Protein AF-A0A498II61-F1 (afdb_monomer_lite)

pLDDT: mean 88.47, std 18.96, range [22.67, 98.94]

InterPro domains:
  IPR001764 Glycoside hydrolase, family 3, N-terminal [PF00933] (286-382)
  IPR001764 Glycoside hydrolase, family 3, N-terminal [PF00933] (383-585)
  IPR001764 Glycoside hydrolase, family 3, N-terminal [PR00133] (347-363)
  IPR001764 Glycoside hydrolase, family 3, N-terminal [PR00133] (434-450)
  IPR001764 Glycoside hydrolase, family 3, N-terminal [PR00133] (504-522)
  IPR002772 Glycoside hydrolase family 3 C-terminal domain [PF01915] (20-229)
  IPR002772 Glycoside hydrolase family 3 C-terminal domain [PF01915] (623-844)
  IPR017853 Glycoside hydrolase superfamily [SSF51445] (266-621)
  IPR036881 Glycoside hydrolase family 3 C-terminal domain superfamily [G3DSA:3.40.50.1700] (6-231)
  IPR036881 Glycoside hydrolase family 3 C-terminal domain superfamily [G3DSA:3.40.50.1700] (607-846)
  IPR036881 Glycoside hydrolase family 3 C-terminal domain superfamily [SSF52279] (20-229)
  IPR036881 Glycoside hydrolase family 3 C-terminal domain superfamily [SSF52279] (622-844)
  IPR036962 Glycoside hydrolase, family 3, N-terminal domain superfamily [G3DSA:3.20.20.300] (260-382)
  IPR036962 Glycoside hydrolase, family 3, N-terminal domain superfamily [G3DSA:3.20.20.300] (383-603)
  IPR051915 Cellulose Degradation Glycosyl Hydrolase 3 [PTHR30620] (382-849)

Sequence (886 aa):
MKTFTYTHRDLAREAVRKSLVLLKNGENADSPVLPLSKKAKKILVAGTHANNLGYQCGGWSLTWQGLTGNNNTAGTTILSAITAAVDPSTEIMFSENPDADFVKSNNFSYAIVAVGEPPYAETNGDSLNLTIAEPGPSTITNVCGGVKCVVIVVSGRPVVIEPYVSSIDALVAAWLPGTEGQGVSDVLFGDYGFTGKLPRTWFKTVDQLPMNVGDAHYDPLFPFGFGLTTDPVDQMIKPSSSVLLVGLFCLCCWTEMTKGEEEDMKYKNPKYSINDRVEDLLARMTLEEKIGQMAQVDRGNITAEVMKEYNIGSILSGGESVPRTQATTQDWVDMINKFQNWSLATRLGIPMIYGIDAVHGHNNVFKATIFPHNVGLGATRQVCRDPRWGRCYESYSEDPSIVKQMSELVIGLQGEIPAGSPKGVPYVGGPDKVAASAKHFVGDGGTTNGINENNTVIDWQGLFEIHMPGYIESIAKGVSTVMVSYSSWNGVKMHANYELITKYLKDTLNFKGVVISDWLGVDKISNPPMTNYSNSLLLSIQAGLDMIMIPHNYTFFVKFLTNHVNENRIPMSRIDDAVRRILSLKFMMGLFEKPMASYEYIPWLGCQAHRDLGREAVRKSLVLLKNGKTPNDAPMLPLPRTAKRILVAGTHANNLGYQCGGWSLTWQGVSGNNHTVVGNKMFTFVFETGTTILGAITKAVNETTEIFYSVNPDLELVTLGKFDYAVVAVGELPYAETKGDDSNLTMIEPVPSVIKNICGAVKCVVIVVSGRPIVMEPYISSIDALVAAWLPGTEGQGIADVLYGDYGFTGKLARTWFKRVDQLPMNVGDKDYDPLFPYGFGLTTKPNANSTSANSAGAAAPRSSQASWSSVLLSLSLGALLWLSH

Organism: Malus domestica (NCBI:txid3750)

Foldseek 3Di:
DDDDDPPVLVVLLVVQLAAKFWQAAAPDPVDGCPQDALAWQEEEEEAQQQQWLQLLQAAPVVHRQTDTGDPPAAAAGLNRLSVVQHDPNYHYDYYRADALCVQQVVPHQAYEYEFEDHHGHDPRPDDLFQATDPPRVNRLCSNLVRGAYEYEYRYCDAGADQVRPVSHNIYMYGNSSHRYSNSVNCPNNQVAKRNHFAQFFHANGSVVPPAGPPPPPHDTPAGGRDGDIDGGDDDDDDDDDDDDDDDDDDDDDDPDPPPDDPPPQVLLPLVDDLLVNLVSVLVVDDPQLLLQLQEEAELVADDLCCCQRRLHQAYEHDFLSDLDFQDAPVSVQVSLQVRQVSNCPHPSRRGHYYDYCCLQFPFLHALFFGFFFQQLLAEAQEQALFQLAQCLSNHRFVAVVRNQPVLVVQCVQANDDPPPDDFQAAARDALSHDQAERDEPWCQNQADNNFGLEEREDDPVCRCRGTNNNVLSNRRVRHQEYEYGSYHYVNHGRLLALCCQPVNNCNVSVHLHAYEYDALSLQSSDVVGPPPSLVSLLSNLNSQHQHYNDHDPSVVSSVSVVVCPVVVSDDVVSSSSSSSNSSSSCVNHVCSVPVRRDPVCSCVRNHVVVLVVSLVSQLQSKFWPFFFLDPPDDGCPQPALDDQEEEEEAQQQQWQQLLSAASHSGRQTDTGAFDDDDPPDGGTGHSPRFAGNNNLSVVRHDPNYHYHYYRADALVCLQVVPHQEYEYEYEDHHGHGNRSNHLFLEGDPPRVVRLCSNLVRGAYEYEYAYSDAGACLVRSNSHNIYMDSYSSHRYSNSVSCGNNQLAKRNHFRSFFHANGSVCPSAGPPDPVHDTPAHGRDGDMDHHDPPSPPDDDDDDDDDDDDDDDPPPPVPPPPPPPPDDDDD

Secondary structure (DSSP, 8-state):
----SSHHHHHHHHHHHHH-EEEEESSSTTS--PSPPTT-SEEEEESTTTT-HHHHH-TTSSSTT---SSSSS-SB-HHHHHHHHS-TT-EEEEESS--HHHHHHTT-S-EEEEEEPPP--GGGG--SS-BPPTTHHHHHHHHHTTS-EEEEEEESS--B-GGGTTT-SEEEEEE--TTBTHHHHHHHTTSS------SSPBPSSGGG-S--TT-TT---SB-TT--B------------------------S---S--------GGG-TTS-HHHHHHHHHHH--HHHHHHHTEEEETTS--HHHHHHH---EEEE-TT--SSTT--HHHHHHHHHHHHHHHHTSTT-PPPEEEE--BTBSTTSTT---PPPHHHH--SS-B-S-TTSTTTTTS-BS-HHHHHHGGGHHHHHH-PPPTTPPTT------TT----EEEEETTGGG-GGG-TT-EE---HHHIIIIISHHHHHHHHTT-SEEEEPS-EETTEEGGG-HIIIIIIIIIIS---SEEEE-TTTTGGGSSSTTTTHHHHHHHHHHHT--BEE-SS-HHHHHHHHHHHHHTTSS-HHHHHHHHHHHHHHHHHTTTTT--SPPGGGGGGTT-HHHHHHHHHHHHHH-EEEEE-SSTTSPP--SPPS--SEEEEESTTTT-HHHHH-SSBSBTT---SSB---BTTB----B-TT-B-HHHHHHTTS-TTSEEEEESS--HHHHHHHT-SEEEEEEEPPP--GGGG--SS--PPTTHHHHHHHHHTTS-EEEEEE-SS----TTTTTT-SEEEEEE--TTBTHHHHHHHTTSS------SS-B-SSGGG-S--TT-TT---SB-TT--B--PPPTTGGGS--S---PPP-S---TTSSTTTSSSSSS-----

Radius of gyration: 34.94 Å; chains: 1; bounding box: 78×106×106 Å

Structure (mmCIF, N/CA/C/O backbone):
data_AF-A0A498II61-F1
#
_entry.id   AF-A0A498II61-F1
#
loop_
_atom_site.group_PDB
_atom_site.id
_atom_site.type_symbol
_atom_site.label_atom_id
_atom_site.label_alt_id
_atom_site.label_comp_id
_atom_site.label_asym_id
_atom_site.label_entity_id
_atom_site.label_seq_id
_atom_site.pdbx_PDB_ins_code
_atom_site.Cartn_x
_atom_site.Cartn_y
_atom_site.Cartn_z
_atom_site.occupancy
_atom_site.B_iso_or_equiv
_atom_site.auth_seq_id
_atom_site.auth_comp_id
_atom_site.auth_asym_id
_atom_site.auth_atom_id
_atom_site.pdbx_PDB_model_num
ATOM 1 N N . MET A 1 1 ? -8.911 18.177 -6.875 1.00 34.53 1 MET A N 1
ATOM 2 C CA . MET A 1 1 ? -8.915 19.635 -7.169 1.00 34.53 1 MET A CA 1
ATOM 3 C C . MET A 1 1 ? -8.671 19.811 -8.664 1.00 34.53 1 MET A C 1
ATOM 5 O O . MET A 1 1 ? -8.156 18.880 -9.264 1.00 34.53 1 MET A O 1
ATOM 9 N N . LYS A 1 2 ? -9.071 20.926 -9.289 1.00 31.88 2 LYS A N 1
ATOM 10 C CA . LYS A 1 2 ? -8.822 21.145 -10.729 1.00 31.88 2 LYS A CA 1
ATOM 11 C C . LYS A 1 2 ? -7.389 21.649 -10.971 1.00 31.88 2 LYS A C 1
ATOM 13 O O . LYS A 1 2 ? -6.872 22.388 -10.141 1.00 31.88 2 LYS A O 1
ATOM 18 N N . THR A 1 3 ? -6.822 21.296 -12.129 1.00 30.83 3 THR A N 1
ATOM 19 C CA . THR A 1 3 ? -5.764 22.041 -12.854 1.00 30.83 3 THR A CA 1
ATOM 20 C C . THR A 1 3 ? -4.570 22.551 -12.028 1.00 30.83 3 THR A C 1
ATOM 22 O O . THR A 1 3 ? -4.540 23.707 -11.611 1.00 30.83 3 THR A O 1
ATOM 25 N N . PHE A 1 4 ? -3.528 21.724 -11.883 1.00 43.22 4 PHE A N 1
ATOM 26 C CA . PHE A 1 4 ? -2.221 22.113 -11.323 1.00 43.22 4 PHE A CA 1
ATOM 27 C C . PHE A 1 4 ? -1.047 21.564 -12.165 1.00 43.22 4 PHE A C 1
ATOM 29 O O . PHE A 1 4 ? -0.177 20.854 -11.676 1.00 43.22 4 PHE A O 1
ATOM 36 N N . THR A 1 5 ? -1.026 21.891 -13.462 1.00 49.34 5 THR A N 1
ATOM 37 C CA . THR A 1 5 ? 0.087 21.540 -14.376 1.00 49.34 5 THR A CA 1
ATOM 38 C C . THR A 1 5 ? 0.526 22.716 -15.246 1.00 49.34 5 THR A C 1
ATOM 40 O O . THR A 1 5 ? 1.704 23.056 -15.233 1.00 49.34 5 THR A O 1
ATOM 43 N N . TYR A 1 6 ? -0.415 23.375 -15.929 1.00 49.38 6 TYR A N 1
ATOM 44 C CA . TYR A 1 6 ? -0.153 24.585 -16.722 1.00 49.38 6 TYR A CA 1
ATOM 45 C C . TYR A 1 6 ? -0.515 25.859 -15.954 1.00 49.38 6 TYR A C 1
ATOM 47 O O . TYR A 1 6 ? 0.380 26.525 -15.445 1.00 49.38 6 TYR A O 1
ATOM 55 N N . THR A 1 7 ? -1.810 26.114 -15.722 1.00 61.81 7 THR A N 1
ATOM 56 C CA . THR A 1 7 ? -2.352 27.385 -15.183 1.00 61.81 7 THR A CA 1
ATOM 57 C C . THR A 1 7 ? -1.609 27.997 -13.992 1.00 61.81 7 THR A C 1
ATOM 59 O O . THR A 1 7 ? -1.560 29.215 -13.876 1.00 61.81 7 THR A O 1
ATOM 62 N N . HIS A 1 8 ? -1.043 27.186 -13.095 1.00 80.06 8 HIS A N 1
ATOM 63 C CA . HIS A 1 8 ? -0.320 27.671 -11.916 1.00 80.06 8 HIS A CA 1
ATOM 64 C C . HIS A 1 8 ? 1.188 27.881 -12.139 1.00 80.06 8 HIS A C 1
ATOM 66 O O . HIS A 1 8 ? 1.757 28.757 -11.495 1.00 80.06 8 HIS A O 1
ATOM 72 N N . ARG A 1 9 ? 1.822 27.171 -13.086 1.00 84.31 9 ARG A N 1
ATOM 73 C CA . ARG A 1 9 ? 3.166 27.535 -13.577 1.00 84.31 9 ARG A CA 1
ATOM 74 C C . ARG A 1 9 ? 3.091 28.745 -14.507 1.00 84.31 9 ARG A C 1
ATOM 76 O O . ARG A 1 9 ? 3.930 29.629 -14.405 1.00 84.31 9 ARG A O 1
ATOM 83 N N . ASP A 1 10 ? 2.031 28.860 -15.306 1.00 86.50 10 ASP A N 1
ATOM 84 C CA . ASP A 1 10 ? 1.732 30.064 -16.089 1.00 86.50 10 ASP A CA 1
ATOM 85 C C . ASP A 1 10 ? 1.469 31.279 -15.180 1.00 86.50 10 ASP A C 1
ATOM 87 O O . ASP A 1 10 ? 1.988 32.362 -15.440 1.00 86.50 10 ASP A O 1
ATOM 91 N N . LEU A 1 11 ? 0.739 31.102 -14.069 1.00 91.94 11 LEU A N 1
ATOM 92 C CA . LEU A 1 11 ? 0.538 32.152 -13.063 1.00 91.94 11 LEU A CA 1
ATOM 93 C C . LEU A 1 11 ? 1.830 32.506 -12.311 1.00 91.94 11 LEU A C 1
ATOM 95 O O . LEU A 1 11 ? 2.058 33.679 -12.029 1.00 91.94 11 LEU A O 1
ATOM 99 N N . ALA A 1 12 ? 2.693 31.534 -12.003 1.00 92.31 12 ALA A N 1
ATOM 100 C CA . ALA A 1 12 ? 3.991 31.803 -11.384 1.00 92.31 12 ALA A CA 1
ATOM 101 C C . ALA A 1 12 ? 4.946 32.525 -12.357 1.00 92.31 12 ALA A C 1
ATOM 103 O O . ALA A 1 12 ? 5.537 33.536 -11.987 1.00 92.31 12 ALA A O 1
ATOM 104 N N . ARG A 1 13 ? 5.005 32.110 -13.629 1.00 95.00 13 ARG A N 1
ATOM 105 C CA . ARG A 1 13 ? 5.681 32.829 -14.726 1.00 95.00 13 ARG A CA 1
ATOM 106 C C . ARG A 1 13 ? 5.139 34.251 -14.879 1.00 95.00 13 ARG A C 1
ATOM 108 O O . ARG A 1 13 ? 5.915 35.188 -15.061 1.00 95.00 13 ARG A O 1
ATOM 115 N N . GLU A 1 14 ? 3.822 34.430 -14.753 1.00 95.50 14 GLU A N 1
ATOM 116 C CA . GLU A 1 14 ? 3.193 35.749 -14.744 1.00 95.50 14 GLU A CA 1
ATOM 117 C C . GLU A 1 14 ? 3.592 36.593 -13.522 1.00 95.50 14 GLU A C 1
ATOM 119 O O . GLU A 1 14 ? 3.877 37.783 -13.667 1.00 95.50 14 GLU A O 1
ATOM 124 N N . ALA A 1 15 ? 3.650 35.995 -12.332 1.00 96.19 15 ALA A N 1
ATOM 125 C CA . ALA A 1 15 ? 4.102 36.673 -11.123 1.00 96.19 15 ALA A CA 1
ATOM 126 C C . ALA A 1 15 ? 5.576 37.099 -11.237 1.00 96.19 15 ALA A C 1
ATOM 128 O O . ALA A 1 15 ? 5.916 38.212 -10.839 1.00 96.19 15 ALA A O 1
ATOM 129 N N . VAL A 1 16 ? 6.435 36.278 -11.854 1.00 97.44 16 VAL A N 1
ATOM 130 C CA . VAL A 1 16 ? 7.835 36.628 -12.147 1.00 97.44 16 VAL A CA 1
ATOM 131 C C . VAL A 1 16 ? 7.908 37.820 -13.105 1.00 97.44 16 VAL A C 1
ATOM 133 O O . VAL A 1 16 ? 8.403 38.872 -12.705 1.00 97.44 16 VAL A O 1
ATOM 136 N N . ARG A 1 17 ? 7.347 37.731 -14.323 1.00 94.69 17 ARG A N 1
ATOM 137 C CA . ARG A 1 17 ? 7.438 38.833 -15.310 1.00 94.69 17 ARG A CA 1
ATOM 138 C C . ARG A 1 17 ? 6.864 40.163 -14.800 1.00 94.69 17 ARG A C 1
ATOM 140 O O . ARG A 1 17 ? 7.359 41.221 -15.172 1.00 94.69 17 ARG A O 1
ATOM 147 N N . LYS A 1 18 ? 5.854 40.119 -13.918 1.00 95.88 18 LYS A N 1
ATOM 148 C CA . LYS A 1 18 ? 5.248 41.315 -13.302 1.00 95.88 18 LYS A CA 1
ATOM 149 C C . LYS A 1 18 ? 6.008 41.865 -12.087 1.00 95.88 18 LYS A C 1
ATOM 151 O O . LYS A 1 18 ? 5.834 43.044 -11.781 1.00 95.88 18 LYS A O 1
ATOM 156 N N . SER A 1 19 ? 6.806 41.051 -11.390 1.00 96.50 19 SER A N 1
ATOM 157 C CA . SER A 1 19 ? 7.549 41.453 -10.177 1.00 96.50 19 SER A CA 1
ATOM 158 C C . SER A 1 19 ? 8.989 41.899 -10.441 1.00 96.50 19 SER A C 1
ATOM 160 O O . SER A 1 19 ? 9.547 42.633 -9.624 1.00 96.50 19 SER A O 1
ATOM 162 N N . LEU A 1 20 ? 9.575 41.509 -11.578 1.00 98.06 20 LEU A N 1
ATOM 163 C CA . LEU A 1 20 ? 10.892 41.973 -12.021 1.00 98.06 20 LEU A CA 1
ATOM 164 C C . LEU A 1 20 ? 10.913 43.496 -12.208 1.00 98.06 20 LEU A C 1
ATOM 166 O O . LEU A 1 20 ? 10.054 44.064 -12.887 1.00 98.06 20 LEU A O 1
ATOM 170 N N . VAL A 1 21 ? 11.921 44.154 -11.629 1.00 98.50 21 VAL A N 1
ATOM 171 C CA . VAL A 1 21 ? 12.059 45.618 -11.662 1.00 98.50 21 VAL A CA 1
ATOM 172 C C . VAL A 1 21 ? 13.276 46.007 -12.494 1.00 98.50 21 VAL A C 1
ATOM 174 O O . VAL A 1 21 ? 14.403 45.645 -12.159 1.00 98.50 21 VAL A O 1
ATOM 177 N N . LEU A 1 22 ? 13.057 46.770 -13.564 1.00 98.38 22 LEU A N 1
ATOM 178 C CA . LEU A 1 22 ? 14.121 47.314 -14.406 1.00 98.38 22 LEU A CA 1
ATOM 179 C C . LEU A 1 22 ? 14.655 48.615 -13.787 1.00 98.38 22 LEU A C 1
ATOM 181 O O . LEU A 1 22 ? 13.910 49.578 -13.627 1.00 98.38 22 LEU A O 1
ATOM 185 N N . LEU A 1 23 ? 15.932 48.642 -13.412 1.00 97.88 23 LEU A N 1
ATOM 186 C CA . LEU A 1 23 ? 16.571 49.753 -12.694 1.00 97.88 23 LEU A CA 1
ATOM 187 C C . LEU A 1 23 ? 17.436 50.638 -13.604 1.00 97.88 23 LEU A C 1
ATOM 189 O O . LEU A 1 23 ? 17.497 51.848 -13.409 1.00 97.88 23 LEU A O 1
ATOM 193 N N . LYS A 1 24 ? 18.058 50.051 -14.630 1.00 97.44 24 LYS A N 1
ATOM 194 C CA . LYS A 1 24 ? 18.789 50.760 -15.694 1.00 97.44 24 LYS A CA 1
ATOM 195 C C . LYS A 1 24 ? 18.516 50.066 -17.026 1.00 97.44 24 LYS A C 1
ATOM 197 O O . LYS A 1 24 ? 18.388 48.843 -17.042 1.00 97.44 24 LYS A O 1
ATOM 202 N N . ASN A 1 25 ? 18.431 50.823 -18.117 1.00 96.56 25 ASN A N 1
ATOM 203 C CA . ASN A 1 25 ? 18.293 50.283 -19.468 1.00 96.56 25 ASN A CA 1
ATOM 204 C C . ASN A 1 25 ? 18.959 51.220 -20.491 1.00 96.56 25 ASN A C 1
ATOM 206 O O . ASN A 1 25 ? 18.304 52.116 -21.014 1.00 96.56 25 ASN A O 1
ATOM 210 N N . GLY A 1 26 ? 20.254 51.023 -20.740 1.00 92.19 26 GLY A N 1
ATOM 211 C CA . GLY A 1 26 ? 21.085 51.926 -21.539 1.00 92.19 26 GLY A CA 1
ATOM 212 C C . GLY A 1 26 ? 21.710 53.066 -20.726 1.00 92.19 26 GLY A C 1
ATOM 213 O O . GLY A 1 26 ? 21.541 53.166 -19.508 1.00 92.19 26 GLY A O 1
ATOM 214 N N . GLU A 1 27 ? 22.456 53.935 -21.412 1.00 81.94 27 GLU A N 1
ATOM 215 C CA . GLU A 1 27 ? 23.034 55.161 -20.830 1.00 81.94 27 GLU A CA 1
ATOM 216 C C . GLU A 1 27 ? 21.976 56.249 -20.589 1.00 81.94 27 GLU A C 1
ATOM 218 O O . GLU A 1 27 ? 22.102 57.061 -19.674 1.00 81.94 27 GLU A O 1
ATOM 223 N N . ASN A 1 28 ? 20.938 56.274 -21.425 1.00 78.31 28 ASN A N 1
ATOM 224 C CA . ASN A 1 28 ? 19.845 57.240 -21.419 1.00 78.31 28 ASN A CA 1
ATOM 225 C C . ASN A 1 28 ? 18.581 56.606 -22.038 1.00 78.31 28 ASN A C 1
ATOM 227 O O . ASN A 1 28 ? 18.647 55.537 -22.648 1.00 78.31 28 ASN A O 1
ATOM 231 N N . ALA A 1 29 ? 17.431 57.268 -21.884 1.00 74.00 29 ALA A N 1
ATOM 232 C CA . ALA A 1 29 ? 16.135 56.743 -22.325 1.00 74.00 29 ALA A CA 1
ATOM 233 C C . ALA A 1 29 ? 16.007 56.567 -23.853 1.00 74.00 29 ALA A C 1
ATOM 235 O O . ALA A 1 29 ? 15.224 55.732 -24.300 1.00 74.00 29 ALA A O 1
ATOM 236 N N . ASP A 1 30 ? 16.792 57.307 -24.641 1.00 77.69 30 ASP A N 1
ATOM 237 C CA . ASP A 1 30 ? 16.774 57.277 -26.108 1.00 77.69 30 ASP A CA 1
ATOM 238 C C . ASP A 1 30 ? 17.684 56.177 -26.696 1.00 77.69 30 ASP A C 1
ATOM 240 O O . ASP A 1 30 ? 17.796 56.031 -27.913 1.00 77.69 30 ASP A O 1
ATOM 244 N N . SER A 1 31 ? 18.374 55.396 -25.854 1.00 85.62 31 SER A N 1
ATOM 245 C CA . SER A 1 31 ? 19.275 54.308 -26.270 1.00 85.62 31 SER A CA 1
ATOM 246 C C . SER A 1 31 ? 19.168 53.061 -25.369 1.00 85.62 31 SER A C 1
ATOM 248 O O . SER A 1 31 ? 20.159 52.663 -24.748 1.00 85.62 31 SER A O 1
ATOM 250 N N . PRO A 1 32 ? 17.982 52.422 -25.291 1.00 90.69 32 PRO A N 1
ATOM 251 C CA . PRO A 1 32 ? 17.763 51.220 -24.489 1.00 90.69 32 PRO A CA 1
ATOM 252 C C . PRO A 1 32 ? 18.523 49.993 -25.022 1.00 90.69 32 PRO A C 1
ATOM 254 O O . PRO A 1 32 ? 18.868 49.900 -26.201 1.00 90.69 32 PRO A O 1
ATOM 257 N N . VAL A 1 33 ? 18.749 49.019 -24.137 1.00 93.31 33 VAL A N 1
ATOM 258 C CA . VAL A 1 33 ? 19.458 47.753 -24.415 1.00 93.31 33 VAL A CA 1
ATOM 259 C C . VAL A 1 33 ? 18.540 46.530 -24.290 1.00 93.31 33 VAL A C 1
ATOM 261 O O . VAL A 1 33 ? 18.731 45.545 -24.999 1.00 93.31 33 VAL A O 1
ATOM 264 N N . LEU A 1 34 ? 17.510 46.609 -23.447 1.00 95.50 34 LEU A N 1
ATOM 265 C CA . LEU A 1 34 ? 16.363 45.704 -23.435 1.00 95.50 34 LEU A CA 1
ATOM 266 C C . LEU A 1 34 ? 15.210 46.310 -24.255 1.00 95.50 34 LEU A C 1
ATOM 268 O O . LEU A 1 34 ? 14.936 47.504 -24.083 1.00 95.50 34 LEU A O 1
ATOM 272 N N . PRO A 1 35 ? 14.487 45.512 -25.065 1.00 95.31 35 PRO A N 1
ATOM 273 C CA . PRO A 1 35 ? 14.610 44.057 -25.199 1.00 95.31 35 PRO A CA 1
ATOM 274 C C . PRO A 1 35 ? 15.792 43.602 -26.074 1.00 95.31 35 PRO A C 1
ATOM 276 O O . PRO A 1 35 ? 16.116 44.209 -27.094 1.00 95.31 35 PRO A O 1
ATOM 279 N N . LEU A 1 36 ? 16.413 42.487 -25.686 1.00 95.94 36 LEU A N 1
ATOM 280 C CA . LEU A 1 36 ? 17.521 41.860 -26.406 1.00 95.94 36 LEU A CA 1
ATOM 281 C C . LEU A 1 36 ? 17.046 41.190 -27.702 1.00 95.94 36 LEU A C 1
ATOM 283 O O . LEU A 1 36 ? 15.962 40.610 -27.772 1.00 95.94 36 LEU A O 1
ATOM 287 N N . SER A 1 37 ? 17.908 41.171 -28.722 1.00 93.19 37 SER A N 1
ATOM 288 C CA . SER A 1 37 ? 17.630 40.417 -29.947 1.00 93.19 37 SER A CA 1
ATOM 289 C C . SER A 1 37 ? 17.729 38.910 -29.705 1.00 93.19 37 SER A C 1
ATOM 291 O O . SER A 1 37 ? 18.815 38.388 -29.434 1.00 93.19 37 SER A O 1
ATOM 293 N N . LYS A 1 38 ? 16.614 38.200 -29.917 1.00 93.69 38 LYS A N 1
ATOM 294 C CA . LYS A 1 38 ? 16.555 36.727 -29.962 1.00 93.69 38 LYS A CA 1
ATOM 295 C C . LYS A 1 38 ? 17.432 36.109 -31.059 1.00 93.69 38 LYS A C 1
ATOM 297 O O . LYS A 1 38 ? 17.708 34.923 -30.991 1.00 93.69 38 LYS A O 1
ATOM 302 N N . LYS A 1 39 ? 17.867 36.890 -32.059 1.00 94.00 39 LYS A N 1
ATOM 303 C CA . LYS A 1 39 ? 18.646 36.437 -33.231 1.00 94.00 39 LYS A CA 1
ATOM 304 C C . LYS A 1 39 ? 20.115 36.870 -33.186 1.00 94.00 39 LYS A C 1
ATOM 306 O O . LYS A 1 39 ? 20.723 37.159 -34.215 1.00 94.00 39 LYS A O 1
ATOM 311 N N . ALA A 1 40 ? 20.683 36.972 -31.987 1.00 94.12 40 ALA A N 1
ATOM 312 C CA . ALA A 1 40 ? 22.118 37.166 -31.819 1.00 94.12 40 ALA A CA 1
ATOM 313 C C . ALA A 1 40 ? 22.892 35.942 -32.337 1.00 94.12 40 ALA A C 1
ATOM 315 O O . ALA A 1 40 ? 22.441 34.811 -32.175 1.00 94.12 40 ALA A O 1
ATOM 316 N N . LYS A 1 41 ? 24.075 36.142 -32.931 1.00 93.88 41 LYS A N 1
ATOM 317 C CA . LYS A 1 41 ? 24.877 35.012 -33.436 1.00 93.88 41 LYS A CA 1
ATOM 318 C C . LYS A 1 41 ? 25.462 34.177 -32.294 1.00 93.88 41 LYS A C 1
ATOM 320 O O . LYS A 1 41 ? 25.472 32.954 -32.372 1.00 93.88 41 LYS A O 1
ATOM 325 N N . LYS A 1 42 ? 25.977 34.850 -31.264 1.00 97.31 42 LYS A N 1
ATOM 326 C CA . LYS A 1 42 ? 26.651 34.232 -30.120 1.00 97.31 42 LYS A CA 1
ATOM 327 C C . LYS A 1 42 ? 26.449 35.079 -28.867 1.00 97.31 42 LYS A C 1
ATOM 329 O O . LYS A 1 42 ? 26.652 36.293 -28.929 1.00 97.31 42 LYS A O 1
ATOM 334 N N . ILE A 1 43 ? 26.065 34.464 -27.750 1.00 98.12 43 ILE A N 1
ATOM 335 C CA . ILE A 1 43 ? 25.765 35.146 -26.481 1.00 98.12 43 ILE A CA 1
ATOM 336 C C . ILE A 1 43 ? 26.456 34.465 -25.298 1.00 98.12 43 ILE A C 1
ATOM 338 O O . ILE A 1 43 ? 26.721 33.260 -25.323 1.00 98.12 43 ILE A O 1
ATOM 342 N N . LEU A 1 44 ? 26.726 35.249 -24.257 1.00 98.38 44 LEU A N 1
ATOM 343 C CA . LEU A 1 44 ? 27.244 34.760 -22.982 1.00 98.38 44 LEU A CA 1
ATOM 344 C C . LEU A 1 44 ? 26.140 34.807 -21.925 1.00 98.38 44 LEU A C 1
ATOM 346 O O . LEU A 1 44 ? 25.502 35.839 -21.730 1.00 98.38 44 LEU A O 1
ATOM 350 N N . VAL A 1 45 ? 25.956 33.713 -21.197 1.00 98.56 45 VAL A N 1
ATOM 351 C CA . VAL A 1 45 ? 25.228 33.699 -19.927 1.00 98.56 45 VAL A CA 1
ATOM 352 C C . VAL A 1 45 ? 26.243 33.422 -18.820 1.00 98.56 45 VAL A C 1
ATOM 354 O O . VAL A 1 45 ? 27.053 32.505 -18.941 1.00 98.56 45 VAL A O 1
ATOM 357 N N . ALA A 1 46 ? 26.243 34.218 -17.755 1.00 98.06 46 ALA A N 1
ATOM 358 C CA . ALA A 1 46 ? 27.263 34.130 -16.716 1.00 98.06 46 ALA A CA 1
ATOM 359 C C . ALA A 1 46 ? 26.724 34.343 -15.298 1.00 98.06 46 ALA A C 1
ATOM 361 O O . ALA A 1 46 ? 25.586 34.771 -15.109 1.00 98.06 46 ALA A O 1
ATOM 362 N N . GLY A 1 47 ? 27.560 34.057 -14.300 1.00 97.94 47 GLY A N 1
ATOM 363 C CA . GLY A 1 47 ? 27.230 34.210 -12.885 1.00 97.94 47 GLY A CA 1
ATOM 364 C C . GLY A 1 47 ? 26.603 32.965 -12.251 1.00 97.94 47 GLY A C 1
ATOM 365 O O . GLY A 1 47 ? 25.898 32.179 -12.888 1.00 97.94 47 GLY A O 1
ATOM 366 N N . THR A 1 48 ? 26.856 32.800 -10.953 1.00 97.12 48 THR A N 1
ATOM 367 C CA . THR A 1 48 ? 26.488 31.621 -10.143 1.00 97.12 48 THR A CA 1
ATOM 368 C C . THR A 1 48 ? 24.983 31.384 -9.986 1.00 97.12 48 THR A C 1
ATOM 370 O O . THR A 1 48 ? 24.574 30.294 -9.592 1.00 97.12 48 THR A O 1
ATOM 373 N N . HIS A 1 49 ? 24.142 32.382 -10.276 1.00 97.69 49 HIS A N 1
ATOM 374 C CA . HIS A 1 49 ? 22.686 32.269 -10.139 1.00 97.69 49 HIS A CA 1
ATOM 375 C C . HIS A 1 49 ? 22.003 31.920 -11.470 1.00 97.69 49 HIS A C 1
ATOM 377 O O . HIS A 1 49 ? 20.830 31.552 -11.475 1.00 97.69 49 HIS A O 1
ATOM 383 N N . ALA A 1 50 ? 22.719 31.975 -12.601 1.00 97.75 50 ALA A N 1
ATOM 384 C CA . ALA A 1 50 ? 22.123 31.731 -13.913 1.00 97.75 50 ALA A CA 1
ATOM 385 C C . ALA A 1 50 ? 21.610 30.294 -14.080 1.00 97.75 50 ALA A C 1
ATOM 387 O O . ALA A 1 50 ? 20.580 30.087 -14.718 1.00 97.75 50 ALA A O 1
ATOM 388 N N . ASN A 1 51 ? 22.293 29.301 -13.500 1.00 97.69 51 ASN A N 1
ATOM 389 C CA . ASN A 1 51 ? 21.922 27.890 -13.630 1.00 97.69 51 ASN A CA 1
ATOM 390 C C . ASN A 1 51 ? 21.712 27.176 -12.285 1.00 97.69 51 ASN A C 1
ATOM 392 O O . ASN A 1 51 ? 22.099 26.018 -12.136 1.00 97.69 51 ASN A O 1
ATOM 396 N N . ASN A 1 52 ? 21.110 27.860 -11.306 1.00 96.81 52 ASN A N 1
ATOM 397 C CA . ASN A 1 52 ? 20.930 27.338 -9.950 1.00 96.81 52 ASN A CA 1
ATOM 398 C C . ASN A 1 52 ? 19.514 27.631 -9.412 1.00 96.81 52 ASN A C 1
ATOM 400 O O . ASN A 1 52 ? 19.258 28.705 -8.873 1.00 96.81 52 ASN A O 1
ATOM 404 N N . LEU A 1 53 ? 18.588 26.671 -9.546 1.00 95.25 53 LEU A N 1
ATOM 405 C CA . LEU A 1 53 ? 17.203 26.783 -9.057 1.00 95.25 53 LEU A CA 1
ATOM 406 C C . LEU A 1 53 ? 17.122 27.000 -7.547 1.00 95.25 53 LEU A C 1
ATOM 408 O O . LEU A 1 53 ? 16.245 27.728 -7.089 1.00 95.25 53 LEU A O 1
ATOM 412 N N . GLY A 1 54 ? 18.026 26.392 -6.779 1.00 94.81 54 GLY A N 1
ATOM 413 C CA . GLY A 1 54 ? 18.132 26.627 -5.345 1.00 94.81 54 GLY A CA 1
ATOM 414 C C . GLY A 1 54 ? 18.343 28.109 -5.018 1.00 94.81 54 GLY A C 1
ATOM 415 O O . GLY A 1 54 ? 17.577 28.694 -4.254 1.00 94.81 54 GLY A O 1
ATOM 416 N N . TYR A 1 55 ? 19.305 28.748 -5.690 1.00 96.06 55 TYR A N 1
ATOM 417 C CA . TYR A 1 55 ? 19.571 30.186 -5.557 1.00 96.06 55 TYR A CA 1
ATOM 418 C C . TYR A 1 55 ? 18.441 31.049 -6.147 1.00 96.06 55 TYR A C 1
ATOM 420 O O . TYR A 1 55 ? 18.123 32.105 -5.612 1.00 96.06 55 TYR A O 1
ATOM 428 N N . GLN A 1 56 ? 17.784 30.582 -7.213 1.00 96.81 56 GLN A N 1
ATOM 429 C CA . GLN A 1 56 ? 16.635 31.250 -7.834 1.00 96.81 56 GLN A CA 1
ATOM 430 C C . GLN A 1 56 ? 15.399 31.307 -6.911 1.00 96.81 56 GLN A C 1
ATOM 432 O O . GLN A 1 56 ? 14.609 32.246 -7.009 1.00 96.81 56 GLN A O 1
ATOM 437 N N . CYS A 1 57 ? 15.236 30.325 -6.015 1.00 95.38 57 CYS A N 1
ATOM 438 C CA . CYS A 1 57 ? 14.115 30.240 -5.070 1.00 95.38 57 CYS A CA 1
ATOM 439 C C . CYS A 1 57 ? 14.438 30.787 -3.665 1.00 95.38 57 CYS A C 1
ATOM 441 O O . CYS A 1 57 ? 13.536 31.269 -2.983 1.00 95.38 57 CYS A O 1
ATOM 443 N N . GLY A 1 58 ? 15.698 30.726 -3.222 1.00 94.31 58 GLY A N 1
ATOM 444 C CA . GLY A 1 58 ? 16.125 31.236 -1.915 1.00 94.31 58 GLY A CA 1
ATOM 445 C C . GLY A 1 58 ? 15.706 30.372 -0.715 1.00 94.31 58 GLY A C 1
ATOM 446 O O . GLY A 1 58 ? 15.474 29.166 -0.835 1.00 94.31 58 GLY A O 1
ATOM 447 N N . GLY A 1 59 ? 15.660 30.992 0.469 1.00 91.00 59 GLY A N 1
ATOM 448 C CA . GLY A 1 59 ? 15.288 30.337 1.729 1.00 91.00 59 GLY A CA 1
ATOM 449 C C . GLY A 1 59 ? 13.842 29.837 1.769 1.00 91.00 59 GLY A C 1
ATOM 450 O O . GLY A 1 59 ? 13.038 30.135 0.888 1.00 91.00 59 GLY A O 1
ATOM 451 N N . TRP A 1 60 ? 13.516 29.031 2.784 1.00 90.06 60 TRP A N 1
ATOM 452 C CA . TRP A 1 60 ? 12.246 28.302 2.961 1.00 90.06 60 TRP A CA 1
ATOM 453 C C . TRP A 1 60 ? 11.840 27.342 1.823 1.00 90.06 60 TRP A C 1
ATOM 455 O O . TRP A 1 60 ? 10.899 26.559 1.975 1.00 90.06 60 TRP A O 1
ATOM 465 N N . SER A 1 61 ? 12.564 27.338 0.705 1.00 88.62 61 SER A N 1
ATOM 466 C CA . SER A 1 61 ? 12.344 26.446 -0.428 1.00 88.62 61 SER A CA 1
ATOM 467 C C . SER A 1 61 ? 12.934 25.064 -0.142 1.00 88.62 61 SER A C 1
ATOM 469 O O . SER A 1 61 ? 14.148 24.874 -0.182 1.00 88.62 61 SER A O 1
ATOM 471 N N . LEU A 1 62 ? 12.056 24.091 0.136 1.00 83.12 62 LEU A N 1
ATOM 472 C CA . LEU A 1 62 ? 12.337 22.690 0.521 1.00 83.12 62 LEU A CA 1
ATOM 473 C C . LEU A 1 62 ? 13.013 22.499 1.890 1.00 83.12 62 LEU A C 1
ATOM 475 O O . LEU A 1 62 ? 12.693 21.547 2.602 1.00 83.12 62 LEU A O 1
ATOM 479 N N . THR A 1 63 ? 13.911 23.396 2.283 1.00 87.69 63 THR A N 1
ATOM 480 C CA . THR A 1 63 ? 14.553 23.447 3.602 1.00 87.69 63 THR A CA 1
ATOM 481 C C . THR A 1 63 ? 14.475 24.865 4.164 1.00 87.69 63 THR A C 1
ATOM 483 O O . THR A 1 63 ? 14.278 25.828 3.428 1.00 87.69 63 THR A O 1
ATOM 486 N N . TRP A 1 64 ? 14.663 25.003 5.480 1.00 89.12 64 TRP A N 1
ATOM 487 C CA . TRP A 1 64 ? 14.652 26.293 6.182 1.00 89.12 64 TRP A CA 1
ATOM 488 C C . TRP A 1 64 ? 15.568 27.331 5.518 1.00 89.12 64 TRP A C 1
ATOM 490 O O . TRP A 1 64 ? 15.099 28.372 5.079 1.00 89.12 64 TRP A O 1
ATOM 500 N N . GLN A 1 65 ? 16.848 26.999 5.340 1.00 92.00 65 GLN A N 1
ATOM 501 C CA . GLN A 1 65 ? 17.841 27.879 4.712 1.00 92.00 65 GLN A CA 1
ATOM 502 C C . GLN A 1 65 ? 17.842 27.826 3.173 1.00 92.00 65 GLN A C 1
ATOM 504 O O . GLN A 1 65 ? 18.628 28.520 2.542 1.00 92.00 65 GLN A O 1
ATOM 509 N N . GLY A 1 66 ? 16.975 27.022 2.550 1.00 89.81 66 GLY A N 1
ATOM 510 C CA . GLY A 1 66 ? 17.057 26.704 1.124 1.00 89.81 66 GLY A CA 1
ATOM 511 C C . GLY A 1 66 ? 18.198 25.733 0.782 1.00 89.81 66 GLY A C 1
ATOM 512 O O . GLY A 1 66 ? 18.886 25.185 1.651 1.00 89.81 66 GLY A O 1
ATOM 513 N N . LEU A 1 67 ? 18.369 25.473 -0.515 1.00 88.12 67 LEU A N 1
ATOM 514 C CA . LEU A 1 67 ? 19.342 24.523 -1.068 1.00 88.12 67 LEU A CA 1
ATOM 515 C C . LEU A 1 67 ? 20.109 25.156 -2.235 1.00 88.12 67 LEU A C 1
ATOM 517 O O . LEU A 1 67 ? 19.697 26.175 -2.773 1.00 88.12 67 LEU A O 1
ATOM 521 N N . THR A 1 68 ? 21.199 24.521 -2.664 1.00 91.06 68 THR A N 1
ATOM 522 C CA . THR A 1 68 ? 21.924 24.874 -3.895 1.00 91.06 68 THR A CA 1
ATOM 523 C C . THR A 1 68 ? 21.733 23.802 -4.973 1.00 91.06 68 THR A C 1
ATOM 525 O O . THR A 1 68 ? 21.486 22.632 -4.663 1.00 91.06 68 THR A O 1
ATOM 528 N N . GLY A 1 69 ? 21.852 24.196 -6.240 1.00 90.88 69 GLY A N 1
ATOM 529 C CA . GLY A 1 69 ? 21.750 23.323 -7.407 1.00 90.88 69 GLY A CA 1
ATOM 530 C C . GLY A 1 69 ? 20.318 23.090 -7.900 1.00 90.88 69 GLY A C 1
ATOM 531 O O . GLY A 1 69 ? 19.351 23.668 -7.403 1.00 90.88 69 GLY A O 1
ATOM 532 N N . ASN A 1 70 ? 20.194 22.229 -8.915 1.00 91.94 70 ASN A N 1
ATOM 533 C CA . ASN A 1 70 ? 18.950 22.027 -9.673 1.00 91.94 70 ASN A CA 1
ATOM 534 C C . ASN A 1 70 ? 18.202 20.732 -9.319 1.00 91.94 70 ASN A C 1
ATOM 536 O O . ASN A 1 70 ? 17.032 20.591 -9.648 1.00 91.94 70 ASN A O 1
ATOM 540 N N . ASN A 1 71 ? 18.854 19.791 -8.633 1.00 81.50 71 ASN A N 1
ATOM 541 C CA . ASN A 1 71 ? 18.374 18.406 -8.518 1.00 81.50 71 ASN A CA 1
ATOM 542 C C . ASN A 1 71 ? 17.177 18.230 -7.563 1.00 81.50 71 ASN A C 1
ATOM 544 O O . ASN A 1 71 ? 16.537 17.183 -7.572 1.00 81.50 71 ASN A O 1
ATOM 548 N N . ASN A 1 72 ? 16.901 19.227 -6.715 1.00 76.31 72 ASN A N 1
ATOM 549 C CA . ASN A 1 72 ? 15.919 19.129 -5.629 1.00 76.31 72 ASN A CA 1
ATOM 550 C C . ASN A 1 72 ? 14.598 19.854 -5.944 1.00 76.31 72 ASN A C 1
ATOM 552 O O . ASN A 1 72 ? 13.541 19.440 -5.471 1.00 76.31 72 ASN A O 1
ATOM 556 N N . THR A 1 73 ? 14.650 20.919 -6.750 1.00 81.75 73 THR A N 1
ATOM 557 C CA . THR A 1 73 ? 13.509 21.792 -7.058 1.00 81.75 73 THR A CA 1
ATOM 558 C C . THR A 1 73 ? 13.107 21.612 -8.517 1.00 81.75 73 THR A C 1
ATOM 560 O O . THR A 1 73 ? 13.928 21.802 -9.406 1.00 81.75 73 THR A O 1
ATOM 563 N N . ALA A 1 74 ? 11.841 21.292 -8.792 1.00 88.00 74 ALA A N 1
ATOM 564 C CA . ALA A 1 74 ? 11.339 21.254 -10.164 1.00 88.00 74 ALA A CA 1
ATOM 565 C C . ALA A 1 74 ? 11.032 22.679 -10.662 1.00 88.00 74 ALA A C 1
ATOM 567 O O . ALA A 1 74 ? 10.208 23.374 -10.074 1.00 88.00 74 ALA A O 1
ATOM 568 N N . GLY A 1 75 ? 11.672 23.103 -11.752 1.00 90.62 75 GLY A N 1
ATOM 569 C CA . GLY A 1 75 ? 11.525 24.443 -12.323 1.00 90.62 75 GLY A CA 1
ATOM 570 C C . GLY A 1 75 ? 12.367 24.625 -13.587 1.00 90.62 75 GLY A C 1
ATOM 571 O O . GLY A 1 75 ? 12.889 23.654 -14.134 1.00 90.62 75 GLY A O 1
ATOM 572 N N . THR A 1 76 ? 12.520 25.869 -14.030 1.00 95.69 76 THR A N 1
ATOM 573 C CA . THR A 1 76 ? 13.412 26.278 -15.124 1.00 95.69 76 THR A CA 1
ATOM 574 C C . THR A 1 76 ? 14.427 27.299 -14.611 1.00 95.69 76 THR A C 1
ATOM 576 O O . THR A 1 76 ? 14.026 28.316 -14.041 1.00 95.69 76 THR A O 1
ATOM 579 N N . THR A 1 77 ? 15.726 27.066 -14.830 1.00 98.06 77 THR A N 1
ATOM 580 C CA . THR A 1 77 ? 16.776 28.057 -14.528 1.00 98.06 77 THR A CA 1
ATOM 581 C C . THR A 1 77 ? 16.740 29.243 -15.493 1.00 98.06 77 THR A C 1
ATOM 583 O O . THR A 1 77 ? 16.301 29.093 -16.634 1.00 98.06 77 THR A O 1
ATOM 586 N N . ILE A 1 78 ? 17.260 30.405 -15.085 1.00 98.25 78 ILE A N 1
ATOM 587 C CA . ILE A 1 78 ? 17.467 31.570 -15.969 1.00 98.25 78 ILE A CA 1
ATOM 588 C C . ILE A 1 78 ? 18.217 31.168 -17.258 1.00 98.25 78 ILE A C 1
ATOM 590 O O . ILE A 1 78 ? 17.775 31.520 -18.350 1.00 98.25 78 ILE A O 1
ATOM 594 N N . LEU A 1 79 ? 19.276 30.354 -17.167 1.00 98.19 79 LEU A N 1
ATOM 595 C CA . LEU A 1 79 ? 20.011 29.812 -18.319 1.00 98.19 79 LEU A CA 1
ATOM 596 C C . LEU A 1 79 ? 19.117 28.964 -19.236 1.00 98.19 79 LEU A C 1
ATOM 598 O O . LEU A 1 79 ? 19.123 29.161 -20.451 1.00 98.19 79 LEU A O 1
ATOM 602 N N . SER A 1 80 ? 18.344 28.031 -18.675 1.00 97.31 80 SER A N 1
ATOM 603 C CA . SER A 1 80 ? 17.448 27.168 -19.461 1.00 97.31 80 SER A CA 1
ATOM 604 C C . SER A 1 80 ? 16.320 27.970 -20.121 1.00 97.31 80 SER A C 1
ATOM 606 O O . SER A 1 80 ? 15.909 27.661 -21.236 1.00 97.31 80 SER A O 1
ATOM 608 N N . ALA A 1 81 ? 15.849 29.030 -19.462 1.00 97.56 81 ALA A N 1
ATOM 609 C CA . ALA A 1 81 ? 14.846 29.944 -19.992 1.00 97.56 81 ALA A CA 1
ATOM 610 C C . ALA A 1 81 ? 15.387 30.799 -21.147 1.00 97.56 81 ALA A C 1
ATOM 612 O O . ALA A 1 81 ? 14.756 30.860 -22.198 1.00 97.56 81 ALA A O 1
ATOM 613 N N . ILE A 1 82 ? 16.584 31.381 -20.996 1.00 97.81 82 ILE A N 1
ATOM 614 C CA . ILE A 1 82 ? 17.297 32.086 -22.074 1.00 97.81 82 ILE A CA 1
ATOM 615 C C . ILE A 1 82 ? 17.525 31.145 -23.265 1.00 97.81 82 ILE A C 1
ATOM 617 O O . ILE A 1 82 ? 17.222 31.507 -24.399 1.00 97.81 82 ILE A O 1
ATOM 621 N N . THR A 1 83 ? 17.972 29.914 -22.999 1.00 96.69 83 THR A N 1
ATOM 622 C CA . THR A 1 83 ? 18.208 28.878 -24.022 1.00 96.69 83 THR A CA 1
ATOM 623 C C . THR A 1 83 ? 16.940 28.512 -24.797 1.00 96.69 83 THR A C 1
ATOM 625 O O . THR A 1 83 ? 17.011 28.242 -25.990 1.00 96.69 83 THR A O 1
ATOM 628 N N . ALA A 1 84 ? 15.772 28.547 -24.151 1.00 95.12 84 ALA A N 1
ATOM 629 C CA . ALA A 1 84 ? 14.479 28.303 -24.791 1.00 95.12 84 ALA A CA 1
ATOM 630 C C . ALA A 1 84 ? 13.862 29.544 -25.476 1.00 95.12 84 ALA A C 1
ATOM 632 O O . ALA A 1 84 ? 12.840 29.407 -26.148 1.00 95.12 84 ALA A O 1
ATOM 633 N N . ALA A 1 85 ? 14.425 30.742 -25.279 1.00 95.25 85 ALA A N 1
ATOM 634 C CA . ALA A 1 85 ? 13.850 32.009 -25.743 1.00 95.25 85 ALA A CA 1
ATOM 635 C C . ALA A 1 85 ? 14.549 32.614 -26.973 1.00 95.25 85 ALA A C 1
ATOM 637 O O . ALA A 1 85 ? 13.936 33.434 -27.661 1.00 95.25 85 ALA A O 1
ATOM 638 N N . VAL A 1 86 ? 15.803 32.240 -27.245 1.00 95.44 86 VAL A N 1
ATOM 639 C CA . VAL A 1 86 ? 16.565 32.687 -28.425 1.00 95.44 86 VAL A CA 1
ATOM 640 C C . VAL A 1 86 ? 16.325 31.796 -29.650 1.00 95.44 86 VAL A C 1
ATOM 642 O O . VAL A 1 86 ? 15.699 30.740 -29.571 1.00 95.44 86 VAL A O 1
ATOM 645 N N . ASP A 1 87 ? 16.790 32.248 -30.812 1.00 94.06 87 ASP A N 1
ATOM 646 C CA . ASP A 1 87 ? 16.736 31.502 -32.067 1.00 94.06 87 ASP A CA 1
ATOM 647 C C . ASP A 1 87 ? 17.613 30.231 -31.979 1.00 94.06 87 ASP A C 1
ATOM 649 O O . ASP A 1 87 ? 18.734 30.311 -31.474 1.00 94.06 87 ASP A O 1
ATOM 653 N N . PRO A 1 88 ? 17.174 29.059 -32.485 1.00 90.94 88 PRO A N 1
ATOM 654 C CA . PRO A 1 88 ? 17.972 27.826 -32.445 1.00 90.94 88 PRO A CA 1
ATOM 655 C C . PRO A 1 88 ? 19.336 27.894 -33.157 1.00 90.94 88 PRO A C 1
ATOM 657 O O . PRO A 1 88 ? 20.140 26.976 -33.011 1.00 90.94 88 PRO A O 1
ATOM 660 N N . SER A 1 89 ? 19.600 28.947 -33.938 1.00 94.12 89 SER A N 1
ATOM 661 C CA . SER A 1 89 ? 20.909 29.225 -34.546 1.00 94.12 89 SER A CA 1
ATOM 662 C C . SER A 1 89 ? 21.864 30.064 -33.675 1.00 94.12 89 SER A C 1
ATOM 664 O O . SER A 1 89 ? 23.021 30.248 -34.055 1.00 94.12 89 SER A O 1
ATOM 666 N N . THR A 1 90 ? 21.421 30.556 -32.512 1.00 95.94 90 THR A N 1
ATOM 667 C CA . THR A 1 90 ? 22.243 31.311 -31.554 1.00 95.94 90 THR A CA 1
ATOM 668 C C . THR A 1 90 ? 23.184 30.389 -30.770 1.00 95.94 90 THR A C 1
ATOM 670 O O . THR A 1 90 ? 22.745 29.511 -30.030 1.00 95.94 90 THR A O 1
ATOM 673 N N . GLU A 1 91 ? 24.494 30.629 -30.856 1.00 96.75 91 GLU A N 1
ATOM 674 C CA . GLU A 1 91 ? 25.483 29.956 -30.006 1.00 96.75 91 GLU A CA 1
ATOM 675 C C . GLU A 1 91 ? 25.428 30.523 -28.575 1.00 96.75 91 GLU A C 1
ATOM 677 O O . GLU A 1 91 ? 25.654 31.715 -28.360 1.00 96.75 91 GLU A O 1
ATOM 682 N N . ILE A 1 92 ? 25.151 29.681 -27.578 1.00 97.00 92 ILE A N 1
ATOM 683 C CA . ILE A 1 92 ? 25.103 30.083 -26.165 1.00 97.00 92 ILE A CA 1
ATOM 684 C C . ILE A 1 92 ? 26.306 29.489 -25.439 1.00 97.00 92 ILE A C 1
ATOM 686 O O . ILE A 1 92 ? 26.474 28.271 -25.408 1.00 97.00 92 ILE A O 1
ATOM 690 N N . MET A 1 93 ? 27.114 30.338 -24.804 1.00 97.31 93 MET A N 1
ATOM 691 C CA . MET A 1 93 ? 28.128 29.896 -23.845 1.00 97.31 93 MET A CA 1
ATOM 692 C C . MET A 1 93 ? 27.682 30.215 -22.420 1.00 97.31 93 MET A C 1
ATOM 694 O O . MET A 1 93 ? 27.175 31.304 -22.157 1.00 97.31 93 MET A O 1
ATOM 698 N N . PHE A 1 94 ? 27.911 29.279 -21.499 1.00 97.75 94 PHE A N 1
ATOM 699 C CA . PHE A 1 94 ? 27.690 29.464 -20.067 1.00 97.75 94 PHE A CA 1
ATOM 700 C C . PHE A 1 94 ? 29.018 29.387 -19.302 1.00 97.75 94 PHE A C 1
ATOM 702 O O . PHE A 1 94 ? 29.814 28.481 -19.549 1.00 97.75 94 PHE A O 1
ATOM 709 N N . SER A 1 95 ? 29.256 30.319 -18.374 1.00 96.50 95 SER A N 1
ATOM 710 C CA . SER A 1 95 ? 30.386 30.276 -17.434 1.00 96.50 95 SER A CA 1
ATOM 711 C C . SER A 1 95 ? 30.044 31.009 -16.135 1.00 96.50 95 SER A C 1
ATOM 713 O O . SER A 1 95 ? 29.633 32.164 -16.170 1.00 96.50 95 SER A O 1
ATOM 715 N N . GLU A 1 96 ? 30.218 30.374 -14.974 1.00 93.94 96 GLU A N 1
ATOM 716 C CA . GLU A 1 96 ? 29.841 30.987 -13.687 1.00 93.94 96 GLU A CA 1
ATOM 717 C C . GLU A 1 96 ? 30.715 32.186 -13.292 1.00 93.94 96 GLU A C 1
ATOM 719 O O . GLU A 1 96 ? 30.211 33.099 -12.644 1.00 93.94 96 GLU A O 1
ATOM 724 N N . ASN A 1 97 ? 31.989 32.200 -13.698 1.00 95.94 97 ASN A N 1
ATOM 725 C CA . ASN A 1 97 ? 32.938 33.292 -13.455 1.00 95.94 97 ASN A CA 1
ATOM 726 C C . ASN A 1 97 ? 33.993 33.356 -14.582 1.00 95.94 97 ASN A C 1
ATOM 728 O O . ASN A 1 97 ? 35.103 32.847 -14.413 1.00 95.94 97 ASN A O 1
ATOM 732 N N . PRO A 1 98 ? 33.656 33.909 -15.759 1.00 95.69 98 PRO A N 1
ATOM 733 C CA . PRO A 1 98 ? 34.621 34.133 -16.829 1.00 95.69 98 PRO A CA 1
ATOM 734 C C . PRO A 1 98 ? 35.592 35.273 -16.486 1.00 95.69 98 PRO A C 1
ATOM 736 O O . PRO A 1 98 ? 35.214 36.287 -15.894 1.00 95.69 98 PRO A O 1
ATOM 739 N N . ASP A 1 99 ? 36.842 35.133 -16.922 1.00 94.12 99 ASP A N 1
ATOM 740 C CA . ASP A 1 99 ? 37.806 36.231 -16.948 1.00 94.12 99 ASP A CA 1
ATOM 741 C C . ASP A 1 99 ? 37.555 37.193 -18.129 1.00 94.12 99 ASP A C 1
ATOM 743 O O . ASP A 1 99 ? 36.810 36.902 -19.072 1.00 94.12 99 ASP A O 1
ATOM 747 N N . ALA A 1 100 ? 38.177 38.372 -18.077 1.00 93.31 100 ALA A N 1
ATOM 748 C CA . ALA A 1 100 ? 37.973 39.419 -19.075 1.00 93.31 100 ALA A CA 1
ATOM 749 C C . ALA A 1 100 ? 38.548 39.081 -20.468 1.00 93.31 100 ALA A C 1
ATOM 751 O O . ALA A 1 100 ? 38.112 39.677 -21.457 1.00 93.31 100 ALA A O 1
ATOM 752 N N . ASP A 1 101 ? 39.499 38.149 -20.578 1.00 93.69 101 ASP A N 1
ATOM 753 C CA . ASP A 1 101 ? 40.110 37.770 -21.855 1.00 93.69 101 ASP A CA 1
ATOM 754 C C . ASP A 1 101 ? 39.278 36.693 -22.562 1.00 93.69 101 ASP A C 1
ATOM 756 O O . ASP A 1 101 ? 39.083 36.771 -23.779 1.00 93.69 101 ASP A O 1
ATOM 760 N N . PHE A 1 102 ? 38.662 35.767 -21.818 1.00 94.62 102 PHE A N 1
ATOM 761 C CA . PHE A 1 102 ? 37.603 34.883 -22.314 1.00 94.62 102 PHE A CA 1
ATOM 762 C C . PHE A 1 102 ? 36.443 35.682 -22.928 1.00 94.62 102 PHE A C 1
ATOM 764 O O . PHE A 1 102 ? 35.989 35.360 -24.030 1.00 94.62 102 PHE A O 1
ATOM 771 N N . VAL A 1 103 ? 35.986 36.745 -22.250 1.00 94.62 103 VAL A N 1
ATOM 772 C CA . VAL A 1 103 ? 34.881 37.599 -22.726 1.00 94.62 103 VAL A CA 1
ATOM 773 C C . VAL A 1 103 ? 35.249 38.295 -24.040 1.00 94.62 103 VAL A C 1
ATOM 775 O O . VAL A 1 103 ? 34.491 38.219 -25.009 1.00 94.62 103 VAL A O 1
ATOM 778 N N . LYS A 1 104 ? 36.432 38.921 -24.109 1.00 92.19 104 LYS A N 1
ATOM 779 C CA . LYS A 1 104 ? 36.893 39.664 -25.297 1.00 92.19 104 LYS A CA 1
ATOM 780 C C . LYS A 1 104 ? 37.216 38.755 -26.487 1.00 92.19 104 LYS A C 1
ATOM 782 O O . LYS A 1 104 ? 36.910 39.105 -27.623 1.00 92.19 104 LYS A O 1
ATOM 787 N N . SER A 1 105 ? 37.816 37.588 -26.247 1.00 91.19 105 SER A N 1
ATOM 788 C CA . SER A 1 105 ? 38.249 36.664 -27.311 1.00 91.19 105 SER A CA 1
ATOM 789 C C . SER A 1 105 ? 37.101 35.931 -28.015 1.00 91.19 105 SER A C 1
ATOM 791 O O . SER A 1 105 ? 37.263 35.507 -29.158 1.00 91.19 105 SER A O 1
ATOM 793 N N . ASN A 1 106 ? 35.933 35.805 -27.376 1.00 90.81 106 ASN A N 1
ATOM 794 C CA . ASN A 1 106 ? 34.804 35.032 -27.906 1.00 90.81 106 ASN A CA 1
ATOM 795 C C . ASN A 1 106 ? 33.799 35.827 -28.759 1.00 90.81 106 ASN A C 1
ATOM 797 O O . ASN A 1 106 ? 32.896 35.212 -29.327 1.00 90.81 106 ASN A O 1
ATOM 801 N N . ASN A 1 107 ? 33.959 37.152 -28.889 1.00 92.06 107 ASN A N 1
ATOM 802 C CA . ASN A 1 107 ? 33.140 38.022 -29.751 1.00 92.06 107 ASN A CA 1
ATOM 803 C C . ASN A 1 107 ? 31.615 37.857 -29.535 1.00 92.06 107 ASN A C 1
ATOM 805 O O . ASN A 1 107 ? 30.847 37.596 -30.467 1.00 92.06 107 ASN A O 1
ATOM 809 N N . PHE A 1 108 ? 31.186 37.958 -28.275 1.00 97.38 108 PHE A N 1
ATOM 810 C CA . PHE A 1 108 ? 29.778 37.886 -27.884 1.00 97.38 108 PHE A CA 1
ATOM 811 C C . PHE A 1 108 ? 28.980 39.104 -28.383 1.00 97.38 108 PHE A C 1
ATOM 813 O O . PHE A 1 108 ? 29.469 40.229 -28.381 1.00 97.38 108 PHE A O 1
ATOM 820 N N . SER A 1 109 ? 27.721 38.890 -28.777 1.00 96.38 109 SER A N 1
ATOM 821 C CA . SER A 1 109 ? 26.807 39.962 -29.216 1.00 96.38 109 SER A CA 1
ATOM 822 C C . SER A 1 109 ? 26.268 40.786 -28.035 1.00 96.38 109 SER A C 1
ATOM 824 O O . SER A 1 109 ? 26.036 41.985 -28.164 1.00 96.38 109 SER A O 1
ATOM 826 N N . TYR A 1 110 ? 26.061 40.118 -26.899 1.00 97.50 110 TYR A N 1
ATOM 827 C CA . TYR A 1 110 ? 25.783 40.665 -25.570 1.00 97.50 110 TYR A CA 1
ATOM 828 C C . TYR A 1 110 ? 26.012 39.557 -24.527 1.00 97.50 110 TYR A C 1
ATOM 830 O O . TYR A 1 110 ? 26.157 38.377 -24.880 1.00 97.50 110 TYR A O 1
ATOM 838 N N . ALA A 1 111 ? 26.004 39.927 -23.248 1.00 98.25 111 ALA A N 1
ATOM 839 C CA . ALA A 1 111 ? 26.034 39.008 -22.120 1.00 98.25 111 ALA A CA 1
ATOM 840 C C . ALA A 1 111 ? 24.878 39.244 -21.135 1.00 98.25 111 ALA A C 1
ATOM 842 O O . ALA A 1 111 ? 24.411 40.370 -20.956 1.00 98.25 111 ALA A O 1
ATOM 843 N N . ILE A 1 112 ? 24.449 38.171 -20.469 1.00 98.75 112 ILE A N 1
ATOM 844 C CA . ILE A 1 112 ? 23.457 38.184 -19.390 1.00 98.75 112 ILE A CA 1
ATOM 845 C C . ILE A 1 112 ? 24.104 37.569 -18.143 1.00 98.75 112 ILE A C 1
ATOM 847 O O . ILE A 1 112 ? 24.436 36.385 -18.128 1.00 98.75 112 ILE A O 1
ATOM 851 N N . VAL A 1 113 ? 24.294 38.368 -17.097 1.00 98.75 113 VAL A N 1
ATOM 852 C CA . VAL A 1 113 ? 24.950 37.988 -15.839 1.00 98.75 113 VAL A CA 1
ATOM 853 C C . VAL A 1 113 ? 23.891 37.848 -14.746 1.00 98.75 113 VAL A C 1
ATOM 855 O O . VAL A 1 113 ? 23.234 38.828 -14.413 1.00 98.75 113 VAL A O 1
ATOM 858 N N . ALA A 1 114 ? 23.734 36.667 -14.150 1.00 98.62 114 ALA A N 1
ATOM 859 C CA . ALA A 1 114 ? 22.853 36.451 -13.002 1.00 98.62 114 ALA A CA 1
ATOM 860 C C . ALA A 1 114 ? 23.672 36.128 -11.743 1.00 98.62 114 ALA A C 1
ATOM 862 O O . ALA A 1 114 ? 24.316 35.080 -11.636 1.00 98.62 114 ALA A O 1
ATOM 863 N N . VAL A 1 115 ? 23.633 37.048 -10.781 1.00 98.44 115 VAL A N 1
ATOM 864 C CA . VAL A 1 115 ? 24.398 37.026 -9.523 1.00 98.44 115 VAL A CA 1
ATOM 865 C C . VAL A 1 115 ? 23.512 37.511 -8.375 1.00 98.44 115 VAL A C 1
ATOM 867 O O . VAL A 1 115 ? 22.444 38.070 -8.618 1.00 98.44 115 VAL A O 1
ATOM 870 N N . GLY A 1 116 ? 23.908 37.290 -7.124 1.00 96.50 116 GLY A N 1
ATOM 871 C CA . GLY A 1 116 ? 22.969 37.480 -6.025 1.00 96.50 116 GLY A CA 1
ATOM 872 C C . GLY A 1 116 ? 23.441 37.011 -4.657 1.00 96.50 116 GLY A C 1
ATOM 873 O O . GLY A 1 116 ? 24.628 36.758 -4.438 1.00 96.50 116 GLY A O 1
ATOM 874 N N . GLU A 1 117 ? 22.480 36.906 -3.743 1.00 95.44 117 GLU A N 1
ATOM 875 C CA . GLU A 1 117 ? 22.670 36.333 -2.411 1.00 95.44 117 GLU A CA 1
ATOM 876 C C . GLU A 1 117 ? 22.421 34.813 -2.439 1.00 95.44 117 GLU A C 1
ATOM 878 O O . GLU A 1 117 ? 21.416 34.375 -3.005 1.00 95.44 117 GLU A O 1
ATOM 883 N N . PRO A 1 118 ? 23.264 33.988 -1.786 1.00 94.12 118 PRO A N 1
ATOM 884 C CA . PRO A 1 118 ? 22.930 32.583 -1.578 1.00 94.12 118 PRO A CA 1
ATOM 885 C C . PRO A 1 118 ? 21.665 32.457 -0.701 1.00 94.12 118 PRO A C 1
ATOM 887 O O . PRO A 1 118 ? 21.385 33.358 0.089 1.00 94.12 118 PRO A O 1
ATOM 890 N N . PRO A 1 119 ? 20.918 31.343 -0.778 1.00 94.19 119 PRO A N 1
ATOM 891 C CA . PRO A 1 119 ? 19.751 31.092 0.061 1.00 94.19 119 PRO A CA 1
ATOM 892 C C . PRO A 1 119 ? 20.017 31.273 1.561 1.00 94.19 119 PRO A C 1
ATOM 894 O O . PRO A 1 119 ? 21.000 30.764 2.100 1.00 94.19 119 PRO A O 1
ATOM 897 N N . TYR A 1 120 ? 19.109 31.995 2.220 1.00 93.94 120 TYR A N 1
ATOM 898 C CA . TYR A 1 120 ? 19.107 32.236 3.659 1.00 93.94 120 TYR A CA 1
ATOM 899 C C . TYR A 1 120 ? 17.672 32.367 4.185 1.00 93.94 120 TYR A C 1
ATOM 901 O O . TYR A 1 120 ? 16.759 32.764 3.457 1.00 93.94 120 TYR A O 1
ATOM 909 N N . ALA A 1 121 ? 17.483 32.102 5.475 1.00 92.00 121 ALA A N 1
ATOM 910 C CA . ALA A 1 121 ? 16.276 32.416 6.229 1.00 92.00 121 ALA A CA 1
ATOM 911 C C . ALA A 1 121 ? 16.617 32.862 7.657 1.00 92.00 121 ALA A C 1
ATOM 913 O O . ALA A 1 121 ? 17.533 32.328 8.287 1.00 92.00 121 ALA A O 1
ATOM 914 N N . GLU A 1 122 ? 15.832 33.813 8.171 1.00 90.31 122 GLU A N 1
ATOM 915 C CA . GLU A 1 122 ? 15.914 34.312 9.552 1.00 90.31 122 GLU A CA 1
ATOM 916 C C . GLU A 1 122 ? 17.355 34.710 9.934 1.00 90.31 122 GLU A C 1
ATOM 918 O O . GLU A 1 122 ? 18.011 35.396 9.153 1.00 90.31 122 GLU A O 1
ATOM 923 N N . THR A 1 123 ? 17.862 34.291 11.098 1.00 90.19 123 THR A N 1
ATOM 924 C CA . THR A 1 123 ? 19.152 34.734 11.664 1.00 90.19 123 THR A CA 1
ATOM 925 C C . THR A 1 123 ? 20.363 34.477 10.761 1.00 90.19 123 THR A C 1
ATOM 927 O O . THR A 1 123 ? 21.337 35.221 10.792 1.00 90.19 123 THR A O 1
ATOM 930 N N . ASN A 1 124 ? 20.318 33.451 9.909 1.00 86.88 124 ASN A N 1
ATOM 931 C CA . ASN A 1 124 ? 21.373 33.183 8.925 1.00 86.88 124 ASN A CA 1
ATOM 932 C C . ASN A 1 124 ? 21.402 34.200 7.771 1.00 86.88 124 ASN A C 1
ATOM 934 O O . ASN A 1 124 ? 22.391 34.267 7.045 1.00 86.88 124 ASN A O 1
ATOM 938 N N . GLY A 1 125 ? 20.328 34.973 7.596 1.00 87.06 125 GLY A N 1
ATOM 939 C CA . GLY A 1 125 ? 20.259 36.093 6.668 1.00 87.06 125 GLY A CA 1
ATOM 940 C C . GLY A 1 125 ? 20.771 37.412 7.241 1.00 87.06 125 GLY A C 1
ATOM 941 O O . GLY A 1 125 ? 20.972 38.346 6.463 1.00 87.06 125 GLY A O 1
ATOM 942 N N . ASP A 1 126 ? 20.978 37.535 8.554 1.00 91.56 126 ASP A N 1
ATOM 943 C CA . ASP A 1 126 ? 21.387 38.800 9.170 1.00 91.56 126 ASP A CA 1
ATOM 944 C C . ASP A 1 126 ? 22.796 39.207 8.704 1.00 91.56 126 ASP A C 1
ATOM 946 O O . ASP A 1 126 ? 23.765 38.458 8.819 1.00 91.56 126 ASP A O 1
ATOM 950 N N . SER A 1 127 ? 22.911 40.409 8.132 1.00 90.94 127 SER A N 1
ATOM 951 C CA . SER A 1 127 ? 24.149 40.910 7.531 1.00 90.94 127 SER A CA 1
ATOM 952 C C . SER A 1 127 ? 24.249 42.421 7.689 1.00 90.94 127 SER A C 1
ATOM 954 O O . SER A 1 127 ? 23.332 43.153 7.322 1.00 90.94 127 SER A O 1
ATOM 956 N N . LEU A 1 128 ? 25.390 42.878 8.210 1.00 90.50 128 LEU A N 1
ATOM 957 C C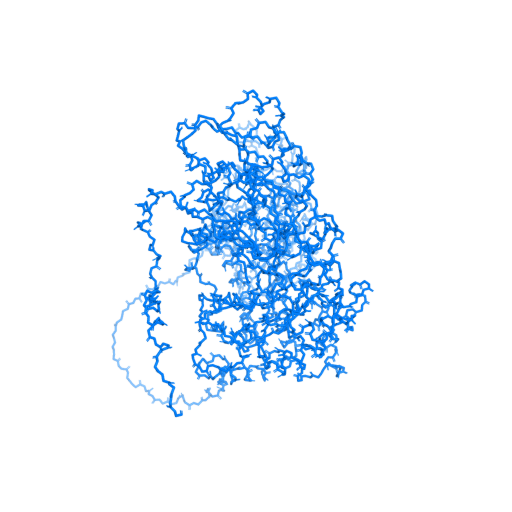A . LEU A 1 128 ? 25.724 44.299 8.352 1.00 90.50 128 LEU A CA 1
ATOM 958 C C . LEU A 1 128 ? 26.306 44.908 7.064 1.00 90.50 128 LEU A C 1
ATOM 960 O O . LEU A 1 128 ? 26.453 46.121 6.988 1.00 90.50 128 LEU A O 1
ATOM 964 N N . ASN A 1 129 ? 26.634 44.077 6.065 1.00 88.75 129 ASN A N 1
ATOM 965 C CA . ASN A 1 129 ? 27.367 44.501 4.866 1.00 88.75 129 ASN A CA 1
ATOM 966 C C . ASN A 1 129 ? 26.480 44.550 3.611 1.00 88.75 129 ASN A C 1
ATOM 968 O O . ASN A 1 129 ? 26.715 45.375 2.735 1.00 88.75 129 ASN A O 1
ATOM 972 N N . LEU A 1 130 ? 25.479 43.663 3.508 1.00 93.56 130 LEU A N 1
ATOM 973 C CA . LEU A 1 130 ? 24.531 43.587 2.382 1.00 93.56 130 LEU A CA 1
ATOM 974 C C . LEU A 1 130 ? 25.193 43.627 0.982 1.00 93.56 130 LEU A C 1
ATOM 976 O O . LEU A 1 130 ? 24.679 44.248 0.053 1.00 93.56 130 LEU A O 1
ATOM 980 N N . THR A 1 131 ? 26.350 42.981 0.825 1.00 92.38 131 THR A N 1
ATOM 981 C CA . THR A 1 131 ? 27.101 42.880 -0.436 1.00 92.38 131 THR A CA 1
ATOM 982 C C . THR A 1 131 ? 26.804 41.578 -1.180 1.00 92.38 131 THR A C 1
ATOM 984 O O . THR A 1 131 ? 26.536 40.547 -0.564 1.00 92.38 131 THR A O 1
ATOM 987 N N . ILE A 1 132 ? 26.939 41.593 -2.510 1.00 94.12 132 ILE A N 1
ATOM 988 C CA . ILE A 1 132 ? 27.001 40.365 -3.319 1.00 94.12 132 ILE A CA 1
ATOM 989 C C . ILE A 1 132 ? 28.344 39.669 -3.042 1.00 94.12 132 ILE A C 1
ATOM 991 O O . ILE A 1 132 ? 29.390 40.318 -3.043 1.00 94.12 132 ILE A O 1
ATOM 995 N N . ALA A 1 133 ? 28.327 38.358 -2.794 1.00 91.19 133 ALA A N 1
ATOM 996 C CA . ALA A 1 133 ? 29.541 37.578 -2.542 1.00 91.19 133 ALA A CA 1
ATOM 997 C C . ALA A 1 133 ? 30.327 37.283 -3.835 1.00 91.19 133 ALA A C 1
ATOM 999 O O . ALA A 1 133 ? 29.745 37.163 -4.916 1.00 91.19 133 ALA A O 1
ATOM 1000 N N . GLU A 1 134 ? 31.647 37.100 -3.727 1.00 92.50 134 GLU A N 1
ATOM 1001 C CA . GLU A 1 134 ? 32.454 36.580 -4.841 1.00 92.50 134 GLU A CA 1
ATOM 1002 C C . GLU A 1 134 ? 31.970 35.179 -5.270 1.00 92.50 134 GLU A C 1
ATOM 1004 O O . GLU A 1 134 ? 31.573 34.381 -4.417 1.00 92.50 134 GLU A O 1
ATOM 1009 N N . PRO A 1 135 ? 31.978 34.854 -6.578 1.00 95.06 135 PRO A N 1
ATOM 1010 C CA . PRO A 1 135 ? 32.595 35.600 -7.682 1.00 95.06 135 PRO A CA 1
ATOM 1011 C C . PRO A 1 135 ? 31.720 36.715 -8.296 1.00 95.06 135 PRO A C 1
ATOM 1013 O O . PRO A 1 135 ? 32.016 37.182 -9.394 1.00 95.06 135 PRO A O 1
ATOM 1016 N N . GLY A 1 136 ? 30.611 37.116 -7.662 1.00 96.19 136 GLY A N 1
ATOM 1017 C CA . GLY A 1 136 ? 29.630 38.048 -8.231 1.00 96.19 136 GLY A CA 1
ATOM 1018 C C . GLY A 1 136 ? 30.214 39.387 -8.714 1.00 96.19 136 GLY A C 1
ATOM 1019 O O . GLY A 1 136 ? 30.079 39.686 -9.903 1.00 96.19 136 GLY A O 1
ATOM 1020 N N . PRO A 1 137 ? 30.890 40.175 -7.855 1.00 96.38 137 PRO A N 1
ATOM 1021 C CA . PRO A 1 137 ? 31.536 41.428 -8.255 1.00 96.38 137 PRO A CA 1
ATOM 1022 C C . PRO A 1 137 ? 32.592 41.257 -9.356 1.00 96.38 137 PRO A C 1
ATOM 1024 O O . PRO A 1 137 ? 32.601 42.024 -10.327 1.00 96.38 137 PRO A O 1
ATOM 1027 N N . SER A 1 138 ? 33.436 40.223 -9.253 1.00 96.38 138 SER A N 1
ATOM 1028 C CA . SER A 1 138 ? 34.419 39.879 -10.291 1.00 96.38 138 SER A CA 1
ATOM 1029 C C . SER A 1 138 ? 33.746 39.568 -11.632 1.00 96.38 138 SER A C 1
ATOM 1031 O O . SER A 1 138 ? 34.168 40.075 -12.669 1.00 96.38 138 SER A O 1
ATOM 1033 N N . THR A 1 139 ? 32.649 38.805 -11.611 1.00 98.06 139 THR A N 1
ATOM 1034 C CA . THR A 1 139 ? 31.880 38.427 -12.807 1.00 98.06 139 THR A CA 1
ATOM 1035 C C . THR A 1 139 ? 31.261 39.649 -13.484 1.00 98.06 139 THR A C 1
ATOM 1037 O O . THR A 1 139 ? 31.397 39.799 -14.696 1.00 98.06 139 THR A O 1
ATOM 1040 N N . ILE A 1 140 ? 30.622 40.549 -12.722 1.00 98.12 140 ILE A N 1
ATOM 1041 C CA . ILE A 1 140 ? 30.077 41.804 -13.270 1.00 98.12 140 ILE A CA 1
ATOM 1042 C C . ILE A 1 140 ? 31.202 42.614 -13.931 1.00 98.12 140 ILE A C 1
ATOM 1044 O O . ILE A 1 140 ? 31.064 43.050 -15.072 1.00 98.12 140 ILE A O 1
ATOM 1048 N N . THR A 1 141 ? 32.333 42.777 -13.242 1.00 97.19 141 THR A N 1
ATOM 1049 C CA . THR A 1 141 ? 33.457 43.596 -13.719 1.00 97.19 141 THR A CA 1
ATOM 1050 C C . THR A 1 141 ? 34.091 43.022 -14.992 1.00 97.19 141 THR A C 1
ATOM 1052 O O . THR A 1 141 ? 34.282 43.751 -15.965 1.00 97.19 141 THR A O 1
ATOM 1055 N N . ASN A 1 142 ? 34.365 41.714 -15.022 1.00 96.75 142 ASN A N 1
ATOM 1056 C CA . ASN A 1 142 ? 34.989 41.035 -16.162 1.00 96.75 142 ASN A CA 1
ATOM 1057 C C . ASN A 1 142 ? 34.086 41.001 -17.399 1.00 96.75 142 ASN A C 1
ATOM 1059 O O . ASN A 1 142 ? 34.566 41.196 -18.517 1.00 96.75 142 ASN A O 1
ATOM 1063 N N . VAL A 1 143 ? 32.787 40.742 -17.209 1.00 98.00 143 VAL A N 1
ATOM 1064 C CA . VAL A 1 143 ? 31.830 40.616 -18.314 1.00 98.00 143 VAL A CA 1
ATOM 1065 C C . VAL A 1 143 ? 31.418 41.988 -18.833 1.00 98.00 143 VAL A C 1
ATOM 1067 O O . VAL A 1 143 ? 31.584 42.260 -20.022 1.00 98.00 143 VAL A O 1
ATOM 1070 N N . CYS A 1 144 ? 30.941 42.876 -17.959 1.00 97.06 144 CYS A N 1
ATOM 1071 C CA . CYS A 1 144 ? 30.432 44.177 -18.386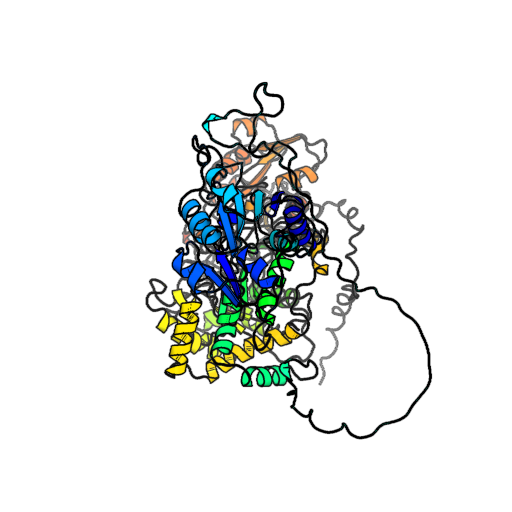 1.00 97.06 144 CYS A CA 1
ATOM 1072 C C . CYS A 1 144 ? 31.547 45.148 -18.816 1.00 97.06 144 CYS A C 1
ATOM 1074 O O . CYS A 1 144 ? 31.310 46.048 -19.613 1.00 97.06 144 CYS A O 1
ATOM 1076 N N . GLY A 1 145 ? 32.792 44.927 -18.376 1.00 93.25 145 GLY A N 1
ATOM 1077 C CA . GLY A 1 145 ? 33.973 45.608 -18.919 1.00 93.25 145 GLY A CA 1
ATOM 1078 C C . GLY A 1 145 ? 34.467 45.071 -20.275 1.00 93.25 145 GLY A C 1
ATOM 1079 O O . GLY A 1 145 ? 35.466 45.574 -20.791 1.00 93.25 145 GLY A O 1
ATOM 1080 N N . GLY A 1 146 ? 33.828 44.036 -20.839 1.00 92.31 146 GLY A N 1
ATOM 1081 C CA . GLY A 1 146 ? 34.248 43.378 -22.085 1.00 92.31 146 GLY A CA 1
ATOM 1082 C C . GLY A 1 146 ? 33.184 43.298 -23.186 1.00 92.31 146 GLY A C 1
ATOM 1083 O O . GLY A 1 146 ? 33.548 43.213 -24.358 1.00 92.31 146 GLY A O 1
ATOM 1084 N N . VAL A 1 147 ? 31.891 43.329 -22.847 1.00 95.38 147 VAL A N 1
ATOM 1085 C CA . VAL A 1 147 ? 30.768 43.267 -23.800 1.00 95.38 147 VAL A CA 1
ATOM 1086 C C . VAL A 1 147 ? 29.509 43.904 -23.198 1.00 95.38 147 VAL A C 1
ATOM 1088 O O . VAL A 1 147 ? 29.372 43.939 -21.978 1.00 95.38 147 VAL A O 1
ATOM 1091 N N . LYS A 1 148 ? 28.567 44.357 -24.043 1.00 95.12 148 LYS A N 1
ATOM 1092 C CA . LYS A 1 148 ? 27.253 44.862 -23.602 1.00 95.12 148 LYS A CA 1
ATOM 1093 C C . LYS A 1 148 ? 26.552 43.878 -22.662 1.00 95.12 148 LYS A C 1
ATOM 1095 O O . LYS A 1 148 ? 26.412 42.701 -23.002 1.00 95.12 148 LYS A O 1
ATOM 1100 N N . CYS A 1 149 ? 26.099 44.366 -21.513 1.00 95.50 149 CYS A N 1
ATOM 1101 C CA . CYS A 1 149 ? 25.901 43.554 -20.319 1.00 95.50 149 CYS A CA 1
ATOM 1102 C C . CYS A 1 149 ? 24.567 43.817 -19.613 1.00 95.50 149 CYS A C 1
ATOM 1104 O O . CYS A 1 149 ? 24.284 44.931 -19.166 1.00 95.50 149 CYS A O 1
ATOM 1106 N N . VAL A 1 150 ? 23.773 42.764 -19.432 1.00 98.62 150 VAL A N 1
ATOM 1107 C CA . VAL A 1 150 ? 22.558 42.801 -18.613 1.00 98.62 150 VAL A CA 1
ATOM 1108 C C . VAL A 1 150 ? 22.819 42.075 -17.298 1.00 98.62 150 VAL A C 1
ATOM 1110 O O . VAL A 1 150 ? 23.070 40.872 -17.314 1.00 98.62 150 VAL A O 1
ATOM 1113 N N . VAL A 1 151 ? 22.736 42.770 -16.162 1.00 98.75 151 VAL A N 1
ATOM 1114 C CA . VAL A 1 151 ? 22.871 42.157 -14.831 1.00 98.75 151 VAL A CA 1
ATOM 1115 C C . VAL A 1 151 ? 21.500 41.925 -14.205 1.00 98.75 151 VAL A C 1
ATOM 1117 O O . VAL A 1 151 ? 20.690 42.842 -14.082 1.00 98.75 151 VAL A O 1
ATOM 1120 N N . ILE A 1 152 ? 21.267 40.692 -13.766 1.00 98.75 152 ILE A N 1
ATOM 1121 C CA . ILE A 1 152 ? 20.100 40.245 -13.012 1.00 98.75 152 ILE A CA 1
ATOM 1122 C C . ILE A 1 152 ? 20.563 39.992 -11.574 1.00 98.75 152 ILE A C 1
ATOM 1124 O O . ILE A 1 152 ? 21.331 39.061 -11.324 1.00 98.75 152 ILE A O 1
ATOM 1128 N N . VAL A 1 153 ? 20.100 40.815 -10.633 1.00 98.56 153 VAL A N 1
ATOM 1129 C CA . VAL A 1 153 ? 20.403 40.673 -9.202 1.00 98.56 153 VAL A CA 1
ATOM 1130 C C . VAL A 1 153 ? 19.319 39.826 -8.542 1.00 98.56 153 VAL A C 1
ATOM 1132 O O . VAL A 1 153 ? 18.198 40.294 -8.336 1.00 98.56 153 VAL A O 1
ATOM 1135 N N . VAL A 1 154 ? 19.652 38.578 -8.213 1.00 98.31 154 VAL A N 1
ATOM 1136 C CA . VAL A 1 154 ? 18.767 37.619 -7.536 1.00 98.31 154 VAL A CA 1
ATOM 1137 C C . VAL A 1 154 ? 18.969 37.741 -6.023 1.00 98.31 154 VAL A C 1
ATOM 1139 O O . VAL A 1 154 ? 19.978 37.302 -5.484 1.00 98.31 154 VAL A O 1
ATOM 1142 N N . SER A 1 155 ? 18.046 38.397 -5.325 1.00 96.75 155 SER A N 1
ATOM 1143 C CA . SER A 1 155 ? 18.217 38.727 -3.898 1.00 96.75 155 SER A CA 1
ATOM 1144 C C . SER A 1 155 ? 16.879 38.792 -3.169 1.00 96.75 155 SER A C 1
ATOM 1146 O O . SER A 1 155 ? 15.833 38.971 -3.796 1.00 96.75 155 SER A O 1
ATOM 1148 N N . GLY A 1 156 ? 16.902 38.657 -1.840 1.00 94.00 156 GLY A N 1
ATOM 1149 C CA . GLY A 1 156 ? 15.707 38.842 -1.006 1.00 94.00 156 GLY A CA 1
ATOM 1150 C C . GLY A 1 156 ? 15.474 40.303 -0.595 1.00 94.00 156 GLY A C 1
ATOM 1151 O O . GLY A 1 156 ? 14.440 40.627 -0.012 1.00 94.00 156 GLY A O 1
ATOM 1152 N N . ARG A 1 157 ? 16.448 41.182 -0.857 1.00 94.69 157 ARG A N 1
ATOM 1153 C CA . ARG A 1 157 ? 16.522 42.574 -0.387 1.00 94.69 157 ARG A CA 1
ATOM 1154 C C . ARG A 1 157 ? 17.502 43.391 -1.246 1.00 94.69 157 ARG A C 1
ATOM 1156 O O . ARG A 1 157 ? 18.342 42.800 -1.914 1.00 94.69 157 ARG A O 1
ATOM 1163 N N . PRO A 1 158 ? 17.438 44.733 -1.221 1.00 96.62 158 PRO A N 1
ATOM 1164 C CA . PRO A 1 158 ? 18.468 45.570 -1.829 1.00 96.62 158 PRO A CA 1
ATOM 1165 C C . PRO A 1 158 ? 19.870 45.244 -1.291 1.00 96.62 158 PRO A C 1
ATOM 1167 O O . PRO A 1 158 ? 20.045 45.059 -0.085 1.00 96.62 158 PRO A O 1
ATOM 1170 N N . VAL A 1 159 ? 20.852 45.216 -2.191 1.00 96.88 159 VAL A N 1
ATOM 1171 C CA . VAL A 1 159 ? 22.273 44.934 -1.915 1.00 96.88 159 VAL A CA 1
ATOM 1172 C C . VAL A 1 159 ? 23.170 46.004 -2.543 1.00 96.88 159 VAL A C 1
ATOM 1174 O O . VAL A 1 159 ? 22.756 46.684 -3.485 1.00 96.88 159 VAL A O 1
ATOM 1177 N N . VAL A 1 160 ? 24.405 46.156 -2.055 1.00 96.44 160 VAL A N 1
ATOM 1178 C CA . VAL A 1 160 ? 25.393 47.084 -2.635 1.00 96.44 160 VAL A CA 1
ATOM 1179 C C . VAL A 1 160 ? 25.627 46.736 -4.108 1.00 96.44 160 VAL A C 1
ATOM 1181 O O . VAL A 1 160 ? 26.178 45.683 -4.427 1.00 96.44 160 VAL A O 1
ATOM 1184 N N . ILE A 1 161 ? 25.211 47.639 -4.999 1.00 97.25 161 ILE A N 1
ATOM 1185 C CA . ILE A 1 161 ? 25.379 47.516 -6.456 1.00 97.25 161 ILE A CA 1
ATOM 1186 C C . ILE A 1 161 ? 25.979 48.781 -7.092 1.00 97.25 161 ILE A C 1
ATOM 1188 O O . ILE A 1 161 ? 26.504 48.706 -8.199 1.00 97.25 161 ILE A O 1
ATOM 1192 N N . GLU A 1 162 ? 25.941 49.925 -6.393 1.00 96.81 162 GLU A N 1
ATOM 1193 C CA . GLU A 1 162 ? 26.353 51.246 -6.902 1.00 96.81 162 GLU A CA 1
ATOM 1194 C C . GLU A 1 162 ? 27.725 51.259 -7.607 1.00 96.81 162 GLU A C 1
ATOM 1196 O O . GLU A 1 162 ? 27.753 51.727 -8.750 1.00 96.81 162 GLU A O 1
ATOM 1201 N N . PRO A 1 163 ? 28.800 50.635 -7.066 1.00 96.56 163 PRO A N 1
ATOM 1202 C CA . PRO A 1 163 ? 30.129 50.666 -7.689 1.00 96.56 163 PRO A CA 1
ATOM 1203 C C . PRO A 1 163 ? 30.200 50.050 -9.094 1.00 96.56 163 PRO A C 1
ATOM 1205 O O . PRO A 1 163 ? 31.176 50.265 -9.812 1.00 96.56 163 PRO A O 1
ATOM 1208 N N . TYR A 1 164 ? 29.181 49.280 -9.490 1.00 96.56 164 TYR A N 1
ATOM 1209 C CA . TYR A 1 164 ? 29.102 48.590 -10.777 1.00 96.56 164 TYR A CA 1
ATOM 1210 C C . TYR A 1 164 ? 28.047 49.198 -11.725 1.00 96.56 164 TYR A C 1
ATOM 1212 O O . TYR A 1 164 ? 28.032 48.876 -12.909 1.00 96.56 164 TYR A O 1
ATOM 1220 N N . VAL A 1 165 ? 27.167 50.100 -11.261 1.00 96.00 165 VAL A N 1
ATOM 1221 C CA . VAL A 1 165 ? 26.059 50.655 -12.080 1.00 96.00 165 VAL A CA 1
ATOM 1222 C C . VAL A 1 165 ? 26.562 51.428 -13.309 1.00 96.00 165 VAL A C 1
ATOM 1224 O O . VAL A 1 165 ? 25.857 51.529 -14.316 1.00 96.00 165 VAL A O 1
ATOM 1227 N N . SER A 1 166 ? 27.790 51.944 -13.260 1.00 93.88 166 SER A N 1
ATOM 1228 C CA . SER A 1 166 ? 28.453 52.603 -14.388 1.00 93.88 166 SER A CA 1
ATOM 1229 C C . SER A 1 166 ? 28.747 51.643 -15.550 1.00 93.88 166 SER A C 1
ATOM 1231 O O . SER A 1 166 ? 28.465 52.004 -16.691 1.00 93.88 166 SER A O 1
ATOM 1233 N N . SER A 1 167 ? 29.238 50.426 -15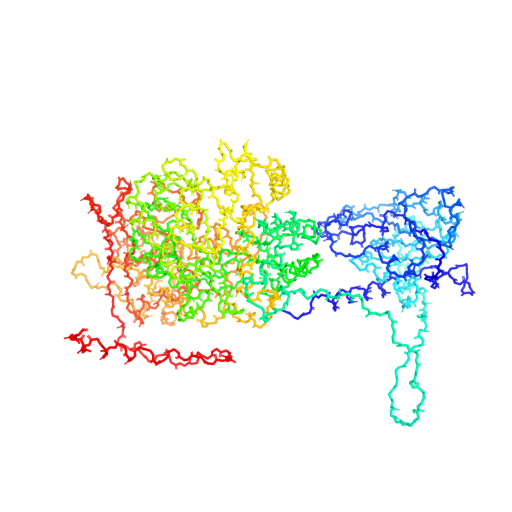.282 1.00 94.75 167 SER A N 1
ATOM 1234 C CA . SER A 1 167 ? 29.624 49.442 -16.309 1.00 94.75 167 SER A CA 1
ATOM 1235 C C . SER A 1 167 ? 28.477 48.557 -16.804 1.00 94.75 167 SER A C 1
ATOM 1237 O O . SER A 1 167 ? 28.570 47.989 -17.885 1.00 94.75 167 SER A O 1
ATOM 1239 N N . ILE A 1 168 ? 27.390 48.433 -16.042 1.00 98.00 168 ILE A N 1
ATOM 1240 C CA . ILE A 1 168 ? 26.226 47.610 -16.400 1.00 98.00 168 ILE A CA 1
ATOM 1241 C C . ILE A 1 168 ? 25.345 48.353 -17.417 1.00 98.00 168 ILE A C 1
ATOM 1243 O O . ILE A 1 168 ? 24.800 49.399 -17.072 1.00 98.00 168 ILE A O 1
ATOM 1247 N N . ASP A 1 169 ? 25.125 47.838 -18.632 1.00 97.69 169 ASP A N 1
ATOM 1248 C CA . ASP A 1 169 ? 24.215 48.476 -19.603 1.00 97.69 169 ASP A CA 1
ATOM 1249 C C . ASP A 1 169 ? 22.751 48.450 -19.135 1.00 97.69 169 ASP A C 1
ATOM 1251 O O . ASP A 1 169 ? 22.054 49.463 -19.213 1.00 97.69 169 ASP A O 1
ATOM 1255 N N . ALA A 1 170 ? 22.273 47.304 -18.638 1.00 98.31 170 ALA A N 1
ATOM 1256 C CA . ALA A 1 170 ? 20.925 47.169 -18.087 1.00 98.31 170 ALA A CA 1
ATOM 1257 C C . ALA A 1 170 ? 20.918 46.364 -16.781 1.00 98.31 170 ALA A C 1
ATOM 1259 O O . ALA A 1 170 ? 21.565 45.324 -16.674 1.00 98.31 170 ALA A O 1
ATOM 1260 N N . LEU A 1 171 ? 20.172 46.844 -15.785 1.00 98.56 171 LEU A N 1
ATOM 1261 C CA . LEU A 1 171 ? 20.137 46.286 -14.431 1.00 98.56 171 LEU A CA 1
ATOM 1262 C C . LEU A 1 171 ? 18.707 45.879 -14.071 1.00 98.56 171 LEU A C 1
ATOM 1264 O O . LEU A 1 171 ? 17.808 46.717 -14.093 1.00 98.56 171 LEU A O 1
ATOM 1268 N N . VAL A 1 172 ? 18.510 44.615 -13.703 1.00 98.69 172 VAL A N 1
ATOM 1269 C CA . VAL A 1 172 ? 17.218 44.033 -13.314 1.00 98.69 172 VAL A CA 1
ATOM 1270 C C . VAL A 1 172 ? 17.304 43.500 -11.886 1.00 98.69 172 VAL A C 1
ATOM 1272 O O . VAL A 1 172 ? 18.174 42.688 -11.577 1.00 98.69 172 VAL A O 1
ATOM 1275 N N . ALA A 1 173 ? 16.375 43.903 -11.021 1.00 98.44 173 ALA A N 1
ATOM 1276 C CA . ALA A 1 173 ? 16.182 43.282 -9.715 1.00 98.44 173 ALA A CA 1
ATOM 1277 C C . ALA A 1 173 ? 15.184 42.119 -9.814 1.00 98.44 173 ALA A C 1
ATOM 1279 O O . ALA A 1 173 ? 14.062 42.289 -10.305 1.00 98.44 173 ALA A O 1
ATOM 1280 N N . ALA A 1 174 ? 15.597 40.950 -9.323 1.00 97.94 174 ALA A N 1
ATOM 1281 C CA . ALA A 1 174 ? 14.822 39.719 -9.301 1.00 97.94 174 ALA A CA 1
ATOM 1282 C C . ALA A 1 174 ? 14.631 39.232 -7.858 1.00 97.94 174 ALA A C 1
ATOM 1284 O O . ALA A 1 174 ? 15.518 38.626 -7.255 1.00 97.94 174 ALA A O 1
ATOM 1285 N N . TRP A 1 175 ? 13.445 39.504 -7.313 1.00 94.88 175 TRP A N 1
ATOM 1286 C CA . TRP A 1 175 ? 13.051 39.172 -5.943 1.00 94.88 175 TRP A CA 1
ATOM 1287 C C . TRP A 1 175 ? 12.775 37.672 -5.772 1.00 94.88 175 TRP A C 1
ATOM 1289 O O . TRP A 1 175 ? 11.618 37.269 -5.715 1.00 94.88 175 TRP A O 1
ATOM 1299 N N . LEU A 1 176 ? 13.841 36.861 -5.743 1.00 95.38 176 LEU A N 1
ATOM 1300 C CA . LEU A 1 176 ? 13.812 35.392 -5.637 1.00 95.38 176 LEU A CA 1
ATOM 1301 C C . LEU A 1 176 ? 12.731 34.760 -6.548 1.00 95.38 176 LEU A C 1
ATOM 1303 O O . LEU A 1 176 ? 11.719 34.264 -6.051 1.00 95.38 176 LEU A O 1
ATOM 1307 N N . PRO A 1 177 ? 12.902 34.794 -7.890 1.00 95.62 177 PRO A N 1
ATOM 1308 C CA . PRO A 1 177 ? 11.843 34.498 -8.865 1.00 95.62 177 PRO A CA 1
ATOM 1309 C C . PRO A 1 177 ? 11.363 33.029 -8.911 1.00 95.62 177 PRO A C 1
ATOM 1311 O O . PRO A 1 177 ? 10.627 32.643 -9.819 1.00 95.62 177 PRO A O 1
ATOM 1314 N N . GLY A 1 178 ? 11.738 32.192 -7.944 1.00 93.81 178 GLY A N 1
ATOM 1315 C CA . GLY A 1 178 ? 11.142 30.877 -7.741 1.00 93.81 178 GLY A CA 1
ATOM 1316 C C . GLY A 1 178 ? 11.422 29.912 -8.893 1.00 93.81 178 GLY A C 1
ATOM 1317 O O . GLY A 1 178 ? 12.513 29.884 -9.461 1.00 93.81 178 GLY A O 1
ATOM 1318 N N . THR A 1 179 ? 10.433 29.093 -9.247 1.00 94.12 179 THR A N 1
ATOM 1319 C CA . THR A 1 179 ? 10.607 27.983 -10.197 1.00 94.12 179 THR A CA 1
ATOM 1320 C C . THR A 1 179 ? 10.552 28.387 -11.671 1.00 94.12 179 THR A C 1
ATOM 1322 O O . THR A 1 179 ? 10.917 27.577 -12.520 1.00 94.12 179 THR A O 1
ATOM 1325 N N . GLU A 1 180 ? 10.117 29.602 -12.019 1.00 95.50 180 GLU A N 1
ATOM 1326 C CA . GLU A 1 180 ? 9.719 29.945 -13.394 1.00 95.50 180 GLU A CA 1
ATOM 1327 C C . GLU A 1 180 ? 10.664 30.935 -14.085 1.00 95.50 180 GLU A C 1
ATOM 1329 O O . GLU A 1 180 ? 10.284 32.058 -14.423 1.00 95.50 180 GLU A O 1
ATOM 1334 N N . GLY A 1 181 ? 11.890 30.486 -14.379 1.00 96.31 181 GLY A N 1
ATOM 1335 C CA . GLY A 1 181 ? 12.888 31.270 -15.117 1.00 96.31 181 GLY A CA 1
ATOM 1336 C C . GLY A 1 181 ? 12.389 31.835 -16.457 1.00 96.31 181 GLY A C 1
ATOM 1337 O O . GLY A 1 181 ? 12.869 32.888 -16.876 1.00 96.31 181 GLY A O 1
ATOM 1338 N N . GLN A 1 182 ? 11.384 31.217 -17.103 1.00 95.94 182 GLN A N 1
ATOM 1339 C CA . GLN A 1 182 ? 10.740 31.789 -18.296 1.00 95.94 182 GLN A CA 1
ATOM 1340 C C . GLN A 1 182 ? 10.196 33.205 -18.069 1.00 95.94 182 GLN A C 1
ATOM 1342 O O . GLN A 1 182 ? 10.270 34.025 -18.977 1.00 95.94 182 GLN A O 1
ATOM 1347 N N . GLY A 1 183 ? 9.701 33.534 -16.871 1.00 96.69 183 GLY A N 1
ATOM 1348 C CA . GLY A 1 183 ? 9.208 34.884 -16.580 1.00 96.69 183 GLY A CA 1
ATOM 1349 C C . GLY A 1 183 ? 10.311 35.948 -16.616 1.00 96.69 183 GLY A C 1
ATOM 1350 O O . GLY A 1 183 ? 10.013 37.128 -16.772 1.00 96.69 183 GLY A O 1
ATOM 1351 N N . VAL A 1 184 ? 11.581 35.534 -16.514 1.00 98.00 184 VAL A N 1
ATOM 1352 C CA . VAL A 1 184 ? 12.755 36.398 -16.683 1.00 98.00 184 VAL A CA 1
ATOM 1353 C C . VAL A 1 184 ? 13.077 36.583 -18.167 1.00 98.00 184 VAL A C 1
ATOM 1355 O O . VAL A 1 184 ? 13.238 37.714 -18.619 1.00 98.00 184 VAL A O 1
ATOM 1358 N N . SER A 1 185 ? 13.099 35.505 -18.961 1.00 97.38 185 SER A N 1
ATOM 1359 C CA . SER A 1 185 ? 13.315 35.614 -20.413 1.00 97.38 185 SER A CA 1
ATOM 1360 C C . SER A 1 185 ? 12.195 36.383 -21.129 1.00 97.38 185 SER A C 1
ATOM 1362 O O . SER A 1 185 ? 12.491 37.147 -22.044 1.00 97.38 185 SER A O 1
ATOM 1364 N N . ASP A 1 186 ? 10.941 36.236 -20.678 1.00 97.00 186 ASP A N 1
ATOM 1365 C CA . ASP A 1 186 ? 9.751 36.911 -21.225 1.00 97.00 186 ASP A CA 1
ATOM 1366 C C . ASP A 1 186 ? 9.963 38.429 -21.384 1.00 97.00 186 ASP A C 1
ATOM 1368 O O . ASP A 1 186 ? 9.612 39.002 -22.415 1.00 97.00 186 ASP A O 1
ATOM 1372 N N . VAL A 1 187 ? 10.560 39.076 -20.377 1.00 96.88 187 VAL A N 1
ATOM 1373 C CA . VAL A 1 187 ? 10.788 40.532 -20.358 1.00 96.88 187 VAL A CA 1
ATOM 1374 C C . VAL A 1 187 ? 12.155 40.941 -20.907 1.00 96.88 187 VAL A C 1
ATOM 1376 O O . VAL A 1 187 ? 12.278 42.001 -21.516 1.00 96.88 187 VAL A O 1
ATOM 1379 N N . LEU A 1 188 ? 13.180 40.090 -20.777 1.00 97.75 188 LEU A N 1
ATOM 1380 C CA . LEU A 1 188 ? 14.503 40.348 -21.361 1.00 97.75 188 LEU A CA 1
ATOM 1381 C C . LEU A 1 188 ? 14.480 40.371 -22.894 1.00 97.75 188 LEU A C 1
ATOM 1383 O O . LEU A 1 188 ? 15.214 41.152 -23.495 1.00 97.75 188 LEU A O 1
ATOM 1387 N N . PHE A 1 189 ? 13.642 39.540 -23.520 1.00 96.56 189 PHE A N 1
ATOM 1388 C CA . PHE A 1 189 ? 13.516 39.444 -24.978 1.00 96.56 189 PHE A CA 1
ATOM 1389 C C . PHE A 1 189 ? 12.258 40.120 -25.548 1.00 96.56 189 PHE A C 1
ATOM 1391 O O . PHE A 1 189 ? 12.001 40.015 -26.747 1.00 96.56 189 PHE A O 1
ATOM 1398 N N . GLY A 1 190 ? 11.488 40.827 -24.714 1.00 93.44 190 GLY A N 1
ATOM 1399 C CA . GLY A 1 190 ? 10.375 41.669 -25.160 1.00 93.44 190 GLY A CA 1
ATOM 1400 C C . GLY A 1 190 ? 9.105 40.931 -25.587 1.00 93.44 190 GLY A C 1
ATOM 1401 O O . GLY A 1 190 ? 8.259 41.543 -26.233 1.00 93.44 190 GLY A O 1
ATOM 1402 N N . ASP A 1 191 ? 8.929 39.658 -25.215 1.00 92.88 191 ASP A N 1
ATOM 1403 C CA . ASP A 1 191 ? 7.617 38.997 -25.334 1.00 92.88 191 ASP A CA 1
ATOM 1404 C C . ASP A 1 191 ? 6.590 39.660 -24.392 1.00 92.88 191 ASP A C 1
ATOM 1406 O O . ASP A 1 191 ? 5.391 39.668 -24.667 1.00 92.88 191 ASP A O 1
ATOM 1410 N N . TYR A 1 192 ? 7.074 40.243 -23.288 1.00 95.31 192 TYR A N 1
ATOM 1411 C CA . TYR A 1 192 ? 6.326 41.084 -22.357 1.00 95.31 192 TYR A CA 1
ATOM 1412 C C . TYR A 1 192 ? 7.133 42.331 -21.972 1.00 95.31 192 TYR A C 1
ATOM 1414 O O . TYR A 1 192 ? 8.360 42.352 -22.042 1.00 95.31 192 TYR A O 1
ATOM 1422 N N . GLY A 1 193 ? 6.428 43.373 -21.537 1.00 94.88 193 GLY A N 1
ATOM 1423 C CA . GLY A 1 193 ? 7.019 44.595 -20.999 1.00 94.88 193 GLY A CA 1
ATOM 1424 C C . GLY A 1 193 ? 7.366 44.488 -19.511 1.00 94.88 193 GLY A C 1
ATOM 1425 O O . GLY A 1 193 ? 6.682 43.786 -18.763 1.00 94.88 193 GLY A O 1
ATOM 1426 N N . PHE A 1 194 ? 8.392 45.212 -19.054 1.00 97.56 194 PHE A N 1
ATOM 1427 C CA . PHE A 1 194 ? 8.661 45.369 -17.621 1.00 97.56 194 PHE A CA 1
ATOM 1428 C C . PHE A 1 194 ? 7.581 46.240 -16.966 1.00 97.56 194 PHE A C 1
ATOM 1430 O O . PHE A 1 194 ? 7.318 47.355 -17.418 1.00 97.56 194 PHE A O 1
ATOM 1437 N N . THR A 1 195 ? 6.992 45.758 -15.867 1.00 96.50 195 THR A N 1
ATOM 1438 C CA . THR A 1 195 ? 5.973 46.503 -15.097 1.00 96.50 195 THR A CA 1
ATOM 1439 C C . THR A 1 195 ? 6.302 46.678 -13.615 1.00 96.50 195 THR A C 1
ATOM 1441 O O . THR A 1 195 ? 5.636 47.468 -12.943 1.00 96.50 195 THR A O 1
ATOM 1444 N N . GLY A 1 196 ? 7.284 45.941 -13.085 1.00 96.62 196 GLY A N 1
ATOM 1445 C CA . GLY A 1 196 ? 7.602 45.929 -11.659 1.00 96.62 196 GLY A CA 1
ATOM 1446 C C . GLY A 1 196 ? 8.093 47.280 -11.132 1.00 96.62 196 GLY A C 1
ATOM 1447 O O . GLY A 1 196 ? 8.653 48.099 -11.863 1.00 96.62 196 GLY A O 1
ATOM 1448 N N . LYS A 1 197 ? 7.878 47.506 -9.833 1.00 97.50 197 LYS A N 1
ATOM 1449 C CA . LYS A 1 197 ? 8.288 48.709 -9.092 1.00 97.50 197 LYS A CA 1
ATOM 1450 C C . LYS A 1 197 ? 8.903 48.293 -7.756 1.00 97.50 197 LYS A C 1
ATOM 1452 O O . LYS A 1 197 ? 8.464 47.310 -7.163 1.00 97.50 197 LYS A O 1
ATOM 1457 N N . LEU A 1 198 ? 9.907 49.026 -7.278 1.00 97.50 198 LEU A N 1
ATOM 1458 C CA . LEU A 1 198 ? 10.653 48.704 -6.060 1.00 97.50 198 LEU A CA 1
ATOM 1459 C C . LEU A 1 198 ? 9.765 48.741 -4.796 1.00 97.50 198 LEU A C 1
ATOM 1461 O O . LEU A 1 198 ? 9.306 49.824 -4.426 1.00 97.50 198 LEU A O 1
ATOM 1465 N N . PRO A 1 199 ? 9.588 47.618 -4.067 1.00 93.94 199 PRO A N 1
ATOM 1466 C CA . PRO A 1 199 ? 8.860 47.590 -2.793 1.00 93.94 199 PRO A CA 1
ATOM 1467 C C . PRO A 1 199 ? 9.715 48.059 -1.598 1.00 93.94 199 PRO A C 1
ATOM 1469 O O . PRO A 1 199 ? 9.214 48.201 -0.483 1.00 93.94 199 PRO A O 1
ATOM 1472 N N . ARG A 1 200 ? 11.016 48.291 -1.806 1.00 94.44 200 ARG A N 1
ATOM 1473 C CA . ARG A 1 200 ? 11.970 48.831 -0.828 1.00 94.44 200 ARG A CA 1
ATOM 1474 C C . ARG A 1 200 ? 12.931 49.784 -1.535 1.00 94.44 200 ARG A C 1
ATOM 1476 O O . ARG A 1 200 ? 13.307 49.542 -2.676 1.00 94.44 200 ARG A O 1
ATOM 1483 N N . THR A 1 201 ? 13.338 50.838 -0.837 1.00 95.44 201 THR A N 1
ATOM 1484 C CA . THR A 1 201 ? 14.404 51.754 -1.263 1.00 95.44 201 THR A CA 1
ATOM 1485 C C . THR A 1 201 ? 15.704 50.999 -1.547 1.00 95.44 201 THR A C 1
ATOM 1487 O O . THR A 1 201 ? 16.133 50.216 -0.701 1.00 95.44 201 THR A O 1
ATOM 1490 N N . TRP A 1 202 ? 16.366 51.275 -2.673 1.00 97.31 202 TRP A N 1
ATOM 1491 C CA . TRP A 1 202 ? 17.724 50.794 -2.936 1.00 97.31 202 TRP A CA 1
ATOM 1492 C C . TRP A 1 202 ? 18.750 51.842 -2.491 1.00 97.31 202 TRP A C 1
ATOM 1494 O O . TRP A 1 202 ? 18.658 53.007 -2.880 1.00 97.31 202 TRP A O 1
ATOM 1504 N N . PHE A 1 203 ? 19.719 51.440 -1.670 1.00 96.50 203 PHE A N 1
ATOM 1505 C CA . PHE A 1 203 ? 20.765 52.312 -1.124 1.00 96.50 203 PHE A CA 1
ATOM 1506 C C . PHE A 1 203 ? 22.031 52.313 -1.998 1.00 96.50 203 PHE A C 1
ATOM 1508 O O . PHE A 1 203 ? 22.247 51.400 -2.796 1.00 96.50 203 PHE A O 1
ATOM 1515 N N . LYS A 1 204 ? 22.861 53.350 -1.852 1.00 94.38 204 LYS A N 1
ATOM 1516 C CA . LYS A 1 204 ? 24.158 53.504 -2.530 1.00 94.38 204 LYS A CA 1
ATOM 1517 C C . LYS A 1 204 ? 25.241 52.729 -1.774 1.00 94.38 204 LYS A C 1
ATOM 1519 O O . LYS A 1 204 ? 25.862 51.829 -2.331 1.00 94.38 204 LYS A O 1
ATOM 1524 N N . THR A 1 205 ? 25.387 53.018 -0.479 1.00 94.19 205 THR A N 1
ATOM 1525 C CA . THR A 1 205 ? 26.303 52.338 0.452 1.00 94.19 205 THR A CA 1
ATOM 1526 C C . THR A 1 205 ? 25.567 51.894 1.716 1.00 94.19 205 THR A C 1
ATOM 1528 O O . THR A 1 205 ? 24.500 52.419 2.042 1.00 94.19 205 THR A O 1
ATOM 1531 N N . VAL A 1 206 ? 26.123 50.913 2.433 1.00 93.62 206 VAL A N 1
ATOM 1532 C CA . VAL A 1 206 ? 25.521 50.378 3.670 1.00 93.62 206 VAL A CA 1
ATOM 1533 C C . VAL A 1 206 ? 25.464 51.424 4.788 1.00 93.62 206 VAL A C 1
ATOM 1535 O O . VAL A 1 206 ? 24.532 51.408 5.587 1.00 93.62 206 VAL A O 1
ATOM 1538 N N . ASP A 1 207 ? 26.393 52.384 4.790 1.00 92.56 207 ASP A N 1
ATOM 1539 C CA . ASP A 1 207 ? 26.462 53.487 5.761 1.00 92.56 207 ASP A CA 1
ATOM 1540 C C . ASP A 1 207 ? 25.262 54.451 5.686 1.00 92.56 207 ASP A C 1
ATOM 1542 O O . ASP A 1 207 ? 25.055 55.254 6.592 1.00 92.56 207 ASP A O 1
ATOM 1546 N N . GLN A 1 208 ? 24.451 54.377 4.621 1.00 92.44 208 GLN A N 1
ATOM 1547 C CA . GLN A 1 208 ? 23.185 55.112 4.524 1.00 92.44 208 GLN A CA 1
ATOM 1548 C C . GLN A 1 208 ? 22.047 54.482 5.347 1.00 92.44 208 GLN A C 1
ATOM 1550 O O . GLN A 1 208 ? 20.946 55.029 5.368 1.00 92.44 208 GLN A O 1
ATOM 1555 N N . LEU A 1 209 ? 22.244 53.309 5.959 1.00 91.94 209 LEU A N 1
ATOM 1556 C CA . LEU A 1 209 ? 21.175 52.578 6.640 1.00 91.94 209 LEU A CA 1
ATOM 1557 C C . LEU A 1 209 ? 21.091 52.917 8.142 1.00 91.94 209 LEU A C 1
ATOM 1559 O O . LEU A 1 209 ? 22.119 53.047 8.803 1.00 91.94 209 LEU A O 1
ATOM 1563 N N . PRO A 1 210 ? 19.874 52.993 8.721 1.00 91.69 210 PRO A N 1
ATOM 1564 C CA . PRO A 1 210 ? 18.573 52.739 8.094 1.00 91.69 210 PRO A CA 1
ATOM 1565 C C . PRO A 1 210 ? 18.072 53.909 7.226 1.00 91.69 210 PRO A C 1
ATOM 1567 O O . PRO A 1 210 ? 18.097 55.056 7.653 1.00 91.69 210 PRO A O 1
ATOM 1570 N N . MET A 1 211 ? 17.530 53.589 6.043 1.00 90.06 211 MET A N 1
ATOM 1571 C CA . MET A 1 211 ? 16.882 54.550 5.138 1.00 90.06 211 MET A CA 1
ATOM 1572 C C . MET A 1 211 ? 15.514 54.031 4.671 1.00 90.06 211 MET A C 1
ATOM 1574 O O . MET A 1 211 ? 15.397 52.961 4.066 1.00 90.06 211 MET A O 1
ATOM 1578 N N . ASN A 1 212 ? 14.471 54.818 4.919 1.00 91.88 212 ASN A N 1
ATOM 1579 C CA . ASN A 1 212 ? 13.067 54.529 4.641 1.00 91.88 212 ASN A CA 1
ATOM 1580 C C . ASN A 1 212 ? 12.378 55.733 3.978 1.00 91.88 212 ASN A C 1
ATOM 1582 O O . ASN A 1 212 ? 12.875 56.856 3.974 1.00 91.88 212 ASN A O 1
ATOM 1586 N N . VAL A 1 213 ? 11.214 55.485 3.379 1.00 90.31 213 VAL A N 1
ATOM 1587 C CA . VAL A 1 213 ? 10.438 56.522 2.687 1.00 90.31 213 VAL A CA 1
ATOM 1588 C C . VAL A 1 213 ? 9.881 57.516 3.705 1.00 90.31 213 VAL A C 1
ATOM 1590 O O . VAL A 1 213 ? 9.140 57.120 4.601 1.00 90.31 213 VAL A O 1
ATOM 1593 N N . GLY A 1 214 ? 10.206 58.798 3.534 1.00 88.62 214 GLY A N 1
ATOM 1594 C CA . GLY A 1 214 ? 9.800 59.874 4.445 1.00 88.62 214 GLY A CA 1
ATOM 1595 C C . GLY A 1 214 ? 10.868 60.291 5.461 1.00 88.62 214 GLY A C 1
ATOM 1596 O O . GLY A 1 214 ? 10.651 61.269 6.175 1.00 88.62 214 GLY A O 1
ATOM 1597 N N . ASP A 1 215 ? 12.022 59.616 5.504 1.00 91.38 215 ASP A N 1
ATOM 1598 C CA . ASP A 1 215 ? 13.157 60.052 6.322 1.00 91.38 215 ASP A CA 1
ATOM 1599 C C . ASP A 1 215 ? 13.714 61.397 5.813 1.00 91.38 215 ASP A C 1
ATOM 1601 O O . ASP A 1 215 ? 13.793 61.647 4.609 1.00 91.38 215 ASP A O 1
ATOM 1605 N N . ALA A 1 216 ? 14.141 62.274 6.728 1.00 86.62 216 ALA A N 1
ATOM 1606 C CA . ALA A 1 216 ? 14.524 63.657 6.404 1.00 86.62 216 ALA A CA 1
ATOM 1607 C C . ALA A 1 216 ? 15.752 63.798 5.473 1.00 86.62 216 ALA A C 1
ATOM 1609 O O . ALA A 1 216 ? 15.965 64.866 4.904 1.00 86.62 216 ALA A O 1
ATOM 1610 N N . HIS A 1 217 ? 16.543 62.734 5.311 1.00 85.88 217 HIS A N 1
ATOM 1611 C CA . HIS A 1 217 ? 17.747 62.683 4.472 1.00 85.88 217 HIS A CA 1
ATOM 1612 C C . HIS A 1 217 ? 17.669 61.528 3.454 1.00 85.88 217 HIS A C 1
ATOM 1614 O O . HIS A 1 217 ? 18.597 60.736 3.308 1.00 85.88 217 HIS A O 1
ATOM 1620 N N . TYR A 1 218 ? 16.522 61.397 2.781 1.00 94.19 218 TYR A N 1
ATOM 1621 C CA . TYR A 1 218 ? 16.253 60.340 1.804 1.00 94.19 218 TYR A CA 1
ATOM 1622 C C . TYR A 1 218 ? 17.024 60.540 0.482 1.00 94.19 218 TYR A C 1
ATOM 1624 O O . TYR A 1 218 ? 16.511 61.149 -0.457 1.00 94.19 218 TYR A O 1
ATOM 1632 N N . ASP A 1 219 ? 18.247 60.004 0.403 1.00 95.00 219 ASP A N 1
ATOM 1633 C CA . ASP A 1 219 ? 19.127 60.057 -0.780 1.00 95.00 219 ASP A CA 1
ATOM 1634 C C . ASP A 1 219 ? 19.460 58.648 -1.341 1.00 95.00 219 ASP A C 1
ATOM 1636 O O . ASP A 1 219 ? 20.572 58.135 -1.169 1.00 95.00 219 ASP A O 1
ATOM 1640 N N . PRO A 1 220 ? 18.498 57.969 -1.990 1.00 96.69 220 PRO A N 1
ATOM 1641 C CA . PRO A 1 220 ? 18.664 56.596 -2.458 1.00 96.69 220 PRO A CA 1
ATOM 1642 C C . PRO A 1 220 ? 19.444 56.478 -3.774 1.00 96.69 220 PRO A C 1
ATOM 1644 O O . PRO A 1 220 ? 19.587 57.438 -4.528 1.00 96.69 220 PRO A O 1
ATOM 1647 N N . LEU A 1 221 ? 19.890 55.259 -4.092 1.00 97.19 221 LEU A N 1
ATOM 1648 C CA . LEU A 1 221 ? 20.341 54.893 -5.440 1.00 97.19 221 LEU A CA 1
ATOM 1649 C C . LEU A 1 221 ? 19.140 54.757 -6.387 1.00 97.19 221 LEU A C 1
ATOM 1651 O O . LEU A 1 221 ? 19.131 55.317 -7.478 1.00 97.19 221 LEU A O 1
ATOM 1655 N N . PHE A 1 222 ? 18.104 54.050 -5.928 1.00 97.75 222 PHE A N 1
ATOM 1656 C CA . PHE A 1 222 ? 16.811 53.939 -6.600 1.00 97.75 222 PHE A CA 1
ATOM 1657 C C . PHE A 1 222 ? 15.696 54.086 -5.547 1.00 97.75 222 PHE A C 1
ATOM 1659 O O . PHE A 1 222 ? 15.666 53.306 -4.586 1.00 97.75 222 PHE A O 1
ATOM 1666 N N . PRO A 1 223 ? 14.793 55.078 -5.661 1.00 97.06 223 PRO A N 1
ATOM 1667 C CA . PRO A 1 223 ? 13.765 55.310 -4.651 1.00 97.06 223 PRO A CA 1
ATOM 1668 C C . PRO A 1 223 ? 12.711 54.193 -4.609 1.00 97.06 223 PRO A C 1
ATOM 1670 O O . PRO A 1 223 ? 12.533 53.419 -5.549 1.00 97.06 223 PRO A O 1
ATOM 1673 N N . PHE A 1 224 ? 11.964 54.124 -3.510 1.00 96.81 224 PHE A N 1
ATOM 1674 C CA . PHE A 1 224 ? 10.769 53.285 -3.415 1.00 96.81 224 PHE A CA 1
ATOM 1675 C C . PHE A 1 224 ? 9.779 53.625 -4.541 1.00 96.81 224 PHE A C 1
ATOM 1677 O O . PHE A 1 224 ? 9.591 54.790 -4.887 1.00 96.81 224 PHE A O 1
ATOM 1684 N N . GLY A 1 225 ? 9.152 52.604 -5.126 1.00 95.81 225 GLY A N 1
ATOM 1685 C CA . GLY A 1 225 ? 8.279 52.756 -6.290 1.00 95.81 225 GLY A CA 1
ATOM 1686 C C . GLY A 1 225 ? 9.011 53.010 -7.616 1.00 95.81 225 GLY A C 1
ATOM 1687 O O . GLY A 1 225 ? 8.350 53.078 -8.651 1.00 95.81 225 GLY A O 1
ATOM 1688 N N . PHE A 1 226 ? 10.346 53.114 -7.632 1.00 97.50 226 PHE A N 1
ATOM 1689 C CA . PHE A 1 226 ? 11.118 53.221 -8.872 1.00 97.50 226 PHE A CA 1
ATOM 1690 C C . PHE A 1 226 ? 11.056 51.929 -9.696 1.00 97.50 226 PHE A C 1
ATOM 1692 O O . PHE A 1 226 ? 10.890 50.835 -9.161 1.00 97.50 226 PHE A O 1
ATOM 1699 N N . GLY A 1 227 ? 11.210 52.060 -11.009 1.00 97.25 227 GLY A N 1
ATOM 1700 C CA . GLY A 1 227 ? 11.262 50.953 -11.955 1.00 97.25 227 GLY A CA 1
ATOM 1701 C C . GLY A 1 227 ? 10.893 51.452 -13.343 1.00 97.25 227 GLY A C 1
ATOM 1702 O O . GLY A 1 227 ? 9.825 52.045 -13.521 1.00 97.25 227 GLY A O 1
ATOM 1703 N N . LEU A 1 228 ? 11.772 51.246 -14.316 1.00 97.19 228 LEU A N 1
ATOM 1704 C CA . LEU A 1 228 ? 11.523 51.569 -15.715 1.00 97.19 228 LEU A CA 1
ATOM 1705 C C . LEU A 1 228 ? 10.471 50.610 -16.285 1.00 97.19 228 LEU A C 1
ATOM 1707 O O . LEU A 1 228 ? 10.423 49.434 -15.926 1.00 97.19 228 LEU A O 1
ATOM 1711 N N . THR A 1 229 ? 9.624 51.123 -17.170 1.00 94.81 229 THR A N 1
ATOM 1712 C CA . THR A 1 229 ? 8.619 50.340 -17.899 1.00 94.81 229 THR A CA 1
ATOM 1713 C C . THR A 1 229 ? 8.999 50.243 -19.364 1.00 94.81 229 THR A C 1
ATOM 1715 O O . THR A 1 229 ? 9.483 51.220 -19.934 1.00 94.81 229 THR A O 1
ATOM 1718 N N . THR A 1 230 ? 8.754 49.088 -19.973 1.00 93.44 230 THR A N 1
ATOM 1719 C CA . THR A 1 230 ? 8.907 48.864 -21.417 1.00 93.44 230 THR A CA 1
ATOM 1720 C C . THR A 1 230 ? 7.614 48.290 -21.978 1.00 93.44 230 THR A C 1
ATOM 1722 O O . THR A 1 230 ? 6.864 47.647 -21.245 1.00 93.44 230 THR A O 1
ATOM 1725 N N . ASP A 1 231 ? 7.367 48.486 -23.269 1.00 88.75 231 ASP A N 1
ATOM 1726 C CA . ASP A 1 231 ? 6.265 47.832 -23.979 1.00 88.75 231 ASP A CA 1
ATOM 1727 C C . ASP A 1 231 ? 6.712 46.479 -24.579 1.00 88.75 231 ASP A C 1
ATOM 1729 O O . ASP A 1 231 ? 7.907 46.290 -24.840 1.00 88.75 231 ASP A O 1
ATOM 1733 N N . PRO A 1 232 ? 5.792 45.519 -24.804 1.00 88.44 232 PRO A N 1
ATOM 1734 C CA . PRO A 1 232 ? 6.075 44.304 -25.571 1.00 88.44 232 PRO A CA 1
ATOM 1735 C C . PRO A 1 232 ? 6.393 44.605 -27.045 1.00 88.44 232 PRO A C 1
ATOM 1737 O O . PRO A 1 232 ? 5.898 45.575 -27.619 1.00 88.44 232 PRO A O 1
ATOM 1740 N N . VAL A 1 233 ? 7.160 43.728 -27.696 1.00 84.81 233 VAL A N 1
ATOM 1741 C CA . VAL A 1 233 ? 7.456 43.817 -29.134 1.00 84.81 233 VAL A CA 1
ATOM 1742 C C . VAL A 1 233 ? 6.302 43.208 -29.934 1.00 84.81 233 VAL A C 1
ATOM 1744 O O . VAL A 1 233 ? 6.102 41.994 -29.941 1.00 84.81 233 VAL A O 1
ATOM 1747 N N . ASP A 1 234 ? 5.539 44.065 -30.613 1.00 53.62 234 ASP A N 1
ATOM 1748 C CA . ASP A 1 234 ? 4.256 43.726 -31.240 1.00 53.62 234 ASP A CA 1
ATOM 1749 C C . ASP A 1 234 ? 4.399 42.744 -32.429 1.00 53.62 234 ASP A C 1
ATOM 1751 O O . ASP A 1 234 ? 4.763 43.118 -33.549 1.00 53.62 234 ASP A O 1
ATOM 1755 N N . GLN A 1 235 ? 4.118 41.454 -32.198 1.00 48.66 235 GLN A N 1
ATOM 1756 C CA . GLN A 1 235 ? 4.130 40.425 -33.245 1.00 48.66 235 GLN A CA 1
ATOM 1757 C C . GLN A 1 235 ? 2.790 40.386 -33.996 1.00 48.66 235 GLN A C 1
ATOM 1759 O O . GLN A 1 235 ? 1.829 39.745 -33.570 1.00 48.66 235 GLN A O 1
ATOM 1764 N N . MET A 1 236 ? 2.737 41.037 -35.162 1.00 34.75 236 MET A N 1
ATOM 1765 C CA . MET A 1 236 ? 1.545 41.065 -36.019 1.00 34.75 236 MET A CA 1
ATOM 1766 C C . MET A 1 236 ? 1.167 39.688 -36.601 1.00 34.75 236 MET A C 1
ATOM 1768 O O . MET A 1 236 ? 1.552 39.351 -37.720 1.00 34.75 236 MET A O 1
ATOM 1772 N N . ILE A 1 237 ? 0.303 38.938 -35.908 1.00 35.84 237 ILE A N 1
ATOM 1773 C CA . ILE A 1 237 ? -0.522 37.878 -36.512 1.00 35.84 237 ILE A CA 1
ATOM 1774 C C . ILE A 1 237 ? -1.972 38.029 -36.028 1.00 35.84 237 ILE A C 1
ATOM 1776 O O . ILE A 1 237 ? -2.273 37.846 -34.851 1.00 35.84 237 ILE A O 1
ATOM 1780 N N . LYS A 1 238 ? -2.894 38.339 -36.951 1.00 28.44 238 LYS A N 1
ATOM 1781 C CA . LYS A 1 238 ? -4.351 38.352 -36.711 1.00 28.44 238 LYS A CA 1
ATOM 1782 C C . LYS A 1 238 ? -5.042 37.250 -37.524 1.00 28.44 238 LYS A C 1
ATOM 1784 O O . LYS A 1 238 ? -4.702 37.087 -38.695 1.00 28.44 238 LYS A O 1
ATOM 1789 N N . PRO A 1 239 ? -6.041 36.545 -36.965 1.00 39.75 239 PRO A N 1
ATOM 1790 C CA . PRO A 1 239 ? -6.864 35.602 -37.714 1.00 39.75 239 PRO A CA 1
ATOM 1791 C C . PRO A 1 239 ? -8.071 36.291 -38.372 1.00 39.75 239 PRO A C 1
ATOM 1793 O O . PRO A 1 239 ? -8.696 37.171 -37.777 1.00 39.75 239 PRO A O 1
ATOM 1796 N N . SER A 1 240 ? -8.473 35.824 -39.554 1.00 26.39 240 SER A N 1
ATOM 1797 C CA . SER A 1 240 ? -9.838 36.001 -40.063 1.00 26.39 240 SER A CA 1
ATOM 1798 C C . SER A 1 240 ? -10.226 34.865 -41.015 1.00 26.39 240 SER A C 1
ATOM 1800 O O . SER A 1 240 ? -9.390 34.290 -41.709 1.00 26.39 240 SER A O 1
ATOM 1802 N N . SER A 1 241 ? -11.514 34.528 -41.025 1.00 29.38 241 SER A N 1
ATOM 1803 C CA . SER A 1 241 ? -12.109 33.518 -41.907 1.00 29.38 241 SER A CA 1
ATOM 1804 C C . SER A 1 241 ? -12.895 34.210 -43.021 1.00 29.38 241 SER A C 1
ATOM 1806 O O . SER A 1 241 ? -13.565 35.194 -42.707 1.00 29.38 241 SER A O 1
ATOM 1808 N N . SER A 1 242 ? -12.916 33.663 -44.251 1.00 26.42 242 SER A N 1
ATOM 1809 C CA . SER A 1 242 ? -14.152 33.401 -45.043 1.00 26.42 242 SER A CA 1
ATOM 1810 C C . SER A 1 242 ? -13.947 33.173 -46.561 1.00 26.42 242 SER A C 1
ATOM 1812 O O . SER A 1 242 ? -13.593 34.092 -47.284 1.00 26.42 242 SER A O 1
ATOM 1814 N N . VAL A 1 243 ? -14.348 31.979 -47.032 1.00 31.58 243 VAL A N 1
ATOM 1815 C CA . VAL A 1 243 ? -15.364 31.763 -48.100 1.00 31.58 243 VAL A CA 1
ATOM 1816 C C . VAL A 1 243 ? -15.077 32.129 -49.592 1.00 31.58 243 VAL A C 1
ATOM 1818 O O . VAL A 1 243 ? -15.110 33.284 -49.991 1.00 31.58 243 VAL A O 1
ATOM 1821 N N . LEU A 1 244 ? -15.053 31.060 -50.420 1.00 26.94 244 LEU A N 1
ATOM 1822 C CA . LEU A 1 244 ? -15.501 30.893 -51.836 1.00 26.94 244 LEU A CA 1
ATOM 1823 C C . LEU A 1 244 ? -14.632 31.245 -53.095 1.00 26.94 244 LEU A C 1
ATOM 1825 O O . LEU A 1 244 ? -14.551 32.388 -53.523 1.00 26.94 244 LEU A O 1
ATOM 1829 N N . LEU A 1 245 ? -14.279 30.161 -53.824 1.00 28.09 245 LEU A N 1
ATOM 1830 C CA . LEU A 1 245 ? -14.625 29.830 -55.242 1.00 28.09 245 LEU A CA 1
ATOM 1831 C C . LEU A 1 245 ? -13.701 30.144 -56.470 1.00 28.09 245 LEU A C 1
ATOM 1833 O O . LEU A 1 245 ? -13.296 31.270 -56.712 1.00 28.09 245 LEU A O 1
ATOM 1837 N N . VAL A 1 246 ? -13.614 29.116 -57.350 1.00 29.38 246 VAL A N 1
ATOM 1838 C CA . VAL A 1 246 ? -13.268 29.054 -58.809 1.00 29.38 246 VAL A CA 1
ATOM 1839 C C . VAL A 1 246 ? -11.788 29.004 -59.270 1.00 29.38 246 VAL A C 1
ATOM 1841 O O . VAL A 1 246 ? -11.001 29.890 -58.975 1.00 29.38 246 VAL A O 1
ATOM 1844 N N . GLY A 1 247 ? -11.483 28.017 -60.144 1.00 27.02 247 GLY A N 1
ATOM 1845 C CA . GLY A 1 247 ? -10.314 27.956 -61.057 1.00 27.02 247 GLY A CA 1
ATOM 1846 C C . GLY A 1 247 ? -9.103 27.190 -60.498 1.00 27.02 247 GLY A C 1
ATOM 1847 O O . GLY A 1 247 ? -8.305 27.778 -59.787 1.00 27.02 247 GLY A O 1
ATOM 1848 N N . LEU A 1 248 ? -8.931 25.867 -60.640 1.00 33.62 248 LEU A N 1
ATOM 1849 C CA . LEU A 1 248 ? -9.004 24.953 -61.803 1.00 33.62 248 LEU A CA 1
ATOM 1850 C C . LEU A 1 248 ? -7.848 25.137 -62.816 1.00 33.62 248 LEU A C 1
ATOM 1852 O O . LEU A 1 248 ? -7.666 26.229 -63.339 1.00 33.62 248 LEU A O 1
ATOM 1856 N N . PHE A 1 249 ? -7.167 24.021 -63.133 1.00 29.12 249 PHE A N 1
ATOM 1857 C CA . PHE A 1 249 ? -5.890 23.881 -63.869 1.00 29.12 249 PHE A CA 1
ATOM 1858 C C . PHE A 1 249 ? -4.643 24.396 -63.107 1.00 29.12 249 PHE A C 1
ATOM 1860 O O . PHE A 1 249 ? -4.688 25.446 -62.484 1.00 29.12 249 PHE A O 1
ATOM 1867 N N . CYS A 1 250 ? -3.500 23.695 -63.076 1.00 30.03 250 CYS A N 1
ATOM 1868 C CA . CYS A 1 250 ? -3.124 22.427 -63.729 1.00 30.03 250 CYS A CA 1
ATOM 1869 C C . CYS A 1 250 ? -2.730 21.334 -62.717 1.00 30.03 250 CYS A C 1
ATOM 1871 O O . CYS A 1 250 ? -1.902 21.572 -61.843 1.00 30.03 250 CYS A O 1
ATOM 1873 N N . LEU A 1 251 ? -3.208 20.100 -62.926 1.00 36.72 251 LEU A N 1
ATOM 1874 C CA . LEU A 1 251 ? -2.435 18.912 -62.548 1.00 36.72 251 LEU A CA 1
ATOM 1875 C C . LEU A 1 251 ? -1.396 18.656 -63.645 1.00 36.72 251 LEU A C 1
ATOM 1877 O O . LEU A 1 251 ? -1.782 18.496 -64.800 1.00 36.72 251 LEU A O 1
ATOM 1881 N N . CYS A 1 252 ? -0.119 18.582 -63.274 1.00 35.00 252 CYS A N 1
ATOM 1882 C CA . CYS A 1 252 ? 0.901 17.700 -63.855 1.00 35.00 252 CYS A CA 1
ATOM 1883 C C . CYS A 1 252 ? 2.215 17.871 -63.076 1.00 35.00 252 CYS A C 1
ATOM 1885 O O . CYS A 1 252 ? 2.470 18.940 -62.532 1.00 35.00 252 CYS A O 1
ATOM 1887 N N . CYS A 1 253 ? 3.053 16.831 -63.062 1.00 33.31 253 CYS A N 1
ATOM 1888 C CA . CYS A 1 253 ? 4.415 16.855 -62.512 1.00 33.31 253 CYS A CA 1
ATOM 1889 C C . CYS A 1 253 ? 4.545 17.213 -61.014 1.00 33.31 253 CYS A C 1
ATOM 1891 O O . CYS A 1 253 ? 5.135 18.234 -60.690 1.00 33.31 253 CYS A O 1
ATOM 1893 N N . TRP A 1 254 ? 4.099 16.318 -60.120 1.00 30.97 254 TRP A N 1
ATOM 1894 C CA . TRP A 1 254 ? 4.788 15.981 -58.851 1.00 30.97 254 TRP A CA 1
ATOM 1895 C C . TRP A 1 254 ? 4.193 14.694 -58.253 1.00 30.97 254 TRP A C 1
ATOM 1897 O O . TRP A 1 254 ? 3.409 14.707 -57.308 1.00 30.97 254 TRP A O 1
ATOM 1907 N N . THR A 1 255 ? 4.560 13.555 -58.846 1.00 36.97 255 THR A N 1
ATOM 1908 C CA . THR A 1 255 ? 4.223 12.212 -58.347 1.00 36.97 255 THR A CA 1
ATOM 1909 C C . THR A 1 255 ? 5.426 11.279 -58.458 1.00 36.97 255 THR A C 1
ATOM 1911 O O . THR A 1 255 ? 5.392 10.327 -59.227 1.00 36.97 255 THR A O 1
ATOM 1914 N N . GLU A 1 256 ? 6.490 11.559 -57.702 1.00 44.25 256 GLU A N 1
ATOM 1915 C CA . GLU A 1 256 ? 7.498 10.569 -57.292 1.00 44.25 256 GLU A CA 1
ATOM 1916 C C . GLU A 1 256 ? 8.353 11.131 -56.136 1.00 44.25 256 GLU A C 1
ATOM 1918 O O . GLU A 1 256 ? 8.552 12.339 -56.054 1.00 44.25 256 GLU A O 1
ATOM 1923 N N . MET A 1 257 ? 8.847 10.246 -55.257 1.00 40.59 257 MET A N 1
ATOM 1924 C CA . MET A 1 257 ? 9.653 10.518 -54.039 1.00 40.59 257 MET A CA 1
ATOM 1925 C C . MET A 1 257 ? 8.946 10.880 -52.709 1.00 40.59 257 MET A C 1
ATOM 1927 O O . MET A 1 257 ? 9.430 11.728 -51.969 1.00 40.59 257 MET A O 1
ATOM 1931 N N . THR A 1 258 ? 7.928 10.111 -52.301 1.00 37.50 258 THR A N 1
ATOM 1932 C CA . THR A 1 258 ? 7.716 9.754 -50.870 1.00 37.50 258 THR A CA 1
ATOM 1933 C C . THR A 1 258 ? 7.124 8.343 -50.719 1.00 37.50 258 THR A C 1
ATOM 1935 O O . THR A 1 258 ? 5.987 8.147 -50.302 1.00 37.50 258 THR A O 1
ATOM 1938 N N . LYS A 1 259 ? 7.932 7.323 -51.034 1.00 35.62 259 LYS A N 1
ATOM 1939 C CA . LYS A 1 259 ? 7.765 5.962 -50.492 1.00 35.62 259 LYS A CA 1
ATOM 1940 C C . LYS A 1 259 ? 8.973 5.607 -49.625 1.00 35.62 259 LYS A C 1
ATOM 1942 O O . LYS A 1 259 ? 9.818 4.811 -50.014 1.00 35.62 259 LYS A O 1
ATOM 1947 N N . GLY A 1 260 ? 9.052 6.254 -48.465 1.00 35.03 260 GLY A N 1
ATOM 1948 C CA . GLY A 1 260 ? 9.658 5.628 -47.293 1.00 35.03 260 GLY A CA 1
ATOM 1949 C C . GLY A 1 260 ? 8.574 4.792 -46.619 1.00 35.03 260 GLY A C 1
ATOM 1950 O O . GLY A 1 260 ? 7.433 5.243 -46.530 1.00 35.03 260 GLY A O 1
ATOM 1951 N N . GLU A 1 261 ? 8.894 3.569 -46.218 1.00 37.88 261 GLU A N 1
ATOM 1952 C CA . GLU A 1 261 ? 7.923 2.674 -45.592 1.00 37.88 261 GLU A CA 1
ATOM 1953 C C . GLU A 1 261 ? 7.725 3.071 -44.123 1.00 37.88 261 GLU A C 1
ATOM 1955 O O . GLU A 1 261 ? 8.634 2.932 -43.306 1.00 37.88 261 GLU A O 1
ATOM 1960 N N . GLU A 1 262 ? 6.527 3.544 -43.767 1.00 44.25 262 GLU A N 1
ATOM 1961 C CA . GLU A 1 262 ? 6.053 3.365 -42.395 1.00 44.25 262 GLU A CA 1
ATOM 1962 C C . GLU A 1 262 ? 5.827 1.863 -42.198 1.00 44.25 262 GLU A C 1
ATOM 1964 O O . GLU A 1 262 ? 4.881 1.295 -42.748 1.00 44.25 262 GLU A O 1
ATOM 1969 N N . GLU A 1 263 ? 6.708 1.199 -41.445 1.00 56.53 263 GLU A N 1
ATOM 1970 C CA . GLU A 1 263 ? 6.447 -0.173 -41.015 1.00 56.53 263 GLU A CA 1
ATOM 1971 C C . GLU A 1 263 ? 5.129 -0.224 -40.231 1.00 56.53 263 GLU A C 1
ATOM 1973 O O . GLU A 1 263 ? 4.960 0.488 -39.235 1.00 56.53 263 GLU A O 1
ATOM 1978 N N . ASP A 1 264 ? 4.222 -1.119 -40.632 1.00 74.56 264 ASP A N 1
ATOM 1979 C CA . ASP A 1 264 ? 3.022 -1.447 -39.860 1.00 74.56 264 ASP A CA 1
ATOM 1980 C C . ASP A 1 264 ? 3.436 -2.115 -38.539 1.00 74.56 264 ASP A C 1
ATOM 1982 O O . ASP A 1 264 ? 3.619 -3.331 -38.443 1.00 74.56 264 ASP A O 1
ATOM 1986 N N . MET A 1 265 ? 3.649 -1.279 -37.519 1.00 89.31 265 MET A N 1
ATOM 1987 C CA . MET A 1 265 ? 3.941 -1.664 -36.140 1.00 89.31 265 MET A CA 1
ATOM 1988 C C . MET A 1 265 ? 2.712 -2.347 -35.536 1.00 89.31 265 MET A C 1
ATOM 1990 O O . MET A 1 265 ? 1.952 -1.731 -34.780 1.00 89.31 265 MET A O 1
ATOM 1994 N N . LYS A 1 266 ? 2.524 -3.630 -35.861 1.00 95.38 266 LYS A N 1
ATOM 1995 C CA . LYS A 1 266 ? 1.390 -4.460 -35.431 1.00 95.38 266 LYS A CA 1
ATOM 1996 C C . LYS A 1 266 ? 1.125 -4.337 -33.936 1.00 95.38 266 LYS A C 1
ATOM 1998 O O . LYS A 1 266 ? -0.033 -4.246 -33.538 1.00 95.38 266 LYS A O 1
ATOM 2003 N N . TYR A 1 267 ? 2.170 -4.244 -33.107 1.00 97.62 267 TYR A N 1
ATOM 2004 C CA . TYR A 1 267 ? 2.032 -4.078 -31.659 1.00 97.62 267 TYR A CA 1
ATOM 2005 C C . TYR A 1 267 ? 1.227 -2.838 -31.234 1.00 97.62 267 TYR A C 1
ATOM 2007 O O . TYR A 1 267 ? 0.561 -2.878 -30.199 1.00 97.62 267 TYR A O 1
ATOM 2015 N N . LYS A 1 268 ? 1.202 -1.766 -32.035 1.00 95.44 268 LYS A N 1
ATOM 2016 C CA . LYS A 1 268 ? 0.389 -0.557 -31.793 1.00 95.44 268 LYS A CA 1
ATOM 2017 C C . LYS A 1 268 ? -1.053 -0.672 -32.304 1.00 95.44 268 LYS A C 1
ATOM 2019 O O . LYS A 1 268 ? -1.877 0.177 -31.981 1.00 95.44 268 LYS A O 1
ATOM 2024 N N . ASN A 1 269 ? -1.370 -1.695 -33.095 1.00 94.69 269 ASN A N 1
ATOM 2025 C CA . ASN A 1 269 ? -2.641 -1.837 -33.799 1.00 94.69 269 ASN A CA 1
ATOM 2026 C C . ASN A 1 269 ? -3.523 -2.915 -33.121 1.00 94.69 269 ASN A C 1
ATOM 2028 O O . ASN A 1 269 ? -3.278 -4.111 -33.299 1.00 94.69 269 ASN A O 1
ATOM 2032 N N . PRO A 1 270 ? -4.582 -2.536 -32.372 1.00 93.44 270 PRO A N 1
ATOM 2033 C CA . PRO A 1 270 ? -5.397 -3.468 -31.583 1.00 93.44 270 PRO A CA 1
ATOM 2034 C C . PRO A 1 270 ? -6.289 -4.414 -32.407 1.00 93.44 270 PRO A C 1
ATOM 2036 O O . PRO A 1 270 ? -7.089 -5.149 -31.835 1.00 93.44 270 PRO A O 1
ATOM 2039 N N . LYS A 1 271 ? -6.176 -4.412 -33.743 1.00 94.19 271 LYS A N 1
ATOM 2040 C CA . LYS A 1 271 ? -6.828 -5.400 -34.621 1.00 94.19 271 LYS A CA 1
ATOM 2041 C C . LYS A 1 271 ? -6.086 -6.742 -34.667 1.00 94.19 271 LYS A C 1
ATOM 2043 O O . LYS A 1 271 ? -6.693 -7.741 -35.043 1.00 94.19 271 LYS A O 1
ATOM 2048 N N . TYR A 1 272 ? -4.795 -6.763 -34.331 1.00 95.38 272 TYR A N 1
ATOM 2049 C CA . TYR A 1 272 ? -3.994 -7.987 -34.250 1.00 95.38 272 TYR A CA 1
ATOM 2050 C C . TYR A 1 272 ? -4.194 -8.698 -32.907 1.00 95.38 272 TYR A C 1
ATOM 2052 O O . TYR A 1 272 ? -4.534 -8.058 -31.909 1.00 95.38 272 TYR A O 1
ATOM 2060 N N . SER A 1 273 ? -3.976 -10.019 -32.860 1.00 95.94 273 SER A N 1
ATOM 2061 C CA . SER A 1 273 ? -4.112 -10.759 -31.602 1.00 95.94 273 SER A CA 1
ATOM 2062 C C . SER A 1 273 ? -3.037 -10.338 -30.597 1.00 95.94 273 SER A C 1
ATOM 2064 O O . SER A 1 273 ? -1.969 -9.859 -30.979 1.00 95.94 273 SER A O 1
ATOM 2066 N N . ILE A 1 274 ? -3.289 -10.553 -29.301 1.00 95.69 274 ILE A N 1
ATOM 2067 C CA . ILE A 1 274 ? -2.298 -10.268 -28.250 1.00 95.69 274 ILE A CA 1
ATOM 2068 C C . ILE A 1 274 ? -0.963 -10.962 -28.562 1.00 95.69 274 ILE A C 1
ATOM 2070 O O . ILE A 1 274 ? 0.080 -10.331 -28.447 1.00 95.69 274 ILE A O 1
ATOM 2074 N N . ASN A 1 275 ? -0.988 -12.205 -29.049 1.00 96.69 275 ASN A N 1
ATOM 2075 C CA . ASN A 1 275 ? 0.228 -12.940 -29.400 1.00 96.69 275 ASN A CA 1
ATOM 2076 C C . ASN A 1 275 ? 0.986 -12.275 -30.562 1.00 96.69 275 ASN A C 1
ATOM 2078 O O . ASN A 1 275 ? 2.183 -12.038 -30.437 1.00 96.69 275 ASN A O 1
ATOM 2082 N N . ASP A 1 276 ? 0.303 -11.903 -31.653 1.00 97.88 276 ASP A N 1
ATOM 2083 C CA . ASP A 1 276 ? 0.936 -11.212 -32.793 1.00 97.88 276 ASP A CA 1
ATOM 2084 C C . ASP A 1 276 ? 1.602 -9.896 -32.359 1.00 97.88 276 ASP A C 1
ATOM 2086 O O . ASP A 1 276 ? 2.694 -9.558 -32.816 1.00 97.88 276 ASP A O 1
ATOM 2090 N N . ARG A 1 277 ? 0.939 -9.158 -31.459 1.00 98.44 277 ARG A N 1
ATOM 2091 C CA . ARG A 1 277 ? 1.411 -7.880 -30.909 1.00 98.44 277 ARG A CA 1
ATOM 2092 C C . ARG A 1 277 ? 2.596 -8.058 -29.962 1.00 98.44 277 ARG A C 1
ATOM 2094 O O . ARG A 1 277 ? 3.496 -7.222 -29.963 1.00 98.44 277 ARG A O 1
ATOM 2101 N N . VAL A 1 278 ? 2.616 -9.139 -29.181 1.00 98.56 278 VAL A N 1
ATOM 2102 C CA . VAL A 1 278 ? 3.739 -9.488 -28.300 1.00 98.56 278 VAL A CA 1
ATOM 2103 C C . VAL A 1 278 ? 4.961 -9.904 -29.110 1.00 98.56 278 VAL A C 1
ATOM 2105 O O . VAL A 1 278 ? 6.037 -9.382 -28.838 1.00 98.56 278 VAL A O 1
ATOM 2108 N N . GLU A 1 279 ? 4.825 -10.775 -30.114 1.00 98.38 279 GLU A N 1
ATOM 2109 C CA . GLU A 1 279 ? 5.975 -11.205 -30.924 1.00 98.38 279 GLU A CA 1
ATOM 2110 C C . GLU A 1 279 ? 6.529 -10.065 -31.798 1.00 98.38 279 GLU A C 1
ATOM 2112 O O . GLU A 1 279 ? 7.746 -9.888 -31.856 1.00 98.38 279 GLU A O 1
ATOM 2117 N N . ASP A 1 280 ? 5.669 -9.238 -32.412 1.00 98.50 280 ASP A N 1
ATOM 2118 C CA . ASP A 1 280 ? 6.097 -8.047 -33.168 1.00 98.50 280 ASP A CA 1
ATOM 2119 C C . ASP A 1 280 ? 6.846 -7.041 -32.279 1.00 98.50 280 ASP A C 1
ATOM 2121 O O . ASP A 1 280 ? 7.875 -6.510 -32.688 1.00 98.50 280 ASP A O 1
ATOM 2125 N N . LEU A 1 281 ? 6.397 -6.815 -31.038 1.00 98.62 281 LEU A N 1
ATOM 2126 C CA . LEU A 1 281 ? 7.115 -5.957 -30.094 1.00 98.62 281 LEU A CA 1
ATOM 2127 C C . LEU A 1 281 ? 8.429 -6.597 -29.617 1.00 98.62 281 LEU A C 1
ATOM 2129 O O . LEU A 1 281 ? 9.474 -5.951 -29.646 1.00 98.62 281 LEU A O 1
ATOM 2133 N N . LEU A 1 282 ? 8.405 -7.871 -29.221 1.00 98.50 282 LEU A N 1
ATOM 2134 C CA . LEU A 1 282 ? 9.561 -8.590 -28.676 1.00 98.50 282 LEU A CA 1
ATOM 2135 C C . LEU A 1 282 ? 10.701 -8.746 -29.697 1.00 98.50 282 LEU A C 1
ATOM 2137 O O . LEU A 1 282 ? 11.873 -8.741 -29.309 1.00 98.50 282 LEU A O 1
ATOM 2141 N N . ALA A 1 283 ? 10.372 -8.845 -30.989 1.00 98.25 283 ALA A N 1
ATOM 2142 C CA . ALA A 1 283 ? 11.334 -8.841 -32.091 1.00 98.25 283 ALA A CA 1
ATOM 2143 C C . ALA A 1 283 ? 11.983 -7.461 -32.326 1.00 98.25 283 ALA A C 1
ATOM 2145 O O . ALA A 1 283 ? 13.095 -7.387 -32.844 1.00 98.25 283 ALA A O 1
ATOM 2146 N N . ARG A 1 284 ? 11.315 -6.369 -31.926 1.00 98.19 284 ARG A N 1
ATOM 2147 C CA . ARG A 1 284 ? 11.806 -4.985 -32.063 1.00 98.19 284 ARG A CA 1
ATOM 2148 C C . ARG A 1 284 ? 12.645 -4.511 -30.875 1.00 98.19 284 ARG A C 1
ATOM 2150 O O . ARG A 1 284 ? 13.277 -3.461 -30.994 1.00 98.19 284 ARG A O 1
ATOM 2157 N N . MET A 1 285 ? 12.623 -5.221 -29.745 1.00 98.69 285 MET A N 1
ATOM 2158 C CA . MET A 1 285 ? 13.263 -4.805 -28.488 1.00 98.69 285 MET A CA 1
ATOM 2159 C C . MET A 1 285 ? 14.749 -5.179 -28.391 1.00 98.69 285 MET A C 1
ATOM 2161 O O . MET A 1 285 ? 15.130 -6.311 -28.699 1.00 98.69 285 MET A O 1
ATOM 2165 N N . THR A 1 286 ? 15.570 -4.267 -27.862 1.00 98.62 286 THR A N 1
ATOM 2166 C CA . THR A 1 286 ? 16.963 -4.552 -27.471 1.00 98.62 286 THR A CA 1
ATOM 2167 C C . THR A 1 286 ? 17.036 -5.375 -26.176 1.00 98.62 286 THR A C 1
ATOM 2169 O O . THR A 1 286 ? 16.026 -5.594 -25.501 1.00 98.62 286 THR A O 1
ATOM 2172 N N . LEU A 1 287 ? 18.234 -5.837 -25.798 1.00 98.44 287 LEU A N 1
ATOM 2173 C CA . LEU A 1 287 ? 18.443 -6.532 -24.522 1.00 98.44 287 LEU A CA 1
ATOM 2174 C C . LEU A 1 287 ? 18.138 -5.618 -23.323 1.00 98.44 287 LEU A C 1
ATOM 2176 O O . LEU A 1 287 ? 17.522 -6.052 -22.354 1.00 98.44 287 LEU A O 1
ATOM 2180 N N . GLU A 1 288 ? 18.516 -4.346 -23.410 1.00 98.12 288 GLU A N 1
ATOM 2181 C CA . GLU A 1 288 ? 18.312 -3.330 -22.375 1.00 98.12 288 GLU A CA 1
ATOM 2182 C C . GLU A 1 288 ? 16.824 -3.020 -22.195 1.00 98.12 288 GLU A C 1
ATOM 2184 O O . GLU A 1 288 ? 16.342 -2.963 -21.068 1.00 98.12 288 GLU A O 1
ATOM 2189 N N . GLU A 1 289 ? 16.066 -2.897 -23.290 1.00 98.69 289 GLU A N 1
ATOM 2190 C CA . GLU A 1 289 ? 14.609 -2.728 -23.237 1.00 98.69 289 GLU A CA 1
ATOM 2191 C C . GLU A 1 289 ? 13.919 -3.974 -22.656 1.00 98.69 289 GLU A C 1
ATOM 2193 O O . GLU A 1 289 ? 12.979 -3.849 -21.870 1.00 98.69 289 GLU A O 1
ATOM 2198 N N . LYS A 1 290 ? 14.402 -5.182 -22.987 1.00 98.88 290 LYS A N 1
ATOM 2199 C CA . LYS A 1 290 ? 13.894 -6.450 -22.432 1.00 98.88 290 LYS A CA 1
ATOM 2200 C C . LYS A 1 290 ? 14.152 -6.559 -20.928 1.00 98.88 290 LYS A C 1
ATOM 2202 O O . LYS A 1 290 ? 13.223 -6.814 -20.165 1.00 98.88 290 LYS A O 1
ATOM 2207 N N . ILE A 1 291 ? 15.381 -6.295 -20.491 1.00 98.75 291 ILE A N 1
ATOM 2208 C CA . ILE A 1 291 ? 15.764 -6.264 -19.074 1.00 98.75 291 ILE A CA 1
ATOM 2209 C C . ILE A 1 291 ? 15.012 -5.156 -18.323 1.00 98.75 291 ILE A C 1
ATOM 2211 O O . ILE A 1 291 ? 14.543 -5.387 -17.209 1.00 98.75 291 ILE A O 1
ATOM 2215 N N . GLY A 1 292 ? 14.814 -3.994 -18.950 1.00 98.50 292 GLY A N 1
ATOM 2216 C CA . GLY A 1 292 ? 13.994 -2.906 -18.424 1.00 98.50 292 GLY A CA 1
ATOM 2217 C C . GLY A 1 292 ? 12.563 -3.345 -18.130 1.00 98.50 292 GLY A C 1
ATOM 2218 O O . GLY A 1 292 ? 12.056 -3.088 -17.038 1.00 98.50 292 GLY A O 1
ATOM 2219 N N . GLN A 1 293 ? 11.934 -4.111 -19.032 1.00 98.81 293 GLN A N 1
ATOM 2220 C CA . GLN A 1 293 ? 10.598 -4.664 -18.784 1.00 98.81 293 GLN A CA 1
ATOM 2221 C C . GLN A 1 293 ? 10.534 -5.613 -17.578 1.00 98.81 293 GLN A C 1
ATOM 2223 O O . GLN A 1 293 ? 9.497 -5.666 -16.919 1.00 98.81 293 GLN A O 1
ATOM 2228 N N . MET A 1 294 ? 11.627 -6.312 -17.258 1.00 98.81 294 MET A N 1
ATOM 2229 C CA . MET A 1 294 ? 11.736 -7.208 -16.099 1.00 98.81 294 MET A CA 1
ATOM 2230 C C . MET A 1 294 ? 11.978 -6.466 -14.766 1.00 98.81 294 MET A C 1
ATOM 2232 O O . MET A 1 294 ? 11.932 -7.093 -13.707 1.00 98.81 294 MET A O 1
ATOM 2236 N N . ALA A 1 295 ? 12.215 -5.150 -14.782 1.00 98.44 295 ALA A N 1
ATOM 2237 C CA . ALA A 1 295 ? 12.419 -4.343 -13.580 1.00 98.44 295 ALA A CA 1
ATOM 2238 C C . ALA A 1 295 ? 11.101 -3.776 -13.016 1.00 98.44 295 ALA A C 1
ATOM 2240 O O . ALA A 1 295 ? 10.336 -3.120 -13.732 1.00 98.44 295 ALA A O 1
ATOM 2241 N N . GLN A 1 296 ? 10.887 -3.947 -11.706 1.00 98.56 296 GLN A N 1
ATOM 2242 C CA . GLN A 1 296 ? 9.921 -3.176 -10.922 1.00 98.56 296 GLN A CA 1
ATOM 2243 C C . GLN A 1 296 ? 10.634 -2.370 -9.828 1.00 98.56 296 GLN A C 1
ATOM 2245 O O . GLN A 1 296 ? 11.299 -2.940 -8.964 1.00 98.56 296 GLN A O 1
ATOM 2250 N N . VAL A 1 297 ? 10.477 -1.044 -9.854 1.00 97.31 297 VAL A N 1
ATOM 2251 C CA . VAL A 1 297 ? 11.220 -0.094 -9.001 1.00 97.31 297 VAL A CA 1
ATOM 2252 C C . VAL A 1 297 ? 10.253 0.772 -8.188 1.00 97.31 297 VAL A C 1
ATOM 2254 O O . VAL A 1 297 ? 9.163 1.098 -8.654 1.00 97.31 297 VAL A O 1
ATOM 2257 N N . ASP A 1 298 ? 10.613 1.155 -6.961 1.00 95.75 298 ASP A N 1
ATOM 2258 C CA . ASP A 1 298 ? 9.739 1.971 -6.113 1.00 95.75 298 ASP A CA 1
ATOM 2259 C C . ASP A 1 298 ? 9.681 3.429 -6.608 1.00 95.75 298 ASP A C 1
ATOM 2261 O O . ASP A 1 298 ? 10.690 4.015 -7.014 1.00 95.75 298 ASP A O 1
ATOM 2265 N N . ARG A 1 299 ? 8.490 4.037 -6.531 1.00 94.25 299 ARG A N 1
ATOM 2266 C CA . ARG A 1 299 ? 8.188 5.417 -6.958 1.00 94.25 299 ARG A CA 1
ATOM 2267 C C . ARG A 1 299 ? 9.082 6.495 -6.331 1.00 94.25 299 ARG A C 1
ATOM 2269 O O . ARG A 1 299 ? 9.076 7.632 -6.812 1.00 94.25 299 ARG A O 1
ATOM 2276 N N . GLY A 1 300 ? 9.791 6.201 -5.243 1.00 92.12 300 GLY A N 1
ATOM 2277 C CA . GLY A 1 300 ? 10.822 7.047 -4.645 1.00 92.12 300 GLY A CA 1
ATOM 2278 C C . GLY A 1 300 ? 12.019 7.289 -5.566 1.00 92.12 300 GLY A C 1
ATOM 2279 O O . GLY A 1 300 ? 12.632 8.348 -5.486 1.00 92.12 300 GLY A O 1
ATOM 2280 N N . ASN A 1 301 ? 12.304 6.347 -6.470 1.00 93.62 301 ASN A N 1
ATOM 2281 C CA . ASN A 1 301 ? 13.548 6.275 -7.240 1.00 93.62 301 ASN A CA 1
ATOM 2282 C C . ASN A 1 301 ? 13.351 6.494 -8.756 1.00 93.62 301 ASN A C 1
ATOM 2284 O O . ASN A 1 301 ? 14.291 6.320 -9.528 1.00 93.62 301 ASN A O 1
ATOM 2288 N N . ILE A 1 302 ? 12.142 6.876 -9.191 1.00 94.44 302 ILE A N 1
ATOM 2289 C CA . ILE A 1 302 ? 11.800 7.100 -10.604 1.00 94.44 302 ILE A CA 1
ATOM 2290 C C . ILE A 1 302 ? 11.865 8.586 -10.975 1.00 94.44 302 ILE A C 1
ATOM 2292 O O . ILE A 1 302 ? 11.094 9.407 -10.468 1.00 94.44 302 ILE A O 1
ATOM 2296 N N . THR A 1 303 ? 12.708 8.896 -11.959 1.00 95.00 303 THR A N 1
ATOM 2297 C CA . THR A 1 303 ? 12.747 10.173 -12.687 1.00 95.00 303 THR A CA 1
ATOM 2298 C C . THR A 1 303 ? 12.492 9.950 -14.188 1.00 95.00 303 THR A C 1
ATOM 2300 O O . THR A 1 303 ? 12.329 8.808 -14.631 1.00 95.00 303 THR A O 1
ATOM 2303 N N . ALA A 1 304 ? 12.442 11.024 -14.984 1.00 92.31 304 ALA A N 1
ATOM 2304 C CA . ALA A 1 304 ? 12.299 10.916 -16.439 1.00 92.31 304 ALA A CA 1
ATOM 2305 C C . ALA A 1 304 ? 13.536 10.258 -17.079 1.00 92.31 304 ALA A C 1
ATOM 2307 O O . ALA A 1 304 ? 13.420 9.459 -18.006 1.00 92.31 304 ALA A O 1
ATOM 2308 N N . GLU A 1 305 ? 14.711 10.564 -16.533 1.00 94.62 305 GLU A N 1
ATOM 2309 C CA . GLU A 1 305 ? 16.015 10.045 -16.933 1.00 94.62 305 GLU A CA 1
ATOM 2310 C C . GLU A 1 305 ? 16.087 8.545 -16.638 1.00 94.62 305 GLU A C 1
ATOM 2312 O O . GLU A 1 305 ? 16.322 7.764 -17.554 1.00 94.62 305 GLU A O 1
ATOM 2317 N N . VAL A 1 306 ? 15.755 8.129 -15.407 1.00 94.88 306 VAL A N 1
ATOM 2318 C CA . VAL A 1 306 ? 15.729 6.710 -15.002 1.00 94.88 306 VAL A CA 1
ATOM 2319 C C . VAL A 1 306 ? 14.768 5.894 -15.871 1.00 94.88 306 VAL A C 1
ATOM 2321 O O . VAL A 1 306 ? 15.117 4.806 -16.326 1.00 94.88 306 VAL A O 1
ATOM 2324 N N . MET A 1 307 ? 13.571 6.421 -16.151 1.00 95.00 307 MET A N 1
ATOM 2325 C CA . MET A 1 307 ? 12.599 5.754 -17.024 1.00 95.00 307 MET A CA 1
ATOM 2326 C C . MET A 1 307 ? 13.122 5.603 -18.463 1.00 95.00 307 MET A C 1
ATOM 2328 O O . MET A 1 307 ? 12.953 4.543 -19.066 1.00 95.00 307 MET A O 1
ATOM 2332 N N . LYS A 1 308 ? 13.781 6.636 -19.004 1.00 90.81 308 LYS A N 1
ATOM 2333 C CA . LYS A 1 308 ? 14.322 6.657 -20.372 1.00 90.81 308 LYS A CA 1
ATOM 2334 C C . LYS A 1 308 ? 15.575 5.789 -20.545 1.00 90.81 308 LYS A C 1
ATOM 2336 O O . LYS A 1 308 ? 15.736 5.165 -21.588 1.00 90.81 308 LYS A O 1
ATOM 2341 N N . GLU A 1 309 ? 16.463 5.779 -19.555 1.00 93.75 309 GLU A N 1
ATOM 2342 C CA . GLU A 1 309 ? 17.731 5.039 -19.572 1.00 93.75 309 GLU A CA 1
ATOM 2343 C C . GLU A 1 309 ? 17.497 3.539 -19.345 1.00 93.75 309 GLU A C 1
ATOM 2345 O O . GLU A 1 309 ? 17.967 2.710 -20.124 1.00 93.75 309 GLU A O 1
ATOM 2350 N N . TYR A 1 310 ? 16.700 3.185 -18.331 1.00 96.69 310 TYR A N 1
ATOM 2351 C CA . TYR A 1 310 ? 16.506 1.796 -17.900 1.00 96.69 310 TYR A CA 1
ATOM 2352 C C . TYR A 1 310 ? 15.212 1.147 -18.420 1.00 96.69 310 TYR A C 1
ATOM 2354 O O . TYR A 1 310 ? 14.966 -0.015 -18.114 1.00 96.69 310 TYR A O 1
ATOM 2362 N N . ASN A 1 311 ? 14.395 1.859 -19.212 1.00 96.75 311 ASN A N 1
ATOM 2363 C CA . ASN A 1 311 ? 13.189 1.344 -19.890 1.00 96.75 311 ASN A CA 1
ATOM 2364 C C . ASN A 1 311 ? 12.235 0.567 -18.952 1.00 96.75 311 ASN A C 1
ATOM 2366 O O . ASN A 1 311 ? 11.718 -0.501 -19.296 1.00 96.75 311 ASN A O 1
ATOM 2370 N N . ILE A 1 312 ? 12.044 1.110 -17.743 1.00 98.00 312 ILE A N 1
ATOM 2371 C CA . ILE A 1 312 ? 11.446 0.435 -16.583 1.00 98.00 312 ILE A CA 1
ATOM 2372 C C . ILE A 1 312 ? 10.027 -0.083 -16.875 1.00 98.00 312 ILE A C 1
ATOM 2374 O O . ILE A 1 312 ? 9.102 0.676 -17.167 1.00 98.00 312 ILE A O 1
ATOM 2378 N N . GLY A 1 313 ? 9.844 -1.398 -16.744 1.00 97.75 313 GLY A N 1
ATOM 2379 C CA . GLY A 1 313 ? 8.595 -2.094 -17.038 1.00 97.75 313 GLY A CA 1
ATOM 2380 C C . GLY A 1 313 ? 7.487 -1.872 -16.020 1.00 97.75 313 GLY A C 1
ATOM 2381 O O . GLY A 1 313 ? 6.308 -1.909 -16.391 1.00 97.75 313 GLY A O 1
ATOM 2382 N N . SER A 1 314 ? 7.834 -1.653 -14.755 1.00 98.62 314 SER A N 1
ATOM 2383 C CA . SER A 1 314 ? 6.860 -1.464 -13.687 1.00 98.62 314 SER A CA 1
ATOM 2384 C C . SER A 1 314 ? 7.372 -0.537 -12.588 1.00 98.62 314 SER A C 1
ATOM 2386 O O . SER A 1 314 ? 8.565 -0.463 -12.300 1.00 98.62 314 SER A O 1
ATOM 2388 N N . ILE A 1 315 ? 6.442 0.164 -11.949 1.00 98.25 315 ILE A N 1
ATOM 2389 C CA . ILE A 1 315 ? 6.698 0.973 -10.758 1.00 98.25 315 ILE A CA 1
ATOM 2390 C C . ILE A 1 315 ? 5.814 0.429 -9.639 1.00 98.25 315 ILE A C 1
ATOM 2392 O O . ILE A 1 315 ? 4.707 -0.032 -9.918 1.00 98.25 315 ILE A O 1
ATOM 2396 N N . LEU A 1 316 ? 6.255 0.504 -8.385 1.00 97.00 316 LEU A N 1
ATOM 2397 C CA . LEU A 1 316 ? 5.365 0.286 -7.244 1.00 97.00 316 LEU A CA 1
ATOM 2398 C C . LEU A 1 316 ? 5.368 1.428 -6.225 1.00 97.00 316 LEU A C 1
ATOM 2400 O O . LEU A 1 316 ? 6.288 2.246 -6.176 1.00 97.00 316 LEU A O 1
ATOM 2404 N N . SER A 1 317 ? 4.345 1.413 -5.376 1.00 92.75 317 SER A N 1
ATOM 2405 C CA . SER A 1 317 ? 4.400 1.960 -4.021 1.00 92.75 317 SER A CA 1
ATOM 2406 C C . SER A 1 317 ? 4.512 0.807 -3.028 1.00 92.75 317 SER A C 1
ATOM 2408 O O . SER A 1 317 ? 3.548 0.058 -2.859 1.00 92.75 317 SER A O 1
ATOM 2410 N N . GLY A 1 318 ? 5.644 0.698 -2.327 1.00 81.12 318 GLY A N 1
ATOM 2411 C CA . GLY A 1 318 ? 5.696 -0.077 -1.082 1.00 81.12 318 GLY A CA 1
ATOM 2412 C C . GLY A 1 318 ? 4.809 0.532 0.017 1.00 81.12 318 GLY A C 1
ATOM 2413 O O . GLY A 1 318 ? 4.226 1.610 -0.155 1.00 81.12 318 GLY A O 1
ATOM 2414 N N . GLY A 1 319 ? 4.727 -0.125 1.178 1.00 71.56 319 GLY A N 1
ATOM 2415 C CA . GLY A 1 319 ? 4.126 0.483 2.372 1.00 71.56 319 GLY A CA 1
ATOM 2416 C C . GLY A 1 319 ? 4.771 1.843 2.681 1.00 71.56 319 GLY A C 1
ATOM 2417 O O . GLY A 1 319 ? 5.977 2.002 2.525 1.00 71.56 319 GLY A O 1
ATOM 2418 N N . GLU A 1 320 ? 3.963 2.842 3.052 1.00 72.44 320 GLU A N 1
ATOM 2419 C CA . GLU A 1 320 ? 4.377 4.250 3.278 1.00 72.44 320 GLU A CA 1
ATOM 2420 C C . GLU A 1 320 ? 4.854 5.030 2.031 1.00 72.44 320 GLU A C 1
ATOM 2422 O O . GLU A 1 320 ? 4.983 6.255 2.092 1.00 72.44 320 GLU A O 1
ATOM 2427 N N . SER A 1 321 ? 5.033 4.384 0.872 1.00 85.81 321 SER A N 1
ATOM 2428 C CA . SER A 1 321 ? 5.556 5.003 -0.357 1.00 85.81 321 SER A CA 1
ATOM 2429 C C . SER A 1 321 ? 4.494 5.809 -1.129 1.00 85.81 321 SER A C 1
ATOM 2431 O O . SER A 1 321 ? 4.111 5.499 -2.258 1.00 85.81 321 SER A O 1
ATOM 2433 N N . VAL A 1 322 ? 3.968 6.861 -0.501 1.00 86.88 322 VAL A N 1
ATOM 2434 C CA . VAL A 1 322 ? 2.887 7.717 -1.029 1.00 86.88 322 VAL A CA 1
ATOM 2435 C C . VAL A 1 322 ? 3.423 8.907 -1.857 1.00 86.88 322 VAL A C 1
ATOM 2437 O O . VAL A 1 322 ? 4.601 9.252 -1.730 1.00 86.88 322 VAL A O 1
ATOM 2440 N N . PRO A 1 323 ? 2.602 9.594 -2.687 1.00 88.25 323 PRO A N 1
ATOM 2441 C CA . PRO A 1 323 ? 3.024 10.805 -3.406 1.00 88.25 323 PRO A CA 1
ATOM 2442 C C . PRO A 1 323 ? 3.418 11.948 -2.459 1.00 88.25 323 PRO A C 1
ATOM 2444 O O . PRO A 1 323 ? 4.401 12.648 -2.692 1.00 88.25 323 PRO A O 1
ATOM 2447 N N . ARG A 1 324 ? 2.633 12.132 -1.388 1.00 84.75 324 ARG A N 1
ATOM 2448 C CA . ARG A 1 324 ? 2.843 13.082 -0.285 1.00 84.75 324 ARG A CA 1
ATOM 2449 C C . ARG A 1 324 ? 1.936 12.737 0.901 1.00 84.75 324 ARG A C 1
ATOM 2451 O O . ARG A 1 324 ? 0.949 12.016 0.744 1.00 84.75 324 ARG A O 1
ATOM 2458 N N . THR A 1 325 ? 2.209 13.327 2.063 1.00 80.00 325 THR A N 1
ATOM 2459 C CA . THR A 1 325 ? 1.300 13.337 3.221 1.00 80.00 325 THR A CA 1
ATOM 2460 C C . THR A 1 325 ? -0.097 13.811 2.799 1.00 80.00 325 THR A C 1
ATOM 2462 O O . THR A 1 325 ? -0.225 14.846 2.139 1.00 80.00 325 THR A O 1
ATOM 2465 N N . GLN A 1 326 ? -1.135 13.039 3.143 1.00 80.62 326 GLN A N 1
ATOM 2466 C CA . GLN A 1 326 ? -2.531 13.261 2.720 1.00 80.62 326 GLN A CA 1
ATOM 2467 C C . GLN A 1 326 ? -2.698 13.520 1.208 1.00 80.62 326 GLN A C 1
ATOM 2469 O O . GLN A 1 326 ? -3.442 14.414 0.791 1.00 80.62 326 GLN A O 1
ATOM 2474 N N . ALA A 1 327 ? -1.982 12.761 0.371 1.00 86.38 327 ALA A N 1
ATOM 2475 C CA . ALA A 1 327 ? -2.243 12.702 -1.064 1.00 86.38 327 ALA A CA 1
ATOM 2476 C C . ALA A 1 327 ? -3.717 12.340 -1.315 1.00 86.38 327 ALA A C 1
ATOM 2478 O O . ALA A 1 327 ? -4.207 11.319 -0.830 1.00 86.38 327 ALA A O 1
ATOM 2479 N N . THR A 1 328 ? -4.423 13.181 -2.067 1.00 89.75 328 THR A N 1
ATOM 2480 C CA . THR A 1 328 ? -5.781 12.885 -2.535 1.00 89.75 328 THR A CA 1
ATOM 2481 C C . THR A 1 328 ? -5.715 11.924 -3.722 1.00 89.75 328 THR A C 1
ATOM 2483 O O . THR A 1 328 ? -4.658 11.769 -4.336 1.00 89.75 328 THR A O 1
ATOM 2486 N N . THR A 1 329 ? -6.842 11.328 -4.122 1.00 90.06 329 THR A N 1
ATOM 2487 C CA . THR A 1 329 ? -6.924 10.518 -5.354 1.00 90.06 329 THR A CA 1
ATOM 2488 C C . THR A 1 329 ? -6.384 11.260 -6.582 1.00 90.06 329 THR A C 1
ATOM 2490 O O . THR A 1 329 ? -5.844 10.633 -7.486 1.00 90.06 329 THR A O 1
ATOM 2493 N N . GLN A 1 330 ? -6.489 12.595 -6.599 1.00 93.75 330 GLN A N 1
ATOM 2494 C CA . GLN A 1 330 ? -5.967 13.432 -7.676 1.00 93.75 330 GLN A CA 1
ATOM 2495 C C . GLN A 1 330 ? -4.433 13.387 -7.749 1.00 93.75 330 GLN A C 1
ATOM 2497 O O . GLN A 1 330 ? -3.882 13.162 -8.819 1.00 93.75 330 GLN A O 1
ATOM 2502 N N . ASP A 1 331 ? -3.747 13.519 -6.610 1.00 95.00 331 ASP A N 1
ATOM 2503 C CA . ASP A 1 331 ? -2.280 13.481 -6.542 1.00 95.00 331 ASP A CA 1
ATOM 2504 C C . ASP A 1 331 ? -1.721 12.118 -6.986 1.00 95.00 331 ASP A C 1
ATOM 2506 O O . ASP A 1 331 ? -0.663 12.052 -7.610 1.00 95.00 331 ASP A O 1
ATOM 2510 N N . TRP A 1 332 ? -2.445 11.029 -6.698 1.00 95.31 332 TRP A N 1
ATOM 2511 C CA . TRP A 1 332 ? -2.117 9.687 -7.190 1.00 95.31 332 TRP A CA 1
ATOM 2512 C C . TRP A 1 332 ? -2.298 9.569 -8.708 1.00 95.31 332 TRP A C 1
ATOM 2514 O O . TRP A 1 332 ? 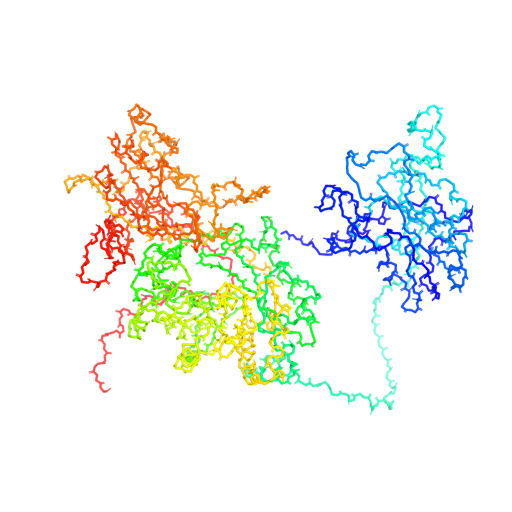-1.376 9.121 -9.387 1.00 95.31 332 TRP A O 1
ATOM 2524 N N . VAL A 1 333 ? -3.441 10.010 -9.251 1.00 95.88 333 VAL A N 1
ATOM 2525 C CA . VAL A 1 333 ? -3.709 10.017 -10.703 1.00 95.88 333 VAL A CA 1
ATOM 2526 C C . VAL A 1 333 ?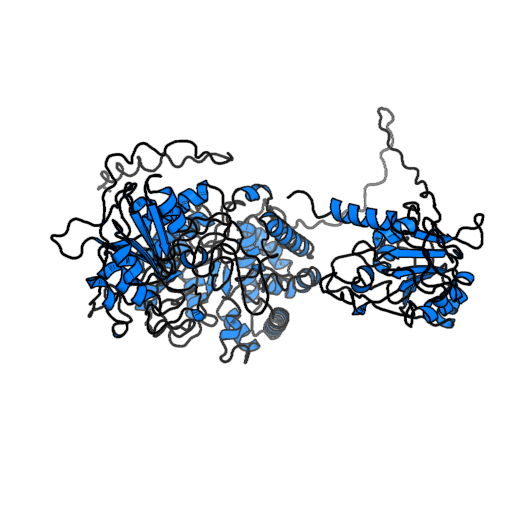 -2.663 10.848 -11.451 1.00 95.88 333 VAL A C 1
ATOM 2528 O O . VAL A 1 333 ? -2.092 10.368 -12.428 1.00 95.88 333 VAL A O 1
ATOM 2531 N N . ASP A 1 334 ? -2.346 12.053 -10.972 1.00 96.62 334 ASP A N 1
ATOM 2532 C CA . ASP A 1 334 ? -1.366 12.937 -11.612 1.00 96.62 334 ASP A CA 1
ATOM 2533 C C . ASP A 1 334 ? 0.068 12.380 -11.515 1.00 96.62 334 ASP A C 1
ATOM 2535 O O . ASP A 1 334 ? 0.829 12.466 -12.481 1.00 96.62 334 ASP A O 1
ATOM 2539 N N . MET A 1 335 ? 0.439 11.742 -10.396 1.00 97.62 335 MET A N 1
ATOM 2540 C CA . MET A 1 335 ? 1.731 11.056 -10.254 1.00 97.62 335 MET A CA 1
ATOM 2541 C C . MET A 1 335 ? 1.861 9.871 -11.223 1.00 97.62 335 MET A C 1
ATOM 2543 O O . MET A 1 335 ? 2.876 9.759 -11.915 1.00 97.62 335 MET A O 1
ATOM 2547 N N . ILE A 1 336 ? 0.846 9.004 -11.288 1.00 97.25 336 ILE A N 1
ATOM 2548 C CA . ILE A 1 336 ? 0.824 7.825 -12.166 1.00 97.25 336 ILE A CA 1
ATOM 2549 C C . ILE A 1 336 ? 0.862 8.264 -13.635 1.00 97.25 336 ILE A C 1
ATOM 2551 O O . ILE A 1 336 ? 1.683 7.758 -14.400 1.00 97.25 336 ILE A O 1
ATOM 2555 N N . ASN A 1 337 ? 0.069 9.271 -14.012 1.00 98.12 337 ASN A N 1
ATOM 2556 C CA . ASN A 1 337 ? 0.069 9.843 -15.360 1.00 98.12 337 ASN A CA 1
ATOM 2557 C C . ASN A 1 337 ? 1.417 10.487 -15.727 1.00 98.12 337 ASN A C 1
ATOM 2559 O O . ASN A 1 337 ? 1.883 10.327 -16.855 1.00 98.12 337 ASN A O 1
ATOM 2563 N N . LYS A 1 338 ? 2.100 11.155 -14.785 1.00 97.69 338 LYS A N 1
ATOM 2564 C CA . LYS A 1 338 ? 3.459 11.679 -15.006 1.00 97.69 338 LYS A CA 1
ATOM 2565 C C . LYS A 1 338 ? 4.455 10.556 -15.315 1.00 97.69 338 LYS A C 1
ATOM 2567 O O . LYS A 1 338 ? 5.194 10.660 -16.290 1.00 97.69 338 LYS A O 1
ATOM 2572 N N . PHE A 1 339 ? 4.461 9.484 -14.519 1.00 98.12 339 PHE A N 1
ATOM 2573 C CA . PHE A 1 339 ? 5.335 8.333 -14.763 1.00 98.12 339 PHE A CA 1
ATOM 2574 C C . PHE A 1 339 ? 5.004 7.616 -16.079 1.00 98.12 339 PHE A C 1
ATOM 2576 O O . PHE A 1 339 ? 5.914 7.220 -16.807 1.00 98.12 339 PHE A O 1
ATOM 2583 N N . GLN A 1 340 ? 3.716 7.486 -16.410 1.00 98.31 340 GLN A N 1
ATOM 2584 C CA . GLN A 1 340 ? 3.282 6.855 -17.651 1.00 98.31 340 GLN A CA 1
ATOM 2585 C C . GLN A 1 340 ? 3.726 7.660 -18.878 1.00 98.31 340 GLN A C 1
ATOM 2587 O O . GLN A 1 340 ? 4.274 7.083 -19.810 1.00 98.31 340 GLN A O 1
ATOM 2592 N N . ASN A 1 341 ? 3.602 8.992 -18.854 1.00 98.25 341 ASN A N 1
ATOM 2593 C CA . ASN A 1 341 ? 4.113 9.860 -19.921 1.00 98.25 341 ASN A CA 1
ATOM 2594 C C . ASN A 1 341 ? 5.623 9.677 -20.161 1.00 98.25 341 ASN A C 1
ATOM 2596 O O . ASN A 1 341 ? 6.064 9.705 -21.307 1.00 98.25 341 ASN A O 1
ATOM 2600 N N . TRP A 1 342 ? 6.420 9.458 -19.109 1.00 98.25 342 TRP A N 1
ATOM 2601 C CA . TRP A 1 342 ? 7.851 9.159 -19.253 1.00 98.25 342 TRP A CA 1
ATOM 2602 C C . TRP A 1 342 ? 8.098 7.778 -19.881 1.00 98.25 342 TRP A C 1
ATOM 2604 O O . TRP A 1 342 ? 9.012 7.631 -20.687 1.00 98.25 342 TRP A O 1
ATOM 2614 N N . SER A 1 343 ? 7.268 6.784 -19.557 1.00 97.88 343 SER A N 1
ATOM 2615 C CA . SER A 1 343 ? 7.342 5.428 -20.122 1.00 97.88 343 SER A CA 1
ATOM 2616 C C . SER A 1 343 ? 6.950 5.408 -21.609 1.00 97.88 343 SER A C 1
ATOM 2618 O O . SER A 1 343 ? 7.663 4.859 -22.449 1.00 97.88 343 SER A O 1
ATOM 2620 N N . LEU A 1 344 ? 5.886 6.133 -21.970 1.00 97.81 344 LEU A N 1
ATOM 2621 C CA . LEU A 1 344 ? 5.427 6.325 -23.350 1.00 97.81 344 LEU A CA 1
ATOM 2622 C C . LEU A 1 344 ? 6.399 7.152 -24.217 1.00 97.81 344 LEU A C 1
ATOM 2624 O O . LEU A 1 344 ? 6.344 7.058 -25.439 1.00 97.81 344 LEU A O 1
ATOM 2628 N N . ALA A 1 345 ? 7.299 7.932 -23.607 1.00 96.81 345 ALA A N 1
ATOM 2629 C CA . ALA A 1 345 ? 8.348 8.687 -24.300 1.00 96.81 345 ALA A CA 1
ATOM 2630 C C . ALA A 1 345 ? 9.613 7.856 -24.627 1.00 96.81 345 ALA A C 1
ATOM 2632 O O . ALA A 1 345 ? 10.570 8.387 -25.198 1.00 96.81 345 ALA A O 1
ATOM 2633 N N . THR A 1 346 ? 9.642 6.566 -24.272 1.00 96.88 346 THR A N 1
ATOM 2634 C CA . THR A 1 346 ? 10.688 5.621 -24.710 1.00 96.88 346 THR A CA 1
ATOM 2635 C C . THR A 1 346 ? 10.565 5.302 -26.207 1.00 96.88 346 THR A C 1
ATOM 2637 O O . THR A 1 346 ? 9.517 5.504 -26.817 1.00 96.88 346 THR A O 1
ATOM 2640 N N . ARG A 1 347 ? 11.628 4.754 -26.817 1.00 97.12 347 ARG A N 1
ATOM 2641 C CA . ARG A 1 347 ? 11.703 4.455 -28.265 1.00 97.12 347 ARG A CA 1
ATOM 2642 C C . ARG A 1 347 ? 10.525 3.618 -28.787 1.00 97.12 347 ARG A C 1
ATOM 2644 O O . ARG A 1 347 ? 10.062 3.835 -29.905 1.00 97.12 347 ARG A O 1
ATOM 2651 N N . LEU A 1 348 ? 10.061 2.659 -27.987 1.00 97.56 348 LEU A N 1
ATOM 2652 C CA . LEU A 1 348 ? 8.942 1.770 -28.314 1.00 97.56 348 LEU A CA 1
ATOM 2653 C C . LEU A 1 348 ? 7.616 2.188 -27.651 1.00 97.56 348 LEU A C 1
ATOM 2655 O O . LEU A 1 348 ? 6.583 1.588 -27.937 1.00 97.56 348 LEU A O 1
ATOM 2659 N N . GLY A 1 349 ? 7.622 3.207 -26.784 1.00 97.38 349 GLY A N 1
ATOM 2660 C CA . GLY A 1 349 ? 6.429 3.697 -26.090 1.00 97.38 349 GLY A CA 1
ATOM 2661 C C . GLY A 1 349 ? 5.699 2.622 -25.280 1.00 97.38 349 GLY A C 1
ATOM 2662 O O . GLY A 1 349 ? 4.470 2.605 -25.257 1.00 97.38 349 GLY A O 1
ATOM 2663 N N . ILE A 1 350 ? 6.435 1.689 -24.667 1.00 98.62 350 ILE A N 1
ATOM 2664 C CA . ILE A 1 350 ? 5.846 0.596 -23.883 1.00 98.62 350 ILE A CA 1
ATOM 2665 C C . ILE A 1 350 ? 5.346 1.176 -22.551 1.00 98.62 350 ILE A C 1
ATOM 2667 O O . ILE A 1 350 ? 6.167 1.701 -21.804 1.00 98.62 350 ILE A O 1
ATOM 2671 N N . PRO A 1 351 ? 4.049 1.076 -22.207 1.00 98.44 351 PRO A N 1
ATOM 2672 C CA . PRO A 1 351 ? 3.533 1.624 -20.956 1.00 98.44 351 PRO A CA 1
ATOM 2673 C C . PRO A 1 351 ? 4.020 0.819 -19.745 1.00 98.44 351 PRO A C 1
ATOM 2675 O O . PRO A 1 351 ? 4.113 -0.412 -19.798 1.00 98.44 351 PRO A O 1
ATOM 2678 N N . MET A 1 352 ? 4.276 1.487 -18.620 1.00 98.25 352 MET A N 1
ATOM 2679 C CA . MET A 1 352 ? 4.575 0.838 -17.341 1.00 98.25 352 MET A CA 1
ATOM 2680 C C . MET A 1 352 ? 3.287 0.394 -16.634 1.00 98.25 352 MET A C 1
ATOM 2682 O O . MET A 1 352 ? 2.237 1.029 -16.761 1.00 98.25 352 MET A O 1
ATOM 2686 N N . ILE A 1 353 ? 3.377 -0.705 -15.880 1.00 97.94 353 ILE A N 1
ATOM 2687 C CA . ILE A 1 353 ? 2.313 -1.174 -14.978 1.00 97.94 353 ILE A CA 1
ATOM 2688 C C . ILE A 1 353 ? 2.625 -0.733 -13.541 1.00 97.94 353 ILE A C 1
ATOM 2690 O O . ILE A 1 353 ? 3.762 -0.877 -13.088 1.00 97.94 353 ILE A O 1
ATOM 2694 N N . TYR A 1 354 ? 1.631 -0.198 -12.828 1.00 98.25 354 TYR A N 1
ATOM 2695 C CA . TYR A 1 354 ? 1.796 0.333 -11.471 1.00 98.25 354 TYR A CA 1
ATOM 2696 C C . TYR A 1 354 ? 1.259 -0.643 -10.409 1.00 98.25 354 TYR A C 1
ATOM 2698 O O . TYR A 1 354 ? 0.098 -1.042 -10.483 1.00 98.25 354 TYR A O 1
ATOM 2706 N N . GLY A 1 355 ? 2.086 -1.026 -9.432 1.00 96.38 355 GLY A N 1
ATOM 2707 C CA . GLY A 1 355 ? 1.741 -1.957 -8.347 1.00 96.38 355 GLY A CA 1
ATOM 2708 C C . GLY A 1 355 ? 1.582 -1.286 -6.976 1.00 96.38 355 GLY A C 1
ATOM 2709 O O . GLY A 1 355 ? 2.252 -0.298 -6.677 1.00 96.38 355 GLY A O 1
ATOM 2710 N N . ILE A 1 356 ? 0.702 -1.828 -6.126 1.00 95.31 356 ILE A N 1
ATOM 2711 C CA . ILE A 1 356 ? 0.534 -1.416 -4.720 1.00 95.31 356 ILE A CA 1
ATOM 2712 C C . ILE A 1 356 ? -0.194 -2.501 -3.904 1.00 95.31 356 ILE A C 1
ATOM 2714 O O . ILE A 1 356 ? -1.083 -3.178 -4.424 1.00 95.31 356 ILE A O 1
ATOM 2718 N N . ASP A 1 357 ? 0.138 -2.643 -2.619 1.00 92.62 357 ASP A N 1
ATOM 2719 C CA . ASP A 1 357 ? -0.425 -3.653 -1.704 1.00 92.62 357 ASP A CA 1
ATOM 2720 C C . ASP A 1 357 ? -1.835 -3.328 -1.171 1.00 92.62 357 ASP A C 1
ATOM 2722 O O . ASP A 1 357 ? -2.057 -3.200 0.033 1.00 92.62 357 ASP A O 1
ATOM 2726 N N . ALA A 1 358 ? -2.821 -3.245 -2.069 1.00 94.12 358 ALA A N 1
ATOM 2727 C CA . ALA A 1 358 ? -4.235 -3.013 -1.746 1.00 94.12 358 ALA A CA 1
ATOM 2728 C C . ALA A 1 358 ? -4.946 -4.245 -1.115 1.00 94.12 358 ALA A C 1
ATOM 2730 O O . ALA A 1 358 ? -5.966 -4.720 -1.619 1.00 94.12 358 ALA A O 1
ATOM 2731 N N . VAL A 1 359 ? -4.396 -4.798 -0.025 1.00 93.44 359 VAL A N 1
ATOM 2732 C CA . VAL A 1 359 ? -4.747 -6.135 0.514 1.00 93.44 359 VAL A CA 1
ATOM 2733 C C . VAL A 1 359 ? -6.060 -6.214 1.313 1.00 93.44 359 VAL A C 1
ATOM 2735 O O . VAL A 1 359 ? -6.611 -7.303 1.483 1.00 93.44 359 VAL A O 1
ATOM 2738 N N . HIS A 1 360 ? -6.601 -5.076 1.760 1.00 94.56 360 HIS A N 1
ATOM 2739 C CA . HIS A 1 360 ? -7.906 -4.977 2.441 1.00 94.56 360 HIS A CA 1
ATOM 2740 C C . HIS A 1 360 ? -8.634 -3.667 2.076 1.00 94.56 360 HIS A C 1
ATOM 2742 O O . HIS A 1 360 ? -9.133 -2.918 2.916 1.00 94.56 360 HIS A O 1
ATOM 2748 N N . GLY A 1 361 ? -8.658 -3.373 0.773 1.00 92.25 361 GLY A N 1
ATOM 2749 C CA . GLY A 1 361 ? -8.987 -2.059 0.215 1.00 92.25 361 GLY A CA 1
ATOM 2750 C C . GLY A 1 361 ? -7.722 -1.305 -0.203 1.00 92.25 361 GLY A C 1
ATOM 2751 O O . GLY A 1 361 ? -6.611 -1.805 -0.037 1.00 92.25 361 GLY A O 1
ATOM 2752 N N . HIS A 1 362 ? -7.868 -0.091 -0.744 1.00 91.69 362 HIS A N 1
ATOM 2753 C CA . HIS A 1 362 ? -6.744 0.734 -1.226 1.00 91.69 362 HIS A CA 1
ATOM 2754 C C . HIS A 1 362 ? -6.023 1.456 -0.064 1.00 91.69 362 HIS A C 1
ATOM 2756 O O . HIS A 1 362 ? -5.861 2.671 -0.034 1.00 91.69 362 HIS A O 1
ATOM 2762 N N . ASN A 1 363 ? -5.644 0.661 0.925 1.00 90.31 363 ASN A N 1
ATOM 2763 C CA . ASN A 1 363 ? -5.183 0.968 2.276 1.00 90.31 363 ASN A CA 1
ATOM 2764 C C . ASN A 1 363 ? -4.044 1.995 2.452 1.00 90.31 363 ASN A C 1
ATOM 2766 O O . ASN A 1 363 ? -4.070 2.759 3.416 1.00 90.31 363 ASN A O 1
ATOM 2770 N N . ASN A 1 364 ? -3.081 2.067 1.530 1.00 85.56 364 ASN A N 1
ATOM 2771 C CA . ASN A 1 364 ? -2.028 3.093 1.517 1.00 85.56 364 ASN A CA 1
ATOM 2772 C C . ASN A 1 364 ? -2.561 4.497 1.144 1.00 85.56 364 ASN A C 1
ATOM 2774 O O . ASN A 1 364 ? -1.831 5.485 1.241 1.00 85.56 364 ASN A O 1
ATOM 2778 N N . VAL A 1 365 ? -3.817 4.614 0.694 1.00 88.31 365 VAL A N 1
ATOM 2779 C CA . VAL A 1 365 ? -4.418 5.876 0.245 1.00 88.31 365 VAL A CA 1
ATOM 2780 C C . VAL A 1 365 ? -5.296 6.487 1.336 1.00 88.31 365 VAL A C 1
ATOM 2782 O O . VAL A 1 365 ? -6.275 5.908 1.808 1.00 88.31 365 VAL A O 1
ATOM 2785 N N . PHE A 1 366 ? -4.970 7.727 1.693 1.00 86.12 366 PHE A N 1
ATOM 2786 C CA . PHE A 1 366 ? -5.754 8.569 2.593 1.00 86.12 366 PHE A CA 1
ATOM 2787 C C . PHE A 1 366 ? -7.231 8.647 2.152 1.00 86.12 366 PHE A C 1
ATOM 2789 O O . PHE A 1 366 ? -7.521 8.896 0.984 1.00 86.12 366 PHE A O 1
ATOM 2796 N N . LYS A 1 367 ? -8.160 8.450 3.101 1.00 87.25 367 LYS A N 1
ATOM 2797 C CA . LYS A 1 367 ? -9.627 8.343 2.908 1.00 87.25 367 LYS A CA 1
ATOM 2798 C C . LYS A 1 367 ? -10.152 7.098 2.179 1.00 87.25 367 LYS A C 1
ATOM 2800 O O . LYS A 1 367 ? -11.365 7.012 1.978 1.00 87.25 367 LYS A O 1
ATOM 2805 N N . ALA A 1 368 ? -9.326 6.102 1.852 1.00 90.19 368 ALA A N 1
ATOM 2806 C CA . ALA A 1 368 ? -9.833 4.810 1.382 1.00 90.19 368 ALA A CA 1
ATOM 2807 C C . ALA A 1 368 ? -10.856 4.184 2.360 1.00 90.19 368 ALA A C 1
ATOM 2809 O O . ALA A 1 368 ? -10.895 4.496 3.555 1.00 90.19 368 ALA A O 1
ATOM 2810 N N . THR A 1 369 ? -11.705 3.290 1.850 1.00 91.38 369 THR A N 1
ATOM 2811 C CA . THR A 1 369 ? -12.417 2.336 2.712 1.00 91.38 369 THR A CA 1
ATOM 2812 C C . THR A 1 369 ? -11.434 1.241 3.098 1.00 91.38 369 THR A C 1
ATOM 2814 O O . THR A 1 369 ? -10.806 0.656 2.214 1.00 91.38 369 THR A O 1
ATOM 2817 N N . ILE A 1 370 ? -11.317 0.971 4.397 1.00 94.44 370 ILE A N 1
ATOM 2818 C CA . ILE A 1 370 ? -10.512 -0.126 4.929 1.00 94.44 370 ILE A CA 1
ATOM 2819 C C . ILE A 1 370 ? -11.476 -1.236 5.339 1.00 94.44 370 ILE A C 1
ATOM 2821 O O . ILE A 1 370 ? -12.296 -1.051 6.241 1.00 94.44 370 ILE A O 1
ATOM 2825 N N . PHE A 1 371 ? -11.399 -2.366 4.648 1.00 95.00 371 PHE A N 1
ATOM 2826 C CA . PHE A 1 371 ? -12.179 -3.562 4.953 1.00 95.00 371 PHE A CA 1
ATOM 2827 C C . PHE A 1 371 ? -11.535 -4.331 6.123 1.00 95.00 371 PHE A C 1
ATOM 2829 O O . PHE A 1 371 ? -10.364 -4.086 6.446 1.00 95.00 371 PHE A O 1
ATOM 2836 N N . PRO A 1 372 ? -12.257 -5.276 6.754 1.00 95.25 372 PRO A N 1
ATOM 2837 C CA . PRO A 1 372 ? -11.636 -6.217 7.674 1.00 95.25 372 PRO A CA 1
ATOM 2838 C C . PRO A 1 372 ? -10.440 -6.926 7.034 1.00 95.25 372 PRO A C 1
ATOM 2840 O O . PRO A 1 372 ? -10.477 -7.264 5.848 1.00 95.25 372 PRO A O 1
ATOM 2843 N N . HIS A 1 373 ? -9.397 -7.187 7.823 1.00 95.38 373 HIS A N 1
ATOM 2844 C CA . HIS A 1 373 ? -8.288 -8.028 7.371 1.00 95.38 373 HIS A CA 1
ATOM 2845 C C . HIS A 1 373 ? -8.736 -9.462 7.094 1.00 95.38 373 HIS A C 1
ATOM 2847 O O . HIS A 1 373 ? -9.791 -9.934 7.528 1.00 95.38 373 HIS A O 1
ATOM 2853 N N . ASN A 1 374 ? -7.893 -10.154 6.341 1.00 86.88 374 ASN A N 1
ATOM 2854 C CA . ASN A 1 374 ? -8.221 -11.379 5.634 1.00 86.88 374 ASN A CA 1
ATOM 2855 C C . ASN A 1 374 ? -8.655 -12.536 6.564 1.00 86.88 374 ASN A C 1
ATOM 2857 O O . ASN A 1 374 ? -9.589 -13.260 6.225 1.00 86.88 374 ASN A O 1
ATOM 2861 N N . VAL A 1 375 ? -8.091 -12.642 7.773 1.00 73.69 375 VAL A N 1
ATOM 2862 C CA . VAL A 1 375 ? -8.529 -13.590 8.823 1.00 73.69 375 VAL A CA 1
ATOM 2863 C C . VAL A 1 375 ? -9.991 -13.407 9.267 1.00 73.69 375 VAL A C 1
ATOM 2865 O O . VAL A 1 375 ? -10.642 -14.372 9.659 1.00 73.69 375 VAL A O 1
ATOM 2868 N N . GLY A 1 376 ? -10.525 -12.182 9.194 1.00 46.38 376 GLY A N 1
ATOM 2869 C CA . GLY A 1 376 ? -11.916 -11.881 9.542 1.00 46.38 376 GLY A CA 1
ATOM 2870 C C . GLY A 1 376 ? -12.889 -12.069 8.377 1.00 46.38 376 GLY A C 1
ATOM 2871 O O . GLY A 1 376 ? -14.046 -12.419 8.594 1.00 46.38 376 GLY A O 1
ATOM 2872 N N . LEU A 1 377 ? -12.435 -11.862 7.139 1.00 65.69 377 LEU A N 1
ATOM 2873 C CA . LEU A 1 377 ? -13.243 -12.119 5.941 1.00 65.69 377 LEU A CA 1
ATOM 2874 C C . LEU A 1 377 ? -13.384 -13.619 5.640 1.00 65.69 377 LEU A C 1
ATOM 2876 O O . LEU A 1 377 ? -14.392 -14.045 5.076 1.00 65.69 377 LEU A O 1
ATOM 2880 N N . GLY A 1 378 ? -12.358 -14.404 5.973 1.00 42.78 378 GLY A N 1
ATOM 2881 C CA . GLY A 1 378 ? -12.088 -15.660 5.283 1.00 42.78 378 GLY A CA 1
ATOM 2882 C C . GLY A 1 378 ? -11.422 -15.422 3.917 1.00 42.78 378 GLY A C 1
ATOM 2883 O O . GLY A 1 378 ? -11.047 -14.301 3.590 1.00 42.78 378 GLY A O 1
ATOM 2884 N N . ALA A 1 379 ? -11.253 -16.522 3.176 1.00 31.55 379 ALA A N 1
ATOM 2885 C CA . ALA A 1 379 ? -10.321 -16.791 2.060 1.00 31.55 379 ALA A CA 1
ATOM 2886 C C . ALA A 1 379 ? -9.407 -15.569 1.370 1.00 31.55 379 ALA A C 1
ATOM 2888 O O . ALA A 1 379 ? -10.458 -14.976 0.940 1.00 31.55 379 ALA A O 1
ATOM 2889 N N . THR A 1 380 ? -7.098 -15.201 1.128 1.00 32.72 380 THR A N 1
ATOM 2890 C CA . THR A 1 380 ? -5.921 -14.779 0.236 1.00 32.72 380 THR A CA 1
ATOM 2891 C C . THR A 1 380 ? -5.240 -16.018 -0.422 1.00 32.72 380 THR A C 1
ATOM 2893 O O . THR A 1 380 ? -5.867 -16.747 -1.174 1.00 32.72 380 THR A O 1
ATOM 2896 N N . ARG A 1 381 ? -3.946 -16.323 -0.256 1.00 46.09 381 ARG A N 1
ATOM 2897 C CA . ARG A 1 381 ? -3.343 -17.585 -0.772 1.00 46.09 381 ARG A CA 1
ATOM 2898 C C . ARG A 1 381 ? -2.442 -18.288 0.240 1.00 46.09 381 ARG A C 1
ATOM 2900 O O . ARG A 1 381 ? -1.860 -19.325 -0.062 1.00 46.09 381 ARG A O 1
ATOM 2907 N N . GLN A 1 382 ? -2.382 -17.731 1.442 1.00 74.88 382 GLN A N 1
ATOM 2908 C CA . GLN A 1 382 ? -1.567 -18.188 2.552 1.00 74.88 382 GLN A CA 1
ATOM 2909 C C . GLN A 1 382 ? -2.422 -19.087 3.443 1.00 74.88 382 GLN A C 1
ATOM 2911 O O . GLN A 1 382 ? -3.536 -18.703 3.818 1.00 74.88 382 GLN A O 1
ATOM 2916 N N . VAL A 1 383 ? -1.884 -20.236 3.844 1.00 93.06 383 VAL A N 1
ATOM 2917 C CA . VAL A 1 383 ? -2.490 -21.098 4.869 1.00 93.06 383 VAL A CA 1
ATOM 2918 C C . VAL A 1 383 ? -1.584 -21.062 6.089 1.00 93.06 383 VAL A C 1
ATOM 2920 O O . VAL A 1 383 ? -0.622 -21.820 6.169 1.00 93.06 383 VAL A O 1
ATOM 2923 N N . CYS A 1 384 ? -1.844 -20.121 6.997 1.00 96.44 384 CYS A N 1
ATOM 2924 C CA . CYS A 1 384 ? -1.115 -19.985 8.252 1.00 96.44 384 CYS A CA 1
ATOM 2925 C C . CYS A 1 384 ? -1.404 -21.219 9.122 1.00 96.44 384 CYS A C 1
ATOM 2927 O O . CYS A 1 384 ? -2.558 -21.466 9.484 1.00 96.44 384 CYS A O 1
ATOM 2929 N N . ARG A 1 385 ? -0.370 -21.994 9.458 1.00 97.75 385 ARG A N 1
ATOM 2930 C CA . ARG A 1 385 ? -0.453 -23.187 10.326 1.00 97.75 385 ARG A CA 1
ATOM 2931 C C . ARG A 1 385 ? 0.076 -22.942 11.746 1.00 97.75 385 ARG A C 1
ATOM 2933 O O . ARG A 1 385 ? 0.012 -23.836 12.586 1.00 97.75 385 ARG A O 1
ATOM 2940 N N . ASP A 1 386 ? 0.559 -21.730 12.021 1.00 98.31 386 ASP A N 1
ATOM 2941 C CA . ASP A 1 386 ? 1.042 -21.294 13.331 1.00 98.31 386 ASP A CA 1
ATOM 2942 C C . ASP A 1 386 ? 0.721 -19.798 13.549 1.00 98.31 386 ASP A C 1
ATOM 2944 O O . ASP A 1 386 ? 1.272 -18.951 12.839 1.00 98.31 386 ASP A O 1
ATOM 2948 N N . PRO A 1 387 ? -0.158 -19.428 14.504 1.00 97.81 387 PRO A N 1
ATOM 2949 C CA . PRO A 1 387 ? -0.541 -18.034 14.719 1.00 97.81 387 PRO A CA 1
ATOM 2950 C C . PRO A 1 387 ? 0.597 -17.154 15.259 1.00 97.81 387 PRO A C 1
ATOM 2952 O O . PRO A 1 387 ? 0.457 -15.932 15.239 1.00 97.81 387 PRO A O 1
ATOM 2955 N N . ARG A 1 388 ? 1.739 -17.717 15.681 1.00 98.56 388 ARG A N 1
ATOM 2956 C CA . ARG A 1 388 ? 2.926 -16.929 16.066 1.00 98.56 388 ARG A CA 1
ATOM 2957 C C . ARG A 1 388 ? 3.439 -16.027 14.934 1.00 98.56 388 ARG A C 1
ATOM 2959 O O . ARG A 1 388 ? 4.049 -15.001 15.222 1.00 98.56 388 ARG A O 1
ATOM 2966 N N . TRP A 1 389 ? 3.107 -16.343 13.678 1.00 98.50 389 TRP A N 1
ATOM 2967 C CA . TRP A 1 389 ? 3.480 -15.572 12.489 1.00 98.50 389 TRP A CA 1
ATOM 2968 C C . TRP A 1 389 ? 2.828 -14.189 12.399 1.00 98.50 389 TRP A C 1
ATOM 2970 O O . TRP A 1 389 ? 1.600 -14.052 12.394 1.00 98.50 389 TRP A O 1
ATOM 2980 N N . GLY A 1 390 ? 3.653 -13.158 12.209 1.00 97.56 390 GLY A N 1
ATOM 2981 C CA . GLY A 1 390 ? 3.250 -11.757 12.085 1.00 97.56 390 GLY A CA 1
ATOM 2982 C C . GLY A 1 390 ? 2.474 -11.383 10.819 1.00 97.56 390 GLY A C 1
ATOM 2983 O O . GLY A 1 390 ? 2.056 -10.233 10.687 1.00 97.56 390 GLY A O 1
ATOM 2984 N N . ARG A 1 391 ? 2.236 -12.333 9.903 1.00 97.44 391 ARG A N 1
ATOM 2985 C CA . ARG A 1 391 ? 1.319 -12.175 8.754 1.00 97.44 391 ARG A CA 1
ATOM 2986 C C . ARG A 1 391 ? 0.091 -13.086 8.837 1.00 97.44 391 ARG A C 1
ATOM 2988 O O . ARG A 1 391 ? -0.701 -13.128 7.904 1.00 97.44 391 ARG A O 1
ATOM 2995 N N . CYS A 1 392 ? -0.147 -13.777 9.958 1.00 96.69 392 CYS A N 1
ATOM 2996 C CA . CYS A 1 392 ? -1.284 -14.700 10.075 1.00 96.69 392 CYS A CA 1
ATOM 2997 C C . CYS A 1 392 ? -2.668 -14.018 9.928 1.00 96.69 392 CYS A C 1
ATOM 2999 O O . CYS A 1 392 ? -3.645 -14.709 9.650 1.00 96.69 392 CYS A O 1
ATOM 3001 N N . TYR A 1 393 ? -2.756 -12.681 10.023 1.00 96.50 393 TYR A N 1
ATOM 3002 C CA . TYR A 1 393 ? -3.970 -11.918 9.694 1.00 96.50 393 TYR A CA 1
ATOM 3003 C C . TYR A 1 393 ? -4.202 -11.704 8.192 1.00 96.50 393 TYR A C 1
ATOM 3005 O O . TYR A 1 393 ? -5.348 -11.517 7.778 1.00 96.50 393 TYR A O 1
ATOM 3013 N N . GLU A 1 394 ? -3.135 -11.730 7.382 1.00 95.56 394 GLU A N 1
ATOM 3014 C CA . GLU A 1 394 ? -3.202 -11.785 5.915 1.00 95.56 394 GLU A CA 1
ATOM 3015 C C . GLU A 1 394 ? -3.637 -13.187 5.456 1.00 95.56 394 GLU A C 1
ATOM 3017 O O . GLU A 1 394 ? -4.172 -13.359 4.357 1.00 95.56 394 GLU A O 1
ATOM 3022 N N . SER A 1 395 ? -3.458 -14.205 6.305 1.00 94.62 395 SER A N 1
ATOM 3023 C CA . SER A 1 395 ? -3.944 -15.554 6.047 1.00 94.62 395 SER A CA 1
ATOM 3024 C C . SER A 1 395 ? -5.440 -15.694 6.317 1.00 94.62 395 SER A C 1
ATOM 3026 O O . SER A 1 395 ? -5.972 -15.368 7.374 1.00 94.62 395 SER A O 1
ATOM 3028 N N . TYR A 1 396 ? -6.102 -16.279 5.327 1.00 89.56 396 TYR A N 1
ATOM 3029 C CA . TYR A 1 396 ? -7.517 -16.620 5.319 1.00 89.56 396 TYR A CA 1
ATOM 3030 C C . TYR A 1 396 ? -7.988 -17.550 6.440 1.00 89.56 396 TYR A C 1
ATOM 3032 O O . TYR A 1 396 ? -9.101 -17.405 6.940 1.00 89.56 396 TYR A O 1
ATOM 3040 N N . SER A 1 397 ? -7.210 -18.592 6.720 1.00 95.56 397 SER A N 1
ATOM 3041 C CA . SER A 1 397 ? -7.600 -19.732 7.546 1.00 95.56 397 SER A CA 1
ATOM 3042 C C . SER A 1 397 ? -6.389 -20.651 7.733 1.00 95.56 397 SER A C 1
ATOM 3044 O O . SER A 1 397 ? -5.377 -20.512 7.045 1.00 95.56 397 SER A O 1
ATOM 3046 N N . GLU A 1 398 ? -6.494 -21.614 8.641 1.00 95.88 398 GLU A N 1
ATOM 3047 C CA . GLU A 1 398 ? -5.630 -22.804 8.651 1.00 95.88 398 GLU A CA 1
ATOM 3048 C C . GLU A 1 398 ? -6.135 -23.939 7.746 1.00 95.88 398 GLU A C 1
ATOM 3050 O O . GLU A 1 398 ? -5.385 -24.881 7.486 1.00 95.88 398 GLU A O 1
ATOM 3055 N N . ASP A 1 399 ? -7.381 -23.856 7.271 1.00 95.31 399 ASP A N 1
ATOM 3056 C CA . ASP A 1 399 ? -8.003 -24.833 6.380 1.00 95.31 399 ASP A CA 1
ATOM 3057 C C . ASP A 1 399 ? -7.824 -24.421 4.902 1.00 95.31 399 ASP A C 1
ATOM 3059 O O . ASP A 1 399 ? -8.377 -23.395 4.474 1.00 95.31 399 ASP A O 1
ATOM 3063 N N . PRO A 1 400 ? -7.111 -25.219 4.079 1.00 94.50 400 PRO A N 1
ATOM 3064 C CA . PRO A 1 400 ? -6.981 -24.964 2.646 1.00 94.50 400 PRO A CA 1
ATOM 3065 C C . PRO A 1 400 ? -8.327 -24.943 1.905 1.00 94.50 400 PRO A C 1
ATOM 3067 O O . PRO A 1 400 ? -8.424 -24.309 0.852 1.00 94.50 400 PRO A O 1
ATOM 3070 N N . SER A 1 401 ? -9.374 -25.591 2.431 1.00 93.81 401 SER A N 1
ATOM 3071 C CA . SER A 1 401 ? -10.707 -25.624 1.822 1.00 93.81 401 SER A CA 1
ATOM 3072 C C . SER A 1 401 ? -11.388 -24.255 1.858 1.00 93.81 401 SER A C 1
ATOM 3074 O O . SER A 1 401 ? -11.941 -23.832 0.839 1.00 93.81 401 SER A O 1
ATOM 3076 N N . ILE A 1 402 ? -11.282 -23.515 2.974 1.00 90.94 402 ILE A N 1
ATOM 3077 C CA . ILE A 1 402 ? -11.663 -22.099 3.016 1.00 90.94 402 ILE A CA 1
ATOM 3078 C C . ILE A 1 402 ? -10.741 -21.328 2.087 1.00 90.94 402 ILE A C 1
ATOM 3080 O O . ILE A 1 402 ? -11.243 -20.599 1.237 1.00 90.94 402 ILE A O 1
ATOM 3084 N N . VAL A 1 403 ? -9.417 -21.511 2.195 1.00 89.00 403 VAL A N 1
ATOM 3085 C CA . VAL A 1 403 ? -8.449 -20.690 1.446 1.00 89.00 403 VAL A CA 1
ATOM 3086 C C . VAL A 1 403 ? -8.664 -20.778 -0.075 1.00 89.00 403 VAL A C 1
ATOM 3088 O O . VAL A 1 403 ? -8.473 -19.808 -0.810 1.00 89.00 403 VAL A O 1
ATOM 3091 N N . LYS A 1 404 ? -9.138 -21.925 -0.558 1.00 92.00 404 LYS A N 1
ATOM 3092 C CA . LYS A 1 404 ? -9.516 -22.134 -1.952 1.00 92.00 404 LYS A CA 1
ATOM 3093 C C . LYS A 1 404 ? -10.754 -21.327 -2.387 1.00 92.00 404 LYS A C 1
ATOM 3095 O O . LYS A 1 404 ? -10.790 -20.868 -3.527 1.00 92.00 404 LYS A O 1
ATOM 3100 N N . GLN A 1 405 ? -11.765 -21.155 -1.531 1.00 91.50 405 GLN A N 1
ATOM 3101 C CA . GLN A 1 405 ? -13.103 -20.673 -1.921 1.00 91.50 405 GLN A CA 1
ATOM 3102 C C . GLN A 1 405 ? -13.126 -19.206 -2.370 1.00 91.50 405 GLN A C 1
ATOM 3104 O O . GLN A 1 405 ? -13.244 -18.949 -3.566 1.00 91.50 405 GLN A O 1
ATOM 3109 N N . MET A 1 406 ? -12.908 -18.233 -1.474 1.00 89.69 406 MET A N 1
ATOM 3110 C CA . MET A 1 406 ? -12.834 -16.798 -1.846 1.00 89.69 406 MET A CA 1
ATOM 3111 C C . MET A 1 406 ? -11.504 -16.408 -2.532 1.00 89.69 406 MET A C 1
ATOM 3113 O O . MET A 1 406 ? -11.106 -15.246 -2.600 1.00 89.69 406 MET A O 1
ATOM 3117 N N . SER A 1 407 ? -10.909 -17.373 -3.247 1.00 88.88 407 SER A N 1
ATOM 3118 C CA . SER A 1 407 ? -10.202 -17.078 -4.495 1.00 88.88 407 SER A CA 1
ATOM 3119 C C . SER A 1 407 ? -11.015 -16.192 -5.452 1.00 88.88 407 SER A C 1
ATOM 3121 O O . SER A 1 407 ? -10.393 -15.510 -6.266 1.00 88.88 407 SER A O 1
ATOM 3123 N N . GLU A 1 408 ? -12.346 -16.112 -5.276 1.00 93.12 408 GLU A N 1
ATOM 3124 C CA . GLU A 1 408 ? -13.248 -15.093 -5.846 1.00 93.12 408 GLU A CA 1
ATOM 3125 C C . GLU A 1 408 ? -12.725 -13.651 -5.789 1.00 93.12 408 GLU A C 1
ATOM 3127 O O . GLU A 1 408 ? -13.079 -12.863 -6.662 1.00 93.12 408 GLU A O 1
ATOM 3132 N N . LEU A 1 409 ? -11.842 -13.280 -4.849 1.00 92.94 409 LEU A N 1
ATOM 3133 C CA . LEU A 1 409 ? -11.223 -11.947 -4.861 1.00 92.94 409 LEU A CA 1
ATOM 3134 C C . LEU A 1 409 ? -10.487 -11.650 -6.185 1.00 92.94 409 LEU A C 1
ATOM 3136 O O . LEU A 1 409 ? -10.432 -10.501 -6.608 1.00 92.94 409 LEU A O 1
ATOM 3140 N N . VAL A 1 410 ? -9.978 -12.672 -6.884 1.00 94.94 410 VAL A N 1
ATOM 3141 C CA . VAL A 1 410 ? -9.395 -12.508 -8.228 1.00 94.94 410 VAL A CA 1
ATOM 3142 C C . VAL A 1 410 ? -10.456 -12.117 -9.255 1.00 94.94 410 VAL A C 1
ATOM 3144 O O . VAL A 1 410 ? -10.205 -11.217 -10.046 1.00 94.94 410 VAL A O 1
ATOM 3147 N N . ILE A 1 411 ? -11.649 -12.712 -9.207 1.00 94.88 411 ILE A N 1
ATOM 3148 C CA . ILE A 1 411 ? -12.770 -12.341 -10.083 1.00 94.88 411 ILE A CA 1
ATOM 3149 C C . ILE A 1 411 ? -13.307 -10.948 -9.718 1.00 94.88 411 ILE A C 1
ATOM 3151 O O . ILE A 1 411 ? -13.588 -10.145 -10.603 1.00 94.88 411 ILE A O 1
ATOM 3155 N N . GLY A 1 412 ? -13.354 -10.598 -8.429 1.00 94.12 412 GLY A N 1
ATOM 3156 C CA . GLY A 1 412 ? -13.720 -9.251 -7.977 1.00 94.12 412 GLY A CA 1
ATOM 3157 C C . GLY A 1 412 ? -12.754 -8.156 -8.456 1.00 94.12 412 GLY A C 1
ATOM 3158 O O . GLY A 1 412 ? -13.196 -7.086 -8.874 1.00 94.12 412 GLY A O 1
ATOM 3159 N N . LEU A 1 413 ? -11.443 -8.425 -8.431 1.00 95.94 413 LEU A N 1
ATOM 3160 C CA . LEU A 1 413 ? -10.401 -7.485 -8.868 1.00 95.94 413 LEU A CA 1
ATOM 3161 C C . LEU A 1 413 ? -10.256 -7.412 -10.397 1.00 95.94 413 LEU A C 1
ATOM 3163 O O . LEU A 1 413 ? -10.122 -6.318 -10.944 1.00 95.94 413 LEU A O 1
ATOM 3167 N N . GLN A 1 414 ? -10.281 -8.561 -11.080 1.00 96.94 414 GLN A N 1
ATOM 3168 C CA . GLN A 1 414 ? -9.984 -8.673 -12.513 1.00 96.94 414 GLN A CA 1
ATOM 3169 C C . GLN A 1 414 ? -11.228 -8.665 -13.407 1.00 96.94 414 GLN A C 1
ATOM 3171 O O . GLN A 1 414 ? -11.127 -8.271 -14.564 1.00 96.94 414 GLN A O 1
ATOM 3176 N N . GLY A 1 415 ? -12.391 -9.066 -12.896 1.00 95.44 415 GLY A N 1
ATOM 3177 C CA . GLY A 1 415 ? -13.615 -9.284 -13.666 1.00 95.44 415 GLY A CA 1
ATOM 3178 C C . GLY A 1 415 ? -13.844 -10.753 -14.041 1.00 95.44 415 GLY A C 1
ATOM 3179 O O . GLY A 1 415 ? -12.948 -11.593 -13.946 1.00 95.44 415 GLY A O 1
ATOM 3180 N N . GLU A 1 416 ? -15.072 -11.047 -14.470 1.00 92.38 416 GLU A N 1
ATOM 3181 C CA . GLU A 1 416 ? -15.514 -12.382 -14.892 1.00 92.38 416 GLU A CA 1
ATOM 3182 C C . GLU A 1 416 ? -14.814 -12.845 -16.172 1.00 92.38 416 GLU A C 1
ATOM 3184 O O . GLU A 1 416 ? -14.782 -12.130 -17.174 1.00 92.38 416 GLU A O 1
ATOM 3189 N N . ILE A 1 417 ? -14.291 -14.070 -16.157 1.00 92.00 417 ILE A N 1
ATOM 3190 C CA . ILE A 1 417 ? -13.562 -14.644 -17.292 1.00 92.00 417 ILE A CA 1
ATOM 3191 C C . ILE A 1 417 ? -14.557 -15.101 -18.373 1.00 92.00 417 ILE A C 1
ATOM 3193 O O . ILE A 1 417 ? -15.491 -15.845 -18.060 1.00 92.00 417 ILE A O 1
ATOM 3197 N N . PRO A 1 418 ? -14.352 -14.754 -19.660 1.00 92.31 418 PRO A N 1
ATOM 3198 C CA . PRO A 1 418 ? -15.197 -15.226 -20.750 1.00 92.31 418 PRO A CA 1
ATOM 3199 C C . PRO A 1 418 ? -15.284 -16.756 -20.811 1.00 92.31 418 PRO A C 1
ATOM 3201 O O . PRO A 1 418 ? -14.268 -17.458 -20.748 1.00 92.31 418 PRO A O 1
ATOM 3204 N N . ALA A 1 419 ? -16.499 -17.280 -20.979 1.00 91.19 419 ALA A N 1
ATOM 3205 C CA . ALA A 1 419 ? -16.739 -18.717 -21.063 1.00 91.19 419 ALA A CA 1
ATOM 3206 C C . ALA A 1 419 ? -15.915 -19.358 -22.198 1.00 91.19 419 ALA A C 1
ATOM 3208 O O . ALA A 1 419 ? -15.914 -18.876 -23.328 1.00 91.19 419 ALA A O 1
ATOM 3209 N N . GLY A 1 420 ? -15.209 -20.449 -21.888 1.00 88.44 420 GLY A N 1
ATOM 3210 C CA . GLY A 1 420 ? -14.312 -21.131 -22.831 1.00 88.44 420 GLY A CA 1
ATOM 3211 C C . GLY A 1 420 ? -12.876 -20.590 -22.890 1.00 88.44 420 GLY A C 1
ATOM 3212 O O . GLY A 1 420 ? -12.073 -21.129 -23.648 1.00 88.44 420 GLY A O 1
ATOM 3213 N N . SER A 1 421 ? -12.519 -19.578 -22.088 1.00 89.50 421 SER A N 1
ATOM 3214 C CA . SER A 1 421 ? -11.131 -19.096 -21.977 1.00 89.50 421 SER A CA 1
ATOM 3215 C C . SER A 1 421 ? -10.146 -20.210 -21.567 1.00 89.50 421 SER A C 1
ATOM 3217 O O . SER A 1 421 ? -10.489 -21.041 -20.718 1.00 89.50 421 SER A O 1
ATOM 3219 N N . PRO A 1 422 ? -8.907 -20.240 -22.102 1.00 88.62 422 PRO A N 1
ATOM 3220 C CA . PRO A 1 422 ? -7.926 -21.263 -21.737 1.00 88.62 422 PRO A CA 1
ATOM 3221 C C . PRO A 1 422 ? -7.451 -21.137 -20.281 1.00 88.62 422 PRO A C 1
ATOM 3223 O O . PRO A 1 422 ? -7.076 -20.058 -19.823 1.00 88.62 422 PRO A O 1
ATOM 3226 N N . LYS A 1 423 ? -7.400 -22.260 -19.554 1.00 88.62 423 LYS A N 1
ATOM 3227 C CA . LYS A 1 423 ? -6.929 -22.291 -18.158 1.00 88.62 423 LYS A CA 1
ATOM 3228 C C . LYS A 1 423 ? -5.448 -21.905 -18.045 1.00 88.62 423 LYS A C 1
ATOM 3230 O O . LYS A 1 423 ? -4.614 -22.371 -18.825 1.00 88.62 423 LYS A O 1
ATOM 3235 N N . GLY A 1 424 ? -5.131 -21.094 -17.036 1.00 89.75 424 GLY A N 1
ATOM 3236 C CA . GLY A 1 424 ? -3.781 -20.595 -16.764 1.00 89.75 424 GLY A CA 1
ATOM 3237 C C . GLY A 1 424 ? -3.357 -19.367 -17.574 1.00 89.75 424 GLY A C 1
ATOM 3238 O O . GLY A 1 424 ? -2.270 -18.841 -17.332 1.00 89.75 424 GLY A O 1
ATOM 3239 N N . VAL A 1 425 ? -4.197 -18.876 -18.492 1.00 94.56 425 VAL A N 1
ATOM 3240 C CA . VAL A 1 425 ? -4.003 -17.580 -19.162 1.00 94.56 425 VAL A CA 1
ATOM 3241 C C . VAL A 1 425 ? -4.479 -16.453 -18.230 1.00 94.56 425 VAL A C 1
ATOM 3243 O O . VAL A 1 425 ? -5.554 -16.584 -17.641 1.00 94.56 425 VAL A O 1
ATOM 3246 N N . PRO A 1 426 ? -3.703 -15.364 -18.057 1.00 94.25 426 PRO A N 1
ATOM 3247 C CA . PRO A 1 426 ? -4.111 -14.225 -17.238 1.00 94.25 426 PRO A CA 1
ATOM 3248 C C . PRO A 1 426 ? -5.277 -13.465 -17.888 1.00 94.25 426 PRO A C 1
ATOM 3250 O O . PRO A 1 426 ? -5.336 -13.361 -19.112 1.00 94.25 426 PRO A O 1
ATOM 3253 N N . TYR A 1 427 ? -6.171 -12.889 -17.085 1.00 96.06 427 TYR A N 1
ATOM 3254 C CA . TYR A 1 427 ? -7.301 -12.087 -17.567 1.00 96.06 427 TYR A CA 1
ATOM 3255 C C . TYR A 1 427 ? -7.489 -10.808 -16.744 1.00 96.06 427 TYR A C 1
ATOM 3257 O O . TYR A 1 427 ? -7.346 -10.839 -15.525 1.00 96.06 427 TYR A O 1
ATOM 3265 N N . VAL A 1 428 ? -7.848 -9.701 -17.403 1.00 96.69 428 VAL A N 1
ATOM 3266 C CA . VAL A 1 428 ? -8.366 -8.466 -16.785 1.00 96.69 428 VAL A CA 1
ATOM 3267 C C . VAL A 1 428 ? -9.430 -7.893 -17.726 1.00 96.69 428 VAL A C 1
ATOM 3269 O O . VAL A 1 428 ? -9.162 -7.674 -18.902 1.00 96.69 428 VAL A O 1
ATOM 3272 N N . GLY A 1 429 ? -10.649 -7.685 -17.230 1.00 93.38 429 GLY A N 1
ATOM 3273 C CA . GLY A 1 429 ? -11.841 -7.456 -18.052 1.00 93.38 429 GLY A CA 1
ATOM 3274 C C . GLY A 1 429 ? -12.143 -6.011 -18.447 1.00 93.38 429 GLY A C 1
ATOM 3275 O O . GLY A 1 429 ? -13.137 -5.779 -19.133 1.00 93.38 429 GLY A O 1
ATOM 3276 N N . GLY A 1 430 ? -11.329 -5.035 -18.039 1.00 89.00 430 GLY A N 1
ATOM 3277 C CA . GLY A 1 430 ? -11.549 -3.635 -18.398 1.00 89.00 430 GLY A CA 1
ATOM 3278 C C . GLY A 1 430 ? -10.665 -2.630 -17.651 1.00 89.00 430 GLY A C 1
ATOM 3279 O O . GLY A 1 430 ? -9.929 -3.008 -16.741 1.00 89.00 430 GLY A O 1
ATOM 3280 N N . PRO A 1 431 ? -10.751 -1.334 -18.010 1.00 88.12 431 PRO A N 1
ATOM 3281 C CA . PRO A 1 431 ? -10.023 -0.242 -17.350 1.00 88.12 431 PRO A CA 1
ATOM 3282 C C . PRO A 1 431 ? -10.575 0.113 -15.954 1.00 88.12 431 PRO A C 1
ATOM 3284 O O . PRO A 1 431 ? -9.988 0.927 -15.248 1.00 88.12 431 PRO A O 1
ATOM 3287 N N . ASP A 1 432 ? -11.697 -0.490 -15.559 1.00 91.38 432 ASP A N 1
ATOM 3288 C CA . ASP A 1 432 ? -12.317 -0.452 -14.231 1.00 91.38 432 ASP A CA 1
ATOM 3289 C C . ASP A 1 432 ? -11.960 -1.699 -13.384 1.00 91.38 432 ASP A C 1
ATOM 3291 O O . ASP A 1 432 ? -12.643 -2.024 -12.405 1.00 91.38 432 ASP A O 1
ATOM 3295 N N . LYS A 1 433 ? -10.920 -2.437 -13.796 1.00 95.69 433 LYS A N 1
ATOM 3296 C CA . LYS A 1 433 ? -10.388 -3.652 -13.165 1.00 95.69 433 LYS A CA 1
ATOM 3297 C C . LYS A 1 433 ? -8.865 -3.573 -13.054 1.00 95.69 433 LYS A C 1
ATOM 3299 O O . LYS A 1 433 ? -8.221 -2.748 -13.698 1.00 95.69 433 LYS A O 1
ATOM 3304 N N . VAL A 1 434 ? -8.283 -4.419 -12.206 1.00 96.62 434 VAL A N 1
ATOM 3305 C CA . VAL A 1 434 ? -6.841 -4.432 -11.913 1.00 96.62 434 VAL A CA 1
ATOM 3306 C C . VAL A 1 434 ? -6.277 -5.845 -11.994 1.00 96.62 434 VAL A C 1
ATOM 3308 O O . VAL A 1 434 ? -6.956 -6.808 -11.653 1.00 96.62 434 VAL A O 1
ATOM 3311 N N . ALA A 1 435 ? -5.017 -5.973 -12.411 1.00 97.69 435 ALA A N 1
ATOM 3312 C CA . ALA A 1 435 ? -4.293 -7.240 -12.364 1.00 97.69 435 ALA A CA 1
ATOM 3313 C C . ALA A 1 435 ? -4.114 -7.701 -10.908 1.00 97.69 435 ALA A C 1
ATOM 3315 O O . ALA A 1 435 ? -3.547 -6.979 -10.089 1.00 97.69 435 ALA A O 1
ATOM 3316 N N . ALA A 1 436 ? -4.577 -8.910 -10.584 1.00 97.62 436 ALA A N 1
ATOM 3317 C CA . ALA A 1 436 ? -4.441 -9.476 -9.245 1.00 97.62 436 ALA A CA 1
ATOM 3318 C C . ALA A 1 436 ? -3.113 -10.237 -9.068 1.00 97.62 436 ALA A C 1
ATOM 3320 O O . ALA A 1 436 ? -2.484 -10.679 -10.039 1.00 97.62 436 ALA A O 1
ATOM 3321 N N . SER A 1 437 ? -2.708 -10.429 -7.809 1.00 97.88 437 SER A N 1
ATOM 3322 C CA . SER A 1 437 ? -1.542 -11.235 -7.438 1.00 97.88 437 SER A CA 1
ATOM 3323 C C . SER A 1 437 ? -1.905 -12.323 -6.435 1.00 97.88 437 SER A C 1
ATOM 3325 O O . SER A 1 437 ? -2.480 -12.048 -5.383 1.00 97.88 437 SER A O 1
ATOM 3327 N N . ALA A 1 438 ? -1.564 -13.568 -6.758 1.00 97.75 438 ALA A N 1
ATOM 3328 C CA . ALA A 1 438 ? -1.611 -14.677 -5.815 1.00 97.75 438 ALA A CA 1
ATOM 3329 C C . ALA A 1 438 ? -0.287 -14.717 -5.034 1.00 97.75 438 ALA A C 1
ATOM 3331 O O . ALA A 1 438 ? 0.763 -14.919 -5.651 1.00 97.75 438 ALA A O 1
ATOM 3332 N N . LYS A 1 439 ? -0.323 -14.505 -3.706 1.00 96.62 439 LYS A N 1
ATOM 3333 C CA . LYS A 1 439 ? 0.897 -14.370 -2.892 1.00 96.62 439 LYS A CA 1
ATOM 3334 C C . LYS A 1 439 ? 0.842 -15.027 -1.493 1.00 96.62 439 LYS A C 1
ATOM 3336 O O . LYS A 1 439 ? -0.221 -15.010 -0.873 1.00 96.62 439 LYS A O 1
ATOM 3341 N N . HIS A 1 440 ? 1.942 -15.578 -0.964 1.00 98.06 440 HIS A N 1
ATOM 3342 C CA . HIS A 1 440 ? 3.288 -15.679 -1.563 1.00 98.06 440 HIS A CA 1
ATOM 3343 C C . HIS A 1 440 ? 3.649 -17.148 -1.869 1.00 98.06 440 HIS A C 1
ATOM 3345 O O . HIS A 1 440 ? 3.504 -18.044 -1.037 1.00 98.06 440 HIS A O 1
ATOM 3351 N N . PHE A 1 441 ? 4.075 -17.420 -3.103 1.00 98.50 441 PHE A N 1
ATOM 3352 C CA . PHE A 1 441 ? 4.275 -18.765 -3.641 1.00 98.50 441 PHE A CA 1
ATOM 3353 C C . PHE A 1 441 ? 5.606 -19.358 -3.144 1.00 98.50 441 PHE A C 1
ATOM 3355 O O . PHE A 1 441 ? 6.667 -18.826 -3.463 1.00 98.50 441 PHE A O 1
ATOM 3362 N N . VAL A 1 442 ? 5.629 -20.446 -2.373 1.00 97.88 442 VAL A N 1
ATOM 3363 C CA . VAL A 1 442 ? 4.503 -21.182 -1.771 1.00 97.88 442 VAL A CA 1
ATOM 3364 C C . VAL A 1 442 ? 4.918 -21.711 -0.395 1.00 97.88 442 VAL A C 1
ATOM 3366 O O . VAL A 1 442 ? 6.104 -21.900 -0.131 1.00 97.88 442 VAL A O 1
ATOM 3369 N N . GLY A 1 443 ? 3.945 -21.938 0.490 1.00 97.69 443 GLY A N 1
ATOM 3370 C CA . GLY A 1 443 ? 4.200 -22.423 1.849 1.00 97.69 443 GLY A CA 1
ATOM 3371 C C . GLY A 1 443 ? 4.642 -21.339 2.831 1.00 97.69 443 GLY A C 1
ATOM 3372 O O . GLY A 1 443 ? 5.216 -21.675 3.861 1.00 97.69 443 GLY A O 1
ATOM 3373 N N . ASP A 1 444 ? 4.383 -20.062 2.537 1.00 97.56 444 ASP A N 1
ATOM 3374 C CA . ASP A 1 444 ? 4.696 -18.920 3.408 1.00 97.56 444 ASP A CA 1
ATOM 3375 C C . ASP A 1 444 ? 4.074 -19.039 4.812 1.00 97.56 444 ASP A C 1
ATOM 3377 O O . ASP A 1 444 ? 4.773 -18.879 5.805 1.00 97.56 444 ASP A O 1
ATOM 3381 N N . GLY A 1 445 ? 2.805 -19.440 4.909 1.00 97.31 445 GLY A N 1
ATOM 3382 C CA . GLY A 1 445 ? 2.134 -19.709 6.188 1.00 97.31 445 GLY A CA 1
ATOM 3383 C C . GLY A 1 445 ? 2.532 -21.015 6.898 1.00 97.31 445 GLY A C 1
ATOM 3384 O O . GLY A 1 445 ? 1.943 -21.343 7.928 1.00 97.31 445 GLY A O 1
ATOM 3385 N N . GLY A 1 446 ? 3.481 -21.786 6.354 1.00 98.12 446 GLY A N 1
ATOM 3386 C CA . GLY A 1 446 ? 3.927 -23.082 6.888 1.00 98.12 446 GLY A CA 1
ATOM 3387 C C . GLY A 1 446 ? 5.286 -23.060 7.600 1.00 98.12 446 GLY A C 1
ATOM 3388 O O . GLY A 1 446 ? 5.847 -24.126 7.857 1.00 98.12 446 GLY A O 1
ATOM 3389 N N . THR A 1 447 ? 5.860 -21.885 7.866 1.00 98.50 447 THR A N 1
ATOM 3390 C CA . THR A 1 447 ? 7.231 -21.774 8.383 1.00 98.50 447 THR A CA 1
ATOM 3391 C C . THR A 1 447 ? 7.389 -22.316 9.805 1.00 98.50 447 THR A C 1
ATOM 3393 O O . THR A 1 447 ? 6.486 -22.242 10.642 1.00 98.50 447 THR A O 1
ATOM 3396 N N . THR A 1 448 ? 8.578 -22.847 10.106 1.00 98.00 448 THR A N 1
ATOM 3397 C CA . THR A 1 448 ? 8.920 -23.383 11.432 1.00 98.00 448 THR A CA 1
ATOM 3398 C C . THR A 1 448 ? 8.669 -22.350 12.535 1.00 98.00 448 THR A C 1
ATOM 3400 O O . THR A 1 448 ? 9.224 -21.248 12.507 1.00 98.00 448 THR A O 1
ATOM 3403 N N . ASN A 1 449 ? 7.853 -22.732 13.524 1.00 96.88 449 ASN A N 1
ATOM 3404 C CA . ASN A 1 449 ? 7.388 -21.901 14.645 1.00 96.88 449 ASN A CA 1
ATOM 3405 C C . ASN A 1 449 ? 6.671 -20.597 14.229 1.00 96.88 449 ASN A C 1
ATOM 3407 O O . ASN A 1 449 ? 6.625 -19.651 15.016 1.00 96.88 449 ASN A O 1
ATOM 3411 N N . GLY A 1 450 ? 6.164 -20.516 12.994 1.00 97.31 450 GLY A N 1
ATOM 3412 C CA . GLY A 1 450 ? 5.549 -19.311 12.438 1.00 97.31 450 GLY A CA 1
ATOM 3413 C C . GLY A 1 450 ? 6.529 -18.166 12.168 1.00 97.31 450 GLY A C 1
ATOM 3414 O O . GLY A 1 450 ? 6.095 -17.041 11.973 1.00 97.31 450 GLY A O 1
ATOM 3415 N N . ILE A 1 451 ? 7.844 -18.394 12.168 1.00 98.38 451 ILE A N 1
ATOM 3416 C CA . ILE A 1 451 ? 8.818 -17.307 11.969 1.00 98.38 451 ILE A CA 1
ATOM 3417 C C . ILE A 1 451 ? 8.759 -16.824 10.510 1.00 98.38 451 ILE A C 1
ATOM 3419 O O . ILE A 1 451 ? 8.866 -17.631 9.579 1.00 98.38 451 ILE A O 1
ATOM 3423 N N . ASN A 1 452 ? 8.616 -15.517 10.296 1.00 97.88 452 ASN A N 1
ATOM 3424 C CA . ASN A 1 452 ? 8.509 -14.920 8.970 1.00 97.88 452 ASN A CA 1
ATOM 3425 C C . ASN A 1 452 ? 9.770 -15.177 8.120 1.00 97.88 452 ASN A C 1
ATOM 3427 O O . ASN A 1 452 ? 10.886 -15.250 8.633 1.00 97.88 452 ASN A O 1
ATOM 3431 N N . GLU A 1 453 ? 9.594 -15.327 6.803 1.00 97.38 453 GLU A N 1
ATOM 3432 C CA . GLU A 1 453 ? 10.666 -15.583 5.814 1.00 97.38 453 GLU A CA 1
ATOM 3433 C C . GLU A 1 453 ? 11.524 -16.857 6.018 1.00 97.38 453 GLU A C 1
ATOM 3435 O O . GLU A 1 453 ? 12.488 -17.092 5.275 1.00 97.38 453 GLU A O 1
ATOM 3440 N N . ASN A 1 454 ? 11.193 -17.678 7.018 1.00 97.94 454 ASN A N 1
ATOM 3441 C CA . ASN A 1 454 ? 11.982 -18.830 7.445 1.00 97.94 454 ASN A CA 1
ATOM 3442 C C . ASN A 1 454 ? 11.700 -20.078 6.575 1.00 97.94 454 ASN A C 1
ATOM 3444 O O . ASN A 1 454 ? 11.140 -19.999 5.480 1.00 97.94 454 ASN A O 1
ATOM 3448 N N . ASN A 1 455 ? 12.149 -21.246 7.025 1.00 98.62 455 ASN A N 1
ATOM 3449 C CA . ASN A 1 455 ? 12.001 -22.514 6.327 1.00 98.62 455 ASN A CA 1
ATOM 3450 C C . ASN A 1 455 ? 10.679 -23.212 6.682 1.00 98.62 455 ASN A C 1
ATOM 3452 O O . ASN A 1 455 ? 10.376 -23.410 7.857 1.00 98.62 455 ASN A O 1
ATOM 3456 N N . THR A 1 456 ? 9.946 -23.638 5.662 1.00 98.69 456 THR A N 1
ATOM 3457 C CA . THR A 1 456 ? 8.762 -24.495 5.734 1.00 98.69 456 THR A CA 1
ATOM 3458 C C . THR A 1 456 ? 9.209 -25.937 5.520 1.00 98.69 456 THR A C 1
ATOM 3460 O O . THR A 1 456 ? 9.664 -26.304 4.433 1.00 98.69 456 THR A O 1
ATOM 3463 N N . VAL A 1 457 ? 9.137 -26.744 6.581 1.00 98.56 457 VAL A N 1
ATOM 3464 C CA . VAL A 1 457 ? 9.605 -28.139 6.598 1.00 98.56 457 VAL A CA 1
ATOM 3465 C C . VAL A 1 457 ? 8.400 -29.066 6.486 1.00 98.56 457 VAL A C 1
ATOM 3467 O O . VAL A 1 457 ? 7.706 -29.319 7.467 1.00 98.56 457 VAL A O 1
ATOM 3470 N N . ILE A 1 458 ? 8.130 -29.534 5.269 1.00 98.12 458 ILE A N 1
ATOM 3471 C CA . ILE A 1 458 ? 6.963 -30.361 4.939 1.00 98.12 458 ILE A CA 1
ATOM 3472 C C . ILE A 1 458 ? 7.263 -31.188 3.687 1.00 98.12 458 ILE A C 1
ATOM 3474 O O . ILE A 1 458 ? 8.019 -30.746 2.819 1.00 98.12 458 ILE A O 1
ATOM 3478 N N . ASP A 1 459 ? 6.698 -32.387 3.569 1.00 97.94 459 ASP A N 1
ATOM 3479 C CA . ASP A 1 459 ? 6.861 -33.196 2.360 1.00 97.94 459 ASP A CA 1
ATOM 3480 C C . ASP A 1 459 ? 6.040 -32.653 1.170 1.00 97.94 459 ASP A C 1
ATOM 3482 O O . ASP A 1 459 ? 5.329 -31.648 1.263 1.00 97.94 459 ASP A O 1
ATOM 3486 N N . TRP A 1 460 ? 6.170 -33.310 0.014 1.00 96.88 460 TRP A N 1
ATOM 3487 C CA . TRP A 1 460 ? 5.410 -32.955 -1.187 1.00 96.88 460 TRP A CA 1
ATOM 3488 C C . TRP A 1 460 ? 3.893 -33.069 -0.988 1.00 96.88 460 TRP A C 1
ATOM 3490 O O . TRP A 1 460 ? 3.158 -32.248 -1.533 1.00 96.88 460 TRP A O 1
ATOM 3500 N N . GLN A 1 461 ? 3.419 -34.065 -0.231 1.00 97.38 461 GLN A N 1
ATOM 3501 C CA . GLN A 1 461 ? 1.988 -34.292 -0.037 1.00 97.38 461 GLN A CA 1
ATOM 3502 C C . GLN A 1 461 ? 1.384 -33.148 0.779 1.00 97.38 461 GLN A C 1
ATOM 3504 O O . GLN A 1 461 ? 0.468 -32.481 0.301 1.00 97.38 461 GLN A O 1
ATOM 3509 N N . GLY A 1 462 ? 1.960 -32.833 1.940 1.00 97.31 462 GLY A N 1
ATOM 3510 C CA . GLY A 1 462 ? 1.520 -31.715 2.768 1.00 97.31 462 GLY A CA 1
ATOM 3511 C C . GLY A 1 462 ? 1.654 -30.358 2.066 1.00 97.31 462 GLY A C 1
ATOM 3512 O O . GLY A 1 462 ? 0.768 -29.514 2.201 1.00 97.31 462 GLY A O 1
ATOM 3513 N N . LEU A 1 463 ? 2.694 -30.143 1.246 1.00 98.00 463 LEU A N 1
ATOM 3514 C CA . LEU A 1 463 ? 2.802 -28.919 0.440 1.00 98.00 463 LEU A CA 1
ATOM 3515 C C . LEU A 1 463 ? 1.639 -28.789 -0.562 1.00 98.00 463 LEU A C 1
ATOM 3517 O O . LEU A 1 463 ? 1.063 -27.705 -0.693 1.00 98.00 463 LEU A O 1
ATOM 3521 N N . PHE A 1 464 ? 1.278 -29.875 -1.254 1.00 96.69 464 PHE A N 1
ATOM 3522 C CA . PHE A 1 464 ? 0.204 -29.868 -2.250 1.00 96.69 464 PHE A CA 1
ATOM 3523 C C . PHE A 1 464 ? -1.207 -29.881 -1.650 1.00 96.69 464 PHE A C 1
ATOM 3525 O O . PHE A 1 464 ? -2.099 -29.256 -2.221 1.00 96.69 464 PHE A O 1
ATOM 3532 N N . GLU A 1 465 ? -1.417 -30.538 -0.510 1.00 96.62 465 GLU A N 1
ATOM 3533 C CA . GLU A 1 465 ? -2.715 -30.604 0.172 1.00 96.62 465 GLU A CA 1
ATOM 3534 C C . GLU A 1 465 ? -3.018 -29.336 0.983 1.00 96.62 465 GLU A C 1
ATOM 3536 O O . GLU A 1 465 ? -4.166 -28.896 1.009 1.00 96.62 465 GLU A O 1
ATOM 3541 N N . ILE A 1 466 ? -2.006 -28.712 1.601 1.00 97.12 466 ILE A N 1
ATOM 3542 C CA . ILE A 1 466 ? -2.188 -27.535 2.466 1.00 97.12 466 ILE A CA 1
ATOM 3543 C C . ILE A 1 466 ? -1.888 -26.230 1.721 1.00 97.12 466 ILE A C 1
ATOM 3545 O O . ILE A 1 466 ? -2.717 -25.327 1.704 1.00 97.12 466 ILE A O 1
ATOM 3549 N N . HIS A 1 467 ? -0.719 -26.085 1.095 1.00 97.88 467 HIS A N 1
ATOM 3550 C CA . HIS A 1 467 ? -0.246 -24.761 0.658 1.00 97.88 467 HIS A CA 1
ATOM 3551 C C . HIS A 1 467 ? -0.483 -24.449 -0.829 1.00 97.88 467 HIS A C 1
ATOM 3553 O O . HIS A 1 467 ? -0.500 -23.280 -1.215 1.00 97.88 467 HIS A O 1
ATOM 3559 N N . MET A 1 468 ? -0.708 -25.462 -1.669 1.00 97.44 468 MET A N 1
ATOM 3560 C CA . MET A 1 468 ? -0.958 -25.295 -3.107 1.00 97.44 468 MET A CA 1
ATOM 3561 C C . MET A 1 468 ? -2.423 -25.042 -3.549 1.00 97.44 468 MET A C 1
ATOM 3563 O O . MET A 1 468 ? -2.593 -24.364 -4.569 1.00 97.44 468 MET A O 1
ATOM 3567 N N . PRO A 1 469 ? -3.503 -25.508 -2.874 1.00 95.88 469 PRO A N 1
ATOM 3568 C CA . PRO A 1 469 ? -4.854 -25.491 -3.462 1.00 95.88 469 PRO A CA 1
ATOM 3569 C C . PRO A 1 469 ? -5.381 -24.102 -3.840 1.00 95.88 469 PRO A C 1
ATOM 3571 O O . PRO A 1 469 ? -6.073 -23.956 -4.851 1.00 95.88 469 PRO A O 1
ATOM 3574 N N . GLY A 1 470 ? -5.010 -23.072 -3.071 1.00 94.31 470 GLY A N 1
ATOM 3575 C CA . GLY A 1 470 ? -5.348 -21.681 -3.375 1.00 94.31 470 GLY A CA 1
ATOM 3576 C C . GLY A 1 470 ? -4.760 -21.199 -4.706 1.00 94.31 470 GLY A C 1
ATOM 3577 O O . GLY A 1 470 ? -5.433 -20.473 -5.434 1.00 94.31 470 GLY A O 1
ATOM 3578 N N . TYR A 1 471 ? -3.544 -21.627 -5.066 1.00 96.69 471 TYR A N 1
ATOM 3579 C CA . TYR A 1 471 ? -2.898 -21.261 -6.333 1.00 96.69 471 TYR A CA 1
ATOM 3580 C C . TYR A 1 471 ? -3.572 -21.927 -7.528 1.00 96.69 471 TYR A C 1
ATOM 3582 O O . TYR A 1 471 ? -3.866 -21.245 -8.506 1.00 96.69 471 TYR A O 1
ATOM 3590 N N . ILE A 1 472 ? -3.883 -23.223 -7.425 1.00 95.75 472 ILE A N 1
ATOM 3591 C CA . ILE A 1 472 ? -4.556 -23.987 -8.487 1.00 95.75 472 ILE A CA 1
ATOM 3592 C C . ILE A 1 472 ? -5.887 -23.321 -8.862 1.00 95.75 472 ILE A C 1
ATOM 3594 O O . ILE A 1 472 ? -6.148 -23.075 -10.040 1.00 95.75 472 ILE A O 1
ATOM 3598 N N . GLU A 1 473 ? -6.695 -22.952 -7.865 1.00 95.19 473 GLU A N 1
ATOM 3599 C CA . GLU A 1 473 ? -7.965 -22.258 -8.102 1.00 95.19 473 GLU A CA 1
ATOM 3600 C C . GLU A 1 473 ? -7.751 -20.830 -8.631 1.00 95.19 473 GLU A C 1
ATOM 3602 O O . GLU A 1 473 ? -8.448 -20.397 -9.543 1.00 95.19 473 GLU A O 1
ATOM 3607 N N . SER A 1 474 ? -6.730 -20.114 -8.148 1.00 95.31 474 SER A N 1
ATOM 3608 C CA . SER A 1 474 ? -6.364 -18.789 -8.667 1.00 95.31 474 SER A CA 1
ATOM 3609 C C . SER A 1 474 ? -5.974 -18.799 -10.149 1.00 95.31 474 SER A C 1
ATOM 3611 O O . SER A 1 474 ? -6.265 -17.848 -10.868 1.00 95.31 474 SER A O 1
ATOM 3613 N N . ILE A 1 475 ? -5.295 -19.855 -10.595 1.00 96.25 475 ILE A N 1
ATOM 3614 C CA . ILE A 1 475 ? -4.798 -20.034 -11.966 1.00 96.25 475 ILE A CA 1
ATOM 3615 C C . ILE A 1 475 ? -5.927 -20.530 -12.884 1.00 96.25 475 ILE A C 1
ATOM 3617 O O . ILE A 1 475 ? -6.009 -20.118 -14.042 1.00 96.25 475 ILE A O 1
ATOM 3621 N N . ALA A 1 476 ? -6.859 -21.334 -12.358 1.00 94.06 476 ALA A N 1
ATOM 3622 C CA . ALA A 1 476 ? -8.134 -21.615 -13.020 1.00 94.06 476 ALA A CA 1
ATOM 3623 C C . ALA A 1 476 ? -8.986 -20.340 -13.184 1.00 94.06 476 ALA A C 1
ATOM 3625 O O . ALA A 1 476 ? -9.603 -20.155 -14.230 1.00 94.06 476 ALA A O 1
ATOM 3626 N N . LYS A 1 477 ? -8.937 -19.435 -12.197 1.00 94.50 477 LYS A N 1
ATOM 3627 C CA . LYS A 1 477 ? -9.534 -18.089 -12.208 1.00 94.50 477 LYS A CA 1
ATOM 3628 C C . LYS A 1 477 ? -8.619 -17.013 -12.819 1.00 94.50 477 LYS A C 1
ATOM 3630 O O . LYS A 1 477 ? -8.764 -15.833 -12.513 1.00 94.50 477 LYS A O 1
ATOM 3635 N N . GLY A 1 478 ? -7.693 -17.400 -13.703 1.00 96.12 478 GLY A N 1
ATOM 3636 C CA . GLY A 1 478 ? -6.979 -16.476 -14.594 1.00 96.12 478 GLY A CA 1
ATOM 3637 C C . GLY A 1 478 ? -6.196 -15.357 -13.899 1.00 96.12 478 GLY A C 1
ATOM 3638 O O . GLY A 1 478 ? -6.098 -14.257 -14.447 1.00 96.12 478 GLY A O 1
ATOM 3639 N N . VAL A 1 479 ? -5.672 -15.588 -12.687 1.00 97.94 479 VAL A N 1
ATOM 3640 C CA . VAL A 1 479 ? -4.890 -14.582 -11.946 1.00 97.94 479 VAL A CA 1
ATOM 3641 C C . VAL A 1 479 ? -3.724 -14.053 -12.789 1.00 97.94 479 VAL A C 1
ATOM 3643 O O . VAL A 1 479 ? -3.008 -14.816 -13.432 1.00 97.94 479 VAL A O 1
ATOM 3646 N N . SER A 1 480 ? -3.536 -12.736 -12.796 1.00 98.31 480 SER A N 1
ATOM 3647 C CA . SER A 1 480 ? -2.564 -12.070 -13.667 1.00 98.31 480 SER A CA 1
ATOM 3648 C C . SER A 1 480 ? -1.112 -12.324 -13.271 1.00 98.31 480 SER A C 1
ATOM 3650 O O . SER A 1 480 ? -0.241 -12.467 -14.133 1.00 98.31 480 SER A O 1
ATOM 3652 N N . THR A 1 481 ? -0.843 -12.372 -11.964 1.00 98.75 481 THR A N 1
ATOM 3653 C CA . THR A 1 481 ? 0.511 -12.503 -11.418 1.00 98.75 481 THR A CA 1
ATOM 3654 C C . THR A 1 481 ? 0.572 -13.484 -10.244 1.00 98.75 481 THR A C 1
ATOM 3656 O O . THR A 1 481 ? -0.417 -13.704 -9.538 1.00 98.75 481 THR A O 1
ATOM 3659 N N . VAL A 1 482 ? 1.750 -14.064 -10.021 1.00 98.75 482 VAL A N 1
ATOM 3660 C CA . VAL A 1 482 ? 2.072 -14.878 -8.840 1.00 98.75 482 VAL A CA 1
ATOM 3661 C C . VAL A 1 482 ? 3.346 -14.316 -8.218 1.00 98.75 482 VAL A C 1
ATOM 3663 O O . VAL A 1 482 ? 4.374 -14.250 -8.889 1.00 98.75 482 VAL A O 1
ATOM 3666 N N . MET A 1 483 ? 3.286 -13.902 -6.953 1.00 98.81 483 MET A N 1
ATOM 3667 C CA . MET A 1 483 ? 4.443 -13.362 -6.232 1.00 98.81 483 MET A CA 1
ATOM 3668 C C . MET A 1 483 ? 5.133 -14.467 -5.433 1.00 98.81 483 MET A C 1
ATOM 3670 O O . MET A 1 483 ? 4.469 -15.201 -4.706 1.00 98.81 483 MET A O 1
ATOM 3674 N N . VAL A 1 484 ? 6.453 -14.594 -5.560 1.00 98.75 484 VAL A N 1
ATOM 3675 C CA . VAL A 1 484 ? 7.256 -15.644 -4.911 1.00 98.75 484 VAL A CA 1
ATOM 3676 C C . VAL A 1 484 ? 7.613 -15.261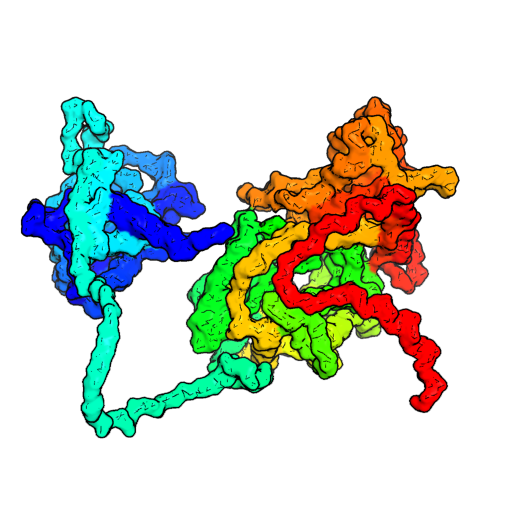 -3.472 1.00 98.75 484 VAL A C 1
ATOM 3678 O O . VAL A 1 484 ? 8.071 -14.148 -3.226 1.00 98.75 484 VAL A O 1
ATOM 3681 N N . SER A 1 485 ? 7.416 -16.201 -2.544 1.00 98.38 485 SER A N 1
ATOM 3682 C CA . SER A 1 485 ? 7.659 -16.060 -1.101 1.00 98.38 485 SER A CA 1
ATOM 3683 C C . SER A 1 485 ? 9.133 -15.901 -0.745 1.00 98.38 485 SER A C 1
ATOM 3685 O O . SER A 1 485 ? 9.982 -16.559 -1.336 1.00 98.38 485 SER A O 1
ATOM 3687 N N . TYR A 1 486 ? 9.437 -15.124 0.299 1.00 98.25 486 TYR A N 1
ATOM 3688 C CA . TYR A 1 486 ? 10.762 -15.125 0.931 1.00 98.25 486 TYR A CA 1
ATOM 3689 C C . TYR A 1 486 ? 11.146 -16.466 1.567 1.00 98.25 486 TYR A C 1
ATOM 3691 O O . TYR A 1 486 ? 12.328 -16.690 1.828 1.00 98.25 486 TYR A O 1
ATOM 3699 N N . SER A 1 487 ? 10.176 -17.322 1.902 1.00 98.19 487 SER A N 1
ATOM 3700 C CA . SER A 1 487 ? 10.418 -18.563 2.644 1.00 98.19 487 SER A CA 1
ATOM 3701 C C . SER A 1 487 ? 11.344 -19.528 1.896 1.00 98.19 487 SER A C 1
ATOM 3703 O O . SER A 1 487 ? 11.521 -19.468 0.676 1.00 98.19 487 SER A O 1
ATOM 3705 N N . SER A 1 488 ? 11.950 -20.446 2.643 1.00 98.75 488 SER A N 1
ATOM 3706 C CA . SER A 1 488 ? 12.492 -21.675 2.060 1.00 98.75 488 SER A CA 1
ATOM 3707 C C . SER A 1 488 ? 11.454 -22.790 2.150 1.00 98.75 488 SER A C 1
ATOM 3709 O O . SER A 1 488 ? 10.671 -22.823 3.094 1.00 98.75 488 SER A O 1
ATOM 3711 N N . TRP A 1 489 ? 11.487 -23.738 1.218 1.00 98.56 489 TRP A N 1
ATOM 3712 C CA . TRP A 1 489 ? 10.849 -25.044 1.385 1.00 98.56 489 TRP A CA 1
ATOM 3713 C C . TRP A 1 489 ? 11.939 -26.115 1.462 1.00 98.56 489 TRP A C 1
ATOM 3715 O O . TRP A 1 489 ? 12.795 -26.197 0.578 1.00 98.56 489 TRP A O 1
ATOM 3725 N N . ASN A 1 490 ? 11.956 -26.890 2.552 1.00 98.31 490 ASN A N 1
ATOM 3726 C CA . ASN A 1 490 ? 12.982 -27.901 2.850 1.00 98.31 490 ASN A CA 1
ATOM 3727 C C . ASN A 1 490 ? 14.436 -27.409 2.644 1.00 98.31 490 ASN A C 1
ATOM 3729 O O . ASN A 1 490 ? 15.309 -28.140 2.182 1.00 98.31 490 ASN A O 1
ATOM 3733 N N . GLY A 1 491 ? 14.699 -26.147 2.997 1.00 97.31 491 GLY A N 1
ATOM 3734 C CA . GLY A 1 491 ? 15.997 -25.473 2.889 1.00 97.31 491 GLY A CA 1
ATOM 3735 C C . GLY A 1 491 ? 16.195 -24.659 1.604 1.00 97.31 491 GLY A C 1
ATOM 3736 O O . GLY A 1 491 ? 16.941 -23.680 1.622 1.00 97.31 491 GLY A O 1
ATOM 3737 N N . VAL A 1 492 ? 15.486 -24.973 0.516 1.00 98.12 492 VAL A N 1
ATOM 3738 C CA . VAL A 1 492 ? 15.613 -24.269 -0.773 1.00 98.12 492 VAL A CA 1
ATOM 3739 C C . VAL A 1 492 ? 14.792 -22.978 -0.754 1.00 98.12 492 VAL A C 1
ATOM 3741 O O . VAL A 1 492 ? 13.566 -23.035 -0.669 1.00 98.12 492 VAL A O 1
ATOM 3744 N N . LYS A 1 493 ? 15.451 -21.813 -0.857 1.00 98.50 493 LYS A N 1
ATOM 3745 C CA . LYS A 1 493 ? 14.781 -20.500 -0.963 1.00 98.50 493 LYS A CA 1
ATOM 3746 C C . LYS A 1 493 ? 13.843 -20.471 -2.169 1.00 98.50 493 LYS A C 1
ATOM 3748 O O . LYS A 1 493 ? 14.262 -20.796 -3.281 1.00 98.50 493 LYS A O 1
ATOM 3753 N N . MET A 1 494 ? 12.597 -20.045 -1.965 1.00 98.81 494 MET A N 1
ATOM 3754 C CA . MET A 1 494 ? 11.572 -20.079 -3.009 1.00 98.81 494 MET A CA 1
ATOM 3755 C C . MET A 1 494 ? 11.946 -19.232 -4.232 1.00 98.81 494 MET A C 1
ATOM 3757 O O . MET A 1 494 ? 11.797 -19.728 -5.344 1.00 98.81 494 MET A O 1
ATOM 3761 N N . HIS A 1 495 ? 12.560 -18.051 -4.067 1.00 98.75 495 HIS A N 1
ATOM 3762 C CA . HIS A 1 495 ? 13.102 -17.238 -5.177 1.00 98.75 495 HIS A CA 1
ATOM 3763 C C . HIS A 1 495 ? 14.169 -17.926 -6.047 1.00 98.75 495 HIS A C 1
ATOM 3765 O O . HIS A 1 495 ? 14.484 -17.402 -7.111 1.00 98.75 495 HIS A O 1
ATOM 3771 N N . ALA A 1 496 ? 14.715 -19.075 -5.636 1.00 98.56 496 ALA A N 1
ATOM 3772 C CA . ALA A 1 496 ? 15.676 -19.878 -6.400 1.00 98.56 496 ALA A CA 1
ATOM 3773 C C . ALA A 1 496 ? 15.137 -21.279 -6.781 1.00 98.56 496 ALA A C 1
ATOM 3775 O O . ALA A 1 496 ? 15.882 -22.111 -7.302 1.00 98.56 496 ALA A O 1
ATOM 3776 N N . ASN A 1 497 ? 13.858 -21.576 -6.522 1.00 98.75 497 ASN A N 1
ATOM 3777 C CA . ASN A 1 497 ? 13.307 -22.927 -6.646 1.00 98.75 497 ASN A CA 1
ATOM 3778 C C . ASN A 1 497 ? 12.748 -23.220 -8.056 1.00 98.75 497 ASN A C 1
ATOM 3780 O O . ASN A 1 497 ? 11.554 -23.065 -8.318 1.00 98.75 497 ASN A O 1
ATOM 3784 N N . TYR A 1 498 ? 13.622 -23.679 -8.959 1.00 98.69 498 TYR A N 1
ATOM 3785 C CA . TYR A 1 498 ? 13.270 -24.051 -10.340 1.00 98.69 498 TYR A CA 1
ATOM 3786 C C . TYR A 1 498 ? 12.180 -25.134 -10.444 1.00 98.69 498 TYR A C 1
ATOM 3788 O O . TYR A 1 498 ? 11.313 -25.057 -11.318 1.00 98.69 498 TYR A O 1
ATOM 3796 N N . GLU A 1 499 ? 12.190 -26.120 -9.539 1.00 98.31 499 GLU A N 1
ATOM 3797 C CA . GLU A 1 499 ? 11.218 -27.221 -9.539 1.00 98.31 499 GLU A CA 1
ATOM 3798 C C . GLU A 1 499 ? 9.792 -26.716 -9.267 1.00 98.31 499 GLU A C 1
ATOM 3800 O O . GLU A 1 499 ? 8.848 -27.138 -9.934 1.00 98.31 499 GLU A O 1
ATOM 3805 N N . LEU A 1 500 ? 9.625 -25.773 -8.334 1.00 98.69 500 LEU A N 1
ATOM 3806 C CA . LEU A 1 500 ? 8.313 -25.204 -8.021 1.00 98.69 500 LEU A CA 1
ATOM 3807 C C . LEU A 1 500 ? 7.906 -24.065 -8.970 1.00 98.69 500 LEU A C 1
ATOM 3809 O O . LEU A 1 500 ? 6.745 -24.010 -9.371 1.00 98.69 500 LEU A O 1
ATOM 3813 N N . ILE A 1 501 ? 8.820 -23.168 -9.355 1.00 98.81 501 ILE A N 1
ATOM 3814 C CA . ILE A 1 501 ? 8.483 -21.996 -10.186 1.00 98.81 501 ILE A CA 1
ATOM 3815 C C . ILE A 1 501 ? 8.302 -22.362 -11.664 1.00 98.81 501 ILE A C 1
ATOM 3817 O O . ILE A 1 501 ? 7.321 -21.943 -12.279 1.00 98.81 501 ILE A O 1
ATOM 3821 N N . THR A 1 502 ? 9.225 -23.123 -12.255 1.00 98.81 502 THR A N 1
ATOM 3822 C CA . THR A 1 502 ? 9.125 -23.481 -13.677 1.00 98.81 502 THR A CA 1
ATOM 3823 C C . THR A 1 502 ? 8.339 -24.778 -13.842 1.00 98.81 502 THR A C 1
ATOM 3825 O O . THR A 1 502 ? 7.179 -24.735 -14.254 1.00 98.81 502 THR A O 1
ATOM 3828 N N . LYS A 1 503 ? 8.908 -25.916 -13.424 1.00 98.56 503 LYS A N 1
ATOM 3829 C CA . LYS A 1 503 ? 8.317 -27.241 -13.684 1.00 98.56 503 LYS A CA 1
ATOM 3830 C C . LYS A 1 503 ? 6.911 -27.405 -13.100 1.00 98.56 503 LYS A C 1
ATOM 3832 O O . LYS A 1 503 ? 6.041 -27.971 -13.762 1.00 98.56 503 LYS A O 1
ATOM 3837 N N . TYR A 1 504 ? 6.653 -26.913 -11.886 1.00 98.44 504 TYR A N 1
ATOM 3838 C CA . TYR A 1 504 ? 5.310 -26.994 -11.310 1.00 98.44 504 TYR A CA 1
ATOM 3839 C C . TYR A 1 504 ? 4.401 -25.838 -11.753 1.00 98.44 504 TYR A C 1
ATOM 3841 O O . TYR A 1 504 ? 3.410 -26.075 -12.440 1.00 98.44 504 TYR A O 1
ATOM 3849 N N . LEU A 1 505 ? 4.713 -24.586 -11.407 1.00 98.56 505 LEU A N 1
ATOM 3850 C CA . LEU A 1 505 ? 3.815 -23.455 -11.672 1.00 98.56 505 LEU A CA 1
ATOM 3851 C C . LEU A 1 505 ? 3.658 -23.135 -13.174 1.00 98.56 505 LEU A C 1
ATOM 3853 O O . LEU A 1 505 ? 2.528 -23.058 -13.662 1.00 98.56 505 LEU A O 1
ATOM 3857 N N . LYS A 1 506 ? 4.750 -22.949 -13.928 1.00 98.56 506 LYS A N 1
ATOM 3858 C CA . LYS A 1 506 ? 4.668 -22.569 -15.355 1.00 98.56 506 LYS A CA 1
ATOM 3859 C C . LYS A 1 506 ? 4.285 -23.726 -16.279 1.00 98.56 506 LYS A C 1
ATOM 3861 O O . LYS A 1 506 ? 3.496 -23.506 -17.206 1.00 98.56 506 LYS A O 1
ATOM 3866 N N . ASP A 1 507 ? 4.813 -24.921 -16.018 1.00 98.19 507 ASP A N 1
ATOM 3867 C CA . ASP A 1 507 ? 4.651 -26.075 -16.907 1.00 98.19 507 ASP A CA 1
ATOM 3868 C C . ASP A 1 507 ? 3.478 -26.969 -16.468 1.00 98.19 507 ASP A C 1
ATOM 3870 O O . ASP A 1 507 ? 2.522 -27.124 -17.227 1.00 98.19 507 ASP A O 1
ATOM 3874 N N . THR A 1 508 ? 3.477 -27.488 -15.231 1.00 97.06 508 THR A N 1
ATOM 3875 C CA . THR A 1 508 ? 2.420 -28.407 -14.743 1.00 97.06 508 THR A CA 1
ATOM 3876 C C . THR A 1 508 ? 1.067 -27.714 -14.537 1.00 97.06 508 THR A C 1
ATOM 3878 O O . THR A 1 508 ? 0.044 -28.231 -14.983 1.00 97.06 508 THR A O 1
ATOM 3881 N N . LEU A 1 509 ? 1.029 -26.531 -13.909 1.00 96.56 509 LEU A N 1
ATOM 3882 C CA . LEU A 1 509 ? -0.196 -25.721 -13.781 1.00 96.56 509 LEU A CA 1
ATOM 3883 C C . LEU A 1 509 ? -0.461 -24.835 -15.013 1.00 96.56 509 LEU A C 1
ATOM 3885 O O . LEU A 1 509 ? -1.438 -24.085 -15.036 1.00 96.56 509 LEU A O 1
ATOM 3889 N N . ASN A 1 510 ? 0.392 -24.919 -16.041 1.00 97.00 510 ASN A N 1
ATOM 3890 C CA . ASN A 1 510 ? 0.289 -24.175 -17.297 1.00 97.00 510 ASN A CA 1
ATOM 3891 C C . ASN A 1 510 ? 0.215 -22.635 -17.133 1.00 97.00 510 ASN A C 1
ATOM 3893 O O . ASN A 1 510 ? -0.292 -21.951 -18.021 1.00 97.00 510 ASN A O 1
ATOM 3897 N N . PHE A 1 511 ? 0.712 -22.059 -16.031 1.00 98.56 511 PHE A N 1
ATOM 3898 C CA . PHE A 1 511 ? 0.585 -20.622 -15.756 1.00 98.56 511 PHE A CA 1
ATOM 3899 C C . PHE A 1 511 ? 1.302 -19.765 -16.815 1.00 98.56 511 PHE A C 1
ATOM 3901 O O . PHE A 1 511 ? 2.516 -19.888 -17.014 1.00 98.56 511 PHE A O 1
ATOM 3908 N N . LYS A 1 512 ? 0.560 -18.869 -17.483 1.00 98.00 512 LYS A N 1
ATOM 3909 C CA . LYS A 1 512 ? 1.055 -17.936 -18.520 1.00 98.00 512 LYS A CA 1
ATOM 3910 C C . LYS A 1 512 ? 1.102 -16.471 -18.073 1.00 98.00 512 LYS A C 1
ATOM 3912 O O . LYS A 1 512 ? 1.511 -15.621 -18.857 1.00 98.00 512 LYS A O 1
ATOM 3917 N N . GLY A 1 513 ? 0.708 -16.174 -16.834 1.00 98.19 513 GLY A N 1
ATOM 3918 C CA . GLY A 1 513 ? 0.908 -14.858 -16.230 1.00 98.19 513 GLY A CA 1
ATOM 3919 C C . GLY A 1 513 ? 2.367 -14.602 -15.832 1.00 98.19 513 GLY A C 1
ATOM 3920 O O . GLY A 1 513 ? 3.273 -15.377 -16.165 1.00 98.19 513 GLY A O 1
ATOM 3921 N N . VAL A 1 514 ? 2.577 -13.502 -15.107 1.00 98.88 514 VAL A N 1
ATOM 3922 C CA . VAL A 1 514 ? 3.902 -13.023 -14.671 1.00 98.88 514 VAL A CA 1
ATOM 3923 C C . VAL A 1 514 ? 4.241 -13.576 -13.285 1.00 98.88 514 VAL A C 1
ATOM 3925 O O . VAL A 1 514 ? 3.476 -13.390 -12.336 1.00 98.88 514 VAL A O 1
ATOM 3928 N N . VAL A 1 515 ? 5.401 -14.219 -13.144 1.00 98.94 515 VAL A N 1
ATOM 3929 C CA . VAL A 1 515 ? 5.985 -14.565 -11.840 1.00 98.94 515 VAL A CA 1
ATOM 3930 C C . VAL A 1 515 ? 6.842 -13.393 -11.349 1.00 98.94 515 VAL A C 1
ATOM 3932 O O . VAL A 1 515 ? 7.819 -13.028 -12.003 1.00 98.94 515 VAL A O 1
ATOM 3935 N N . ILE A 1 516 ? 6.496 -12.799 -10.206 1.00 98.88 516 ILE A N 1
ATOM 3936 C CA . ILE A 1 516 ? 7.177 -11.621 -9.642 1.00 98.88 516 ILE A CA 1
ATOM 3937 C C . ILE A 1 516 ? 7.887 -11.951 -8.317 1.00 98.88 516 ILE A C 1
ATOM 3939 O O . ILE A 1 516 ? 7.423 -12.804 -7.561 1.00 98.88 516 ILE A O 1
ATOM 3943 N N . SER A 1 517 ? 9.015 -11.304 -8.005 1.00 98.75 517 SER A N 1
ATOM 3944 C CA . SER A 1 517 ? 9.604 -11.400 -6.658 1.00 98.75 517 SER A CA 1
ATOM 3945 C C . SER A 1 517 ? 8.836 -10.546 -5.645 1.00 98.75 517 SER A C 1
ATOM 3947 O O . SER A 1 517 ? 8.386 -9.454 -5.973 1.00 98.75 517 SER A O 1
ATOM 3949 N N . ASP A 1 518 ? 8.787 -10.980 -4.387 1.00 98.00 518 ASP A N 1
ATOM 3950 C CA . ASP A 1 518 ? 8.606 -10.062 -3.250 1.00 98.00 518 ASP A CA 1
ATOM 3951 C C . ASP A 1 518 ? 9.792 -9.057 -3.122 1.00 98.00 518 ASP A C 1
ATOM 3953 O O . ASP A 1 518 ? 10.829 -9.211 -3.788 1.00 98.00 518 ASP A O 1
ATOM 3957 N N . TRP A 1 519 ? 9.637 -8.024 -2.289 1.00 95.88 519 TRP A N 1
ATOM 3958 C CA . TRP A 1 519 ? 10.521 -6.855 -2.126 1.00 95.88 519 TRP A CA 1
ATOM 3959 C C . TRP A 1 519 ? 11.950 -7.237 -1.704 1.00 95.88 519 TRP A C 1
ATOM 3961 O O . TRP A 1 519 ? 12.189 -7.720 -0.597 1.00 95.88 519 TRP A O 1
ATOM 3971 N N . LEU A 1 520 ? 12.937 -7.009 -2.583 1.00 96.50 520 LEU A N 1
ATOM 3972 C CA . LEU A 1 520 ? 14.332 -7.450 -2.378 1.00 96.50 520 LEU A CA 1
ATOM 3973 C C . LEU A 1 520 ? 14.459 -8.978 -2.160 1.00 96.50 520 LEU A C 1
ATOM 3975 O O . LEU A 1 520 ? 15.435 -9.460 -1.588 1.00 96.50 520 LEU A O 1
ATOM 3979 N N . GLY A 1 521 ? 13.478 -9.778 -2.595 1.00 97.12 521 GLY A N 1
ATOM 3980 C CA . GLY A 1 521 ? 13.466 -11.225 -2.347 1.00 97.12 521 GLY A CA 1
ATOM 3981 C C . GLY A 1 521 ? 14.618 -11.983 -3.018 1.00 97.12 521 GLY A C 1
ATOM 3982 O O . GLY A 1 521 ? 15.094 -12.983 -2.483 1.00 97.12 521 GLY A O 1
ATOM 3983 N N . VAL A 1 522 ? 15.138 -11.460 -4.134 1.00 97.44 522 VAL A N 1
ATOM 3984 C CA . VAL A 1 522 ? 16.371 -11.955 -4.773 1.00 97.44 522 VAL A CA 1
ATOM 3985 C C . VAL A 1 522 ? 17.582 -11.721 -3.866 1.00 97.44 522 VAL A C 1
ATOM 3987 O O . VAL A 1 522 ? 18.378 -12.630 -3.650 1.00 97.44 522 VAL A O 1
ATOM 3990 N N . ASP A 1 523 ? 17.703 -10.533 -3.277 1.00 95.88 523 ASP A N 1
ATOM 3991 C CA . ASP A 1 523 ? 18.776 -10.145 -2.359 1.00 95.88 523 ASP A CA 1
ATOM 3992 C C . ASP A 1 523 ? 18.854 -11.097 -1.149 1.00 95.88 523 ASP A C 1
ATOM 3994 O O . ASP A 1 523 ? 19.952 -11.429 -0.690 1.00 95.88 523 ASP A O 1
ATOM 3998 N N . LYS A 1 524 ? 17.688 -11.570 -0.677 1.00 96.12 524 LYS A N 1
ATOM 3999 C CA . LYS A 1 524 ? 17.501 -12.503 0.450 1.00 96.12 524 LYS A CA 1
ATOM 4000 C C . LYS A 1 524 ? 17.675 -13.996 0.101 1.00 96.12 524 LYS A C 1
ATOM 4002 O O . LYS A 1 524 ? 17.474 -14.846 0.972 1.00 96.12 524 LYS A O 1
ATOM 4007 N N . ILE A 1 525 ? 18.065 -14.346 -1.133 1.00 97.12 525 ILE A N 1
ATOM 4008 C CA . ILE A 1 525 ? 18.549 -15.705 -1.459 1.00 97.12 525 ILE A CA 1
ATOM 4009 C C . ILE A 1 525 ? 19.876 -15.969 -0.730 1.00 97.12 525 ILE A C 1
ATOM 4011 O O . ILE A 1 525 ? 20.102 -17.065 -0.219 1.00 97.12 525 ILE A O 1
ATOM 4015 N N . SER A 1 526 ? 20.742 -14.953 -0.652 1.00 94.38 526 SER A N 1
ATOM 4016 C CA . SER A 1 526 ? 21.959 -14.971 0.164 1.00 94.38 526 SER A CA 1
ATOM 4017 C C . SER A 1 526 ? 21.688 -14.551 1.615 1.00 94.38 526 SER A C 1
ATOM 4019 O O . SER A 1 526 ? 20.849 -13.689 1.867 1.00 94.38 526 SER A O 1
ATOM 4021 N N . ASN A 1 527 ? 22.430 -15.130 2.566 1.00 89.94 527 ASN A N 1
ATOM 4022 C CA . ASN A 1 527 ? 22.420 -14.732 3.976 1.00 89.94 527 ASN A CA 1
ATOM 4023 C C . ASN A 1 527 ? 23.865 -14.470 4.463 1.00 89.94 527 ASN A C 1
ATOM 4025 O O . ASN A 1 527 ? 24.656 -15.416 4.460 1.00 89.94 527 ASN A O 1
ATOM 4029 N N . PRO A 1 528 ? 24.224 -13.245 4.901 1.00 93.44 528 PRO A N 1
ATOM 4030 C CA . PRO A 1 528 ? 23.408 -12.025 4.877 1.00 93.44 528 PRO A CA 1
ATOM 4031 C C . PRO A 1 528 ? 22.944 -11.617 3.463 1.00 93.44 528 PRO A C 1
ATOM 4033 O O . PRO A 1 528 ? 23.599 -11.996 2.485 1.00 93.44 528 PRO A O 1
ATOM 4036 N N . PRO A 1 529 ? 21.848 -10.844 3.331 1.00 92.38 529 PRO A N 1
ATOM 4037 C CA . PRO A 1 529 ? 21.369 -10.356 2.037 1.00 92.38 529 PRO A CA 1
ATOM 4038 C C . PRO A 1 529 ? 22.428 -9.579 1.245 1.00 92.38 529 PRO A C 1
ATOM 4040 O O . PRO A 1 529 ? 23.391 -9.067 1.815 1.00 92.38 529 PRO A O 1
ATOM 4043 N N . MET A 1 530 ? 22.251 -9.491 -0.077 1.00 90.00 530 MET A N 1
ATOM 4044 C CA . MET A 1 530 ? 23.176 -8.869 -1.049 1.00 90.00 530 MET A CA 1
ATOM 4045 C C . MET A 1 530 ? 24.583 -9.490 -1.172 1.00 90.00 530 MET A C 1
ATOM 4047 O O . MET A 1 530 ? 25.239 -9.261 -2.191 1.00 90.00 530 MET A O 1
ATOM 4051 N N . THR A 1 531 ? 25.059 -10.294 -0.212 1.00 92.38 531 THR A N 1
ATOM 4052 C CA . THR A 1 531 ? 26.457 -10.784 -0.165 1.00 92.38 531 THR A CA 1
ATOM 4053 C C . THR A 1 531 ? 26.899 -11.575 -1.396 1.00 92.38 531 THR A C 1
ATOM 4055 O O . THR A 1 531 ? 28.085 -11.580 -1.721 1.00 92.38 531 THR A O 1
ATOM 4058 N N . ASN A 1 532 ? 25.965 -12.190 -2.127 1.00 92.12 532 ASN A N 1
ATOM 4059 C CA . ASN A 1 532 ? 26.225 -12.741 -3.456 1.00 92.12 532 ASN A CA 1
ATOM 4060 C C . ASN A 1 532 ? 25.085 -12.402 -4.435 1.00 92.12 532 ASN A C 1
ATOM 4062 O O . ASN A 1 532 ? 24.467 -13.286 -5.038 1.00 92.12 532 ASN A O 1
ATOM 4066 N N . TYR A 1 533 ? 24.769 -11.108 -4.569 1.00 95.25 533 TYR A N 1
ATOM 4067 C CA . TYR A 1 533 ? 23.649 -10.634 -5.391 1.00 95.25 533 TYR A CA 1
ATOM 4068 C C . TYR A 1 533 ? 23.728 -11.088 -6.858 1.00 95.25 533 TYR A C 1
ATOM 4070 O O . TYR A 1 533 ? 22.726 -11.523 -7.415 1.00 95.25 533 TYR A O 1
ATOM 4078 N N . SER A 1 534 ? 24.918 -11.076 -7.473 1.00 96.69 534 SER A N 1
ATOM 4079 C CA . SER A 1 534 ? 25.095 -11.531 -8.862 1.00 96.69 534 SER A CA 1
ATOM 4080 C C . SER A 1 534 ? 24.668 -12.995 -9.044 1.00 96.69 534 SER A C 1
ATOM 4082 O O . SER A 1 534 ? 23.901 -13.296 -9.959 1.00 96.69 534 SER A O 1
ATOM 4084 N N . ASN A 1 535 ? 25.073 -13.904 -8.148 1.00 97.62 535 ASN A N 1
ATOM 4085 C CA . ASN A 1 535 ? 24.632 -15.301 -8.200 1.00 97.62 535 ASN A CA 1
ATOM 4086 C C . ASN A 1 535 ? 23.154 -15.469 -7.813 1.00 97.62 535 ASN A C 1
ATOM 4088 O O . ASN A 1 535 ? 22.461 -16.306 -8.378 1.00 97.62 535 ASN A O 1
ATOM 4092 N N . SER A 1 536 ? 22.655 -14.662 -6.877 1.00 97.81 536 SER A N 1
ATOM 4093 C CA . SER A 1 536 ? 21.242 -14.677 -6.473 1.00 97.81 536 SER A CA 1
ATOM 4094 C C . SER A 1 536 ? 20.324 -14.294 -7.642 1.00 97.81 536 SER A C 1
ATOM 4096 O O . SER A 1 536 ? 19.328 -14.965 -7.916 1.00 97.81 536 SER A O 1
ATOM 4098 N N . LEU A 1 537 ? 20.718 -13.276 -8.411 1.00 98.00 537 LEU A N 1
ATOM 4099 C CA . LEU A 1 537 ? 20.040 -12.869 -9.637 1.00 98.00 537 LEU A CA 1
ATOM 4100 C C . LEU A 1 537 ? 20.106 -13.960 -10.717 1.00 98.00 537 LEU A C 1
ATOM 4102 O O . LEU A 1 537 ? 19.081 -14.273 -11.317 1.00 98.00 537 LEU A O 1
ATOM 4106 N N . LEU A 1 538 ? 21.268 -14.599 -10.903 1.00 98.56 538 LEU A N 1
ATOM 4107 C CA . LEU A 1 538 ? 21.419 -15.740 -11.813 1.00 98.56 538 LEU A CA 1
ATOM 4108 C C . LEU A 1 538 ? 20.443 -16.874 -11.467 1.00 98.56 538 LEU A C 1
ATOM 4110 O O . LEU A 1 538 ? 19.664 -17.297 -12.321 1.00 98.56 538 LEU A O 1
ATOM 4114 N N . LEU A 1 539 ? 20.441 -17.309 -10.203 1.00 98.50 539 LEU A N 1
ATOM 4115 C CA . LEU A 1 539 ? 19.576 -18.379 -9.708 1.00 98.50 539 LEU A CA 1
ATOM 4116 C C . LEU A 1 539 ? 18.089 -18.039 -9.855 1.00 98.50 539 LEU A C 1
ATOM 4118 O O . LEU A 1 539 ? 17.322 -18.900 -10.266 1.00 98.50 539 LEU A O 1
ATOM 4122 N N . SER A 1 540 ? 17.673 -16.804 -9.565 1.00 98.56 540 SER A N 1
ATOM 4123 C CA . SER A 1 540 ? 16.254 -16.416 -9.631 1.00 98.56 540 SER A CA 1
ATOM 4124 C C . SER A 1 540 ? 15.695 -16.317 -11.056 1.00 98.56 540 SER A C 1
ATOM 4126 O O . SER A 1 540 ? 14.591 -16.803 -11.327 1.00 98.56 540 SER A O 1
ATOM 4128 N N . ILE A 1 541 ? 16.466 -15.774 -12.006 1.00 98.75 541 ILE A N 1
ATOM 4129 C CA . ILE A 1 541 ? 16.053 -15.732 -13.416 1.00 98.75 541 ILE A CA 1
ATOM 4130 C C . ILE A 1 541 ? 16.103 -17.128 -14.052 1.00 98.75 541 ILE A C 1
ATOM 4132 O O . ILE A 1 541 ? 15.228 -17.450 -14.859 1.00 98.75 541 ILE A O 1
ATOM 4136 N N . GLN A 1 542 ? 17.053 -17.986 -13.658 1.00 98.56 542 GLN A N 1
ATOM 4137 C CA . GLN A 1 542 ? 17.063 -19.400 -14.055 1.00 98.56 542 GLN A CA 1
ATOM 4138 C C . GLN A 1 542 ? 15.902 -20.192 -13.428 1.00 98.56 542 GLN A C 1
ATOM 4140 O O . GLN A 1 542 ? 15.279 -20.985 -14.127 1.00 98.56 542 GLN A O 1
ATOM 4145 N N . ALA A 1 543 ? 15.558 -19.947 -12.156 1.00 98.81 543 ALA A N 1
ATOM 4146 C CA . ALA A 1 543 ? 14.440 -20.596 -11.465 1.00 98.81 543 ALA A CA 1
ATOM 4147 C C . ALA A 1 543 ? 13.084 -20.303 -12.125 1.00 98.81 543 ALA A C 1
ATOM 4149 O O . ALA A 1 543 ? 12.199 -21.161 -12.126 1.00 98.81 543 ALA A O 1
ATOM 4150 N N . GLY A 1 544 ? 12.948 -19.123 -12.735 1.00 98.75 544 GLY A N 1
ATOM 4151 C CA . GLY A 1 544 ? 11.853 -18.802 -13.647 1.00 98.75 544 GLY A CA 1
ATOM 4152 C C . GLY A 1 544 ? 11.124 -17.495 -13.355 1.00 98.75 544 GLY A C 1
ATOM 4153 O O . GLY A 1 544 ? 10.057 -17.296 -13.933 1.00 98.75 544 GLY A O 1
ATOM 4154 N N . LEU A 1 545 ? 11.652 -16.612 -12.496 1.00 98.88 545 LEU A N 1
ATOM 4155 C CA . LEU A 1 545 ? 11.043 -15.300 -12.248 1.00 98.88 545 LEU A CA 1
ATOM 4156 C C . LEU A 1 545 ? 11.037 -14.439 -13.519 1.00 98.88 545 LEU A C 1
ATOM 4158 O O . LEU A 1 545 ? 11.967 -14.490 -14.325 1.00 98.88 545 LEU A O 1
ATOM 4162 N N . ASP A 1 546 ? 9.983 -13.647 -13.686 1.00 98.94 546 ASP A N 1
ATOM 4163 C CA . ASP A 1 546 ? 9.755 -12.808 -14.863 1.00 98.94 546 ASP A CA 1
ATOM 4164 C C . ASP A 1 546 ? 10.014 -11.334 -14.568 1.00 98.94 546 ASP A C 1
ATOM 4166 O O . ASP A 1 546 ? 10.664 -10.651 -15.353 1.00 98.94 546 ASP A O 1
ATOM 4170 N N . MET A 1 547 ? 9.540 -10.859 -13.416 1.00 98.88 547 MET A N 1
ATOM 4171 C CA . MET A 1 547 ? 9.712 -9.483 -12.959 1.00 98.88 547 MET A CA 1
ATOM 4172 C C . MET A 1 547 ? 10.343 -9.472 -11.564 1.00 98.88 547 MET A C 1
ATOM 4174 O O . MET A 1 547 ? 9.945 -10.239 -10.687 1.00 98.88 547 MET A O 1
ATOM 4178 N N . ILE A 1 548 ? 11.332 -8.609 -11.345 1.00 98.62 548 ILE A N 1
ATOM 4179 C CA . ILE A 1 548 ? 12.021 -8.484 -10.059 1.00 98.62 548 ILE A CA 1
ATOM 4180 C C . ILE A 1 548 ? 11.628 -7.163 -9.394 1.00 98.62 548 ILE A C 1
ATOM 4182 O O . ILE A 1 548 ? 11.760 -6.095 -9.990 1.00 98.62 548 ILE A O 1
ATOM 4186 N N . MET A 1 549 ? 11.175 -7.244 -8.142 1.00 98.19 549 MET A N 1
ATOM 4187 C CA . MET A 1 549 ? 10.901 -6.102 -7.273 1.00 98.19 549 MET A CA 1
ATOM 4188 C C . MET A 1 549 ? 12.208 -5.623 -6.622 1.00 98.19 549 MET A C 1
ATOM 4190 O O . MET A 1 549 ? 12.618 -6.068 -5.547 1.00 98.19 549 MET A O 1
ATOM 4194 N N . ILE A 1 550 ? 12.868 -4.714 -7.335 1.00 93.50 550 ILE A N 1
ATOM 4195 C CA . ILE A 1 550 ? 14.155 -4.070 -7.043 1.00 93.50 550 ILE A CA 1
ATOM 4196 C C . ILE A 1 550 ? 13.905 -2.582 -6.754 1.00 93.50 550 ILE A C 1
ATOM 4198 O O . ILE A 1 550 ? 14.168 -1.722 -7.596 1.00 93.50 550 ILE A O 1
ATOM 4202 N N . PRO A 1 551 ? 13.395 -2.242 -5.558 1.00 82.81 551 PRO A N 1
ATOM 4203 C CA . PRO A 1 551 ? 12.898 -0.903 -5.251 1.00 82.81 551 PRO A CA 1
ATOM 4204 C C . PRO A 1 551 ? 13.963 0.201 -5.333 1.00 82.81 551 PRO A C 1
ATOM 4206 O O . PRO A 1 551 ? 13.606 1.362 -5.527 1.00 82.81 551 PRO A O 1
ATOM 4209 N N . HIS A 1 552 ? 15.249 -0.144 -5.181 1.00 87.00 552 HIS A N 1
ATOM 4210 C CA . HIS A 1 552 ? 16.364 0.811 -5.078 1.00 87.00 552 HIS A CA 1
ATOM 4211 C C . HIS A 1 552 ? 17.554 0.455 -5.990 1.00 87.00 552 HIS A C 1
ATOM 4213 O O . HIS A 1 552 ? 18.024 1.291 -6.754 1.00 87.00 552 HIS A O 1
ATOM 4219 N N . ASN A 1 553 ? 18.031 -0.795 -5.956 1.00 88.38 553 ASN A N 1
ATOM 4220 C CA . ASN A 1 553 ? 19.294 -1.221 -6.586 1.00 88.38 553 ASN A CA 1
ATOM 4221 C C . ASN A 1 553 ? 19.167 -1.605 -8.081 1.00 88.38 553 ASN A C 1
ATOM 4223 O O . ASN A 1 553 ? 19.854 -2.512 -8.557 1.00 88.38 553 ASN A O 1
ATOM 4227 N N . TYR A 1 554 ? 18.297 -0.931 -8.841 1.00 91.38 554 TYR A N 1
ATOM 4228 C CA . TYR A 1 554 ? 17.996 -1.290 -10.236 1.00 91.38 554 TYR A CA 1
ATOM 4229 C C . TYR A 1 554 ? 19.219 -1.227 -11.167 1.00 91.38 554 TYR A C 1
ATOM 4231 O O . TYR A 1 554 ? 19.349 -2.053 -12.068 1.00 91.38 554 TYR A O 1
ATOM 4239 N N . THR A 1 555 ? 20.171 -0.327 -10.911 1.00 92.94 555 THR A N 1
ATOM 4240 C CA . THR A 1 555 ? 21.430 -0.233 -11.671 1.00 92.94 555 THR A CA 1
ATOM 4241 C C . THR A 1 555 ? 22.287 -1.501 -11.552 1.00 92.94 555 THR A C 1
ATOM 4243 O O . THR A 1 555 ? 22.864 -1.953 -12.543 1.00 92.94 555 THR A O 1
ATOM 4246 N N . PHE A 1 556 ? 22.330 -2.133 -10.371 1.00 92.50 556 PHE A N 1
ATOM 4247 C CA . PHE A 1 556 ? 23.012 -3.415 -10.171 1.00 92.50 556 PHE A CA 1
ATOM 4248 C C . PHE A 1 556 ? 22.272 -4.569 -10.850 1.00 92.50 556 PHE A C 1
ATOM 4250 O O . PHE A 1 556 ? 22.922 -5.409 -11.471 1.00 92.50 556 PHE A O 1
ATOM 4257 N N . PHE A 1 557 ? 20.939 -4.600 -10.773 1.00 96.69 557 PHE A N 1
ATOM 4258 C CA . PHE A 1 557 ? 20.116 -5.585 -11.481 1.00 96.69 557 PHE A CA 1
ATOM 4259 C C . PHE A 1 557 ? 20.379 -5.563 -12.988 1.00 96.69 557 PHE A C 1
ATOM 4261 O O . PHE A 1 557 ? 20.763 -6.591 -13.544 1.00 96.69 557 PHE A O 1
ATOM 4268 N N . VAL A 1 558 ? 20.250 -4.395 -13.632 1.00 96.31 558 VAL A N 1
ATOM 4269 C CA . VAL A 1 558 ? 20.449 -4.271 -15.084 1.00 96.31 558 VAL A CA 1
ATOM 4270 C C . VAL A 1 558 ? 21.877 -4.666 -15.458 1.00 96.31 558 VAL A C 1
ATOM 4272 O O . VAL A 1 558 ? 22.065 -5.528 -16.312 1.00 96.31 558 VAL A O 1
ATOM 4275 N N . LYS A 1 559 ? 22.887 -4.142 -14.749 1.00 96.31 559 LYS A N 1
ATOM 4276 C CA . LYS A 1 559 ? 24.296 -4.491 -14.982 1.00 96.31 559 LYS A CA 1
ATOM 4277 C C . LYS A 1 559 ? 24.560 -5.998 -14.890 1.00 96.31 559 LYS A C 1
ATOM 4279 O O . LYS A 1 559 ? 25.197 -6.562 -15.776 1.00 96.31 559 LYS A O 1
ATOM 4284 N N . PHE A 1 560 ? 24.115 -6.658 -13.820 1.00 97.94 560 PHE A N 1
ATOM 4285 C CA . PHE A 1 560 ? 24.402 -8.081 -13.633 1.00 97.94 560 PHE A CA 1
ATOM 4286 C C . PHE A 1 560 ? 23.568 -8.978 -14.554 1.00 97.94 560 PHE A C 1
ATOM 4288 O O . PHE A 1 560 ? 24.101 -9.979 -15.026 1.00 97.94 560 PHE A O 1
ATOM 4295 N N . LEU A 1 561 ? 22.315 -8.626 -14.865 1.00 98.38 561 LEU A N 1
ATOM 4296 C CA . LEU A 1 561 ? 21.500 -9.397 -15.806 1.00 98.38 561 LEU A CA 1
ATOM 4297 C C . LEU A 1 561 ? 22.047 -9.297 -17.238 1.00 98.38 561 LEU A C 1
ATOM 4299 O O . LEU A 1 561 ? 22.213 -10.329 -17.886 1.00 98.38 561 LEU A O 1
ATOM 4303 N N . THR A 1 562 ? 22.436 -8.099 -17.693 1.00 98.38 562 THR A N 1
ATOM 4304 C CA . THR A 1 562 ? 23.102 -7.904 -18.993 1.00 98.38 562 THR A CA 1
ATOM 4305 C C . THR A 1 562 ? 24.397 -8.713 -19.080 1.00 98.38 562 THR A C 1
ATOM 4307 O O . THR A 1 562 ? 24.617 -9.407 -20.072 1.00 98.38 562 THR A O 1
ATOM 4310 N N . ASN A 1 563 ? 25.228 -8.709 -18.030 1.00 98.38 563 ASN A N 1
ATOM 4311 C CA . ASN A 1 563 ? 26.437 -9.537 -17.987 1.00 98.38 563 ASN A CA 1
ATOM 4312 C C . ASN A 1 563 ? 26.119 -11.039 -18.079 1.00 98.38 563 ASN A C 1
ATOM 4314 O O . ASN A 1 563 ? 26.704 -11.729 -18.908 1.00 98.38 563 ASN A O 1
ATOM 4318 N N . HIS A 1 564 ? 25.174 -11.556 -17.284 1.00 98.69 564 HIS A N 1
ATOM 4319 C CA . HIS A 1 564 ? 24.811 -12.981 -17.318 1.00 98.69 564 HIS A CA 1
ATOM 4320 C C . HIS A 1 564 ? 24.269 -13.433 -18.677 1.00 98.69 564 HIS A C 1
ATOM 4322 O O . HIS A 1 564 ? 24.488 -14.583 -19.053 1.00 98.69 564 HIS A O 1
ATOM 4328 N N . VAL A 1 565 ? 23.580 -12.557 -19.412 1.00 98.50 565 VAL A N 1
ATOM 4329 C CA . VAL A 1 565 ? 23.106 -12.843 -20.775 1.00 98.50 565 VAL A CA 1
ATOM 4330 C C . VAL A 1 565 ? 24.260 -12.808 -21.781 1.00 98.50 565 VAL A C 1
ATOM 4332 O O . VAL A 1 565 ? 24.444 -13.771 -22.522 1.00 98.50 565 VAL A O 1
ATOM 4335 N N . ASN A 1 566 ? 25.094 -11.763 -21.761 1.00 98.06 566 ASN A N 1
ATOM 4336 C CA . ASN A 1 566 ? 26.250 -11.630 -22.660 1.00 98.06 566 ASN A CA 1
ATOM 4337 C C . ASN A 1 566 ? 27.289 -12.752 -22.463 1.00 98.06 566 ASN A C 1
ATOM 4339 O O . ASN A 1 566 ? 27.922 -13.203 -23.415 1.00 98.06 566 ASN A O 1
ATOM 4343 N N . GLU A 1 567 ? 27.439 -13.240 -21.232 1.00 98.00 567 GLU A N 1
ATOM 4344 C CA . GLU A 1 567 ? 28.285 -14.383 -20.875 1.00 98.00 567 GLU A CA 1
ATOM 4345 C C . GLU A 1 567 ? 27.589 -15.748 -21.080 1.00 98.00 567 GLU A C 1
ATOM 4347 O O . GLU A 1 567 ? 28.144 -16.783 -20.717 1.00 98.00 567 GLU A O 1
ATOM 4352 N N . ASN A 1 568 ? 26.382 -15.778 -21.661 1.00 97.25 568 ASN A N 1
ATOM 4353 C CA . ASN A 1 568 ? 25.565 -16.974 -21.924 1.00 97.25 568 ASN A CA 1
ATOM 4354 C C . ASN A 1 568 ? 25.192 -17.809 -20.675 1.00 97.25 568 ASN A C 1
ATOM 4356 O O . ASN A 1 568 ? 24.772 -18.960 -20.799 1.00 97.25 568 ASN A O 1
ATOM 4360 N N . ARG A 1 569 ? 25.282 -17.237 -19.465 1.00 98.19 569 ARG A N 1
ATOM 4361 C CA . ARG A 1 569 ? 24.814 -17.874 -18.217 1.00 98.19 569 ARG A CA 1
ATOM 4362 C C . ARG A 1 569 ? 23.283 -17.889 -18.112 1.00 98.19 569 ARG A C 1
ATOM 4364 O O . ARG A 1 569 ? 22.714 -18.766 -17.462 1.00 98.19 569 ARG A O 1
ATOM 4371 N N . ILE A 1 570 ? 22.619 -16.922 -18.747 1.00 98.62 570 ILE A N 1
ATOM 4372 C CA . ILE A 1 570 ? 21.165 -16.878 -18.945 1.00 98.62 570 ILE A CA 1
ATOM 4373 C C . ILE A 1 570 ? 20.907 -16.831 -20.457 1.00 98.62 570 ILE A C 1
ATOM 4375 O O . ILE A 1 570 ? 21.350 -15.885 -21.106 1.00 98.62 570 ILE A O 1
ATOM 4379 N N . PRO A 1 571 ? 20.202 -17.813 -21.047 1.00 98.31 571 PRO A N 1
ATOM 4380 C CA . PRO A 1 571 ? 19.907 -17.792 -22.474 1.00 98.31 571 PRO A CA 1
ATOM 4381 C C . PRO A 1 571 ? 18.844 -16.734 -22.794 1.00 98.31 571 PRO A C 1
ATOM 4383 O O . PRO A 1 571 ? 17.898 -16.543 -22.025 1.00 98.31 571 PRO A O 1
ATOM 4386 N N . MET A 1 572 ? 18.939 -16.109 -23.972 1.00 98.50 572 MET A N 1
ATOM 4387 C CA . MET A 1 572 ? 17.954 -15.117 -24.436 1.00 98.50 572 MET A CA 1
ATOM 4388 C C . MET A 1 572 ? 16.509 -15.629 -24.401 1.00 98.50 572 MET A C 1
ATOM 4390 O O . MET A 1 572 ? 15.609 -14.869 -24.065 1.00 98.50 572 MET A O 1
ATOM 4394 N N . SER A 1 573 ? 16.278 -16.925 -24.626 1.00 98.56 573 SER A N 1
ATOM 4395 C CA . SER A 1 573 ? 14.949 -17.542 -24.526 1.00 98.56 573 SER A CA 1
ATOM 4396 C C . SER A 1 573 ? 14.298 -17.421 -23.138 1.00 98.56 573 SER A C 1
ATOM 4398 O O . SER A 1 573 ? 13.072 -17.385 -23.046 1.00 98.56 573 SER A O 1
ATOM 4400 N N . ARG A 1 574 ? 15.084 -17.316 -22.055 1.00 98.75 574 ARG A N 1
ATOM 4401 C CA . ARG A 1 574 ? 14.576 -17.093 -20.688 1.00 98.75 574 ARG A CA 1
ATOM 4402 C C . ARG A 1 574 ? 14.152 -15.637 -20.478 1.00 98.75 574 ARG A C 1
ATOM 4404 O O . ARG A 1 574 ? 13.102 -15.396 -19.887 1.00 98.75 574 ARG A O 1
ATOM 4411 N N . ILE A 1 575 ? 14.923 -14.691 -21.019 1.00 98.88 575 ILE A N 1
ATOM 4412 C CA . ILE A 1 575 ? 14.562 -13.264 -21.077 1.00 98.88 575 ILE A CA 1
ATOM 4413 C C . ILE A 1 575 ? 13.292 -13.079 -21.922 1.00 98.88 575 ILE A C 1
ATOM 4415 O O . ILE A 1 575 ? 12.352 -12.408 -21.507 1.00 98.88 575 ILE A O 1
ATOM 4419 N N . ASP A 1 576 ? 13.220 -13.745 -23.074 1.00 98.88 576 ASP A N 1
ATOM 4420 C CA . ASP A 1 576 ? 12.076 -13.679 -23.978 1.00 98.88 576 ASP A CA 1
ATOM 4421 C C . ASP A 1 576 ? 10.809 -14.325 -23.384 1.00 98.88 576 ASP A C 1
ATOM 4423 O O . ASP A 1 576 ? 9.722 -13.804 -23.612 1.00 98.88 576 ASP A O 1
ATOM 4427 N N . ASP A 1 577 ? 10.890 -15.411 -22.599 1.00 98.88 577 ASP A N 1
ATOM 4428 C CA . ASP A 1 577 ? 9.742 -15.932 -21.821 1.00 98.88 577 ASP A CA 1
ATOM 4429 C C . ASP A 1 577 ? 9.243 -14.902 -20.793 1.00 98.88 577 ASP A C 1
ATOM 4431 O O . ASP A 1 577 ? 8.043 -14.631 -20.733 1.00 98.88 577 ASP A O 1
ATOM 4435 N N . ALA A 1 578 ? 10.155 -14.283 -20.034 1.00 98.94 578 ALA A N 1
ATOM 4436 C CA . ALA A 1 578 ? 9.809 -13.268 -19.040 1.00 98.94 578 ALA A CA 1
ATOM 4437 C C . ALA A 1 578 ? 9.104 -12.056 -19.667 1.00 98.94 578 ALA A C 1
ATOM 4439 O O . ALA A 1 578 ? 7.990 -11.695 -19.275 1.00 98.94 578 ALA A O 1
ATOM 4440 N N . VAL A 1 579 ? 9.715 -11.460 -20.691 1.00 98.94 579 VAL A N 1
ATOM 4441 C CA . VAL A 1 579 ? 9.177 -10.268 -21.358 1.00 98.94 579 VAL A CA 1
ATOM 4442 C C . VAL A 1 579 ? 7.877 -10.587 -22.097 1.00 98.94 579 VAL A C 1
ATOM 4444 O O . VAL A 1 579 ? 6.928 -9.812 -21.998 1.00 98.94 579 VAL A O 1
ATOM 4447 N N . ARG A 1 580 ? 7.759 -11.753 -22.748 1.00 98.81 580 ARG A N 1
ATOM 4448 C CA . ARG A 1 580 ? 6.511 -12.213 -23.387 1.00 98.81 580 ARG A CA 1
ATOM 4449 C C . ARG A 1 580 ? 5.335 -12.265 -22.412 1.00 98.81 580 ARG A C 1
ATOM 4451 O O . ARG A 1 580 ? 4.238 -11.838 -22.773 1.00 98.81 580 ARG A O 1
ATOM 4458 N N . ARG A 1 581 ? 5.545 -12.739 -21.179 1.00 98.88 581 ARG A N 1
ATOM 4459 C CA . ARG A 1 581 ? 4.510 -12.769 -20.123 1.00 98.88 581 ARG A CA 1
ATOM 4460 C C . ARG A 1 581 ? 4.105 -11.366 -19.682 1.00 98.88 581 ARG A C 1
ATOM 4462 O O . ARG A 1 581 ? 2.916 -11.074 -19.570 1.00 98.88 581 ARG A O 1
ATOM 4469 N N . ILE A 1 582 ? 5.089 -10.489 -19.485 1.00 98.94 582 ILE A N 1
ATOM 4470 C CA . ILE A 1 582 ? 4.878 -9.099 -19.055 1.00 98.94 582 ILE A CA 1
ATOM 4471 C C . ILE A 1 582 ? 4.124 -8.306 -20.130 1.00 98.94 582 ILE A C 1
ATOM 4473 O O . ILE A 1 582 ? 3.148 -7.624 -19.820 1.00 98.94 582 ILE A O 1
ATOM 4477 N N . LEU A 1 583 ? 4.519 -8.436 -21.399 1.00 98.81 583 LEU A N 1
ATOM 4478 C CA . LEU A 1 583 ? 3.833 -7.800 -22.523 1.00 98.81 583 LEU A CA 1
ATOM 4479 C C . LEU A 1 583 ? 2.425 -8.379 -22.728 1.00 98.81 583 LEU A C 1
ATOM 4481 O O . LEU A 1 583 ? 1.481 -7.603 -22.857 1.00 98.81 583 LEU A O 1
ATOM 4485 N N . SER A 1 584 ? 2.258 -9.708 -22.678 1.00 98.25 584 SER A N 1
ATOM 4486 C CA . SER A 1 584 ? 0.939 -10.363 -22.746 1.00 98.25 584 SER A CA 1
ATOM 4487 C C . SER A 1 584 ? -0.032 -9.802 -21.707 1.00 98.25 584 SER A C 1
ATOM 4489 O O . SER A 1 584 ? -1.170 -9.489 -22.049 1.00 98.25 584 SER A O 1
ATOM 4491 N N . LEU A 1 585 ? 0.415 -9.612 -20.458 1.00 98.31 585 LEU A N 1
ATOM 4492 C CA . LEU A 1 585 ? -0.406 -9.003 -19.409 1.00 98.31 585 LEU A CA 1
ATOM 4493 C C . LEU A 1 585 ? -0.756 -7.540 -19.729 1.00 98.31 585 LEU A C 1
ATOM 4495 O O . LEU A 1 585 ? -1.920 -7.158 -19.634 1.00 98.31 585 LEU A O 1
ATOM 4499 N N . LYS A 1 586 ? 0.213 -6.726 -20.165 1.00 98.50 586 LYS A N 1
ATOM 4500 C CA . LYS A 1 586 ? -0.028 -5.314 -20.519 1.00 98.50 586 LYS A CA 1
ATOM 4501 C C . LYS A 1 586 ? -1.022 -5.153 -21.675 1.00 98.50 586 LYS A C 1
ATOM 4503 O O . LYS A 1 586 ? -1.885 -4.281 -21.608 1.00 98.50 586 LYS A O 1
ATOM 4508 N N . PHE A 1 587 ? -0.952 -6.001 -22.703 1.00 98.00 587 PHE A N 1
ATOM 4509 C CA . PHE A 1 587 ? -1.952 -6.018 -23.776 1.00 98.00 587 PHE A CA 1
ATOM 4510 C C . PHE A 1 587 ? -3.312 -6.561 -23.304 1.00 98.00 587 PHE A C 1
ATOM 4512 O O . PHE A 1 587 ? -4.336 -5.992 -23.667 1.00 98.00 587 PHE A O 1
ATOM 4519 N N . MET A 1 588 ? -3.345 -7.603 -22.461 1.00 95.56 588 MET A N 1
ATOM 4520 C CA . MET A 1 588 ? -4.591 -8.146 -21.889 1.00 95.56 588 MET A CA 1
ATOM 4521 C C . MET A 1 588 ? -5.353 -7.101 -21.061 1.00 95.56 588 MET A C 1
ATOM 4523 O O . MET A 1 588 ? -6.572 -7.018 -21.145 1.00 95.56 588 MET A O 1
ATOM 4527 N N . MET A 1 589 ? -4.638 -6.257 -20.312 1.00 94.88 589 MET A N 1
ATOM 4528 C CA . MET A 1 589 ? -5.212 -5.143 -19.545 1.00 94.88 589 MET A CA 1
ATOM 4529 C C . MET A 1 589 ? -5.704 -3.966 -20.409 1.00 94.88 589 MET A C 1
ATOM 4531 O O . MET A 1 589 ? -6.237 -3.000 -19.865 1.00 94.88 589 MET A O 1
ATOM 4535 N N . GLY A 1 590 ? -5.486 -3.986 -21.729 1.00 96.06 590 GLY A N 1
ATOM 4536 C CA . GLY A 1 590 ? -5.740 -2.837 -22.603 1.00 96.06 590 GLY A CA 1
ATOM 4537 C C . GLY A 1 590 ? -4.822 -1.638 -22.322 1.00 96.06 590 GLY A C 1
ATOM 4538 O O . GLY A 1 590 ? -5.184 -0.496 -22.608 1.00 96.06 590 GLY A O 1
ATOM 4539 N N . LEU A 1 591 ? -3.651 -1.866 -21.711 1.00 96.12 591 LEU A N 1
ATOM 4540 C CA . LEU A 1 591 ? -2.772 -0.800 -21.215 1.00 96.12 591 LEU A CA 1
ATOM 4541 C C . LEU A 1 591 ? -2.081 -0.030 -22.352 1.00 96.12 591 LEU A C 1
ATOM 4543 O O . LEU A 1 591 ? -1.683 1.112 -22.157 1.00 96.12 591 LEU A O 1
ATOM 4547 N N . PHE A 1 592 ? -1.963 -0.619 -23.545 1.00 97.19 592 PHE A N 1
ATOM 4548 C CA . PHE A 1 592 ? -1.486 0.085 -24.742 1.00 97.19 592 PHE A CA 1
ATOM 4549 C C . PHE A 1 592 ? -2.571 0.993 -25.349 1.00 97.19 592 PHE A C 1
ATOM 4551 O O . PHE A 1 592 ? -2.254 2.013 -25.954 1.00 97.19 592 PHE A O 1
ATOM 4558 N N . GLU A 1 593 ? -3.848 0.656 -25.163 1.00 95.44 593 GLU A N 1
ATOM 4559 C CA . GLU A 1 593 ? -5.008 1.407 -25.658 1.00 95.44 593 GLU A CA 1
ATOM 4560 C C . GLU A 1 593 ? -5.426 2.518 -24.687 1.00 95.44 593 GLU A C 1
ATOM 4562 O O . GLU A 1 593 ? -5.888 3.580 -25.108 1.00 95.44 593 GLU A O 1
ATOM 4567 N N . LYS A 1 594 ? -5.282 2.270 -23.379 1.00 95.50 594 LYS A N 1
ATOM 4568 C CA . LYS A 1 594 ? -5.603 3.199 -22.288 1.00 95.50 594 LYS A CA 1
ATOM 4569 C C . LYS A 1 594 ? -4.491 3.203 -21.224 1.00 95.50 594 LYS A C 1
ATOM 4571 O O . LYS A 1 594 ? -4.713 2.742 -20.107 1.00 95.50 594 LYS A O 1
ATOM 4576 N N . PRO A 1 595 ? -3.298 3.744 -21.535 1.00 95.50 595 PRO A N 1
ATOM 4577 C CA . PRO A 1 595 ? -2.182 3.777 -20.585 1.00 95.50 595 PRO A CA 1
ATOM 4578 C C . PRO A 1 595 ? -2.414 4.727 -19.398 1.00 95.50 595 PRO A C 1
ATOM 4580 O O . PRO A 1 595 ? -1.833 4.528 -18.332 1.00 95.50 595 PRO A O 1
ATOM 4583 N N . MET A 1 596 ? -3.234 5.767 -19.578 1.00 96.75 596 MET A N 1
ATOM 4584 C CA . MET A 1 596 ? -3.424 6.853 -18.608 1.00 96.75 596 MET A CA 1
ATOM 4585 C C . MET A 1 596 ? -4.553 6.552 -17.613 1.00 96.75 596 MET A C 1
ATOM 4587 O O . MET A 1 596 ? -5.632 6.102 -17.998 1.00 96.75 596 MET A O 1
ATOM 4591 N N . ALA A 1 597 ? -4.335 6.879 -16.339 1.00 93.88 597 ALA A N 1
ATOM 4592 C CA . ALA A 1 597 ? -5.331 6.763 -15.281 1.00 93.88 597 ALA A CA 1
ATOM 4593 C C . ALA A 1 597 ? -6.477 7.777 -15.476 1.00 93.88 597 ALA A C 1
ATOM 4595 O O . ALA A 1 597 ? -6.235 8.981 -15.626 1.00 93.88 597 ALA A O 1
ATOM 4596 N N . SER A 1 598 ? -7.726 7.293 -15.449 1.00 92.56 598 SER A N 1
ATOM 4597 C CA . SER A 1 598 ? -8.918 8.134 -15.623 1.00 92.56 598 SER A CA 1
ATOM 4598 C C . SER A 1 598 ? -9.261 8.926 -14.360 1.00 92.56 598 SER A C 1
ATOM 4600 O O . SER A 1 598 ? -9.333 8.393 -13.252 1.00 92.56 598 SER A O 1
ATOM 4602 N N . TYR A 1 599 ? -9.568 10.207 -14.556 1.00 92.81 599 TYR A N 1
ATOM 4603 C CA . TYR A 1 599 ? -10.047 11.118 -13.517 1.00 92.81 599 TYR A CA 1
ATOM 4604 C C . TYR A 1 599 ? -11.499 10.790 -13.100 1.00 92.81 599 TYR A C 1
ATOM 4606 O O . TYR A 1 599 ? -11.951 11.252 -12.053 1.00 92.81 599 TYR A O 1
ATOM 4614 N N . GLU A 1 600 ? -12.234 9.974 -13.873 1.00 93.00 600 GLU A N 1
ATOM 4615 C CA . GLU A 1 600 ? -13.625 9.594 -13.568 1.00 93.00 600 GLU A CA 1
ATOM 4616 C C . GLU A 1 600 ? -13.751 8.720 -12.311 1.00 93.00 600 GLU A C 1
ATOM 4618 O O . GLU A 1 600 ? -14.785 8.747 -11.646 1.00 93.00 600 GLU A O 1
ATOM 4623 N N . TYR A 1 601 ? -12.699 7.970 -11.959 1.00 90.94 601 TYR A N 1
ATOM 4624 C CA . TYR A 1 601 ? -12.721 7.042 -10.827 1.00 90.94 601 TYR A CA 1
ATOM 4625 C C . TYR A 1 601 ? -12.458 7.726 -9.474 1.00 90.94 601 TYR A C 1
ATOM 4627 O O . TYR A 1 601 ? -12.689 7.127 -8.424 1.00 90.94 601 TYR A O 1
ATOM 4635 N N . ILE A 1 602 ? -12.054 9.003 -9.472 1.00 91.44 602 ILE A N 1
ATOM 4636 C CA . ILE A 1 602 ? -11.758 9.787 -8.259 1.00 91.44 602 ILE A CA 1
ATOM 4637 C C . ILE A 1 602 ? -12.883 9.744 -7.194 1.00 91.44 602 ILE A C 1
ATOM 4639 O O . ILE A 1 602 ? -12.541 9.576 -6.020 1.00 91.44 602 ILE A O 1
ATOM 4643 N N . PRO A 1 603 ? -14.192 9.835 -7.531 1.00 91.38 603 PRO A N 1
ATOM 4644 C CA . PRO A 1 603 ? -15.285 9.794 -6.550 1.00 91.38 603 PRO A CA 1
ATOM 4645 C C . PRO A 1 603 ? -15.542 8.424 -5.899 1.00 91.38 603 PRO A C 1
ATOM 4647 O O . PRO A 1 603 ? -16.323 8.351 -4.952 1.00 91.38 603 PRO A O 1
ATOM 4650 N N . TRP A 1 604 ? -14.933 7.338 -6.391 1.00 90.38 604 TRP A N 1
ATOM 4651 C CA . TRP A 1 604 ? -15.136 5.985 -5.853 1.00 90.38 604 TRP A CA 1
ATOM 4652 C C . TRP A 1 604 ? -14.229 5.671 -4.653 1.00 90.38 604 TRP A C 1
ATOM 4654 O O . TRP A 1 604 ? -14.524 4.755 -3.877 1.00 90.38 604 TRP A O 1
ATOM 4664 N N . LEU A 1 605 ? -13.150 6.440 -4.456 1.00 90.81 605 LEU A N 1
ATOM 4665 C CA . LEU A 1 605 ? -12.284 6.296 -3.287 1.00 90.81 605 LEU A CA 1
ATOM 4666 C C . LEU A 1 605 ? -13.065 6.650 -2.015 1.00 90.81 605 LEU A C 1
ATOM 4668 O O . LEU A 1 605 ? -13.438 7.802 -1.800 1.00 90.81 605 LEU A O 1
ATOM 4672 N N . GLY A 1 606 ? -13.284 5.657 -1.152 1.00 86.94 606 GLY A N 1
ATOM 4673 C CA . GLY A 1 606 ? -13.918 5.878 0.146 1.00 86.94 606 GLY A CA 1
ATOM 4674 C C . GLY A 1 606 ? -15.402 6.256 0.090 1.00 86.94 606 GLY A C 1
ATOM 4675 O O . GLY A 1 606 ? -15.899 6.845 1.055 1.00 86.94 606 GLY A O 1
ATOM 4676 N N . CYS A 1 607 ? -16.092 5.967 -1.020 1.00 89.94 607 CYS A N 1
ATOM 4677 C CA . CYS A 1 607 ? -17.507 6.292 -1.199 1.00 89.94 607 CYS A CA 1
ATOM 4678 C C . CYS A 1 607 ? -18.417 5.471 -0.263 1.00 89.94 607 CYS A C 1
ATOM 4680 O O . CYS A 1 607 ? -18.051 4.381 0.188 1.00 89.94 607 CYS A O 1
ATOM 4682 N N . GLN A 1 608 ? -19.621 5.982 0.021 1.00 90.19 608 GLN A N 1
ATOM 4683 C CA . GLN A 1 608 ? -20.496 5.395 1.043 1.00 90.19 608 GLN A CA 1
ATOM 4684 C C . GLN A 1 608 ? -20.867 3.934 0.748 1.00 90.19 608 GLN A C 1
ATOM 4686 O O . GLN A 1 608 ? -20.749 3.106 1.639 1.00 90.19 608 GLN A O 1
ATOM 4691 N N . ALA A 1 609 ? -21.175 3.580 -0.505 1.00 94.06 609 ALA A N 1
ATOM 4692 C CA . ALA A 1 609 ? -21.508 2.201 -0.877 1.00 94.06 609 ALA A CA 1
ATOM 4693 C C . ALA A 1 609 ? -20.377 1.196 -0.566 1.00 94.06 609 ALA A C 1
ATOM 4695 O O . ALA A 1 609 ? -20.640 0.066 -0.157 1.00 94.06 609 ALA A O 1
ATOM 4696 N N . HIS A 1 610 ? -19.109 1.608 -0.697 1.00 93.31 610 HIS A N 1
ATOM 4697 C CA . HIS A 1 610 ? -17.973 0.780 -0.284 1.00 93.31 610 HIS A CA 1
ATOM 4698 C C . HIS A 1 610 ? -17.879 0.667 1.245 1.00 93.31 610 HIS A C 1
ATOM 4700 O O . HIS A 1 610 ? -17.528 -0.396 1.750 1.00 93.31 610 HIS A O 1
ATOM 4706 N N . ARG A 1 611 ? -18.222 1.724 1.997 1.00 91.56 611 ARG A N 1
ATOM 4707 C CA . ARG A 1 611 ? -18.283 1.693 3.474 1.00 91.56 611 ARG A CA 1
ATOM 4708 C C . ARG A 1 611 ? -19.443 0.862 4.001 1.00 91.56 611 ARG A C 1
ATOM 4710 O O . ARG A 1 611 ? -19.269 0.167 4.992 1.00 91.56 611 ARG A O 1
ATOM 4717 N N . ASP A 1 612 ? -20.586 0.862 3.325 1.00 94.62 612 ASP A N 1
ATOM 4718 C CA . ASP A 1 612 ? -21.729 0.019 3.682 1.00 94.62 612 ASP A CA 1
ATOM 4719 C C . ASP A 1 612 ? -21.388 -1.469 3.490 1.00 94.62 612 ASP A C 1
ATOM 4721 O O . ASP A 1 612 ? -21.689 -2.292 4.357 1.00 94.62 612 ASP A O 1
ATOM 4725 N N . LEU A 1 613 ? -20.661 -1.806 2.415 1.00 94.50 613 LEU A N 1
ATOM 4726 C CA . LEU A 1 613 ? -20.080 -3.138 2.216 1.00 94.50 613 LEU A CA 1
ATOM 4727 C C . LEU A 1 613 ? -18.992 -3.458 3.259 1.00 94.50 613 LEU A C 1
ATOM 4729 O O . LEU A 1 613 ? -18.939 -4.579 3.758 1.00 94.50 613 LEU A O 1
ATOM 4733 N N . GLY A 1 614 ? -18.163 -2.480 3.637 1.00 93.31 614 GLY A N 1
ATOM 4734 C CA . GLY A 1 614 ? -17.197 -2.606 4.732 1.00 93.31 614 GLY A CA 1
ATOM 4735 C C . GLY A 1 614 ? -17.874 -2.916 6.070 1.00 93.31 614 GLY A C 1
ATOM 4736 O O . GLY A 1 614 ? -17.510 -3.883 6.731 1.00 93.31 614 GLY A O 1
ATOM 4737 N N . ARG A 1 615 ? -18.925 -2.171 6.429 1.00 96.62 615 ARG A N 1
ATOM 4738 C CA . ARG A 1 615 ? -19.777 -2.395 7.609 1.00 96.62 615 ARG A CA 1
ATOM 4739 C C . ARG A 1 615 ? -20.444 -3.770 7.575 1.00 96.62 615 ARG A C 1
ATOM 4741 O O . ARG A 1 615 ? -20.529 -4.421 8.615 1.00 96.62 615 ARG A O 1
ATOM 4748 N N . GLU A 1 616 ? -20.880 -4.233 6.401 1.00 96.56 616 GLU A N 1
ATOM 4749 C CA . GLU A 1 616 ? -21.388 -5.596 6.229 1.00 96.56 616 GLU A CA 1
ATOM 4750 C C . GLU A 1 616 ? -20.309 -6.661 6.477 1.00 96.56 616 GLU A C 1
ATOM 4752 O O . GLU A 1 616 ? -20.552 -7.621 7.213 1.00 96.56 616 GLU A O 1
ATOM 4757 N N . ALA A 1 617 ? -19.123 -6.486 5.894 1.00 95.75 617 ALA A N 1
ATOM 4758 C CA . ALA A 1 617 ? -17.993 -7.383 6.100 1.00 95.75 617 ALA A CA 1
ATOM 4759 C C . ALA A 1 617 ? -17.577 -7.427 7.580 1.00 95.75 617 ALA A C 1
ATOM 4761 O O . ALA A 1 617 ? -17.332 -8.511 8.105 1.00 95.75 617 ALA A O 1
ATOM 4762 N N . VAL A 1 618 ? -17.593 -6.277 8.273 1.00 97.00 618 VAL A N 1
ATOM 4763 C CA . VAL A 1 618 ? -17.407 -6.201 9.728 1.00 97.00 618 VAL A CA 1
ATOM 4764 C C . VAL A 1 618 ? -18.451 -7.055 10.437 1.00 97.00 618 VAL A C 1
ATOM 4766 O O . VAL A 1 618 ? -18.064 -8.027 11.063 1.00 97.00 618 VAL A O 1
ATOM 4769 N N . ARG A 1 619 ? -19.763 -6.787 10.328 1.00 96.12 619 ARG A N 1
ATOM 4770 C CA . ARG A 1 619 ? -20.771 -7.546 11.111 1.00 96.12 619 ARG A CA 1
ATOM 4771 C C . ARG A 1 619 ? -20.765 -9.062 10.850 1.00 96.12 619 ARG A C 1
ATOM 4773 O O . ARG A 1 619 ? -21.190 -9.822 11.718 1.00 96.12 619 ARG A O 1
ATOM 4780 N N . LYS A 1 620 ? -20.293 -9.500 9.676 1.00 96.50 620 LYS A N 1
ATOM 4781 C CA . LYS A 1 620 ? -20.152 -10.918 9.303 1.00 96.50 620 LYS A CA 1
ATOM 4782 C C . LYS A 1 620 ? -18.877 -11.581 9.847 1.00 96.50 620 LYS A C 1
ATOM 4784 O O . LYS A 1 620 ? -18.910 -12.785 10.088 1.00 96.50 620 LYS A O 1
ATOM 4789 N N . SER A 1 621 ? -17.790 -10.835 10.071 1.00 96.50 621 SER A N 1
ATOM 4790 C CA . SER A 1 621 ? -16.521 -11.388 10.577 1.00 96.50 621 SER A CA 1
ATOM 4791 C C . SER A 1 621 ? -16.551 -11.733 12.069 1.00 96.50 621 SER A C 1
ATOM 4793 O O . SER A 1 621 ? -15.812 -12.608 12.525 1.00 96.50 621 SER A O 1
ATOM 4795 N N . LEU A 1 622 ? -17.398 -11.044 12.841 1.00 97.94 622 LEU A N 1
ATOM 4796 C CA . LEU A 1 622 ? -17.384 -11.088 14.304 1.00 97.94 622 LEU A CA 1
ATOM 4797 C C . LEU A 1 622 ? -17.823 -12.459 14.826 1.00 97.94 622 LEU A C 1
ATOM 4799 O O . LEU A 1 622 ? -18.942 -12.913 14.564 1.00 97.94 622 LEU A O 1
ATOM 4803 N N . VAL A 1 623 ? -16.961 -13.088 15.626 1.00 98.38 623 VAL A N 1
ATOM 4804 C CA . VAL A 1 623 ? -17.230 -14.398 16.229 1.00 98.38 623 VAL A CA 1
ATOM 4805 C C . VAL A 1 623 ? -17.543 -14.224 17.709 1.00 98.38 623 VAL A C 1
ATOM 4807 O O . VAL A 1 623 ? -16.707 -13.772 18.492 1.00 98.38 623 VAL A O 1
ATOM 4810 N N . LEU A 1 624 ? -18.757 -14.599 18.107 1.00 98.50 624 LEU A N 1
ATOM 4811 C CA . LEU A 1 624 ? -19.178 -14.589 19.505 1.00 98.50 624 LEU A CA 1
ATOM 4812 C C . LEU A 1 624 ? -18.663 -15.855 20.202 1.00 98.50 624 LEU A C 1
ATOM 4814 O O . LEU A 1 624 ? -19.118 -16.959 19.909 1.00 98.50 624 LEU A O 1
ATOM 4818 N N . LEU A 1 625 ? -17.711 -15.702 21.119 1.00 97.94 625 LEU A N 1
ATOM 4819 C CA . LEU A 1 625 ? -17.049 -16.810 21.814 1.00 97.94 625 LEU A CA 1
ATOM 4820 C C . LEU A 1 625 ? -17.713 -17.159 23.155 1.00 97.94 625 LEU A C 1
ATOM 4822 O O . LEU A 1 625 ? -17.719 -18.318 23.562 1.00 97.94 625 LEU A O 1
ATOM 4826 N N . LYS A 1 626 ? -18.300 -16.170 23.839 1.00 97.75 626 LYS A N 1
ATOM 4827 C CA . LYS A 1 626 ? -19.002 -16.342 25.124 1.00 97.75 626 LYS A CA 1
ATOM 4828 C C . LYS A 1 626 ? -20.195 -15.390 25.205 1.00 97.75 626 LYS A C 1
ATOM 4830 O O . LYS A 1 626 ? -20.094 -14.276 24.697 1.00 97.75 626 LYS A O 1
ATOM 4835 N N . ASN A 1 627 ? -21.299 -15.801 25.836 1.00 97.31 627 ASN A N 1
ATOM 4836 C CA . ASN A 1 627 ? -22.497 -14.967 26.016 1.00 97.31 627 ASN A CA 1
ATOM 4837 C C . ASN A 1 627 ? -23.290 -15.332 27.296 1.00 97.31 627 ASN A C 1
ATOM 4839 O O . ASN A 1 627 ? -24.445 -15.743 27.221 1.00 97.31 627 ASN A O 1
ATOM 4843 N N . GLY A 1 628 ? -22.640 -15.225 28.456 1.00 95.06 628 GLY A N 1
ATOM 4844 C CA . GLY A 1 628 ? -23.101 -15.684 29.775 1.00 95.06 628 GLY A CA 1
ATOM 4845 C C . GLY A 1 628 ? -21.949 -16.363 30.529 1.00 95.06 628 GLY A C 1
ATOM 4846 O O . GLY A 1 628 ? -21.153 -17.070 29.907 1.00 95.06 628 GLY A O 1
ATOM 4847 N N . LYS A 1 629 ? -21.809 -16.146 31.846 1.00 91.12 629 LYS A N 1
ATOM 4848 C CA . LYS A 1 629 ? -20.748 -16.758 32.674 1.00 91.12 629 LYS A CA 1
ATOM 4849 C C . LYS A 1 629 ? -21.034 -18.226 32.972 1.00 91.12 629 LYS A C 1
ATOM 4851 O O . LYS A 1 629 ? -20.102 -19.027 32.932 1.00 91.12 629 LYS A O 1
ATOM 4856 N N . THR A 1 630 ? -22.295 -18.569 33.219 1.00 87.69 630 THR A N 1
ATOM 4857 C CA . THR A 1 630 ? -22.788 -19.944 33.385 1.00 87.69 630 THR A CA 1
ATOM 4858 C C . THR A 1 630 ? -23.854 -20.287 32.332 1.00 87.69 630 THR A C 1
ATOM 4860 O O . THR A 1 630 ? -24.486 -19.375 31.796 1.00 87.69 630 THR A O 1
ATOM 4863 N N . PRO A 1 631 ? -24.127 -21.580 32.054 1.00 83.69 631 PRO A N 1
ATOM 4864 C CA . PRO A 1 631 ? -25.213 -21.992 31.154 1.00 83.69 631 PRO A CA 1
ATOM 4865 C C . PRO A 1 631 ? -26.627 -21.587 31.605 1.00 83.69 631 PRO A C 1
ATOM 4867 O O . PRO A 1 631 ? -27.558 -21.684 30.811 1.00 83.69 631 PRO A O 1
ATOM 4870 N N . ASN A 1 632 ? -26.794 -21.161 32.863 1.00 87.62 632 ASN A N 1
ATOM 4871 C CA . ASN A 1 632 ? -28.073 -20.734 33.437 1.00 87.62 632 ASN A CA 1
ATOM 4872 C C . ASN A 1 632 ? -28.250 -19.204 33.431 1.00 87.62 632 ASN A C 1
ATOM 4874 O O . ASN A 1 632 ? -29.294 -18.707 33.856 1.00 87.62 632 ASN A O 1
ATOM 4878 N N . ASP A 1 633 ? -27.240 -18.449 32.995 1.00 89.81 633 ASP A N 1
ATOM 4879 C CA . ASP A 1 633 ? -27.307 -16.992 32.957 1.00 89.81 633 ASP A CA 1
ATOM 4880 C C . ASP A 1 633 ? -28.195 -16.522 31.799 1.00 89.81 633 ASP A C 1
ATOM 4882 O O . ASP A 1 633 ? -28.188 -17.092 30.707 1.00 89.81 633 ASP A O 1
ATOM 4886 N N . ALA A 1 634 ? -28.903 -15.408 31.995 1.00 90.06 634 ALA A N 1
ATOM 4887 C CA . ALA A 1 634 ? -29.483 -14.687 30.867 1.00 90.06 634 ALA A CA 1
ATOM 4888 C C . ALA A 1 634 ? -28.355 -14.164 29.947 1.00 90.06 634 ALA A C 1
ATOM 4890 O O . ALA A 1 634 ? -27.374 -13.615 30.467 1.00 90.06 634 ALA A O 1
ATOM 4891 N N . PRO A 1 635 ? -28.482 -14.289 28.610 1.00 94.75 635 PRO A N 1
ATOM 4892 C CA . PRO A 1 635 ? -27.449 -13.855 27.677 1.00 94.75 635 PRO A CA 1
ATOM 4893 C C . PRO A 1 635 ? -27.179 -12.353 27.805 1.00 94.75 635 PRO A C 1
ATOM 4895 O O . PRO A 1 635 ? -28.091 -11.551 28.003 1.00 94.75 635 PRO A O 1
ATOM 4898 N N . MET A 1 636 ? -25.908 -11.980 27.678 1.00 95.81 636 MET A N 1
ATOM 4899 C CA . MET A 1 636 ? -25.433 -10.596 27.771 1.00 95.81 636 MET A CA 1
ATOM 4900 C C . MET A 1 636 ? -25.665 -9.809 26.470 1.00 95.81 636 MET A C 1
ATOM 4902 O O . MET A 1 636 ? -25.826 -8.593 26.502 1.00 95.81 636 MET A O 1
ATOM 4906 N N . LEU A 1 637 ? -25.676 -10.501 25.326 1.00 97.38 637 LEU A N 1
ATOM 4907 C CA . LEU A 1 637 ? -25.893 -9.942 23.993 1.00 97.38 637 LEU A CA 1
ATOM 4908 C C . LEU A 1 637 ? -27.180 -10.499 23.358 1.00 97.38 637 LEU A C 1
ATOM 4910 O O . LEU A 1 637 ? -27.375 -11.722 23.394 1.00 97.38 637 LEU A O 1
ATOM 4914 N N . PRO A 1 638 ? -28.003 -9.654 22.701 1.00 97.56 638 PRO A N 1
ATOM 4915 C CA . PRO A 1 638 ? -27.765 -8.229 22.431 1.00 97.56 638 PRO A CA 1
ATOM 4916 C C . PRO A 1 638 ? -27.987 -7.301 23.644 1.00 97.56 638 PRO A C 1
ATOM 4918 O O . PRO A 1 638 ? -28.828 -7.559 24.501 1.00 97.56 638 PRO A O 1
ATOM 4921 N N . LEU A 1 639 ? -27.239 -6.197 23.676 1.00 97.38 639 LEU A N 1
ATOM 4922 C CA . LEU A 1 639 ? -27.322 -5.127 24.672 1.00 97.38 639 LEU A CA 1
ATOM 4923 C C . LEU A 1 639 ? -28.601 -4.287 24.499 1.00 97.38 639 LEU A C 1
ATOM 4925 O O . LEU A 1 639 ? -29.035 -4.046 23.366 1.00 97.38 639 LEU A O 1
ATOM 4929 N N . PRO A 1 640 ? -29.178 -3.750 25.590 1.00 95.06 640 PRO A N 1
ATOM 4930 C CA . PRO A 1 640 ? -30.261 -2.780 25.499 1.00 95.06 640 PRO A CA 1
ATOM 4931 C C . PRO A 1 640 ? -29.729 -1.419 25.024 1.00 95.06 640 PRO A C 1
ATOM 4933 O O . PRO A 1 640 ? -28.786 -0.879 25.593 1.00 95.06 640 PRO A O 1
ATOM 4936 N N . ARG A 1 641 ? -30.373 -0.821 24.012 1.00 94.56 641 ARG A N 1
ATOM 4937 C CA . ARG A 1 641 ? -30.041 0.539 23.535 1.00 94.56 641 ARG A CA 1
ATOM 4938 C C . ARG A 1 641 ? -30.388 1.641 24.535 1.00 94.56 641 ARG A C 1
ATOM 4940 O O . ARG A 1 641 ? -29.821 2.722 24.451 1.00 94.56 641 ARG A O 1
ATOM 4947 N N . THR A 1 642 ? -31.327 1.385 25.442 1.00 94.75 642 THR A N 1
ATOM 4948 C CA . THR A 1 642 ? -31.703 2.312 26.512 1.00 94.75 642 THR A CA 1
ATOM 4949 C C . THR A 1 642 ? -31.160 1.777 27.827 1.00 94.75 642 THR A C 1
ATOM 4951 O O . THR A 1 642 ? -31.630 0.755 28.327 1.00 94.75 642 THR A O 1
ATOM 4954 N N . ALA A 1 643 ? -30.195 2.493 28.389 1.00 95.25 643 ALA A N 1
ATOM 4955 C CA . ALA A 1 643 ? -29.671 2.292 29.733 1.00 95.25 643 ALA A CA 1
ATOM 4956 C C . ALA A 1 643 ? -29.659 3.646 30.464 1.00 95.25 643 ALA A C 1
ATOM 4958 O O . ALA A 1 643 ? -29.968 4.678 29.866 1.00 95.25 643 ALA A O 1
ATOM 4959 N N . LYS A 1 644 ? -29.326 3.664 31.757 1.00 96.19 644 LYS A N 1
ATOM 4960 C CA . LYS A 1 644 ? -29.064 4.919 32.470 1.00 96.19 644 LYS A CA 1
ATOM 4961 C C . LYS A 1 644 ? -27.632 5.358 32.213 1.00 96.19 644 LYS A C 1
ATOM 4963 O O . LYS A 1 644 ? -27.425 6.475 31.751 1.00 96.19 644 LYS A O 1
ATOM 4968 N N . ARG A 1 645 ? -26.662 4.484 32.512 1.00 96.94 645 ARG A N 1
ATOM 4969 C CA . ARG A 1 645 ? -25.225 4.781 32.421 1.00 96.94 645 ARG A CA 1
ATOM 4970 C C . ARG A 1 645 ? -24.443 3.579 31.917 1.00 96.94 645 ARG A C 1
ATOM 4972 O O . ARG A 1 645 ? -24.556 2.493 32.483 1.00 96.94 645 ARG A O 1
ATOM 4979 N N . ILE A 1 646 ? -23.595 3.784 30.915 1.00 98.31 646 ILE A N 1
ATOM 4980 C CA . ILE A 1 646 ? -22.735 2.737 30.353 1.00 98.31 646 ILE A CA 1
ATOM 4981 C C . ILE A 1 646 ? -21.266 3.154 30.395 1.00 98.31 646 ILE A C 1
ATOM 4983 O O . ILE A 1 646 ? -20.939 4.337 30.279 1.00 98.31 646 ILE A O 1
ATOM 4987 N N . LEU A 1 647 ? -20.379 2.169 30.525 1.00 98.44 647 LEU A N 1
ATOM 4988 C CA . LEU A 1 647 ? -18.934 2.363 30.428 1.00 98.44 647 LEU A CA 1
ATOM 4989 C C . LEU A 1 647 ? -18.416 1.779 29.111 1.00 98.44 647 LEU A C 1
ATOM 4991 O O . LEU A 1 647 ? -18.590 0.593 28.844 1.00 98.44 647 LEU A O 1
ATOM 4995 N N . VAL A 1 648 ? -17.731 2.587 28.310 1.00 98.50 648 VAL A N 1
ATOM 4996 C CA . VAL A 1 648 ? -16.951 2.130 27.155 1.00 98.50 648 VAL A CA 1
ATOM 4997 C C . VAL A 1 648 ? -15.471 2.301 27.487 1.00 98.50 648 VAL A C 1
ATOM 4999 O O . VAL A 1 648 ? -15.045 3.379 27.898 1.00 98.50 648 VAL A O 1
ATOM 5002 N N . ALA A 1 649 ? -14.674 1.244 27.352 1.00 97.94 649 ALA A N 1
ATOM 5003 C CA . ALA A 1 649 ? -13.319 1.232 27.895 1.00 97.94 649 ALA A CA 1
ATOM 5004 C C . ALA A 1 649 ? -12.311 0.412 27.083 1.00 97.94 649 ALA A C 1
ATOM 5006 O O . ALA A 1 649 ? -12.672 -0.321 26.162 1.00 97.94 649 ALA A O 1
ATOM 5007 N N . GLY A 1 650 ? -11.039 0.520 27.466 1.00 96.81 650 GLY A N 1
ATOM 5008 C CA . GLY A 1 650 ? -9.927 -0.198 26.848 1.00 96.81 650 GLY A CA 1
ATOM 5009 C C . GLY A 1 650 ? -9.224 0.586 25.739 1.00 96.81 650 GLY A C 1
ATOM 5010 O O . GLY A 1 650 ? -9.733 1.563 25.188 1.00 96.81 650 GLY A O 1
ATOM 5011 N N . THR A 1 651 ? -8.009 0.146 25.414 1.00 95.50 651 THR A N 1
ATOM 5012 C CA . THR A 1 651 ? -7.067 0.829 24.508 1.00 95.50 651 THR A CA 1
ATOM 5013 C C . THR A 1 651 ? -7.514 0.897 23.046 1.00 95.50 651 THR A C 1
ATOM 5015 O O . THR A 1 651 ? -6.979 1.712 22.294 1.00 95.50 651 THR A O 1
ATOM 5018 N N . HIS A 1 652 ? -8.481 0.071 22.639 1.00 96.81 652 HIS A N 1
ATOM 5019 C CA . HIS A 1 652 ? -8.949 -0.026 21.252 1.00 96.81 652 HIS A CA 1
ATOM 5020 C C . HIS A 1 652 ? -10.320 0.632 21.040 1.00 96.81 652 HIS A C 1
ATOM 5022 O O . HIS A 1 652 ? -10.721 0.862 19.902 1.00 96.81 652 HIS A O 1
ATOM 5028 N N . ALA A 1 653 ? -11.034 0.997 22.113 1.00 97.62 653 ALA A N 1
ATOM 5029 C CA . ALA A 1 653 ? -12.395 1.523 22.018 1.00 97.62 653 ALA A CA 1
ATOM 5030 C C . ALA A 1 653 ? -12.500 2.807 21.183 1.00 97.62 653 ALA A C 1
ATOM 5032 O O . ALA A 1 653 ? -13.444 2.951 20.412 1.00 97.62 653 ALA A O 1
ATOM 5033 N N . ASN A 1 654 ? -11.535 3.724 21.281 1.00 96.38 654 ASN A N 1
ATOM 5034 C CA . ASN A 1 654 ? -11.520 4.948 20.475 1.00 96.38 654 ASN A CA 1
ATOM 5035 C C . ASN A 1 654 ? -10.215 5.127 19.684 1.00 96.38 654 ASN A C 1
ATOM 5037 O O . ASN A 1 654 ? -9.643 6.217 19.677 1.00 96.38 654 ASN A O 1
ATOM 5041 N N . ASN A 1 655 ? -9.731 4.051 19.053 1.00 94.19 655 ASN A N 1
ATOM 5042 C CA . ASN A 1 655 ? -8.481 4.050 18.293 1.00 94.19 655 ASN A CA 1
ATOM 5043 C C . ASN A 1 655 ? -8.664 3.376 16.921 1.00 94.19 655 ASN A C 1
ATOM 5045 O O . ASN A 1 655 ? -8.661 2.151 16.799 1.00 94.19 655 ASN A O 1
ATOM 5049 N N . LEU A 1 656 ? -8.839 4.205 15.891 1.00 92.75 656 LEU A N 1
ATOM 5050 C CA . LEU A 1 656 ? -9.166 3.786 14.533 1.00 92.75 656 LEU A CA 1
ATOM 5051 C C . LEU A 1 656 ? -7.993 3.067 13.853 1.00 92.75 656 LEU A C 1
ATOM 5053 O O . LEU A 1 656 ? -8.206 2.063 13.178 1.00 92.75 656 LEU A O 1
ATOM 5057 N N . GLY A 1 657 ? -6.758 3.510 14.104 1.00 92.25 657 GLY A N 1
ATOM 5058 C CA . GLY A 1 657 ? -5.552 2.819 13.651 1.00 92.25 657 GLY A CA 1
ATOM 5059 C C . GLY A 1 657 ? -5.418 1.403 14.224 1.00 92.25 657 GLY A C 1
ATOM 5060 O O . GLY A 1 657 ? -5.134 0.470 13.477 1.00 92.25 657 GLY A O 1
ATOM 5061 N N . TYR A 1 658 ? -5.726 1.197 15.511 1.00 95.56 658 TYR A N 1
ATOM 5062 C CA . TYR A 1 658 ? -5.652 -0.136 16.129 1.00 95.56 658 TYR A CA 1
ATOM 5063 C C . TYR A 1 658 ? -6.702 -1.113 15.580 1.00 95.56 658 TYR A C 1
ATOM 5065 O O . TYR A 1 658 ? -6.386 -2.280 15.373 1.00 95.56 658 TYR A O 1
ATOM 5073 N N . GLN A 1 659 ? -7.926 -0.659 15.282 1.00 96.00 659 GLN A N 1
ATOM 5074 C CA . GLN A 1 659 ? -8.933 -1.522 14.640 1.00 96.00 659 GLN A CA 1
ATOM 5075 C C . GLN A 1 659 ? -8.689 -1.747 13.133 1.00 96.00 659 GLN A C 1
ATOM 5077 O O . GLN A 1 659 ? -9.271 -2.665 12.559 1.00 96.00 659 GLN A O 1
ATOM 5082 N N . CYS A 1 660 ? -7.826 -0.957 12.484 1.00 95.75 660 CYS A N 1
ATOM 5083 C CA . CYS A 1 660 ? -7.357 -1.240 11.122 1.00 95.75 660 CYS A CA 1
ATOM 5084 C C . CYS A 1 660 ? -6.147 -2.193 11.109 1.00 95.75 660 CYS A C 1
ATOM 5086 O O . CYS A 1 660 ? -6.060 -3.049 10.234 1.00 95.75 660 CYS A O 1
ATOM 5088 N N . GLY A 1 661 ? -5.257 -2.097 12.103 1.00 95.62 661 GLY A N 1
ATOM 5089 C CA . GLY A 1 661 ? -4.073 -2.948 12.224 1.00 95.62 661 GLY A CA 1
ATOM 5090 C C . GLY A 1 661 ? -2.941 -2.550 11.274 1.00 95.62 661 GLY A C 1
ATOM 5091 O O . GLY A 1 661 ? -2.769 -1.372 10.958 1.00 95.62 661 GLY A O 1
ATOM 5092 N N . GLY A 1 662 ? -2.133 -3.529 10.855 1.00 93.38 662 GLY A N 1
ATOM 5093 C CA . GLY A 1 662 ? -1.054 -3.322 9.885 1.00 93.38 662 GLY A CA 1
ATOM 5094 C C . GLY A 1 662 ? -1.555 -2.990 8.476 1.00 93.38 662 GLY A C 1
ATOM 5095 O O . GLY A 1 662 ? -2.763 -2.994 8.215 1.00 93.38 662 GLY A O 1
ATOM 5096 N N . TRP A 1 663 ? -0.618 -2.681 7.574 1.00 92.81 663 TRP A N 1
ATOM 5097 C CA . TRP A 1 663 ? -0.887 -2.304 6.180 1.00 92.81 663 TRP A CA 1
ATOM 5098 C C . TRP A 1 663 ? -1.949 -1.199 6.022 1.00 92.81 663 TRP A C 1
ATOM 5100 O O . TRP A 1 663 ? -2.709 -1.212 5.065 1.00 92.81 663 TRP A O 1
ATOM 5110 N N . SER A 1 664 ? -2.035 -0.247 6.957 1.00 91.50 664 SER A N 1
ATOM 5111 C CA . SER A 1 664 ? -3.124 0.739 7.046 1.00 91.50 664 SER A CA 1
ATOM 5112 C C . SER A 1 664 ? -2.567 2.160 7.122 1.00 91.50 664 SER A C 1
ATOM 5114 O O . SER A 1 664 ? -2.102 2.582 8.181 1.00 91.50 664 SER A O 1
ATOM 5116 N N . LEU A 1 665 ? -2.597 2.894 6.000 1.00 85.25 665 LEU A N 1
ATOM 5117 C CA . LEU A 1 665 ? -1.836 4.130 5.708 1.00 85.25 665 LEU A CA 1
ATOM 5118 C C . LEU A 1 665 ? -0.302 3.969 5.742 1.00 85.25 665 LEU A C 1
ATOM 5120 O O . LEU A 1 665 ? 0.394 4.588 4.938 1.00 85.25 665 LEU A O 1
ATOM 5124 N N . THR A 1 666 ? 0.217 3.145 6.650 1.00 88.06 666 THR A N 1
ATOM 5125 C CA . THR A 1 666 ? 1.633 2.816 6.825 1.00 88.06 666 THR A CA 1
ATOM 5126 C C . THR A 1 666 ? 1.848 1.297 6.819 1.00 88.06 666 THR A C 1
ATOM 5128 O O . THR A 1 666 ? 0.900 0.531 7.017 1.00 88.06 666 THR A O 1
ATOM 5131 N N . TRP A 1 667 ? 3.089 0.836 6.620 1.00 86.50 667 TRP A N 1
ATOM 5132 C CA . TRP A 1 667 ? 3.425 -0.595 6.541 1.00 86.50 667 TRP A CA 1
ATOM 5133 C C . TRP A 1 667 ? 3.037 -1.320 7.832 1.00 86.50 667 TRP A C 1
ATOM 5135 O O . TRP A 1 667 ? 2.289 -2.295 7.825 1.00 86.50 667 TRP A O 1
ATOM 5145 N N . GLN A 1 668 ? 3.469 -0.764 8.962 1.00 93.00 668 GLN A N 1
ATOM 5146 C CA . GLN A 1 668 ? 3.237 -1.321 10.294 1.00 93.00 668 GLN A CA 1
ATOM 5147 C C . GLN A 1 668 ? 1.905 -0.883 10.928 1.00 93.00 668 GLN A C 1
ATOM 5149 O O . GLN A 1 668 ? 1.631 -1.257 12.067 1.00 93.00 668 GLN A O 1
ATOM 5154 N N . GLY A 1 669 ? 1.087 -0.096 10.220 1.00 90.31 669 GLY A N 1
ATOM 5155 C CA . GLY A 1 669 ? -0.076 0.593 10.782 1.00 90.31 669 GLY A CA 1
ATOM 5156 C C . GLY A 1 669 ? 0.293 1.755 11.716 1.00 90.31 669 GLY A C 1
ATOM 5157 O O . GLY A 1 669 ? 1.468 2.053 11.955 1.00 90.31 669 GLY A O 1
ATOM 5158 N N . VAL A 1 670 ? -0.725 2.445 12.239 1.00 87.06 670 VAL A N 1
ATOM 5159 C CA . VAL A 1 670 ? -0.572 3.637 13.098 1.00 87.06 670 VAL A CA 1
ATOM 5160 C C . VAL A 1 670 ? -1.446 3.562 14.350 1.00 87.06 670 VAL A C 1
ATOM 5162 O O . VAL A 1 670 ? -2.400 2.790 14.418 1.00 87.06 670 VAL A O 1
ATOM 5165 N N . SER A 1 671 ? -1.147 4.399 15.342 1.00 89.31 671 SER A N 1
ATOM 5166 C CA . SER A 1 671 ? -2.012 4.630 16.499 1.00 89.31 671 SER A CA 1
ATOM 5167 C C . SER A 1 671 ? -2.929 5.842 16.291 1.00 89.31 671 SER A C 1
ATOM 5169 O O . SER A 1 671 ? -2.585 6.801 15.602 1.00 89.31 671 SER A O 1
ATOM 5171 N N . GLY A 1 672 ? -4.094 5.813 16.938 1.00 85.88 672 GLY A N 1
ATOM 5172 C CA . GLY A 1 672 ? -4.989 6.958 17.074 1.00 85.88 672 GLY A CA 1
ATOM 5173 C C . GLY A 1 672 ? -5.998 7.135 15.937 1.00 85.88 672 GLY A C 1
ATOM 5174 O O . GLY A 1 672 ? -6.234 6.251 15.114 1.00 85.88 672 GLY A O 1
ATOM 5175 N N . ASN A 1 673 ? -6.631 8.310 15.946 1.00 82.12 673 ASN A N 1
ATOM 5176 C CA . ASN A 1 673 ? -7.643 8.731 14.967 1.00 82.12 673 ASN A CA 1
ATOM 5177 C C . ASN A 1 673 ? -7.104 9.886 14.101 1.00 82.12 673 ASN A C 1
ATOM 5179 O O . ASN A 1 673 ? -7.277 9.904 12.881 1.00 82.12 673 ASN A O 1
ATOM 5183 N N . ASN A 1 674 ? -6.398 10.817 14.756 1.00 65.88 674 ASN A N 1
ATOM 5184 C CA . ASN A 1 674 ? -5.880 12.065 14.205 1.00 65.88 674 ASN A CA 1
ATOM 5185 C C . ASN A 1 674 ? -4.372 12.178 14.543 1.00 65.88 674 ASN A C 1
ATOM 5187 O O . ASN A 1 674 ? -4.011 12.915 15.458 1.00 65.88 674 ASN A O 1
ATOM 5191 N N . HIS A 1 675 ? -3.509 11.474 13.794 1.00 51.44 675 HIS A N 1
ATOM 5192 C CA . HIS A 1 675 ? -2.034 11.456 13.933 1.00 51.44 675 HIS A CA 1
ATOM 5193 C C . HIS A 1 675 ? -1.514 10.725 15.216 1.00 51.44 675 HIS A C 1
ATOM 5195 O O . HIS A 1 675 ? -2.319 10.333 16.056 1.00 51.44 675 HIS A O 1
ATOM 5201 N N . THR A 1 676 ? -0.205 10.484 15.462 1.00 43.41 676 THR A N 1
ATOM 5202 C CA . THR A 1 676 ? 1.060 10.931 14.805 1.00 43.41 676 THR A CA 1
ATOM 5203 C C . THR A 1 676 ? 2.232 9.947 15.061 1.00 43.41 676 THR A C 1
ATOM 5205 O O . THR A 1 676 ? 2.166 9.148 15.988 1.00 43.41 676 THR A O 1
ATOM 5208 N N . VAL A 1 677 ? 3.356 10.170 14.357 1.00 33.66 677 VAL A N 1
ATOM 5209 C CA . VAL A 1 677 ? 4.759 9.737 14.619 1.00 33.66 677 VAL A CA 1
ATOM 5210 C C . VAL A 1 677 ? 5.232 8.437 13.947 1.00 33.66 677 VAL A C 1
ATOM 5212 O O . VAL A 1 677 ? 4.791 7.342 14.277 1.00 33.66 677 VAL A O 1
ATOM 5215 N N . VAL A 1 678 ? 6.262 8.581 13.099 1.00 35.88 678 VAL A N 1
ATOM 5216 C CA . VAL A 1 678 ? 7.216 7.524 12.715 1.00 35.88 678 VAL A CA 1
ATOM 5217 C C . VAL A 1 678 ? 8.629 8.104 12.876 1.00 35.88 678 VAL A C 1
ATOM 5219 O O . VAL A 1 678 ? 9.052 8.969 12.107 1.00 35.88 678 VAL A O 1
ATOM 5222 N N . GLY A 1 679 ? 9.352 7.680 13.919 1.00 46.00 679 GLY A N 1
ATOM 5223 C CA . GLY A 1 679 ? 10.660 8.247 14.284 1.00 46.00 679 GLY A CA 1
ATOM 5224 C C . GLY A 1 679 ? 10.610 9.742 14.648 1.00 46.00 679 GLY A C 1
ATOM 5225 O O . GLY A 1 679 ? 9.577 10.267 15.049 1.00 46.00 679 GLY A O 1
ATOM 5226 N N . ASN A 1 680 ? 11.725 10.461 14.484 1.00 28.88 680 ASN A N 1
ATOM 5227 C CA . ASN A 1 680 ? 11.851 11.871 14.896 1.00 28.88 680 ASN A CA 1
ATOM 5228 C C . ASN A 1 680 ? 11.265 12.890 13.886 1.00 28.88 680 ASN A C 1
ATOM 5230 O O . ASN A 1 680 ? 11.727 14.030 13.829 1.00 28.88 680 ASN A O 1
ATOM 5234 N N . LYS A 1 681 ? 10.283 12.510 13.053 1.00 36.00 681 LYS A N 1
ATOM 5235 C CA . LYS A 1 681 ? 9.636 13.417 12.084 1.00 36.00 681 LYS A CA 1
ATOM 5236 C C . LYS A 1 681 ? 8.114 13.416 12.234 1.00 36.00 681 LYS A C 1
ATOM 5238 O O . LYS A 1 681 ? 7.471 12.372 12.316 1.00 36.00 681 LYS A O 1
ATOM 5243 N N . MET A 1 682 ? 7.542 14.617 12.269 1.00 33.94 682 MET A N 1
ATOM 5244 C CA . MET A 1 682 ? 6.117 14.839 12.501 1.00 33.94 682 MET A CA 1
ATOM 5245 C C . MET A 1 682 ? 5.338 14.797 11.181 1.00 33.94 682 MET A C 1
ATOM 5247 O O . MET A 1 682 ? 5.472 15.694 10.352 1.00 33.94 682 MET A O 1
ATOM 5251 N N . PHE A 1 683 ? 4.511 13.762 10.998 1.00 44.62 683 PHE A N 1
ATOM 5252 C CA . PHE A 1 683 ? 3.668 13.583 9.812 1.00 44.62 683 PHE A CA 1
ATOM 5253 C C . PHE A 1 683 ? 2.179 13.471 10.169 1.00 44.62 683 PHE A C 1
ATOM 5255 O O . PHE A 1 683 ? 1.770 12.673 11.013 1.00 44.62 683 PHE A O 1
ATOM 5262 N N . THR A 1 684 ? 1.377 14.282 9.485 1.00 40.75 684 THR A N 1
ATOM 5263 C CA . THR A 1 684 ? -0.054 14.518 9.726 1.00 40.75 684 THR A CA 1
ATOM 5264 C C . THR A 1 684 ? -0.919 13.537 8.924 1.00 40.75 684 THR A C 1
ATOM 5266 O O . THR A 1 684 ? -1.269 13.808 7.778 1.00 40.75 684 THR A O 1
ATOM 5269 N N . PHE A 1 685 ? -1.296 12.399 9.513 1.00 46.97 685 PHE A N 1
ATOM 5270 C CA . PHE A 1 685 ? -2.191 11.400 8.899 1.00 46.97 685 PHE A CA 1
ATOM 5271 C C . PHE A 1 685 ? -3.478 11.222 9.724 1.00 46.97 685 PHE A C 1
ATOM 5273 O O . PHE A 1 685 ? -3.414 10.881 10.904 1.00 46.97 685 PHE A O 1
ATOM 5280 N N . VAL A 1 686 ? -4.645 11.454 9.110 1.00 45.12 686 VAL A N 1
ATOM 5281 C CA . VAL A 1 686 ? -5.975 11.392 9.756 1.00 45.12 686 VAL A CA 1
ATOM 5282 C C . VAL A 1 686 ? -6.815 10.284 9.117 1.00 45.12 686 VAL A C 1
ATOM 5284 O O . VAL A 1 686 ? -6.905 10.212 7.892 1.00 45.12 686 VAL A O 1
ATOM 5287 N N . PHE A 1 687 ? -7.517 9.477 9.911 1.00 52.94 687 PHE A N 1
ATOM 5288 C CA . PHE A 1 687 ? -8.597 8.624 9.400 1.00 52.94 687 PHE A CA 1
ATOM 5289 C C . PHE A 1 687 ? -9.919 9.413 9.348 1.00 52.94 687 PHE A C 1
ATOM 5291 O O . PHE A 1 687 ? -10.868 9.122 10.071 1.00 52.94 687 PHE A O 1
ATOM 5298 N N . GLU A 1 688 ? -9.983 10.432 8.486 1.00 55.03 688 GLU A N 1
ATOM 5299 C CA . GLU A 1 688 ? -11.046 11.463 8.466 1.00 55.03 688 GLU A CA 1
ATOM 5300 C C . GLU A 1 688 ? -12.464 10.920 8.157 1.00 55.03 688 GLU A C 1
ATOM 5302 O O . GLU A 1 688 ? -13.445 11.654 8.217 1.00 55.03 688 GLU A O 1
ATOM 5307 N N . THR A 1 689 ? -12.585 9.641 7.790 1.00 68.75 689 THR A N 1
ATOM 5308 C CA . THR A 1 689 ? -13.798 9.046 7.201 1.00 68.75 689 THR A CA 1
ATOM 5309 C C . THR A 1 689 ? -14.225 7.703 7.811 1.00 68.75 689 THR A C 1
ATOM 5311 O O . THR A 1 689 ? -15.092 7.048 7.242 1.00 68.75 689 THR A O 1
ATOM 5314 N N . GLY A 1 690 ? -13.622 7.252 8.918 1.00 85.38 690 GLY A N 1
ATOM 5315 C CA . GLY A 1 690 ? -14.012 6.003 9.598 1.00 85.38 690 GLY A CA 1
ATOM 5316 C C . GLY A 1 690 ? -14.806 6.224 10.892 1.00 85.38 690 GLY A C 1
ATOM 5317 O O . GLY A 1 690 ? -15.032 7.352 11.326 1.00 85.38 690 GLY A O 1
ATOM 5318 N N . THR A 1 691 ? -15.248 5.138 11.530 1.00 93.44 691 THR A N 1
ATOM 5319 C CA . THR A 1 691 ? -15.956 5.154 12.822 1.00 93.44 691 THR A CA 1
ATOM 5320 C C . THR A 1 691 ? -15.302 4.183 13.809 1.00 93.44 691 THR A C 1
ATOM 5322 O O . THR A 1 691 ? -15.216 2.983 13.543 1.00 93.44 691 THR A O 1
ATOM 5325 N N . THR A 1 692 ? -14.879 4.699 14.967 1.00 97.00 692 THR A N 1
ATOM 5326 C CA . THR A 1 692 ? -14.341 3.892 16.074 1.00 97.00 692 THR A CA 1
ATOM 5327 C C . THR A 1 692 ? -15.428 3.081 16.780 1.00 97.00 692 THR A C 1
ATOM 5329 O O . THR A 1 692 ? -16.610 3.411 16.682 1.00 97.00 692 THR A O 1
ATOM 5332 N N . ILE A 1 693 ? -15.048 2.053 17.545 1.00 98.38 693 ILE A N 1
ATOM 5333 C CA . ILE A 1 693 ? -15.985 1.261 18.366 1.00 98.38 693 ILE A CA 1
ATOM 5334 C C . ILE A 1 693 ? -16.799 2.163 19.319 1.00 98.38 693 ILE A C 1
ATOM 5336 O O . ILE A 1 693 ? -18.020 2.033 19.388 1.00 98.38 693 ILE A O 1
ATOM 5340 N N . LEU A 1 694 ? -16.165 3.138 19.981 1.00 98.06 694 LEU A N 1
ATOM 5341 C CA . LEU A 1 694 ? -16.834 4.158 20.798 1.00 98.06 694 LEU A CA 1
ATOM 5342 C C . LEU A 1 694 ? -17.813 4.981 19.954 1.00 98.06 694 LEU A C 1
ATOM 5344 O O . LEU A 1 694 ? -18.986 5.066 20.301 1.00 98.06 694 LEU A O 1
ATOM 5348 N N . GLY A 1 695 ? -17.363 5.539 18.825 1.00 96.31 695 GLY A N 1
ATOM 5349 C CA . GLY A 1 695 ? -18.213 6.341 17.940 1.00 96.31 695 GLY A CA 1
ATOM 5350 C C . GLY A 1 695 ? -19.392 5.563 17.341 1.00 96.31 695 GLY A C 1
ATOM 5351 O O . GLY A 1 695 ? -20.421 6.158 17.026 1.00 96.31 695 GLY A O 1
ATOM 5352 N N . ALA A 1 696 ? -19.270 4.241 17.210 1.00 97.44 696 ALA A N 1
ATOM 5353 C CA . ALA A 1 696 ? -20.352 3.344 16.825 1.00 97.44 696 ALA A CA 1
ATOM 5354 C C . ALA A 1 696 ? -21.342 3.112 17.978 1.00 97.44 696 ALA A C 1
ATOM 5356 O O . ALA A 1 696 ? -22.547 3.230 17.770 1.00 97.44 696 ALA A O 1
ATOM 5357 N N . ILE A 1 697 ? -20.851 2.849 19.195 1.00 97.94 697 ILE A N 1
ATOM 5358 C CA . ILE A 1 697 ? -21.682 2.682 20.399 1.00 97.94 697 ILE A CA 1
ATOM 5359 C C . ILE A 1 697 ? -22.469 3.965 20.704 1.00 97.94 697 ILE A C 1
ATOM 5361 O O . ILE A 1 697 ? -23.678 3.897 20.912 1.00 97.94 697 ILE A O 1
ATOM 5365 N N . THR A 1 698 ? -21.823 5.133 20.645 1.00 96.75 698 THR A N 1
ATOM 5366 C CA . THR A 1 698 ? -22.459 6.446 20.850 1.00 96.75 698 THR A CA 1
ATOM 5367 C C . THR A 1 698 ? -23.567 6.743 19.839 1.00 96.75 698 THR A C 1
ATOM 5369 O O . THR A 1 698 ? -24.531 7.411 20.187 1.00 96.75 698 THR A O 1
ATOM 5372 N N . LYS A 1 699 ? -23.478 6.217 18.610 1.00 94.94 699 LYS A N 1
ATOM 5373 C CA . LYS A 1 699 ? -24.546 6.317 17.596 1.00 94.94 699 LYS A CA 1
ATOM 5374 C C . LYS A 1 699 ? -25.632 5.239 17.729 1.00 94.94 699 LYS A C 1
ATOM 5376 O O . LYS A 1 699 ? -26.620 5.298 17.003 1.00 94.94 699 LYS A O 1
ATOM 5381 N N . ALA A 1 700 ? -25.435 4.230 18.580 1.00 95.69 700 ALA A N 1
ATOM 5382 C CA . ALA A 1 700 ? -26.319 3.071 18.694 1.00 95.69 700 ALA A CA 1
ATOM 5383 C C . ALA A 1 700 ? -27.212 3.094 19.944 1.00 95.69 700 ALA A C 1
ATOM 5385 O O . ALA A 1 700 ? -28.331 2.574 19.893 1.00 95.69 700 ALA A O 1
ATOM 5386 N N . VAL A 1 701 ? -26.747 3.672 21.052 1.00 95.50 701 VAL A N 1
ATOM 5387 C CA . VAL A 1 701 ? -27.585 3.870 22.245 1.00 95.50 701 VAL A CA 1
ATOM 5388 C C . VAL A 1 701 ? -28.577 5.020 22.054 1.00 95.50 701 VAL A C 1
ATOM 5390 O O . VAL A 1 701 ? -28.418 5.868 21.179 1.00 95.50 701 VAL A O 1
ATOM 5393 N N . ASN A 1 702 ? -29.625 5.037 22.873 1.00 92.94 702 ASN A N 1
ATOM 5394 C CA . ASN A 1 702 ? -30.585 6.132 22.932 1.00 92.94 702 ASN A CA 1
ATOM 5395 C C . ASN A 1 702 ? -29.921 7.391 23.520 1.00 92.94 702 ASN A C 1
ATOM 5397 O O . ASN A 1 702 ? -29.147 7.272 24.469 1.00 92.94 702 ASN A O 1
ATOM 5401 N N . GLU A 1 703 ? -30.280 8.574 23.014 1.00 90.31 703 GLU A N 1
ATOM 5402 C CA . GLU A 1 703 ? -29.788 9.890 23.461 1.00 90.31 703 GLU A CA 1
ATOM 5403 C C . GLU A 1 703 ? -29.919 10.131 24.979 1.00 90.31 703 GLU A C 1
ATOM 5405 O O . GLU A 1 703 ? -29.149 10.900 25.546 1.00 90.31 703 GLU A O 1
ATOM 5410 N N . THR A 1 704 ? -30.846 9.450 25.666 1.00 94.69 704 THR A N 1
ATOM 5411 C CA . THR A 1 704 ? -30.990 9.522 27.133 1.00 94.69 704 THR A CA 1
ATOM 5412 C C . THR A 1 704 ? -29.961 8.697 27.920 1.00 94.69 704 THR A C 1
ATOM 5414 O O . THR A 1 704 ? -30.036 8.663 29.147 1.00 94.69 704 THR A O 1
ATOM 5417 N N . THR A 1 705 ? -29.061 7.970 27.252 1.00 95.94 705 THR A N 1
ATOM 5418 C CA . THR A 1 705 ? -28.093 7.057 27.884 1.00 95.94 705 THR A CA 1
ATOM 5419 C C . THR A 1 705 ? -26.780 7.785 28.160 1.00 95.94 705 THR A C 1
ATOM 5421 O O . THR A 1 705 ? -26.103 8.216 27.229 1.00 95.94 705 THR A O 1
ATOM 5424 N N . GLU A 1 706 ? -26.372 7.893 29.425 1.00 97.00 706 GLU A N 1
ATOM 5425 C CA . GLU A 1 706 ? -25.101 8.525 29.794 1.00 97.00 706 GLU A CA 1
ATOM 5426 C C . GLU A 1 706 ? -23.921 7.601 29.428 1.00 97.00 706 GLU A C 1
ATOM 5428 O O . GLU A 1 706 ? -23.870 6.444 29.854 1.00 97.00 706 GLU A O 1
ATOM 5433 N N . ILE A 1 707 ? -22.965 8.093 28.631 1.00 96.94 707 ILE A N 1
ATOM 5434 C CA . ILE A 1 707 ? -21.818 7.306 28.149 1.00 96.94 707 ILE A CA 1
ATOM 5435 C C . ILE A 1 707 ? -20.533 7.812 28.799 1.00 96.94 707 ILE A C 1
ATOM 5437 O O . ILE A 1 707 ? -20.099 8.935 28.546 1.00 96.94 707 ILE A O 1
ATOM 5441 N N . PHE A 1 708 ? -19.877 6.949 29.568 1.00 97.31 708 PHE A N 1
ATOM 5442 C CA . PHE A 1 708 ? -18.553 7.206 30.123 1.00 97.31 708 PHE A CA 1
ATOM 5443 C C . PHE A 1 708 ? -17.494 6.514 29.272 1.00 97.31 708 PHE A C 1
ATOM 5445 O O . PHE A 1 708 ? -17.647 5.346 28.913 1.00 97.31 708 PHE A O 1
ATOM 5452 N N . TYR A 1 709 ? -16.404 7.220 28.974 1.00 96.56 709 TYR A N 1
ATOM 5453 C CA . TYR A 1 709 ? -15.254 6.670 28.261 1.00 96.56 709 TYR A CA 1
ATOM 5454 C C . TYR A 1 709 ? -13.987 6.757 29.116 1.00 96.56 709 TYR A C 1
ATOM 5456 O O . TYR A 1 709 ? -13.636 7.836 29.590 1.00 96.56 709 TYR A O 1
ATOM 5464 N N . SER A 1 710 ? -13.279 5.636 29.285 1.00 95.31 710 SER A N 1
ATOM 5465 C CA . SER A 1 710 ? -11.947 5.613 29.905 1.00 95.31 710 SER A CA 1
ATOM 5466 C C . SER A 1 710 ? -11.074 4.502 29.326 1.00 95.31 710 SER A C 1
ATOM 5468 O O . SER A 1 710 ? -11.470 3.341 29.289 1.00 95.31 710 SER A O 1
ATOM 5470 N N . VAL A 1 711 ? -9.852 4.841 28.904 1.00 93.62 711 VAL A N 1
ATOM 5471 C CA . VAL A 1 711 ? -8.886 3.867 28.359 1.00 93.62 711 VAL A CA 1
ATOM 5472 C C . VAL A 1 711 ? -8.496 2.817 29.402 1.00 93.62 711 VAL A C 1
ATOM 5474 O O . VAL A 1 711 ? -8.398 1.637 29.071 1.00 93.62 711 VAL A O 1
ATOM 5477 N N . ASN A 1 712 ? -8.280 3.249 30.646 1.00 94.06 712 ASN A N 1
ATOM 5478 C CA . ASN A 1 712 ? -7.870 2.403 31.763 1.00 94.06 712 ASN A CA 1
ATOM 5479 C C . ASN A 1 712 ? -8.520 2.897 33.069 1.00 94.06 712 ASN A C 1
ATOM 5481 O O . ASN A 1 712 ? -7.904 3.687 33.785 1.00 94.06 712 ASN A O 1
ATOM 5485 N N . PRO A 1 713 ? -9.775 2.510 33.357 1.00 93.06 713 PRO A N 1
ATOM 5486 C CA . PRO A 1 713 ? -10.426 2.858 34.611 1.00 93.06 713 PRO A CA 1
ATOM 5487 C C . PRO A 1 713 ? -9.902 1.991 35.765 1.00 93.06 713 PRO A C 1
ATOM 5489 O O . PRO A 1 713 ? -9.748 0.770 35.648 1.00 93.06 713 PRO A O 1
ATOM 5492 N N . ASP A 1 714 ? -9.670 2.626 36.909 1.00 90.00 714 ASP A N 1
ATOM 5493 C CA . ASP A 1 714 ? -9.462 1.927 38.172 1.00 90.00 714 ASP A CA 1
ATOM 5494 C C . ASP A 1 714 ? -10.764 1.279 38.689 1.00 90.00 714 ASP A C 1
ATOM 5496 O O . ASP A 1 714 ? -11.873 1.540 38.212 1.00 90.00 714 ASP A O 1
ATOM 5500 N N . LEU A 1 715 ? -10.619 0.394 39.675 1.00 91.12 715 LEU A N 1
ATOM 5501 C CA . LEU A 1 715 ? -11.732 -0.350 40.264 1.00 91.12 715 LEU A CA 1
ATOM 5502 C C . LEU A 1 715 ? -12.713 0.548 41.046 1.00 91.12 715 LEU A C 1
ATOM 5504 O O . LEU A 1 715 ? -13.892 0.201 41.156 1.00 91.12 715 LEU A O 1
ATOM 5508 N N . GLU A 1 716 ? -12.265 1.689 41.574 1.00 92.00 716 GLU A N 1
ATOM 5509 C CA . GLU A 1 716 ? -13.113 2.609 42.339 1.00 92.00 716 GLU A CA 1
ATOM 5510 C C . GLU A 1 716 ? -14.091 3.333 41.405 1.00 92.00 716 GLU A C 1
ATOM 5512 O O . GLU A 1 716 ? -15.301 3.294 41.640 1.00 92.00 716 GLU A O 1
ATOM 5517 N N . LEU A 1 717 ? -13.604 3.875 40.284 1.00 89.38 717 LEU A N 1
ATOM 5518 C CA . LEU A 1 717 ? -14.432 4.499 39.252 1.00 89.38 717 LEU A CA 1
ATOM 5519 C C . LEU A 1 717 ? -15.449 3.516 38.655 1.00 89.38 717 LEU A C 1
ATOM 5521 O O . LEU A 1 717 ? -16.601 3.896 38.440 1.00 89.38 717 LEU A O 1
ATOM 5525 N N . VAL A 1 718 ? -15.073 2.251 38.424 1.00 93.06 718 VAL A N 1
ATOM 5526 C CA . VAL A 1 718 ? -16.029 1.225 37.961 1.00 93.06 718 VAL A CA 1
ATOM 5527 C C . VAL A 1 718 ? -17.113 0.966 39.014 1.00 93.06 718 VAL A C 1
ATOM 5529 O O . VAL A 1 718 ? -18.303 0.966 38.691 1.00 93.06 718 VAL A O 1
ATOM 5532 N N . THR A 1 719 ? -16.718 0.781 40.277 1.00 92.06 719 THR A N 1
ATOM 5533 C CA . THR A 1 719 ? -17.630 0.390 41.366 1.00 92.06 719 THR A CA 1
ATOM 5534 C C . THR A 1 719 ? -18.581 1.525 41.763 1.00 92.06 719 THR A C 1
ATOM 5536 O O . THR A 1 719 ? -19.791 1.318 41.884 1.00 92.06 719 THR A O 1
ATOM 5539 N N . LEU A 1 720 ? -18.068 2.749 41.920 1.00 91.56 720 LEU A N 1
ATOM 5540 C CA . LEU A 1 720 ? -18.872 3.942 42.217 1.00 91.56 720 LEU A CA 1
ATOM 5541 C C . LEU A 1 720 ? -19.672 4.422 40.993 1.00 91.56 720 LEU A C 1
ATOM 5543 O O . LEU A 1 720 ? -20.735 5.034 41.142 1.00 91.56 720 LEU A O 1
ATOM 5547 N N . GLY A 1 721 ? -19.200 4.099 39.785 1.00 90.19 721 GLY A N 1
ATOM 5548 C CA . GLY A 1 721 ? -19.832 4.429 38.512 1.00 90.19 721 GLY A CA 1
ATOM 5549 C C . GLY A 1 721 ? -21.197 3.776 38.283 1.00 90.19 721 GLY A C 1
ATOM 5550 O O . GLY A 1 721 ? -21.994 4.326 37.524 1.00 90.19 721 GLY A O 1
ATOM 5551 N N . LYS A 1 722 ? -21.539 2.683 38.988 1.00 92.06 722 LYS A N 1
ATOM 5552 C CA . LYS A 1 722 ? -22.865 2.017 38.935 1.00 92.06 722 LYS A CA 1
ATOM 5553 C C . LYS A 1 722 ? -23.418 1.912 37.502 1.00 92.06 722 LYS A C 1
ATOM 5555 O O . LYS A 1 722 ? -24.530 2.364 37.227 1.00 92.06 722 LYS A O 1
ATOM 5560 N N . PHE A 1 723 ? -22.594 1.405 36.590 1.00 97.56 723 PHE A N 1
ATOM 5561 C CA . PHE A 1 723 ? -22.950 1.250 35.182 1.00 97.56 723 PHE A CA 1
ATOM 5562 C C . PHE A 1 723 ? -23.894 0.055 34.997 1.00 97.56 723 PHE A C 1
ATOM 5564 O O . PHE A 1 723 ? -23.723 -0.973 35.650 1.00 97.56 723 PHE A O 1
ATOM 5571 N N . ASP A 1 724 ? -24.871 0.174 34.097 1.00 97.38 724 ASP A N 1
ATOM 5572 C CA . ASP A 1 724 ? -25.802 -0.915 33.773 1.00 97.38 724 ASP A CA 1
ATOM 5573 C C . ASP A 1 724 ? -25.076 -2.064 33.040 1.00 97.38 724 ASP A C 1
ATOM 5575 O O . ASP A 1 724 ? -25.378 -3.240 33.247 1.00 97.38 724 ASP A O 1
ATOM 5579 N N . TYR A 1 725 ? -24.084 -1.716 32.212 1.00 97.75 725 TYR A N 1
ATOM 5580 C CA . TYR A 1 725 ? -23.113 -2.626 31.603 1.00 97.75 725 TYR A CA 1
ATOM 5581 C C . TYR A 1 725 ? -21.838 -1.881 31.172 1.00 97.75 725 TYR A C 1
ATOM 5583 O O . TYR A 1 725 ? -21.809 -0.647 31.093 1.00 97.75 725 TYR A O 1
ATOM 5591 N N . ALA A 1 726 ? -20.791 -2.642 30.845 1.00 98.38 726 ALA A N 1
ATOM 5592 C CA . ALA A 1 726 ? -19.571 -2.132 30.228 1.00 98.38 726 ALA A CA 1
ATOM 5593 C C . ALA A 1 726 ? -19.237 -2.827 28.896 1.00 98.38 726 ALA A C 1
ATOM 5595 O O . ALA A 1 726 ? -19.491 -4.019 28.715 1.00 98.38 726 ALA A O 1
ATOM 5596 N N . VAL A 1 727 ? -18.611 -2.088 27.979 1.00 98.69 727 VAL A N 1
ATOM 5597 C CA . VAL A 1 727 ? -18.060 -2.592 26.714 1.00 98.69 727 VAL A CA 1
ATOM 5598 C C . VAL A 1 727 ? -16.568 -2.267 26.664 1.00 98.69 727 VAL A C 1
ATOM 5600 O O . VAL A 1 727 ? -16.173 -1.104 26.699 1.00 98.69 727 VAL A O 1
ATOM 5603 N N . VAL A 1 728 ? -15.734 -3.300 26.600 1.00 98.50 728 VAL A N 1
ATOM 5604 C CA . VAL A 1 728 ? -14.280 -3.228 26.770 1.00 98.50 728 VAL A CA 1
ATOM 5605 C C . VAL A 1 728 ? -13.606 -3.673 25.477 1.00 98.50 728 VAL A C 1
ATOM 5607 O O . VAL A 1 728 ? -13.607 -4.859 25.164 1.00 98.50 728 VAL A O 1
ATOM 5610 N N . ALA A 1 729 ? -13.029 -2.742 24.719 1.00 98.50 729 ALA A N 1
ATOM 5611 C CA . ALA A 1 729 ? -12.318 -3.046 23.481 1.00 98.50 729 ALA A CA 1
ATOM 5612 C C . ALA A 1 729 ? -10.800 -2.975 23.692 1.00 98.50 729 ALA A C 1
ATOM 5614 O O . ALA A 1 729 ? -10.232 -1.921 24.002 1.00 98.50 729 ALA A O 1
ATOM 5615 N N . VAL A 1 730 ? -10.149 -4.121 23.519 1.00 97.69 730 VAL A N 1
ATOM 5616 C CA . VAL A 1 730 ? -8.730 -4.369 23.806 1.00 97.69 730 VAL A CA 1
ATOM 5617 C C . VAL A 1 730 ? -8.152 -5.333 22.768 1.00 97.69 730 VAL A C 1
ATOM 5619 O O . VAL A 1 730 ? -8.909 -5.969 22.038 1.00 97.69 730 VAL A O 1
ATOM 5622 N N . GLY A 1 731 ? -6.828 -5.440 22.660 1.00 95.38 731 GLY A N 1
ATOM 5623 C CA . GLY A 1 731 ? -6.254 -6.094 21.491 1.00 95.38 731 GLY A CA 1
ATOM 5624 C C . GLY A 1 731 ? -4.742 -6.010 21.331 1.00 95.38 731 GLY A C 1
ATOM 5625 O O . GLY A 1 731 ? -4.033 -5.535 22.223 1.00 95.38 731 GLY A O 1
ATOM 5626 N N . GLU A 1 732 ? -4.282 -6.476 20.172 1.00 96.00 732 GLU A N 1
ATOM 5627 C CA . GLU A 1 732 ? -2.904 -6.343 19.695 1.00 96.00 732 GLU A CA 1
ATOM 5628 C C . GLU A 1 732 ? -2.657 -4.957 19.074 1.00 96.00 732 GLU A C 1
ATOM 5630 O O . GLU A 1 732 ? -3.502 -4.413 18.367 1.00 96.00 732 GLU A O 1
ATOM 5635 N N . LEU A 1 733 ? -1.458 -4.402 19.273 1.00 95.00 733 LEU A N 1
ATOM 5636 C CA . LEU A 1 733 ? -1.026 -3.202 18.549 1.00 95.00 733 LEU A CA 1
ATOM 5637 C C . LEU A 1 733 ? -0.800 -3.514 17.055 1.00 95.00 733 LEU A C 1
ATOM 5639 O O . LEU A 1 733 ? -0.440 -4.643 16.735 1.00 95.00 733 LEU A O 1
ATOM 5643 N N . PRO A 1 734 ? -0.903 -2.532 16.141 1.00 94.75 734 PRO A N 1
ATOM 5644 C CA . PRO A 1 734 ? -0.557 -2.720 14.733 1.00 94.75 734 PRO A CA 1
ATOM 5645 C C . PRO A 1 734 ? 0.863 -3.265 14.479 1.00 94.75 734 PRO A C 1
ATOM 5647 O O . PRO A 1 734 ? 1.873 -2.761 14.999 1.00 94.75 734 PRO A O 1
ATOM 5650 N N . TYR A 1 735 ? 0.918 -4.297 13.636 1.00 95.94 735 TYR A N 1
ATOM 5651 C CA . TYR A 1 735 ? 2.129 -4.937 13.131 1.00 95.94 735 TYR A CA 1
ATOM 5652 C C . TYR A 1 735 ? 1.926 -5.446 11.700 1.00 95.94 735 TYR A C 1
ATOM 5654 O O . TYR A 1 735 ? 0.807 -5.729 11.273 1.00 95.94 735 TYR A O 1
ATOM 5662 N N . ALA A 1 736 ? 3.024 -5.618 10.976 1.00 94.06 736 ALA A N 1
ATOM 5663 C CA . ALA A 1 736 ? 3.108 -6.361 9.729 1.00 94.06 736 ALA A CA 1
ATOM 5664 C C . ALA A 1 736 ? 4.432 -7.131 9.684 1.00 94.06 736 ALA A C 1
ATOM 5666 O O . ALA A 1 736 ? 5.462 -6.653 10.178 1.00 94.06 736 ALA A O 1
ATOM 5667 N N . GLU A 1 737 ? 4.405 -8.302 9.052 1.00 93.44 737 GLU A N 1
ATOM 5668 C CA . GLU A 1 737 ? 5.599 -9.109 8.778 1.00 93.44 737 GLU A CA 1
ATOM 5669 C C . GLU A 1 737 ? 6.389 -9.442 10.054 1.00 93.44 737 GLU A C 1
ATOM 5671 O O . GLU A 1 737 ? 5.796 -9.653 11.109 1.00 93.44 737 GLU A O 1
ATOM 5676 N N . THR A 1 738 ? 7.719 -9.488 9.988 1.00 94.88 738 THR A N 1
ATOM 5677 C CA . THR A 1 738 ? 8.605 -9.947 11.074 1.00 94.88 738 THR A CA 1
ATOM 5678 C C . THR A 1 738 ? 8.450 -9.161 12.387 1.00 94.88 738 THR A C 1
ATOM 5680 O O . THR A 1 738 ? 8.794 -9.667 13.449 1.00 94.88 738 THR A O 1
ATOM 5683 N N . LYS A 1 739 ? 7.902 -7.934 12.365 1.00 95.44 739 LYS A N 1
ATOM 5684 C CA . LYS A 1 739 ? 7.601 -7.160 13.590 1.00 95.44 739 LYS A CA 1
ATOM 5685 C C . LYS A 1 739 ? 6.373 -7.706 14.347 1.00 95.44 739 LYS A C 1
ATOM 5687 O O . LYS A 1 739 ? 6.154 -7.341 15.498 1.00 95.44 739 LYS A O 1
ATOM 5692 N N . GLY A 1 740 ? 5.559 -8.536 13.697 1.00 96.56 740 GLY A N 1
ATOM 5693 C CA . GLY A 1 740 ? 4.418 -9.231 14.287 1.00 96.56 740 GLY A CA 1
ATOM 5694 C C . GLY A 1 740 ? 4.714 -10.648 14.775 1.00 96.56 740 GLY A C 1
ATOM 5695 O O . GLY A 1 740 ? 3.821 -11.268 15.356 1.00 96.56 740 GLY A O 1
ATOM 5696 N N . ASP A 1 741 ? 5.915 -11.178 14.529 1.00 97.81 741 ASP A N 1
ATOM 5697 C CA . ASP A 1 741 ? 6.299 -12.501 15.018 1.00 97.81 741 ASP A CA 1
ATOM 5698 C C . ASP A 1 741 ? 6.386 -12.464 16.552 1.00 97.81 741 ASP A C 1
ATOM 5700 O O . ASP A 1 741 ? 7.210 -11.749 17.123 1.00 97.81 741 ASP A O 1
ATOM 5704 N N . ASP A 1 742 ? 5.520 -13.221 17.229 1.00 97.19 742 ASP A N 1
ATOM 5705 C CA . ASP A 1 742 ? 5.442 -13.257 18.692 1.00 97.19 742 ASP A CA 1
ATOM 5706 C C . ASP A 1 742 ? 5.299 -14.699 19.185 1.00 97.19 742 ASP A C 1
ATOM 5708 O O . ASP A 1 742 ? 4.347 -15.406 18.857 1.00 97.19 742 ASP A O 1
ATOM 5712 N N . SER A 1 743 ? 6.253 -15.131 20.012 1.00 95.94 743 SER A N 1
ATOM 5713 C CA . SER A 1 743 ? 6.280 -16.462 20.619 1.00 95.94 743 SER A CA 1
ATOM 5714 C C . SER A 1 743 ? 5.308 -16.639 21.789 1.00 95.94 743 SER A C 1
ATOM 5716 O O . SER A 1 743 ? 5.180 -17.757 22.284 1.00 95.94 743 SER A O 1
ATOM 5718 N N . ASN A 1 744 ? 4.677 -15.561 22.268 1.00 94.75 744 ASN A N 1
ATOM 5719 C CA . ASN A 1 744 ? 3.915 -15.523 23.521 1.00 94.75 744 ASN A CA 1
ATOM 5720 C C . ASN A 1 744 ? 2.411 -15.325 23.287 1.00 94.75 744 ASN A C 1
ATOM 5722 O O . ASN A 1 744 ? 1.601 -15.934 23.981 1.00 94.75 744 ASN A O 1
ATOM 5726 N N . LEU A 1 745 ? 2.027 -14.497 22.311 1.00 96.06 745 LEU A N 1
ATOM 5727 C CA . LEU A 1 745 ? 0.636 -14.202 21.951 1.00 96.06 745 LEU A CA 1
ATOM 5728 C C . LEU A 1 745 ? -0.197 -13.696 23.146 1.00 96.06 745 LEU A C 1
ATOM 5730 O O . LEU A 1 745 ? -1.375 -14.026 23.295 1.00 96.06 745 LEU A O 1
ATOM 5734 N N . THR A 1 746 ? 0.429 -12.904 24.021 1.00 92.00 746 THR A N 1
ATOM 5735 C CA . THR A 1 746 ? -0.147 -12.391 25.277 1.00 92.00 746 THR A CA 1
ATOM 5736 C C . THR A 1 746 ? -0.504 -10.910 25.199 1.00 92.00 746 THR A C 1
ATOM 5738 O O . THR A 1 746 ? 0.292 -10.094 24.738 1.00 92.00 746 THR A O 1
ATOM 5741 N N . MET A 1 747 ? -1.656 -10.535 25.760 1.00 86.81 747 MET A N 1
ATOM 5742 C CA . MET A 1 747 ? -2.024 -9.131 25.969 1.00 86.81 747 MET A CA 1
ATOM 5743 C C . MET A 1 747 ? -1.072 -8.437 26.961 1.00 86.81 747 MET A C 1
ATOM 5745 O O . MET A 1 747 ? -0.791 -8.969 28.033 1.00 86.81 747 MET A O 1
ATOM 5749 N N . ILE A 1 748 ? -0.623 -7.225 26.625 1.00 86.06 748 ILE A N 1
ATOM 5750 C CA . ILE A 1 748 ? 0.280 -6.402 27.451 1.00 86.06 748 ILE A CA 1
ATOM 5751 C C . ILE A 1 748 ? -0.540 -5.415 28.307 1.00 86.06 748 ILE A C 1
ATOM 5753 O O . ILE A 1 748 ? -1.614 -4.964 27.901 1.00 86.06 748 ILE A O 1
ATOM 5757 N N . GLU A 1 749 ? -0.047 -5.056 29.498 1.00 83.31 749 GLU A N 1
ATOM 5758 C CA . GLU A 1 749 ? -0.651 -4.005 30.333 1.00 83.31 749 GLU A CA 1
ATOM 5759 C C . GLU A 1 749 ? -0.826 -2.676 29.562 1.00 83.31 749 GLU A C 1
ATOM 5761 O O . GLU A 1 749 ? 0.036 -2.311 28.759 1.00 83.31 749 GLU A O 1
ATOM 5766 N N . PRO A 1 750 ? -1.933 -1.933 29.770 1.00 87.06 750 PRO A N 1
ATOM 5767 C CA . PRO A 1 750 ? -2.912 -2.078 30.855 1.00 87.06 750 PRO A CA 1
ATOM 5768 C C . PRO A 1 750 ? -4.028 -3.117 30.612 1.00 87.06 750 PRO A C 1
ATOM 5770 O O . PRO A 1 750 ? -4.968 -3.192 31.399 1.00 87.06 750 PRO A O 1
ATOM 5773 N N . VAL A 1 751 ? -4.002 -3.883 29.513 1.00 88.69 751 VAL A N 1
ATOM 5774 C CA . VAL A 1 751 ? -5.157 -4.701 29.090 1.00 88.69 751 VAL A CA 1
ATOM 5775 C C . VAL A 1 751 ? -5.620 -5.737 30.137 1.00 88.69 751 VAL A C 1
ATOM 5777 O O . VAL A 1 751 ? -6.823 -5.757 30.418 1.00 88.69 751 VAL A O 1
ATOM 5780 N N . PRO A 1 752 ? -4.745 -6.556 30.760 1.00 89.94 752 PRO A N 1
ATOM 5781 C CA . PRO A 1 752 ? -5.164 -7.502 31.797 1.00 89.94 752 PRO A CA 1
ATOM 5782 C C . PRO A 1 752 ? -5.805 -6.804 33.006 1.00 89.94 752 PRO A C 1
ATOM 5784 O O . PRO A 1 752 ? -6.848 -7.251 33.495 1.00 89.94 752 PRO A O 1
ATOM 5787 N N . SER A 1 753 ? -5.235 -5.674 33.445 1.00 90.00 753 SER A N 1
ATOM 5788 C CA . SER A 1 753 ? -5.796 -4.846 34.520 1.00 90.00 753 SER A CA 1
ATOM 5789 C C . SER A 1 753 ? -7.177 -4.283 34.169 1.00 90.00 753 SER A C 1
ATOM 5791 O O . SER A 1 753 ? -8.089 -4.358 34.991 1.00 90.00 753 SER A O 1
ATOM 5793 N N . VAL A 1 754 ? -7.372 -3.791 32.940 1.00 94.38 754 VAL A N 1
ATOM 5794 C CA . VAL A 1 754 ? -8.663 -3.257 32.466 1.00 94.38 754 VAL A CA 1
ATOM 5795 C C . VAL A 1 754 ? -9.754 -4.327 32.479 1.00 94.38 754 VAL A C 1
ATOM 5797 O O . VAL A 1 754 ? -10.837 -4.084 33.015 1.00 94.38 754 VAL A O 1
ATOM 5800 N N . ILE A 1 755 ? -9.481 -5.522 31.940 1.00 94.88 755 ILE A N 1
ATOM 5801 C CA . ILE A 1 755 ? -10.457 -6.624 31.951 1.00 94.88 755 ILE A CA 1
ATOM 5802 C C . ILE A 1 755 ? -10.801 -6.999 33.400 1.00 94.88 755 ILE A C 1
ATOM 5804 O O . ILE A 1 755 ? -11.977 -7.122 33.742 1.00 94.88 755 ILE A O 1
ATOM 5808 N N . LYS A 1 756 ? -9.793 -7.134 34.270 1.00 92.75 756 LYS A N 1
ATOM 5809 C CA . LYS A 1 756 ? -9.974 -7.502 35.681 1.00 92.75 756 LYS A CA 1
ATOM 5810 C C . LYS A 1 756 ? -10.805 -6.474 36.461 1.00 92.75 756 LYS A C 1
ATOM 5812 O O . LYS A 1 756 ? -11.752 -6.870 37.138 1.00 92.75 756 LYS A O 1
ATOM 5817 N N . ASN A 1 757 ? -10.470 -5.186 36.358 1.00 94.00 757 ASN A N 1
ATOM 5818 C CA . ASN A 1 757 ? -11.148 -4.107 37.085 1.00 94.00 757 ASN A CA 1
ATOM 5819 C C . ASN A 1 757 ? -12.612 -3.960 36.657 1.00 94.00 757 ASN A C 1
ATOM 5821 O O . ASN A 1 757 ? -13.482 -3.756 37.499 1.00 94.00 757 ASN A O 1
ATOM 5825 N N . ILE A 1 758 ? -12.891 -4.073 35.354 1.00 96.81 758 ILE A N 1
ATOM 5826 C CA . ILE A 1 758 ? -14.239 -3.870 34.819 1.00 96.81 758 ILE A CA 1
ATOM 5827 C C . ILE A 1 758 ? -15.098 -5.119 35.027 1.00 96.81 758 ILE A C 1
ATOM 5829 O O . ILE A 1 758 ? -16.110 -5.066 35.723 1.00 96.81 758 ILE A O 1
ATOM 5833 N N . CYS A 1 759 ? -14.687 -6.259 34.469 1.00 95.94 759 CYS A N 1
ATOM 5834 C CA . CYS A 1 759 ? -15.497 -7.480 34.437 1.00 95.94 759 CYS A CA 1
ATOM 5835 C C . CYS A 1 759 ? -15.680 -8.146 35.816 1.00 95.94 759 CYS A C 1
ATOM 5837 O O . CYS A 1 759 ? -16.564 -8.989 35.990 1.00 95.94 759 CYS A O 1
ATOM 5839 N N . GLY A 1 760 ? -14.854 -7.770 36.802 1.00 91.94 760 GLY A N 1
ATOM 5840 C CA . GLY A 1 760 ? -15.019 -8.155 38.204 1.00 91.94 760 GLY A CA 1
ATOM 5841 C C . GLY A 1 760 ? -16.071 -7.343 38.976 1.00 91.94 760 GLY A C 1
ATOM 5842 O O . GLY A 1 760 ? -16.522 -7.812 40.017 1.00 91.94 760 GLY A O 1
ATOM 5843 N N . ALA A 1 761 ? -16.471 -6.162 38.486 1.00 93.81 761 ALA A N 1
ATOM 5844 C CA . ALA A 1 761 ? -17.359 -5.231 39.198 1.00 93.81 761 ALA A CA 1
ATOM 5845 C C . ALA A 1 761 ? -18.660 -4.887 38.443 1.00 93.81 761 ALA A C 1
ATOM 5847 O O . ALA A 1 761 ? -19.668 -4.574 39.074 1.00 93.81 761 ALA A O 1
ATOM 5848 N N . VAL A 1 762 ? -18.675 -4.979 37.109 1.00 95.50 762 VAL A N 1
ATOM 5849 C CA . VAL A 1 762 ? -19.861 -4.767 36.263 1.00 95.50 762 VAL A CA 1
ATOM 5850 C C . VAL A 1 762 ? -19.929 -5.820 35.155 1.00 95.50 762 VAL A C 1
ATOM 5852 O O . VAL A 1 762 ? -18.900 -6.309 34.687 1.00 95.50 762 VAL A O 1
ATOM 5855 N N . LYS A 1 763 ? -21.147 -6.164 34.711 1.00 95.88 763 LYS A N 1
ATOM 5856 C CA . LYS A 1 763 ? -21.348 -7.043 33.551 1.00 95.88 763 LYS A CA 1
ATOM 5857 C C . LYS A 1 763 ? -20.650 -6.466 32.318 1.00 95.88 763 LYS A C 1
ATOM 5859 O O . LYS A 1 763 ? -20.953 -5.340 31.918 1.00 95.88 763 LYS A O 1
ATOM 5864 N N . CYS A 1 764 ? -19.753 -7.233 31.705 1.00 97.25 764 CYS A N 1
ATOM 5865 C CA . CYS A 1 764 ? -18.891 -6.743 30.635 1.00 97.25 764 CYS A CA 1
ATOM 5866 C C . CYS A 1 764 ? -19.018 -7.535 29.323 1.00 97.25 764 CYS A C 1
ATOM 5868 O O . CYS A 1 764 ? -19.135 -8.763 29.301 1.00 97.25 764 CYS A O 1
ATOM 5870 N N . VAL A 1 765 ? -18.912 -6.813 28.210 1.00 98.56 765 VAL A N 1
ATOM 5871 C CA . VAL A 1 765 ? -18.606 -7.379 26.894 1.00 98.56 765 VAL A CA 1
ATOM 5872 C C . VAL A 1 765 ? -17.150 -7.055 26.581 1.00 98.56 765 VAL A C 1
ATOM 5874 O O . VAL A 1 765 ? -16.808 -5.878 26.480 1.00 98.56 765 VAL A O 1
ATOM 5877 N N . VAL A 1 766 ? -16.297 -8.063 26.410 1.00 98.62 766 VAL A N 1
ATOM 5878 C CA . VAL A 1 766 ? -14.931 -7.877 25.904 1.00 98.62 766 VAL A CA 1
ATOM 5879 C C . VAL A 1 766 ? -14.917 -8.097 24.396 1.00 98.62 766 VAL A C 1
ATOM 5881 O O . VAL A 1 766 ? -15.340 -9.141 23.900 1.00 98.62 766 VAL A O 1
ATOM 5884 N N . ILE A 1 767 ? -14.412 -7.103 23.674 1.00 98.69 767 ILE A N 1
ATOM 5885 C CA . ILE A 1 767 ? -14.188 -7.118 22.231 1.00 98.69 767 ILE A CA 1
ATOM 5886 C C . ILE A 1 767 ? -12.678 -7.224 22.022 1.00 98.69 767 ILE A C 1
ATOM 5888 O O . ILE A 1 767 ? -11.939 -6.304 22.379 1.00 98.69 767 ILE A O 1
ATOM 5892 N N . VAL A 1 768 ? -12.232 -8.347 21.465 1.00 98.25 768 VAL A N 1
ATOM 5893 C CA . VAL A 1 768 ? -10.823 -8.617 21.168 1.00 98.25 768 VAL A CA 1
ATOM 5894 C C . VAL A 1 768 ? -10.531 -8.229 19.725 1.00 98.25 768 VAL A C 1
ATOM 5896 O O . VAL A 1 768 ? -11.058 -8.837 18.792 1.00 98.25 768 VAL A O 1
ATOM 5899 N N . VAL A 1 769 ? -9.698 -7.205 19.562 1.00 98.25 769 VAL A N 1
ATOM 5900 C CA . VAL A 1 769 ? -9.188 -6.722 18.277 1.00 98.25 769 VAL A CA 1
ATOM 5901 C C . VAL A 1 769 ? -7.794 -7.318 18.071 1.00 98.25 769 VAL A C 1
ATOM 5903 O O . VAL A 1 769 ? -6.861 -6.994 18.798 1.00 98.25 769 VAL A O 1
ATOM 5906 N N . SER A 1 770 ? -7.638 -8.250 17.140 1.00 97.56 770 SER A N 1
ATOM 5907 C CA . SER A 1 770 ? -6.385 -8.995 16.966 1.00 97.56 770 SER A CA 1
ATOM 5908 C C . SER A 1 770 ? -6.246 -9.537 15.549 1.00 97.56 770 SER A C 1
ATOM 5910 O O . SER A 1 770 ? -7.232 -9.807 14.867 1.00 97.56 770 SER A O 1
ATOM 5912 N N . GLY A 1 771 ? -5.013 -9.744 15.097 1.00 97.25 771 GLY A N 1
ATOM 5913 C CA . GLY A 1 771 ? -4.741 -10.397 13.817 1.00 97.25 771 GLY A CA 1
ATOM 5914 C C . GLY A 1 771 ? -4.931 -11.920 13.847 1.00 97.25 771 GLY A C 1
ATOM 5915 O O . GLY A 1 771 ? -4.822 -12.588 12.823 1.00 97.25 771 GLY A O 1
ATOM 5916 N N . ARG A 1 772 ? -5.163 -12.490 15.032 1.00 97.56 772 ARG A N 1
ATOM 5917 C CA . ARG A 1 772 ? -5.035 -13.924 15.313 1.00 97.56 772 ARG A CA 1
ATOM 5918 C C . ARG A 1 772 ? -5.658 -14.292 16.666 1.00 97.56 772 ARG A C 1
ATOM 5920 O O . ARG A 1 772 ? -5.922 -13.400 17.480 1.00 97.56 772 ARG A O 1
ATOM 5927 N N . PRO A 1 773 ? -5.866 -15.591 16.941 1.00 97.62 773 PRO A N 1
ATOM 5928 C CA . PRO A 1 773 ? -6.075 -16.090 18.297 1.00 97.62 773 PRO A CA 1
ATOM 5929 C C . PRO A 1 773 ? -4.915 -15.704 19.228 1.00 97.62 773 PRO A C 1
ATOM 5931 O O . PRO A 1 773 ? -3.751 -15.791 18.839 1.00 97.62 773 PRO A O 1
ATOM 5934 N N . ILE A 1 774 ? -5.244 -15.300 20.456 1.00 96.56 774 ILE A N 1
ATOM 5935 C CA . ILE A 1 774 ? -4.301 -14.871 21.505 1.00 96.56 774 ILE A CA 1
ATOM 5936 C C . ILE A 1 774 ? -4.699 -15.456 22.871 1.00 96.56 774 ILE A C 1
ATOM 5938 O O . ILE A 1 774 ? -5.819 -15.948 23.036 1.00 96.56 774 ILE A O 1
ATOM 5942 N N . VAL A 1 775 ? -3.798 -15.428 23.858 1.00 96.31 775 VAL A N 1
ATOM 5943 C CA . VAL A 1 775 ? -4.008 -16.024 25.192 1.00 96.31 775 VAL A CA 1
ATOM 5944 C C . VAL A 1 775 ? -5.197 -15.369 25.911 1.00 96.31 775 VAL A C 1
ATOM 5946 O O . VAL A 1 775 ? -5.111 -14.233 26.373 1.00 96.31 775 VAL A O 1
ATOM 5949 N N . MET A 1 776 ? -6.302 -16.116 26.036 1.00 94.88 776 MET A N 1
ATOM 5950 C CA . MET A 1 776 ? -7.549 -15.663 26.680 1.00 94.88 776 MET A CA 1
ATOM 5951 C C . MET A 1 776 ? -7.942 -16.457 27.936 1.00 94.88 776 MET A C 1
ATOM 5953 O O . MET A 1 776 ? -8.757 -15.974 28.725 1.00 94.88 776 MET A O 1
ATOM 5957 N N . GLU A 1 777 ? -7.377 -17.651 28.144 1.00 91.56 777 GLU A N 1
ATOM 5958 C CA . GLU A 1 777 ? -7.731 -18.563 29.247 1.00 91.56 777 GLU A CA 1
ATOM 5959 C C . GLU A 1 777 ? -7.717 -17.898 30.649 1.00 91.56 777 GLU A C 1
ATOM 5961 O O . GLU A 1 777 ? -8.698 -18.079 31.377 1.00 91.56 777 GLU A O 1
ATOM 5966 N N . PRO A 1 778 ? -6.741 -17.034 31.019 1.00 92.06 778 PRO A N 1
ATOM 5967 C CA . PRO A 1 778 ? -6.729 -16.355 32.324 1.00 92.06 778 PRO A CA 1
ATOM 5968 C C . PRO A 1 778 ? -7.892 -15.378 32.572 1.00 92.06 778 PRO A C 1
ATOM 5970 O O . PRO A 1 778 ? -8.141 -15.007 33.719 1.00 92.06 778 PRO A O 1
ATOM 5973 N N . TYR A 1 779 ? -8.587 -14.933 31.519 1.00 92.00 779 TYR A N 1
ATOM 5974 C CA . TYR A 1 779 ? -9.607 -13.879 31.589 1.00 92.00 779 TYR A CA 1
ATOM 5975 C C . TYR A 1 779 ? -11.033 -14.398 31.379 1.00 92.00 779 TYR A C 1
ATOM 5977 O O . TYR A 1 779 ? -11.994 -13.766 31.816 1.00 92.00 779 TYR A O 1
ATOM 5985 N N . ILE A 1 780 ? -11.200 -15.552 30.725 1.00 92.12 780 ILE A N 1
ATOM 5986 C CA . ILE A 1 780 ? -12.515 -16.066 30.307 1.00 92.12 780 ILE A CA 1
ATOM 5987 C C . ILE A 1 780 ? -13.498 -16.239 31.471 1.00 92.12 780 ILE A C 1
ATOM 5989 O O . ILE A 1 780 ? -14.700 -16.096 31.258 1.00 92.12 780 ILE A O 1
ATOM 5993 N N . SER A 1 781 ? -13.039 -16.505 32.695 1.00 92.56 781 SER A N 1
ATOM 5994 C CA . SER A 1 781 ? -13.912 -16.675 33.865 1.00 92.56 781 SER A CA 1
ATOM 5995 C C . SER A 1 781 ? -14.627 -15.383 34.293 1.00 92.56 781 SER A C 1
ATOM 5997 O O . SER A 1 781 ? -15.811 -15.437 34.629 1.00 92.56 781 SER A O 1
ATOM 5999 N N . SER A 1 782 ? -13.961 -14.223 34.235 1.00 92.94 782 SER A N 1
ATOM 6000 C CA . SER A 1 782 ? -14.532 -12.936 34.667 1.00 92.94 782 SER A CA 1
ATOM 6001 C C . SER A 1 782 ? -15.405 -12.263 33.607 1.00 92.94 782 SER A C 1
ATOM 6003 O O . SER A 1 782 ? -16.247 -11.443 33.955 1.00 92.94 782 SER A O 1
ATOM 6005 N N . ILE A 1 783 ? -15.249 -12.616 32.332 1.00 96.75 783 ILE A N 1
ATOM 6006 C CA . ILE A 1 783 ? -15.951 -11.990 31.203 1.00 96.75 783 ILE A CA 1
ATOM 6007 C C . ILE A 1 783 ? -17.386 -12.533 31.068 1.00 96.75 783 ILE A C 1
ATOM 6009 O O . ILE A 1 783 ? -17.586 -13.747 31.134 1.00 96.75 783 ILE A O 1
ATOM 6013 N N . ASP A 1 784 ? -18.391 -11.676 30.846 1.00 97.88 784 ASP A N 1
ATOM 6014 C CA . ASP A 1 784 ? -19.776 -12.114 30.586 1.00 97.88 784 ASP A CA 1
ATOM 6015 C C . ASP A 1 784 ? -19.984 -12.476 29.110 1.00 97.88 784 ASP A C 1
ATOM 6017 O O . ASP A 1 784 ? -20.392 -13.599 28.811 1.00 97.88 784 ASP A O 1
ATOM 6021 N N . ALA A 1 785 ? -19.632 -11.581 28.181 1.00 98.44 785 ALA A N 1
ATOM 6022 C CA . ALA A 1 785 ? -19.572 -11.891 26.751 1.00 98.44 785 ALA A CA 1
ATOM 6023 C C . ALA A 1 785 ? -18.203 -11.585 26.139 1.00 98.44 785 ALA A C 1
ATOM 6025 O O . ALA A 1 785 ? -17.582 -10.576 26.462 1.00 98.44 785 ALA A O 1
ATOM 6026 N N . LEU A 1 786 ? -17.754 -12.451 25.231 1.00 98.50 786 LEU A N 1
ATOM 6027 C CA . LEU A 1 786 ? -16.466 -12.347 24.544 1.00 98.50 786 LEU A CA 1
ATOM 6028 C C . LEU A 1 786 ? -16.696 -12.387 23.033 1.00 98.50 786 LEU A C 1
ATOM 6030 O O . LEU A 1 786 ? -17.280 -13.347 22.532 1.00 98.50 786 LEU A O 1
ATOM 6034 N N . VAL A 1 787 ? -16.216 -11.373 22.318 1.00 98.69 787 VAL A N 1
ATOM 6035 C CA . VAL A 1 787 ? -16.309 -11.248 20.858 1.00 98.69 787 VAL A CA 1
ATOM 6036 C C . VAL A 1 787 ? -14.904 -11.150 20.275 1.00 98.69 787 VAL A C 1
ATOM 6038 O O . VAL A 1 787 ? -14.156 -10.244 20.637 1.00 98.69 787 VAL A O 1
ATOM 6041 N N . ALA A 1 788 ? -14.560 -12.034 19.341 1.00 98.38 788 ALA A N 1
ATOM 6042 C CA . ALA A 1 788 ? -13.418 -11.827 18.457 1.00 98.38 788 ALA A CA 1
ATOM 6043 C C . ALA A 1 788 ? -13.856 -10.915 17.303 1.00 98.38 788 ALA A C 1
ATOM 6045 O O . ALA A 1 788 ? -14.760 -11.268 16.542 1.00 98.38 788 ALA A O 1
ATOM 6046 N N . ALA A 1 789 ? -13.244 -9.734 17.207 1.00 98.00 789 ALA A N 1
ATOM 6047 C CA . ALA A 1 789 ? -13.534 -8.736 16.179 1.00 98.00 789 ALA A CA 1
ATOM 6048 C C . ALA A 1 789 ? -12.495 -8.687 15.049 1.00 98.00 789 ALA A C 1
ATOM 6050 O O . ALA A 1 789 ? -12.694 -7.970 14.067 1.00 98.00 789 ALA A O 1
ATOM 6051 N N . TRP A 1 790 ? -11.413 -9.460 15.185 1.00 98.06 790 TRP A N 1
ATOM 6052 C CA . TRP A 1 790 ? -10.264 -9.465 14.282 1.00 98.06 790 TRP A CA 1
ATOM 6053 C C . TRP A 1 790 ? -9.663 -8.055 14.146 1.00 98.06 790 TRP A C 1
ATOM 6055 O O . TRP A 1 790 ? -9.629 -7.312 15.126 1.00 98.06 790 TRP A O 1
ATOM 6065 N N . LEU A 1 791 ? -9.220 -7.659 12.952 1.00 98.12 791 LEU A N 1
ATOM 6066 C CA . LEU A 1 791 ? -8.896 -6.269 12.617 1.00 98.12 791 LEU A CA 1
ATOM 6067 C C . LEU A 1 791 ? -9.992 -5.766 11.652 1.00 98.12 791 LEU A C 1
ATOM 6069 O O . LEU A 1 791 ? -9.911 -6.057 10.457 1.00 98.12 791 LEU A O 1
ATOM 6073 N N . PRO A 1 792 ? -11.068 -5.115 12.140 1.00 96.19 792 PRO A N 1
ATOM 6074 C CA . PRO A 1 792 ? -12.280 -4.840 11.355 1.00 96.19 792 PRO A CA 1
ATOM 6075 C C . PRO A 1 792 ? -12.175 -3.684 10.337 1.00 96.19 792 PRO A C 1
ATOM 6077 O O . PRO A 1 792 ? -13.100 -3.495 9.550 1.00 96.19 792 PRO A O 1
ATOM 6080 N N . GLY A 1 793 ? -11.098 -2.898 10.318 1.00 94.75 793 GLY A N 1
ATOM 6081 C CA . GLY A 1 793 ? -10.964 -1.764 9.393 1.00 94.75 793 GLY A CA 1
ATOM 6082 C C . GLY A 1 793 ? -11.755 -0.520 9.826 1.00 94.75 793 GLY A C 1
ATOM 6083 O O . GLY A 1 793 ? -11.990 -0.295 11.019 1.00 94.75 793 GLY A O 1
ATOM 6084 N N . THR A 1 794 ? -12.158 0.334 8.876 1.00 94.88 794 THR A N 1
ATOM 6085 C CA . THR A 1 794 ? -12.686 1.677 9.200 1.00 94.88 794 THR A CA 1
ATOM 6086 C C . THR A 1 794 ? -14.118 1.691 9.730 1.00 94.88 794 THR A C 1
ATOM 6088 O O . THR A 1 794 ? -14.529 2.681 10.334 1.00 94.88 794 THR A O 1
ATOM 6091 N N . GLU A 1 795 ? -14.889 0.624 9.532 1.00 95.50 795 GLU A N 1
ATOM 6092 C CA . GLU A 1 795 ? -16.354 0.666 9.625 1.00 95.50 795 GLU A CA 1
ATOM 6093 C C . GLU A 1 795 ? -16.897 0.012 10.910 1.00 95.50 795 GLU A C 1
ATOM 6095 O O . GLU A 1 795 ? -17.793 -0.836 10.883 1.00 95.50 795 GLU A O 1
ATOM 6100 N N . GLY A 1 796 ? -16.387 0.453 12.070 1.00 96.00 796 GLY A N 1
ATOM 6101 C CA . GLY A 1 796 ? -16.718 -0.080 13.407 1.00 96.00 796 GLY A CA 1
ATOM 6102 C C . GLY A 1 796 ? -18.207 -0.048 13.792 1.00 96.00 796 GLY A C 1
ATOM 6103 O O . GLY A 1 796 ? -18.612 -0.664 14.776 1.00 96.00 796 GLY A O 1
ATOM 6104 N N . GLN A 1 797 ? -19.052 0.596 12.984 1.00 97.44 797 GLN A N 1
ATOM 6105 C CA . GLN A 1 797 ? -20.514 0.495 13.050 1.00 97.44 797 GLN A CA 1
ATOM 6106 C C . GLN A 1 797 ? -20.999 -0.962 12.952 1.00 97.44 797 GLN A C 1
ATOM 6108 O O . GLN A 1 797 ? -21.944 -1.327 13.645 1.00 97.44 797 GLN A O 1
ATOM 6113 N N . GLY A 1 798 ? -20.310 -1.823 12.191 1.00 97.19 798 GLY A N 1
ATOM 6114 C CA . GLY A 1 798 ? -20.658 -3.246 12.069 1.00 97.19 798 GLY A CA 1
ATOM 6115 C C . GLY A 1 798 ? -20.490 -4.048 13.369 1.00 97.19 798 GLY A C 1
ATOM 6116 O O . GLY A 1 798 ? -21.069 -5.120 13.508 1.00 97.19 798 GLY A O 1
ATOM 6117 N N . ILE A 1 799 ? -19.748 -3.519 14.350 1.00 98.38 799 ILE A N 1
ATOM 6118 C CA . ILE A 1 799 ? -19.682 -4.081 15.706 1.00 98.38 799 ILE A CA 1
ATOM 6119 C C . ILE A 1 799 ? -20.937 -3.695 16.496 1.00 98.38 799 ILE A C 1
ATOM 6121 O O . ILE A 1 799 ? -21.565 -4.555 17.113 1.00 98.38 799 ILE A O 1
ATOM 6125 N N . ALA A 1 800 ? -21.367 -2.432 16.427 1.00 98.25 800 ALA A N 1
ATOM 6126 C CA . ALA A 1 800 ? -22.608 -1.997 17.068 1.00 98.25 800 ALA A CA 1
ATOM 6127 C C . ALA A 1 800 ? -23.856 -2.698 16.486 1.00 98.25 800 ALA A C 1
ATOM 6129 O O . ALA A 1 800 ? -24.743 -3.061 17.260 1.00 98.25 800 ALA A O 1
ATOM 6130 N N . ASP A 1 801 ? -23.881 -2.962 15.171 1.00 98.00 801 ASP A N 1
ATOM 6131 C CA . ASP A 1 801 ? -24.944 -3.696 14.454 1.00 98.00 801 ASP A CA 1
ATOM 6132 C C . ASP A 1 801 ? -25.337 -5.020 15.143 1.00 98.00 801 ASP A C 1
ATOM 6134 O O . ASP A 1 801 ? -26.523 -5.333 15.258 1.00 98.00 801 ASP A O 1
ATOM 6138 N N . VAL A 1 802 ? -24.357 -5.803 15.613 1.00 97.19 802 VAL A N 1
ATOM 6139 C CA . VAL A 1 802 ? -24.601 -7.103 16.270 1.00 97.19 802 VAL A CA 1
ATOM 6140 C C . VAL A 1 802 ? -24.633 -7.013 17.795 1.00 97.19 802 VAL A C 1
ATOM 6142 O O . VAL A 1 802 ? -25.375 -7.762 18.430 1.00 97.19 802 VAL A O 1
ATOM 6145 N N . LEU A 1 803 ? -23.893 -6.074 18.401 1.00 98.31 803 LEU A N 1
ATOM 6146 C CA . LEU A 1 803 ? -23.944 -5.847 19.849 1.00 98.31 803 LEU A CA 1
ATOM 6147 C C . LEU A 1 803 ? -25.326 -5.370 20.302 1.00 98.31 803 LEU A C 1
ATOM 6149 O O . LEU A 1 803 ? -25.794 -5.821 21.340 1.00 98.31 803 LEU A O 1
ATOM 6153 N N . TYR A 1 804 ? -25.989 -4.510 19.524 1.00 97.75 804 TYR A N 1
ATOM 6154 C CA . TYR A 1 804 ? -27.333 -3.989 19.815 1.00 97.75 804 TYR A CA 1
ATOM 6155 C C . TYR A 1 804 ? -28.455 -4.710 19.047 1.00 97.75 804 TYR A C 1
ATOM 6157 O O . TYR A 1 804 ? -29.614 -4.289 19.087 1.00 97.75 804 TYR A O 1
ATOM 6165 N N . GLY A 1 805 ? -28.128 -5.822 18.379 1.00 96.62 805 GLY A N 1
ATOM 6166 C CA . GLY A 1 805 ? -29.099 -6.745 17.796 1.00 96.62 805 GLY A CA 1
ATOM 6167 C C . GLY A 1 805 ? -29.903 -6.197 16.615 1.00 96.62 805 GLY A C 1
ATOM 6168 O O . GLY A 1 805 ? -31.048 -6.609 16.443 1.00 96.62 805 GLY A O 1
ATOM 6169 N N . ASP A 1 806 ? -29.343 -5.307 15.790 1.00 96.06 806 ASP A N 1
ATOM 6170 C CA . ASP A 1 806 ? -29.918 -5.056 14.457 1.00 96.06 806 ASP A CA 1
ATOM 6171 C C . ASP A 1 806 ? -29.768 -6.300 13.579 1.00 96.06 806 ASP A C 1
ATOM 6173 O O . ASP A 1 806 ? -30.693 -6.673 12.857 1.00 96.06 806 ASP A O 1
ATOM 6177 N N . TYR A 1 807 ? -28.619 -6.968 13.720 1.00 96.50 807 TYR A N 1
ATOM 6178 C CA . TYR A 1 807 ? -28.259 -8.225 13.075 1.00 96.50 807 TYR A CA 1
ATOM 6179 C C . TYR A 1 807 ? -27.872 -9.278 14.124 1.00 96.50 807 TYR A C 1
ATOM 6181 O O . TYR A 1 807 ? -27.514 -8.959 15.258 1.00 96.50 807 TYR A O 1
ATOM 6189 N N . GLY A 1 808 ? -27.939 -10.554 13.741 1.00 94.56 808 GLY A N 1
ATOM 6190 C CA . GLY A 1 808 ? -27.431 -11.656 14.557 1.00 94.56 808 GLY A CA 1
ATOM 6191 C C . GLY A 1 808 ? -25.937 -11.898 14.331 1.00 94.56 808 GLY A C 1
ATOM 6192 O O . GLY A 1 808 ? -25.457 -11.766 13.204 1.00 94.56 808 GLY A O 1
ATOM 6193 N N . PHE A 1 809 ? -25.209 -12.317 15.371 1.00 96.75 809 PHE A N 1
ATOM 6194 C CA . PHE A 1 809 ? -23.867 -12.886 15.200 1.00 96.75 809 PHE A CA 1
ATOM 6195 C C . PHE A 1 809 ? -23.940 -14.136 14.314 1.00 96.75 809 PHE A C 1
ATOM 6197 O O . PHE A 1 809 ? -24.741 -15.038 14.573 1.00 96.75 809 PHE A O 1
ATOM 6204 N N . THR A 1 810 ? -23.104 -14.177 13.276 1.00 95.25 810 THR A N 1
ATOM 6205 C CA . THR A 1 810 ? -23.051 -15.271 12.286 1.00 95.25 810 THR A CA 1
ATOM 6206 C C . THR A 1 810 ? -21.641 -15.806 12.037 1.00 95.25 810 THR A C 1
ATOM 6208 O O . THR A 1 810 ? -21.517 -16.944 11.582 1.00 95.25 810 THR A O 1
ATOM 6211 N N . GLY A 1 811 ? -20.600 -15.032 12.367 1.00 95.25 811 GLY A N 1
ATOM 6212 C CA . GLY A 1 811 ? -19.203 -15.407 12.168 1.00 95.25 811 GLY A CA 1
ATOM 6213 C C . GLY A 1 811 ? -18.814 -16.694 12.897 1.00 95.25 811 GLY A C 1
ATOM 6214 O O . GLY A 1 811 ? -19.326 -17.014 13.975 1.00 95.25 811 GLY A O 1
ATOM 6215 N N . LYS A 1 812 ? -17.882 -17.431 12.291 1.00 96.62 812 LYS A N 1
ATOM 6216 C CA . LYS A 1 812 ? -17.305 -18.679 12.803 1.00 96.62 812 LYS A CA 1
ATOM 6217 C C . LYS A 1 812 ? -15.785 -18.587 12.767 1.00 96.62 812 LYS A C 1
ATOM 6219 O O . LYS A 1 812 ? -15.224 -17.919 11.903 1.00 96.62 812 LYS A O 1
ATOM 6224 N N . LEU A 1 813 ? -15.119 -19.270 13.691 1.00 96.31 813 LEU A N 1
ATOM 6225 C CA . LEU A 1 813 ? -13.666 -19.333 13.757 1.00 96.31 813 LEU A CA 1
ATOM 6226 C C . LEU A 1 813 ? -13.081 -20.024 12.514 1.00 96.31 813 LEU A C 1
ATOM 6228 O O . LEU A 1 813 ? -13.081 -21.249 12.426 1.00 96.31 813 LEU A O 1
ATOM 6232 N N . ALA A 1 814 ? -12.501 -19.244 11.600 1.00 93.44 814 ALA A N 1
ATOM 6233 C CA . ALA A 1 814 ? -11.665 -19.749 10.505 1.00 93.44 814 ALA A CA 1
ATOM 6234 C C . ALA A 1 814 ? -10.270 -20.226 10.979 1.00 93.44 814 ALA A C 1
ATOM 6236 O O . ALA A 1 814 ? -9.447 -20.641 10.162 1.00 93.44 814 ALA A O 1
ATOM 6237 N N . ARG A 1 815 ? -9.993 -20.152 12.289 1.00 95.62 815 ARG A N 1
ATOM 6238 C CA . ARG A 1 815 ? -8.747 -20.560 12.948 1.00 95.62 815 ARG A CA 1
ATOM 6239 C C . ARG A 1 815 ? -9.017 -21.179 14.317 1.00 95.62 815 ARG A C 1
ATOM 6241 O O . ARG A 1 815 ? -9.888 -20.707 15.041 1.00 95.62 815 ARG A O 1
ATOM 6248 N N . THR A 1 816 ? -8.226 -22.165 14.704 1.00 98.00 816 THR A N 1
ATOM 6249 C CA . THR A 1 816 ? -8.231 -22.769 16.036 1.00 98.00 816 THR A CA 1
ATOM 6250 C C . THR A 1 816 ? -7.787 -21.767 17.100 1.00 98.00 816 THR A C 1
ATOM 6252 O O . THR A 1 816 ? -6.719 -21.167 16.987 1.00 98.00 816 THR A O 1
ATOM 6255 N N . TRP A 1 817 ? -8.567 -21.621 18.175 1.00 98.19 817 TRP A N 1
ATOM 6256 C CA . TRP A 1 817 ? -8.142 -20.869 19.355 1.00 98.19 817 TRP A CA 1
ATOM 6257 C C . TRP A 1 817 ? -7.473 -21.820 20.350 1.00 98.19 817 TRP A C 1
ATOM 6259 O O . TRP A 1 817 ? -8.126 -22.705 20.903 1.00 98.19 817 TRP A O 1
ATOM 6269 N N . PHE A 1 818 ? -6.173 -21.654 20.579 1.00 97.62 818 PHE A N 1
ATOM 6270 C CA . PHE A 1 818 ? -5.403 -22.441 21.549 1.00 97.62 818 PHE A CA 1
ATOM 6271 C C . PHE A 1 818 ? -5.717 -22.024 22.997 1.00 97.62 818 PHE A C 1
ATOM 6273 O O . PHE A 1 818 ? -6.148 -20.898 23.250 1.00 97.62 818 PHE A O 1
ATOM 6280 N N . LYS A 1 819 ? -5.487 -22.922 23.963 1.00 94.50 819 LYS A N 1
ATOM 6281 C CA . LYS A 1 819 ? -5.541 -22.601 25.403 1.00 94.50 819 LYS A CA 1
ATOM 6282 C C . LYS A 1 819 ? -4.248 -21.911 25.823 1.00 94.50 819 LYS A C 1
ATOM 6284 O O . LYS A 1 819 ? -4.265 -20.832 26.412 1.00 94.50 819 LYS A O 1
ATOM 6289 N N . ARG A 1 820 ? -3.125 -22.515 25.425 1.00 94.00 820 ARG A N 1
ATOM 6290 C CA . ARG A 1 820 ? -1.760 -22.106 25.764 1.00 94.00 820 ARG A CA 1
ATOM 6291 C C . ARG A 1 820 ? -0.841 -22.165 24.539 1.00 94.00 820 ARG A C 1
ATOM 6293 O O . ARG A 1 820 ? -1.072 -22.928 23.606 1.00 94.00 820 ARG A O 1
ATOM 6300 N N . VAL A 1 821 ? 0.216 -21.355 24.558 1.00 95.56 821 VAL A N 1
ATOM 6301 C CA . VAL A 1 821 ? 1.185 -21.203 23.450 1.00 95.56 821 VAL A CA 1
ATOM 6302 C C . VAL A 1 821 ? 2.104 -22.420 23.267 1.00 95.56 821 VAL A C 1
ATOM 6304 O O . VAL A 1 821 ? 2.661 -22.616 22.189 1.00 95.56 821 VAL A O 1
ATOM 6307 N N . ASP A 1 822 ? 2.243 -23.249 24.305 1.00 94.88 822 ASP A N 1
ATOM 6308 C CA . ASP A 1 822 ? 2.994 -24.514 24.293 1.00 94.88 822 ASP A CA 1
ATOM 6309 C C . ASP A 1 822 ? 2.338 -25.597 23.415 1.00 94.88 822 ASP A C 1
ATOM 6311 O O . ASP A 1 822 ? 3.002 -26.558 23.037 1.00 94.88 822 ASP A O 1
ATOM 6315 N N . GLN A 1 823 ? 1.064 -25.423 23.047 1.00 95.94 823 GLN A N 1
ATOM 6316 C CA . GLN A 1 823 ? 0.342 -26.297 22.120 1.00 95.94 823 GLN A CA 1
ATOM 6317 C C . GLN A 1 823 ? 0.698 -26.040 20.647 1.00 95.94 823 GLN A C 1
ATOM 6319 O O . GLN A 1 823 ? 0.262 -26.795 19.787 1.00 95.94 823 GLN A O 1
ATOM 6324 N N . LEU A 1 824 ? 1.407 -24.954 20.317 1.00 96.88 824 LEU A N 1
ATOM 6325 C CA . LEU A 1 824 ? 1.564 -24.517 18.928 1.00 96.88 824 LEU A CA 1
ATOM 6326 C C . LEU A 1 824 ? 2.778 -25.158 18.224 1.00 96.88 824 LEU A C 1
ATOM 6328 O O . LEU A 1 824 ? 3.875 -25.166 18.799 1.00 96.88 824 LEU A O 1
ATOM 6332 N N . PRO A 1 825 ? 2.649 -25.568 16.945 1.00 96.62 825 PRO A N 1
ATOM 6333 C CA . PRO A 1 825 ? 1.459 -25.450 16.092 1.00 96.62 825 PRO A CA 1
ATOM 6334 C C . PRO A 1 825 ? 0.393 -26.524 16.383 1.00 96.62 825 PRO A C 1
ATOM 6336 O O . PRO A 1 825 ? 0.710 -27.702 16.505 1.00 96.62 825 PRO A O 1
ATOM 6339 N N . MET A 1 826 ? -0.877 -26.108 16.424 1.00 97.62 826 MET A N 1
ATOM 6340 C CA . MET A 1 826 ? -2.054 -26.978 16.558 1.00 97.62 826 MET A CA 1
ATOM 6341 C C . MET A 1 826 ? -3.184 -26.422 15.689 1.00 97.62 826 MET A C 1
ATOM 6343 O O . MET A 1 826 ? -3.544 -25.250 15.806 1.00 97.62 826 MET A O 1
ATOM 6347 N N . ASN A 1 827 ? -3.739 -27.270 14.828 1.00 97.62 827 ASN A N 1
ATOM 6348 C CA . ASN A 1 827 ? -4.714 -26.929 13.798 1.00 97.62 827 ASN A CA 1
ATOM 6349 C C . ASN A 1 827 ? -5.787 -28.023 13.689 1.00 97.62 827 ASN A C 1
ATOM 6351 O O . ASN A 1 827 ? -5.589 -29.166 14.108 1.00 97.62 827 ASN A O 1
ATOM 6355 N N . VAL A 1 828 ? -6.920 -27.699 13.067 1.00 95.75 828 VAL A N 1
ATOM 6356 C CA . VAL A 1 828 ? -7.967 -28.689 12.782 1.00 95.75 828 VAL A CA 1
ATOM 6357 C C . VAL A 1 828 ? -7.422 -29.866 11.953 1.00 95.75 828 VAL A C 1
ATOM 6359 O O . VAL A 1 828 ? -6.750 -29.675 10.937 1.00 95.75 828 VAL A O 1
ATOM 6362 N N . GLY A 1 829 ? -7.717 -31.087 12.410 1.00 94.56 829 GLY A N 1
ATOM 6363 C CA . GLY A 1 829 ? -7.254 -32.346 11.812 1.00 94.56 829 GLY A CA 1
ATOM 6364 C C . GLY A 1 829 ? -6.017 -32.969 12.474 1.00 94.56 829 GLY A C 1
ATOM 6365 O O . GLY A 1 829 ? -5.747 -34.146 12.233 1.00 94.56 829 GLY A O 1
ATOM 6366 N N . ASP A 1 830 ? -5.301 -32.233 13.329 1.00 95.31 830 ASP A N 1
ATOM 6367 C CA . ASP A 1 830 ? -4.161 -32.772 14.079 1.00 95.31 830 ASP A CA 1
ATOM 6368 C C . ASP A 1 830 ? -4.628 -33.802 15.139 1.00 95.31 830 ASP A C 1
ATOM 6370 O O . ASP A 1 830 ? -5.772 -33.777 15.597 1.00 95.31 830 ASP A O 1
ATOM 6374 N N . LYS A 1 831 ? -3.761 -34.749 15.533 1.00 93.69 831 LYS A N 1
ATOM 6375 C CA . LYS A 1 831 ? -4.147 -35.867 16.426 1.00 93.69 831 LYS A CA 1
ATOM 6376 C C . LYS A 1 831 ? -4.447 -35.427 17.859 1.00 93.69 831 LYS A C 1
ATOM 6378 O O . LYS A 1 831 ? -5.406 -35.905 18.456 1.00 93.69 831 LYS A O 1
ATOM 6383 N N . ASP A 1 832 ? -3.636 -34.516 18.385 1.00 92.56 832 ASP A N 1
ATOM 6384 C CA . ASP A 1 832 ? -3.666 -34.062 19.779 1.00 92.56 832 ASP A CA 1
ATOM 6385 C C . ASP A 1 832 ? -4.429 -32.726 19.915 1.00 92.56 832 ASP A C 1
ATOM 6387 O O . ASP A 1 832 ? -4.022 -31.803 20.619 1.00 92.56 832 ASP A O 1
ATOM 6391 N N . TYR A 1 833 ? -5.533 -32.605 19.170 1.00 97.69 833 TYR A N 1
ATOM 6392 C CA . TYR A 1 833 ? -6.301 -31.373 18.995 1.00 97.69 833 TYR A CA 1
ATOM 6393 C C . TYR A 1 833 ? -7.137 -31.007 20.235 1.00 97.69 833 TYR A C 1
ATOM 6395 O O . TYR A 1 833 ? -8.297 -31.401 20.361 1.00 97.69 833 TYR A O 1
ATOM 6403 N N . ASP A 1 834 ? -6.552 -30.215 21.140 1.00 97.19 834 ASP A N 1
ATOM 6404 C CA . ASP A 1 834 ? -7.164 -29.768 22.403 1.00 97.19 834 ASP A CA 1
ATOM 6405 C C . ASP A 1 834 ? -7.336 -28.227 22.492 1.00 97.19 834 ASP A C 1
ATOM 6407 O O . ASP A 1 834 ? -6.636 -27.546 23.252 1.00 97.19 834 ASP A O 1
ATOM 6411 N N . PRO A 1 835 ? -8.248 -27.624 21.709 1.00 97.69 835 PRO A N 1
ATOM 6412 C CA . PRO A 1 835 ? -8.415 -26.173 21.637 1.00 97.69 835 PRO A CA 1
ATOM 6413 C C . PRO A 1 835 ? -9.214 -25.572 22.807 1.00 97.69 835 PRO A C 1
ATOM 6415 O O . PRO A 1 835 ? -9.982 -26.247 23.491 1.00 97.69 835 PRO A O 1
ATOM 6418 N N . LEU A 1 836 ? -9.075 -24.258 22.996 1.00 97.38 836 LEU A N 1
ATOM 6419 C CA . LEU A 1 836 ? -9.926 -23.431 23.861 1.00 97.38 836 LEU A CA 1
ATOM 6420 C C . LEU A 1 836 ? -11.279 -23.156 23.195 1.00 97.38 836 LEU A C 1
ATOM 6422 O O . LEU A 1 836 ? -12.328 -23.284 23.821 1.00 97.38 836 LEU A O 1
ATOM 6426 N N . PHE A 1 837 ? -11.236 -22.827 21.902 1.00 97.25 837 PHE A N 1
ATOM 6427 C CA . PHE A 1 837 ? -12.391 -22.774 21.012 1.00 97.25 837 PHE A CA 1
ATOM 6428 C C . PHE A 1 837 ? -11.995 -23.445 19.685 1.00 97.25 837 PHE A C 1
ATOM 6430 O O . PHE A 1 837 ? -11.027 -23.001 19.057 1.00 97.25 837 PHE A O 1
ATOM 6437 N N . PRO A 1 838 ? -12.679 -24.522 19.257 1.00 97.81 838 PRO A N 1
ATOM 6438 C CA . PRO A 1 838 ? -12.301 -25.248 18.050 1.00 97.81 838 PRO A CA 1
ATOM 6439 C C . PRO A 1 838 ? -12.557 -24.435 16.777 1.00 97.81 838 PRO A C 1
ATOM 6441 O O . PRO A 1 838 ? -13.371 -23.510 16.745 1.00 97.81 838 PRO A O 1
ATOM 6444 N N . TYR A 1 839 ? -11.895 -24.833 15.695 1.00 96.81 839 TYR A N 1
ATOM 6445 C CA . TYR A 1 839 ? -12.217 -24.398 14.340 1.00 96.81 839 TYR A CA 1
ATOM 6446 C C . TYR A 1 839 ? -13.719 -24.579 14.050 1.00 96.81 839 TYR A C 1
ATOM 6448 O O . TYR A 1 839 ? -14.343 -25.553 14.475 1.00 96.81 839 TYR A O 1
ATOM 6456 N N . GLY A 1 840 ? -14.324 -23.610 13.363 1.00 94.69 840 GLY A N 1
ATOM 6457 C CA . GLY A 1 840 ? -15.765 -23.562 13.110 1.00 94.69 840 GLY A CA 1
ATOM 6458 C C . GLY A 1 840 ? -16.633 -23.171 14.318 1.00 94.69 840 GLY A C 1
ATOM 6459 O O . GLY A 1 840 ? -17.850 -23.056 14.166 1.00 94.69 840 GLY A O 1
ATOM 6460 N N . PHE A 1 841 ? -16.063 -22.930 15.506 1.00 97.38 841 PHE A N 1
ATOM 6461 C CA . PHE A 1 841 ? -16.824 -22.452 16.666 1.00 97.38 841 PHE A CA 1
ATOM 6462 C C . PHE A 1 841 ? -17.350 -21.022 16.470 1.00 97.38 841 PHE A C 1
ATOM 6464 O O . PHE A 1 841 ? -16.777 -20.217 15.742 1.00 97.38 841 PHE A O 1
ATOM 6471 N N . GLY A 1 842 ? -18.451 -20.696 17.145 1.00 96.81 842 GLY A N 1
ATOM 6472 C CA . GLY A 1 842 ? -19.036 -19.357 17.168 1.00 96.81 842 GLY A CA 1
ATOM 6473 C C . GLY A 1 842 ? -20.508 -19.420 17.550 1.00 96.81 842 GLY A C 1
ATOM 6474 O O . GLY A 1 842 ? -21.299 -20.103 16.891 1.00 96.81 842 GLY A O 1
ATOM 6475 N N . LEU A 1 843 ? -20.880 -18.732 18.624 1.00 97.19 843 LEU A N 1
ATOM 6476 C CA . LEU A 1 843 ? -22.260 -18.598 19.076 1.00 97.19 843 LEU A CA 1
ATOM 6477 C C . LEU A 1 843 ? -23.033 -17.646 18.148 1.00 97.19 843 LEU A C 1
ATOM 6479 O O . LEU A 1 843 ? -22.454 -16.790 17.483 1.00 97.19 843 LEU A O 1
ATOM 6483 N N . THR A 1 844 ? -24.356 -17.782 18.116 1.00 94.50 844 THR A N 1
ATOM 6484 C CA . THR A 1 844 ? -25.237 -16.984 17.249 1.00 94.50 844 THR A CA 1
ATOM 6485 C C . THR A 1 844 ? -26.305 -16.271 18.066 1.00 94.50 844 THR A C 1
ATOM 6487 O O . THR A 1 844 ? -26.915 -16.886 18.941 1.00 94.50 844 THR A O 1
ATOM 6490 N N . THR A 1 845 ? -26.599 -15.014 17.739 1.00 94.44 845 THR A N 1
ATOM 6491 C CA . THR A 1 845 ? -27.769 -14.285 18.262 1.00 94.44 845 THR A CA 1
ATOM 6492 C C . THR A 1 845 ? -28.840 -14.145 17.178 1.00 94.44 845 THR A C 1
ATOM 6494 O O . THR A 1 845 ? -28.581 -14.374 15.997 1.00 94.44 845 THR A O 1
ATOM 6497 N N . LYS A 1 846 ? -30.062 -13.771 17.570 1.00 91.56 846 LYS A N 1
ATOM 6498 C CA . LYS A 1 846 ? -31.120 -13.361 16.634 1.00 91.56 846 LYS A CA 1
ATOM 6499 C C . LYS A 1 846 ? -31.231 -11.829 16.627 1.00 91.56 846 LYS A C 1
ATOM 6501 O O . LYS A 1 846 ? -31.005 -11.232 17.680 1.00 91.56 846 LYS A O 1
ATOM 6506 N N . PRO A 1 847 ? -31.608 -11.201 15.497 1.00 91.12 847 PRO A N 1
ATOM 6507 C CA . PRO A 1 847 ? -32.025 -9.803 15.478 1.00 91.12 847 PRO A CA 1
ATOM 6508 C C . PRO A 1 847 ? -33.175 -9.530 16.456 1.00 91.12 847 PRO A C 1
ATOM 6510 O O . PRO A 1 847 ? -34.025 -10.394 16.693 1.00 91.12 847 PRO A O 1
ATOM 6513 N N . ASN A 1 848 ? -33.227 -8.309 16.978 1.00 87.19 848 ASN A N 1
ATOM 6514 C CA . ASN A 1 848 ? -34.354 -7.805 17.751 1.00 87.19 848 ASN A CA 1
ATOM 6515 C C . ASN A 1 848 ? -35.594 -7.677 16.851 1.00 87.19 848 ASN A C 1
ATOM 6517 O O . ASN A 1 848 ? -35.502 -7.210 15.719 1.00 87.19 848 ASN A O 1
ATOM 6521 N N . ALA A 1 849 ? -36.773 -8.041 17.367 1.00 64.06 849 ALA A N 1
ATOM 6522 C CA . ALA A 1 849 ? -38.001 -8.198 16.571 1.00 64.06 849 ALA A CA 1
ATOM 6523 C C . ALA A 1 849 ? -38.472 -6.940 15.801 1.00 64.06 849 ALA A C 1
ATOM 6525 O O . ALA A 1 849 ? -39.292 -7.060 14.895 1.00 64.06 849 ALA A O 1
ATOM 6526 N N . ASN A 1 850 ? -37.937 -5.759 16.134 1.00 53.59 850 ASN A N 1
ATOM 6527 C CA . ASN A 1 850 ? -38.294 -4.472 15.533 1.00 53.59 850 ASN A CA 1
ATOM 6528 C C . ASN A 1 850 ? -37.203 -3.881 14.605 1.00 53.59 850 ASN A C 1
ATOM 6530 O O . ASN A 1 850 ? -37.381 -2.759 14.137 1.00 53.59 850 ASN A O 1
ATOM 6534 N N . SER A 1 851 ? -36.073 -4.560 14.340 1.00 52.59 851 SER A N 1
ATOM 6535 C CA . SER A 1 851 ? -34.952 -3.963 13.573 1.00 52.59 851 SER A CA 1
ATOM 6536 C C . SER A 1 851 ? -35.162 -3.894 12.050 1.00 52.59 851 SER A C 1
ATOM 6538 O O . SER A 1 851 ? -34.408 -3.227 11.342 1.00 52.59 851 SER A O 1
ATOM 6540 N N . THR A 1 852 ? -36.185 -4.565 11.517 1.00 37.81 852 THR A N 1
ATOM 6541 C CA . THR A 1 852 ? -36.325 -4.869 10.081 1.00 37.81 852 THR A CA 1
ATOM 6542 C C . THR A 1 852 ? -36.877 -3.738 9.201 1.00 37.81 852 THR A C 1
ATOM 6544 O O . THR A 1 852 ? -36.995 -3.929 7.993 1.00 37.81 852 THR A O 1
ATOM 6547 N N . SER A 1 853 ? -37.210 -2.566 9.754 1.00 34.00 853 SER A N 1
ATOM 6548 C CA . SER A 1 853 ? -37.960 -1.508 9.046 1.00 34.00 853 SER A CA 1
ATOM 6549 C C . SER A 1 853 ? -37.158 -0.263 8.626 1.00 34.00 853 SER A C 1
ATOM 6551 O O . SER A 1 853 ? -37.734 0.636 8.019 1.00 34.00 853 SER A O 1
ATOM 6553 N N . ALA A 1 854 ? -35.858 -0.175 8.937 1.00 33.84 854 ALA A N 1
ATOM 6554 C CA . ALA A 1 854 ? -35.124 1.099 8.877 1.00 33.84 854 ALA A CA 1
ATOM 6555 C C . ALA A 1 854 ? -34.338 1.393 7.577 1.00 33.84 854 ALA A C 1
ATOM 6557 O O . ALA A 1 854 ? -34.200 2.556 7.208 1.00 33.84 854 ALA A O 1
ATOM 6558 N N . ASN A 1 855 ? -33.799 0.380 6.884 1.00 36.22 855 ASN A N 1
ATOM 6559 C CA . ASN A 1 855 ? -32.740 0.572 5.874 1.00 36.22 855 ASN A CA 1
ATOM 6560 C C . ASN A 1 855 ? -33.113 0.052 4.472 1.00 36.22 855 ASN A C 1
ATOM 6562 O O . ASN A 1 855 ? -32.556 -0.936 3.998 1.00 36.22 855 ASN A O 1
ATOM 6566 N N . SER A 1 856 ? -34.030 0.738 3.782 1.00 28.84 856 SER A N 1
ATOM 6567 C CA . SER A 1 856 ? -34.369 0.453 2.372 1.00 28.84 856 SER A CA 1
ATOM 6568 C C . SER A 1 856 ? -34.422 1.701 1.476 1.00 28.84 856 SER A C 1
ATOM 6570 O O . SER A 1 856 ? -35.102 1.701 0.450 1.00 28.84 856 SER A O 1
ATOM 6572 N N . ALA A 1 857 ? -33.725 2.779 1.854 1.00 30.81 857 ALA A N 1
ATOM 6573 C CA . ALA A 1 857 ? -33.760 4.065 1.158 1.00 30.81 857 ALA A CA 1
ATOM 6574 C C . ALA A 1 857 ? -32.377 4.493 0.625 1.00 30.81 857 ALA A C 1
ATOM 6576 O O . ALA A 1 857 ? -31.529 4.954 1.381 1.00 30.81 857 ALA A O 1
ATOM 6577 N N . GLY A 1 858 ? -32.191 4.434 -0.701 1.00 36.12 858 GLY A N 1
ATOM 6578 C CA . GLY A 1 858 ? -31.294 5.369 -1.399 1.00 36.12 858 GLY A CA 1
ATOM 6579 C C . GLY A 1 858 ? -29.818 4.997 -1.608 1.00 36.12 858 GLY A C 1
ATOM 6580 O O . GLY A 1 858 ? -28.971 5.872 -1.467 1.00 36.12 858 GLY A O 1
ATOM 6581 N N . ALA A 1 859 ? -29.491 3.774 -2.043 1.00 29.50 859 ALA A N 1
ATOM 6582 C CA . ALA A 1 859 ? -28.137 3.424 -2.509 1.00 29.50 859 ALA A CA 1
ATOM 6583 C C . ALA A 1 859 ? -28.066 3.279 -4.047 1.00 29.50 859 ALA A C 1
ATOM 6585 O O . ALA A 1 859 ? -28.013 2.174 -4.584 1.00 29.50 859 ALA A O 1
ATOM 6586 N N . ALA A 1 860 ? -28.083 4.402 -4.774 1.00 29.20 860 ALA A N 1
ATOM 6587 C CA . ALA A 1 860 ? -27.879 4.428 -6.226 1.00 29.20 860 ALA A CA 1
ATOM 6588 C C . ALA A 1 860 ? -26.485 4.979 -6.565 1.00 29.20 860 ALA A C 1
ATOM 6590 O O . ALA A 1 860 ? -26.228 6.171 -6.402 1.00 29.20 860 ALA A O 1
ATOM 6591 N N . ALA A 1 861 ? -25.590 4.118 -7.057 1.00 34.75 861 ALA A N 1
ATOM 6592 C CA . ALA A 1 861 ? -24.294 4.545 -7.582 1.00 34.75 861 ALA A CA 1
ATOM 6593 C C . ALA A 1 861 ? -24.454 5.393 -8.869 1.00 34.75 861 ALA A C 1
ATOM 6595 O O . ALA A 1 861 ? -25.458 5.240 -9.580 1.00 34.75 861 ALA A O 1
ATOM 6596 N N . PRO A 1 862 ? -23.478 6.258 -9.216 1.00 30.17 862 PRO A N 1
ATOM 6597 C CA . PRO A 1 862 ? -23.464 6.961 -10.498 1.00 30.17 862 PRO A CA 1
ATOM 6598 C C . PRO A 1 862 ? -23.522 5.957 -11.658 1.00 30.17 862 PRO A C 1
ATOM 6600 O O . PRO A 1 862 ? -22.683 5.064 -11.754 1.00 30.17 862 PRO A O 1
ATOM 6603 N N . ARG A 1 863 ? -24.538 6.068 -12.521 1.00 27.78 863 ARG A N 1
ATOM 6604 C CA . ARG A 1 863 ? -24.803 5.063 -13.561 1.00 27.78 863 ARG A CA 1
ATOM 6605 C C . ARG A 1 863 ? -23.831 5.163 -14.738 1.00 27.78 863 ARG A C 1
ATOM 6607 O O . ARG A 1 863 ? -23.942 6.081 -15.547 1.00 27.78 863 ARG A O 1
ATOM 6614 N N . SER A 1 864 ? -23.039 4.117 -14.932 1.00 27.53 864 SER A N 1
ATOM 6615 C CA . SER A 1 864 ? -22.633 3.617 -16.251 1.00 27.53 864 SER A CA 1
ATOM 6616 C C . SER A 1 864 ? -23.133 2.168 -16.413 1.00 27.53 864 SER A C 1
ATOM 6618 O O . SER A 1 864 ? -23.329 1.474 -15.421 1.00 27.53 864 SER A O 1
ATOM 6620 N N . SER A 1 865 ? -23.461 1.776 -17.654 1.00 28.92 865 SER A N 1
ATOM 6621 C CA . SER A 1 865 ? -23.854 0.426 -18.138 1.00 28.92 865 SER A CA 1
ATOM 6622 C C . SER A 1 865 ? -24.337 -0.625 -17.112 1.00 28.92 865 SER A C 1
ATOM 6624 O O . SER A 1 865 ? -23.552 -1.221 -16.380 1.00 28.92 865 SER A O 1
ATOM 6626 N N . GLN A 1 866 ? -25.636 -0.946 -17.141 1.00 28.83 866 GLN A N 1
ATOM 6627 C CA . GLN A 1 866 ? -26.256 -1.946 -16.261 1.00 28.83 866 GLN A CA 1
ATOM 6628 C C . GLN A 1 866 ? -25.809 -3.393 -16.546 1.00 28.83 866 GLN A C 1
ATOM 6630 O O . GLN A 1 866 ? -25.992 -3.889 -17.654 1.00 28.83 866 GLN A O 1
ATOM 6635 N N . ALA A 1 867 ? -25.433 -4.114 -15.488 1.00 25.67 867 ALA A N 1
ATOM 6636 C CA . ALA A 1 867 ? -25.637 -5.558 -15.355 1.00 25.67 867 ALA A CA 1
ATOM 6637 C C . ALA A 1 867 ? -26.255 -5.823 -13.968 1.00 25.67 867 ALA A C 1
ATOM 6639 O O . ALA A 1 867 ? -25.634 -5.562 -12.939 1.00 25.67 867 ALA A O 1
ATOM 6640 N N . SER A 1 868 ? -27.523 -6.241 -13.916 1.00 26.25 868 SER A N 1
ATOM 6641 C CA . SER A 1 868 ? -28.294 -6.299 -12.665 1.00 26.25 868 SER A CA 1
ATOM 6642 C C . SER A 1 868 ? -28.101 -7.615 -11.908 1.00 26.25 868 SER A C 1
ATOM 6644 O O . SER A 1 868 ? -28.563 -8.662 -12.362 1.00 26.25 868 SER A O 1
ATOM 6646 N N . TRP A 1 869 ? -27.526 -7.539 -10.707 1.00 28.48 869 TRP A N 1
ATOM 6647 C CA . TRP A 1 869 ? -27.285 -8.646 -9.764 1.00 28.48 869 TRP A CA 1
ATOM 6648 C C . TRP A 1 869 ? -28.562 -9.230 -9.106 1.00 28.48 869 TRP A C 1
ATOM 6650 O O . TRP A 1 869 ? -28.581 -9.558 -7.924 1.00 28.48 869 TRP A O 1
ATOM 6660 N N . SER A 1 870 ? -29.665 -9.341 -9.851 1.00 26.91 870 SER A N 1
ATOM 6661 C CA . SER A 1 870 ? -31.009 -9.607 -9.300 1.00 26.91 870 SER A CA 1
ATOM 6662 C C . SER A 1 870 ? -31.718 -10.837 -9.884 1.00 26.91 870 SER A C 1
ATOM 6664 O O . SER A 1 870 ? -32.838 -11.127 -9.478 1.00 26.91 870 SER A O 1
ATOM 6666 N N . SER A 1 871 ? -31.103 -11.558 -10.829 1.00 26.64 871 SER A N 1
ATOM 6667 C CA . SER A 1 871 ? -31.775 -12.599 -11.633 1.00 26.64 871 SER A CA 1
ATOM 6668 C C . SER A 1 871 ? -31.094 -13.978 -11.654 1.00 26.64 871 SER A C 1
ATOM 6670 O O . SER A 1 871 ? -31.576 -14.873 -12.342 1.00 26.64 871 SER A O 1
ATOM 6672 N N . VAL A 1 872 ? -30.009 -14.186 -10.895 1.00 30.06 872 VAL A N 1
ATOM 6673 C CA . VAL A 1 872 ? -29.229 -15.449 -10.906 1.00 30.06 872 VAL A CA 1
ATOM 6674 C C . VAL A 1 872 ? -29.549 -16.370 -9.714 1.00 30.06 872 VAL A C 1
ATOM 6676 O O . VAL A 1 872 ? -29.484 -17.589 -9.833 1.00 30.06 872 VAL A O 1
ATOM 6679 N N . LEU A 1 873 ? -29.972 -15.820 -8.570 1.00 27.53 873 LEU A N 1
ATOM 6680 C CA . LEU A 1 873 ? -30.226 -16.596 -7.342 1.00 27.53 873 LEU A CA 1
ATOM 6681 C C . LEU A 1 873 ? -31.590 -17.316 -7.290 1.00 27.53 873 LEU A C 1
ATOM 6683 O O . LEU A 1 873 ? -31.873 -17.993 -6.305 1.00 27.53 873 LEU A O 1
ATOM 6687 N N . LEU A 1 874 ? -32.426 -17.205 -8.331 1.00 25.89 874 LEU A N 1
ATOM 6688 C CA . LEU A 1 874 ? -33.745 -17.862 -8.391 1.00 25.89 874 LEU A CA 1
ATOM 6689 C C . LEU A 1 874 ? -33.854 -18.983 -9.442 1.00 25.89 874 LEU A C 1
ATOM 6691 O O . LEU A 1 874 ? -34.897 -19.623 -9.538 1.00 25.89 874 LEU A O 1
ATOM 6695 N N . SER A 1 875 ? -32.800 -19.231 -10.226 1.00 26.70 875 SER A N 1
ATOM 6696 C CA . SER A 1 875 ? -32.784 -20.224 -11.315 1.00 26.70 875 SER A CA 1
ATOM 6697 C C . SER A 1 875 ? -31.956 -21.482 -11.012 1.00 26.70 875 SER A C 1
ATOM 6699 O O . SER A 1 875 ? -32.090 -22.480 -11.715 1.00 26.70 875 SER A O 1
ATOM 6701 N N . LEU A 1 876 ? -31.145 -21.479 -9.946 1.00 28.95 876 LEU A N 1
ATOM 6702 C CA . LEU A 1 876 ? -30.263 -22.600 -9.576 1.00 28.95 876 LEU A CA 1
ATOM 6703 C C . LEU A 1 876 ? -30.848 -23.565 -8.524 1.00 28.95 876 LEU A C 1
ATOM 6705 O O . LEU A 1 876 ? -30.252 -24.601 -8.250 1.00 28.95 876 LEU A O 1
ATOM 6709 N N . SER A 1 877 ? -32.031 -23.282 -7.971 1.00 28.52 877 SER A N 1
ATOM 6710 C CA . SER A 1 877 ? -32.707 -24.122 -6.964 1.00 28.52 877 SER A CA 1
ATOM 6711 C C . SER A 1 877 ? -33.720 -25.131 -7.536 1.00 28.52 877 SER A C 1
ATOM 6713 O O . SER A 1 877 ? -34.338 -25.868 -6.772 1.00 28.52 877 SER A O 1
ATOM 6715 N N . LEU A 1 878 ? -33.888 -25.186 -8.864 1.00 27.09 878 LEU A N 1
ATOM 6716 C CA . LEU A 1 878 ? -34.874 -26.042 -9.552 1.00 27.09 878 LEU A CA 1
ATOM 6717 C C . LEU A 1 878 ? -34.299 -26.889 -10.708 1.00 27.09 878 LEU A C 1
ATOM 6719 O O . LEU A 1 878 ? -35.021 -27.697 -11.282 1.00 27.09 878 LEU A O 1
ATOM 6723 N N . GLY A 1 879 ? -33.009 -26.745 -11.038 1.00 26.08 879 GLY A N 1
ATOM 6724 C CA . GLY A 1 879 ? -32.366 -27.466 -12.152 1.00 26.08 879 GLY A CA 1
ATOM 6725 C C . GLY A 1 879 ? -31.703 -28.806 -11.795 1.00 26.08 879 GLY A C 1
ATOM 6726 O O . GLY A 1 879 ? -31.326 -29.553 -12.689 1.00 26.08 879 GLY A O 1
ATOM 6727 N N . ALA A 1 880 ? -31.546 -29.129 -10.508 1.00 26.92 880 ALA A N 1
ATOM 6728 C CA . ALA A 1 880 ? -30.694 -30.233 -10.039 1.00 26.92 880 ALA A CA 1
ATOM 6729 C C . ALA A 1 880 ? -31.437 -31.563 -9.772 1.00 26.92 880 ALA A C 1
ATOM 6731 O O . ALA A 1 880 ? -30.966 -32.381 -8.984 1.00 26.92 880 ALA A O 1
ATOM 6732 N N . LEU A 1 881 ? -32.615 -31.775 -10.373 1.00 25.69 881 LEU A N 1
ATOM 6733 C CA . LEU A 1 881 ? -33.492 -32.908 -10.032 1.00 25.69 881 LEU A CA 1
ATOM 6734 C C . LEU A 1 881 ? -34.173 -33.584 -11.239 1.00 25.69 881 LEU A C 1
ATOM 6736 O O . LEU A 1 881 ? -35.259 -34.140 -11.107 1.00 25.69 881 LEU A O 1
ATOM 6740 N N . LEU A 1 882 ? -33.530 -33.561 -12.413 1.00 27.14 882 LEU A N 1
ATOM 6741 C CA . LEU A 1 882 ? -33.918 -34.366 -13.581 1.00 27.14 882 LEU A CA 1
ATOM 6742 C C . LEU A 1 882 ? -32.760 -34.459 -14.596 1.00 27.14 882 LEU A C 1
ATOM 6744 O O . LEU A 1 882 ? -32.568 -33.528 -15.367 1.00 27.14 882 LEU A O 1
ATOM 6748 N N . TRP A 1 883 ? -32.008 -35.571 -14.576 1.00 22.67 883 TRP A N 1
ATOM 6749 C CA . TRP A 1 883 ? -31.508 -36.348 -15.738 1.00 22.67 883 TRP A CA 1
ATOM 6750 C C . TRP A 1 883 ? -30.478 -37.406 -15.288 1.00 22.67 883 TRP A C 1
ATOM 6752 O O . TRP A 1 883 ? -29.268 -37.212 -15.344 1.00 22.67 883 TRP A O 1
ATOM 6762 N N . LEU A 1 884 ? -30.988 -38.560 -14.845 1.00 25.02 884 LEU A N 1
ATOM 6763 C CA . LEU A 1 884 ? -30.229 -39.809 -14.703 1.00 25.02 884 LEU A CA 1
ATOM 6764 C C . LEU A 1 884 ? -30.651 -40.772 -15.825 1.00 25.02 884 LEU A C 1
ATOM 6766 O O . LEU A 1 884 ? -31.380 -41.728 -15.573 1.00 25.02 884 LEU A O 1
ATOM 6770 N N . SER A 1 885 ? -30.229 -40.508 -17.067 1.00 27.42 885 SER A N 1
ATOM 6771 C CA . SER A 1 885 ? -30.301 -41.491 -18.163 1.00 27.42 885 SER A CA 1
ATOM 6772 C C . SER A 1 885 ? -29.577 -41.030 -19.436 1.00 27.42 885 SER A C 1
ATOM 6774 O O . SER A 1 885 ? -30.030 -40.069 -20.052 1.00 27.42 885 SER A O 1
ATOM 6776 N N . HIS A 1 886 ? -28.596 -41.845 -19.858 1.00 30.91 886 HIS A N 1
ATOM 6777 C CA . HIS A 1 886 ? -27.811 -41.864 -21.115 1.00 30.91 886 HIS A CA 1
ATOM 6778 C C . HIS A 1 886 ? -26.365 -41.378 -20.972 1.00 30.91 886 HIS A C 1
ATOM 6780 O O . HIS A 1 886 ? -26.145 -40.157 -20.856 1.00 30.91 886 HIS A O 1
#